Protein AF-0000000066320831 (afdb_homodimer)

Solvent-accessible surface area (backbone atoms only — not comparable to full-atom values): 48662 Å² total; per-residue (Å²): 128,89,75,79,46,72,70,54,51,49,48,35,70,76,70,42,53,72,70,42,92,56,64,45,40,35,36,27,36,27,41,21,49,14,26,47,46,20,46,53,39,35,40,73,14,58,29,47,57,40,31,35,17,44,50,90,64,73,14,59,66,39,35,51,42,42,78,85,51,61,90,96,42,62,38,55,63,35,65,74,64,40,56,74,80,39,57,62,48,52,48,51,38,58,73,68,64,57,57,64,43,66,36,42,76,68,47,60,55,18,40,32,38,36,87,89,39,80,49,34,43,49,55,36,69,75,38,35,61,76,54,64,62,69,45,45,80,92,51,59,74,49,40,46,65,55,56,53,43,69,67,45,44,63,55,50,52,54,25,66,75,40,49,83,61,34,43,57,53,50,46,66,74,36,31,64,29,22,36,43,49,57,48,59,74,80,44,42,71,29,44,51,50,44,28,19,48,75,68,70,34,55,62,43,31,72,24,12,34,57,48,50,53,62,55,40,67,62,62,72,42,96,65,53,31,26,29,45,63,94,36,48,31,53,59,49,52,67,50,34,87,82,38,54,90,33,51,41,64,24,30,31,71,48,32,41,37,60,56,94,72,33,31,35,43,32,24,35,27,71,87,77,65,45,75,48,73,50,76,28,50,30,35,37,41,29,56,42,43,56,44,52,55,72,38,46,57,35,54,68,74,54,47,52,72,61,39,52,47,29,35,68,62,59,46,54,35,30,26,28,33,29,34,36,32,24,50,43,57,67,54,45,78,73,56,38,79,23,9,34,36,41,27,72,52,83,39,33,31,25,40,40,52,52,60,72,76,88,54,82,44,67,45,52,27,42,53,19,49,35,37,32,72,59,16,43,46,54,59,11,44,54,72,68,52,49,50,50,54,45,49,54,57,49,24,77,75,68,35,70,58,54,68,77,32,52,72,45,65,51,69,46,47,30,28,50,30,61,81,36,28,20,50,32,46,52,42,39,48,43,37,62,81,72,25,46,81,38,46,44,49,59,41,86,56,35,36,36,24,15,25,75,36,35,89,43,49,74,36,71,41,10,10,43,50,16,4,51,51,44,31,56,56,57,59,67,47,125,128,87,75,79,46,73,69,55,50,48,48,34,71,76,68,42,53,72,71,43,92,56,64,45,40,34,36,29,37,26,41,21,50,14,26,47,45,20,46,53,39,35,39,73,14,57,29,48,56,39,31,36,18,46,49,91,65,74,14,59,64,37,34,51,42,41,77,85,50,62,90,96,41,61,39,54,63,36,62,72,64,38,55,72,79,39,56,64,49,50,48,51,37,57,74,68,64,57,56,64,43,66,36,43,76,67,47,59,55,19,40,34,39,37,86,89,39,79,48,33,42,49,55,36,70,75,37,34,60,74,54,63,62,69,46,44,80,91,49,58,72,48,40,48,64,56,56,53,42,68,65,47,43,62,57,49,53,52,25,67,75,41,49,84,61,33,44,58,53,50,46,66,73,37,31,63,30,22,36,42,49,56,47,59,75,77,45,44,71,29,44,50,49,45,27,19,48,75,67,70,32,55,62,43,31,72,24,12,35,55,50,50,55,61,55,40,68,62,61,72,44,98,64,51,31,26,31,44,62,94,36,51,32,53,58,48,53,65,49,34,89,80,38,54,90,33,50,42,63,24,30,31,71,47,32,39,38,59,56,95,73,34,32,36,42,32,23,35,25,71,85,78,65,47,74,49,74,48,75,27,50,29,34,36,42,30,56,41,44,56,45,51,56,72,38,45,57,36,53,68,75,53,46,51,70,59,38,53,49,29,33,68,63,59,48,52,35,31,28,27,32,32,35,37,31,25,51,45,57,65,55,45,79,73,56,39,78,24,9,33,36,41,26,74,53,83,39,33,32,26,39,41,51,54,60,71,75,88,55,82,46,67,46,52,26,42,53,20,50,33,37,31,71,59,16,43,46,54,59,10,45,54,72,69,52,48,50,50,53,44,50,55,55,49,24,76,74,68,35,70,58,53,68,77,32,52,72,46,64,50,70,46,47,31,27,52,30,61,79,37,27,21,51,35,45,52,43,39,48,41,37,62,80,72,26,47,78,39,47,44,48,59,39,84,57,34,36,35,23,16,25,74,36,36,90,44,49,74,37,70,42,10,11,43,51,16,6,50,50,44,31,55,54,58,58,67,47,126

pLDDT: mean 96.23, std 6.26, range [37.81, 98.94]

InterPro domains:
  IPR001613 Flavin amine oxidase [PR00757] (25-44)
  IPR001613 Flavin amine oxidase [PR00757] (319-338)
  IPR001613 Flavin amine oxidase [PR00757] (406-425)
  IPR001613 Flavin amine oxidase [PR00757] (456-473)
  IPR002937 Amine oxidase [PF01593] (33-474)
  IPR036188 FAD/NAD(P)-binding domain superfamily [G3DSA:3.50.50.60] (25-475)
  IPR036188 FAD/NAD(P)-binding domain superfamily [SSF51905] (23-476)
  IPR050281 Flavin monoamine oxidase and related enzymes [PTHR10742] (23-474)

Structure (mmCIF, N/CA/C/O backbone):
data_AF-0000000066320831-model_v1
#
loop_
_entity.id
_entity.type
_entity.pdbx_description
1 polymer 'Putative L-amino-acid oxidase YobN'
#
loop_
_atom_site.group_PDB
_atom_site.id
_atom_site.type_symbol
_atom_site.label_atom_id
_atom_site.label_alt_id
_atom_site.label_comp_id
_atom_site.label_asym_id
_atom_site.label_entity_id
_atom_site.label_seq_id
_atom_site.pdbx_PDB_ins_code
_atom_site.Cartn_x
_atom_site.Cartn_y
_atom_site.Cartn_z
_atom_site.occupancy
_atom_site.B_iso_or_equiv
_atom_site.auth_seq_id
_atom_site.auth_comp_id
_atom_site.auth_asym_id
_atom_site.auth_atom_id
_atom_site.pdbx_PDB_model_num
ATOM 1 N N . MET A 1 1 ? -13.117 34.594 1.072 1 38.19 1 MET A N 1
ATOM 2 C CA . MET A 1 1 ? -12.336 34.594 2.307 1 38.19 1 MET A CA 1
ATOM 3 C C . MET A 1 1 ? -10.859 34.812 2.02 1 38.19 1 MET A C 1
ATOM 5 O O . MET A 1 1 ? -10.289 34.156 1.135 1 38.19 1 MET A O 1
ATOM 9 N N . ASN A 1 2 ? -10.32 35.906 2.285 1 45.28 2 ASN A N 1
ATOM 10 C CA . ASN A 1 2 ? -8.961 36.375 2.023 1 45.28 2 ASN A CA 1
ATOM 11 C C . ASN A 1 2 ? -7.918 35.344 2.473 1 45.28 2 ASN A C 1
ATOM 13 O O . ASN A 1 2 ? -7.805 35.062 3.664 1 45.28 2 ASN A O 1
ATOM 17 N N . SER A 1 3 ? -7.477 34.375 1.562 1 66.44 3 SER A N 1
ATOM 18 C CA . SER A 1 3 ? -6.516 33.312 1.812 1 66.44 3 SER A CA 1
ATOM 19 C C . SER A 1 3 ? -5.223 33.875 2.406 1 66.44 3 SER A C 1
ATOM 21 O O . SER A 1 3 ? -4.691 34.875 1.933 1 66.44 3 SER A O 1
ATOM 23 N N . LEU A 1 4 ? -4.941 33.594 3.717 1 83.88 4 LEU A N 1
ATOM 24 C CA . LEU A 1 4 ? -3.697 33.938 4.395 1 83.88 4 LEU A CA 1
ATOM 25 C C . LEU A 1 4 ? -2.494 33.656 3.502 1 83.88 4 LEU A C 1
ATOM 27 O O . LEU A 1 4 ? -2.365 32.562 2.957 1 83.88 4 LEU A O 1
ATOM 31 N N . MET A 1 5 ? -1.81 34.719 3.234 1 87.12 5 MET A N 1
ATOM 32 C CA . MET A 1 5 ? -0.544 34.531 2.533 1 87.12 5 MET A CA 1
ATOM 33 C C . MET A 1 5 ? 0.562 34.125 3.504 1 87.12 5 MET A C 1
ATOM 35 O O . MET A 1 5 ? 0.4 34.25 4.719 1 87.12 5 MET A O 1
ATOM 39 N N . ASN A 1 6 ? 1.606 33.688 2.959 1 90.56 6 ASN A N 1
ATOM 40 C CA . ASN A 1 6 ? 2.73 33.219 3.762 1 90.56 6 ASN A CA 1
ATOM 41 C C . ASN A 1 6 ? 3.215 34.281 4.73 1 90.56 6 ASN A C 1
ATOM 43 O O . ASN A 1 6 ? 3.463 34 5.902 1 90.56 6 ASN A O 1
ATOM 47 N N . ASP A 1 7 ? 3.252 35.5 4.312 1 92.38 7 ASP A N 1
ATOM 48 C CA . ASP A 1 7 ? 3.715 36.594 5.152 1 92.38 7 ASP A CA 1
ATOM 49 C C . ASP A 1 7 ? 2.746 36.844 6.305 1 92.38 7 ASP A C 1
ATOM 51 O O . ASP A 1 7 ? 3.164 37.219 7.41 1 92.38 7 ASP A O 1
ATOM 55 N N . ASP A 1 8 ? 1.498 36.719 6.012 1 95.81 8 ASP A N 1
ATOM 56 C CA . ASP A 1 8 ? 0.489 36.875 7.059 1 95.81 8 ASP A CA 1
ATOM 57 C C . ASP A 1 8 ? 0.659 35.781 8.133 1 95.81 8 ASP A C 1
ATOM 59 O O . ASP A 1 8 ? 0.54 36.062 9.328 1 95.81 8 ASP A O 1
ATOM 63 N N . MET A 1 9 ? 0.975 34.656 7.73 1 98 9 MET A N 1
ATOM 64 C CA . MET A 1 9 ? 1.116 33.531 8.664 1 98 9 MET A CA 1
ATOM 65 C C . MET A 1 9 ? 2.359 33.688 9.523 1 98 9 MET A C 1
ATOM 67 O O . MET A 1 9 ? 2.348 33.375 10.711 1 98 9 MET A O 1
ATOM 71 N N . VAL A 1 10 ? 3.418 34.219 8.922 1 97.88 10 VAL A N 1
ATOM 72 C CA . VAL A 1 10 ? 4.629 34.5 9.688 1 97.88 10 VAL A CA 1
ATOM 73 C C . VAL A 1 10 ? 4.328 35.531 10.781 1 97.88 10 VAL A C 1
ATOM 75 O O . VAL A 1 10 ? 4.781 35.375 11.922 1 97.88 10 VAL A O 1
ATOM 78 N N . LYS A 1 11 ? 3.525 36.531 10.5 1 97.81 11 LYS A N 1
ATOM 79 C CA . LYS A 1 11 ? 3.131 37.531 11.484 1 97.81 11 LYS A CA 1
ATOM 80 C C . LYS A 1 11 ? 2.295 36.938 12.602 1 97.81 11 LYS A C 1
ATOM 82 O O . LYS A 1 11 ? 2.428 37.312 13.766 1 97.81 11 LYS A O 1
ATOM 87 N N . ILE A 1 12 ? 1.483 36.031 12.18 1 98.25 12 ILE A N 1
ATOM 88 C CA . ILE A 1 12 ? 0.641 35.344 13.164 1 98.25 12 ILE A CA 1
ATOM 89 C C . ILE A 1 12 ? 1.507 34.531 14.102 1 98.25 12 ILE A C 1
ATOM 91 O O . ILE A 1 12 ? 1.239 34.438 15.305 1 98.25 12 ILE A O 1
ATOM 95 N N . ILE A 1 13 ? 2.516 33.875 13.586 1 98.62 13 ILE A N 1
ATOM 96 C CA . ILE A 1 13 ? 3.436 33.094 14.422 1 98.62 13 ILE A CA 1
ATOM 97 C C . ILE A 1 13 ? 4.129 34.031 15.414 1 98.62 13 ILE A C 1
ATOM 99 O O . ILE A 1 13 ? 4.234 33.719 16.594 1 98.62 13 ILE A O 1
ATOM 103 N N . ARG A 1 14 ? 4.531 35.219 15 1 97.81 14 ARG A N 1
ATOM 104 C CA . ARG A 1 14 ? 5.301 36.156 15.805 1 97.81 14 ARG A CA 1
ATOM 105 C C . ARG A 1 14 ? 4.43 36.812 16.875 1 97.81 14 ARG A C 1
ATOM 107 O O . ARG A 1 14 ? 4.848 36.938 18.031 1 97.81 14 ARG A O 1
ATOM 114 N N . ASN A 1 15 ? 3.193 37.156 16.438 1 97.31 15 ASN A N 1
ATOM 115 C CA . ASN A 1 15 ? 2.426 38.062 17.281 1 97.31 15 ASN A CA 1
ATOM 116 C C . ASN A 1 15 ? 1.178 37.406 17.844 1 97.31 15 ASN A C 1
ATOM 118 O O . ASN A 1 15 ? 0.538 37.938 18.75 1 97.31 15 ASN A O 1
ATOM 122 N N . GLY A 1 16 ? 0.88 36.25 17.328 1 97.5 16 GLY A N 1
ATOM 123 C CA . GLY A 1 16 ? -0.37 35.594 17.719 1 97.5 16 GLY A CA 1
ATOM 124 C C . GLY A 1 16 ? -1.577 36.188 17 1 97.5 16 GLY A C 1
ATOM 125 O O . GLY A 1 16 ? -1.435 37 16.094 1 97.5 16 GLY A O 1
ATOM 126 N N . LEU A 1 17 ? -2.732 35.656 17.297 1 97.75 17 LEU A N 1
ATOM 127 C CA . LEU A 1 17 ? -4.004 36.156 16.797 1 97.75 17 LEU A CA 1
ATOM 128 C C . LEU A 1 17 ? -4.547 37.281 17.672 1 97.75 17 LEU A C 1
ATOM 130 O O . LEU A 1 17 ? -4.16 37.375 18.844 1 97.75 17 LEU A O 1
ATOM 134 N N . SER A 1 18 ? -5.391 38.094 17.078 1 96.12 18 SER A N 1
ATOM 135 C CA . SER A 1 18 ? -6.082 39.094 17.906 1 96.12 18 SER A CA 1
ATOM 136 C C . SER A 1 18 ? -6.984 38.438 18.938 1 96.12 18 SER A C 1
ATOM 138 O O . SER A 1 18 ? -7.52 37.344 18.703 1 96.12 18 SER A O 1
ATOM 140 N N . ALA A 1 19 ? -7.156 39.094 20.047 1 96.69 19 ALA A N 1
ATOM 141 C CA . ALA A 1 19 ? -8.055 38.594 21.078 1 96.69 19 ALA A CA 1
ATOM 142 C C . ALA A 1 19 ? -9.461 38.375 20.516 1 96.69 19 ALA A C 1
ATOM 144 O O . ALA A 1 19 ? -9.969 39.219 19.781 1 96.69 19 ALA A O 1
ATOM 145 N N . SER A 1 20 ? -9.953 37.219 20.828 1 94 20 SER A N 1
ATOM 146 C CA . SER A 1 20 ? -11.281 36.938 20.312 1 94 20 SER A CA 1
ATOM 147 C C . SER A 1 20 ? -12.344 37.781 20.984 1 94 20 SER A C 1
ATOM 149 O O . SER A 1 20 ? -12.273 38.031 22.188 1 94 20 SER A O 1
ATOM 151 N N . GLN A 1 21 ? -13.328 38.219 20.297 1 91.56 21 GLN A N 1
ATOM 152 C CA . GLN A 1 21 ? -14.469 38.938 20.844 1 91.56 21 GLN A CA 1
ATOM 153 C C . GLN A 1 21 ? -15.531 37.969 21.359 1 91.56 21 GLN A C 1
ATOM 155 O O . GLN A 1 21 ? -16.422 38.375 22.125 1 91.56 21 GLN A O 1
ATOM 160 N N . HIS A 1 22 ? -15.477 36.75 21 1 93.38 22 HIS A N 1
ATOM 161 C CA . HIS A 1 22 ? -16.422 35.719 21.359 1 93.38 22 HIS A CA 1
ATOM 162 C C . HIS A 1 22 ? -15.711 34.438 21.781 1 93.38 22 HIS A C 1
ATOM 164 O O . HIS A 1 22 ? -15.766 33.406 21.078 1 93.38 22 HIS A O 1
ATOM 170 N N . PRO A 1 23 ? -15.094 34.438 22.844 1 96.06 23 PRO A N 1
ATOM 171 C CA . PRO A 1 23 ? -14.367 33.219 23.297 1 96.06 23 PRO A CA 1
ATOM 172 C C . PRO A 1 23 ? -15.234 31.969 23.266 1 96.06 23 PRO A C 1
ATOM 174 O O . PRO A 1 23 ? -16.406 32.031 23.625 1 96.06 23 PRO A O 1
ATOM 177 N N . LYS A 1 24 ? -14.672 30.891 22.781 1 97.06 24 LYS A N 1
ATOM 178 C CA . LYS A 1 24 ? -15.367 29.609 22.625 1 97.06 24 LYS A CA 1
ATOM 179 C C . LYS A 1 24 ? -14.602 28.484 23.312 1 97.06 24 LYS A C 1
ATOM 181 O O . LYS A 1 24 ? -13.422 28.641 23.641 1 97.06 24 LYS A O 1
ATOM 186 N N . HIS A 1 25 ? -15.344 27.453 23.609 1 98.31 25 HIS A N 1
ATOM 187 C CA . HIS A 1 25 ? -14.727 26.172 23.969 1 98.31 25 HIS A CA 1
ATOM 188 C C . HIS A 1 25 ? -14.469 25.328 22.734 1 98.31 25 HIS A C 1
ATOM 190 O O . HIS A 1 25 ? -15.406 24.984 22 1 98.31 25 HIS A O 1
ATOM 196 N N . ILE A 1 26 ? -13.242 25.016 22.516 1 98.81 26 ILE A N 1
ATOM 197 C CA . ILE A 1 26 ? -12.852 24.344 21.281 1 98.81 26 ILE A CA 1
ATOM 198 C C . ILE A 1 26 ? -12.148 23.031 21.609 1 98.81 26 ILE A C 1
ATOM 200 O O . ILE A 1 26 ? -11.227 23 22.438 1 98.81 26 ILE A O 1
ATOM 204 N N . LEU A 1 27 ? -12.57 21.891 21.047 1 98.94 27 LEU A N 1
ATOM 205 C CA . LEU A 1 27 ? -11.867 20.609 21.109 1 98.94 27 LEU A CA 1
ATOM 206 C C . LEU A 1 27 ? -10.93 20.438 19.922 1 98.94 27 LEU A C 1
ATOM 208 O O . LEU A 1 27 ? -11.336 20.656 18.766 1 98.94 27 LEU A O 1
ATOM 212 N N . VAL A 1 28 ? -9.695 20.188 20.141 1 98.94 28 VAL A N 1
ATOM 213 C CA . VAL A 1 28 ? -8.734 19.859 19.094 1 98.94 28 VAL A CA 1
ATOM 214 C C . VAL A 1 28 ? -8.422 18.359 19.141 1 98.94 28 VAL A C 1
ATOM 216 O O . VAL A 1 28 ? -7.977 17.844 20.172 1 98.94 28 VAL A O 1
ATOM 219 N N . ILE A 1 29 ? -8.656 17.656 18.062 1 98.94 29 ILE A N 1
ATOM 220 C CA . ILE A 1 29 ? -8.445 16.219 18 1 98.94 29 ILE A CA 1
ATOM 221 C C . ILE A 1 29 ? -7.07 15.93 17.391 1 98.94 29 ILE A C 1
ATOM 223 O O . ILE A 1 29 ? -6.891 16.016 16.172 1 98.94 29 ILE A O 1
ATOM 227 N N . GLY A 1 30 ? -6.129 15.539 18.234 1 98.75 30 GLY A N 1
ATOM 228 C CA . GLY A 1 30 ? -4.762 15.258 17.828 1 98.75 30 GLY A CA 1
ATOM 229 C C . GLY A 1 30 ? -3.766 16.281 18.328 1 98.75 30 GLY A C 1
ATOM 230 O O . GLY A 1 30 ? -3.975 17.484 18.172 1 98.75 30 GLY A O 1
ATOM 231 N N . ALA A 1 31 ? -2.701 15.781 18.875 1 98.81 31 ALA A N 1
ATOM 232 C CA . ALA A 1 31 ? -1.638 16.641 19.375 1 98.81 31 ALA A CA 1
ATOM 233 C C . ALA A 1 31 ? -0.415 16.609 18.469 1 98.81 31 ALA A C 1
ATOM 235 O O . ALA A 1 31 ? 0.723 16.609 18.938 1 98.81 31 ALA A O 1
ATOM 236 N N . GLY A 1 32 ? -0.648 16.469 17.188 1 98.56 32 GLY A N 1
ATOM 237 C CA . GLY A 1 32 ? 0.406 16.734 16.219 1 98.56 32 GLY A CA 1
ATOM 238 C C . GLY A 1 32 ? 0.684 18.203 16 1 98.56 32 GLY A C 1
ATOM 239 O O . GLY A 1 32 ? 0.098 19.047 16.688 1 98.56 32 GLY A O 1
ATOM 240 N N . LEU A 1 33 ? 1.46 18.516 15.016 1 98.75 33 LEU A N 1
ATOM 241 C CA . LEU A 1 33 ? 1.893 19.906 14.828 1 98.75 33 LEU A CA 1
ATOM 242 C C . LEU A 1 33 ? 0.708 20.797 14.484 1 98.75 33 LEU A C 1
ATOM 244 O O . LEU A 1 33 ? 0.606 21.922 14.992 1 98.75 33 LEU A O 1
ATOM 248 N N . SER A 1 34 ? -0.153 20.328 13.586 1 98.75 34 SER A N 1
ATOM 249 C CA . SER A 1 34 ? -1.315 21.141 13.234 1 98.75 34 SER A CA 1
ATOM 250 C C . SER A 1 34 ? -2.193 21.406 14.453 1 98.75 34 SER A C 1
ATOM 252 O O . SER A 1 34 ? -2.695 22.516 14.633 1 98.75 34 SER A O 1
ATOM 254 N N . GLY A 1 35 ? -2.396 20.359 15.266 1 98.88 35 GLY A N 1
ATOM 255 C CA . GLY A 1 35 ? -3.191 20.516 16.469 1 98.88 35 GLY A CA 1
ATOM 256 C C . GLY A 1 35 ? -2.545 21.438 17.5 1 98.88 35 GLY A C 1
ATOM 257 O O . GLY A 1 35 ? -3.207 22.312 18.062 1 98.88 35 GLY A O 1
ATOM 258 N N . LEU A 1 36 ? -1.251 21.281 17.703 1 98.94 36 LEU A N 1
ATOM 259 C CA . LEU A 1 36 ? -0.525 22.094 18.688 1 98.94 36 LEU A CA 1
ATOM 260 C C . LEU A 1 36 ? -0.492 23.547 18.266 1 98.94 36 LEU A C 1
ATOM 262 O O . LEU A 1 36 ? -0.696 24.453 19.078 1 98.94 36 LEU A O 1
ATOM 266 N N . VAL A 1 37 ? -0.276 23.766 16.984 1 98.88 37 VAL A N 1
ATOM 267 C CA . VAL A 1 37 ? -0.218 25.125 16.453 1 98.88 37 VAL A CA 1
ATOM 268 C C . VAL A 1 37 ? -1.58 25.797 16.609 1 98.88 37 VAL A C 1
ATOM 270 O O . VAL A 1 37 ? -1.676 26.906 17.125 1 98.88 37 VAL A O 1
ATOM 273 N N . SER A 1 38 ? -2.637 25.172 16.188 1 98.88 38 SER A N 1
ATOM 274 C CA . SER A 1 38 ? -3.971 25.75 16.266 1 98.88 38 SER A CA 1
ATOM 275 C C . SER A 1 38 ? -4.379 26 17.719 1 98.88 38 SER A C 1
ATOM 277 O O . SER A 1 38 ? -4.898 27.062 18.047 1 98.88 38 SER A O 1
ATOM 279 N N . ALA A 1 39 ? -4.129 25 18.594 1 98.88 39 ALA A N 1
ATOM 280 C CA . ALA A 1 39 ? -4.48 25.125 20 1 98.88 39 ALA A CA 1
ATOM 281 C C . ALA A 1 39 ? -3.742 26.281 20.656 1 98.88 39 ALA A C 1
ATOM 283 O O . ALA A 1 39 ? -4.336 27.062 21.406 1 98.88 39 ALA A O 1
ATOM 284 N N . SER A 1 40 ? -2.438 26.406 20.406 1 98.88 40 SER A N 1
ATOM 285 C CA . SER A 1 40 ? -1.617 27.469 20.984 1 98.88 40 SER A CA 1
ATOM 286 C C . SER A 1 40 ? -2.131 28.844 20.578 1 98.88 40 SER A C 1
ATOM 288 O O . SER A 1 40 ? -2.293 29.734 21.438 1 98.88 40 SER A O 1
ATOM 290 N N . LEU A 1 41 ? -2.402 29.031 19.312 1 98.81 41 LEU A N 1
ATOM 291 C CA . LEU A 1 41 ? -2.867 30.312 18.797 1 98.81 41 LEU A CA 1
ATOM 292 C C . LEU A 1 41 ? -4.238 30.672 19.359 1 98.81 41 LEU A C 1
ATOM 294 O O . LEU A 1 41 ? -4.469 31.812 19.781 1 98.81 41 LEU A O 1
ATOM 298 N N . LEU A 1 42 ? -5.148 29.703 19.406 1 98.81 42 LEU A N 1
ATOM 299 C CA . LEU A 1 42 ? -6.516 29.938 19.859 1 98.81 42 LEU A CA 1
ATOM 300 C C . LEU A 1 42 ? -6.551 30.188 21.375 1 98.81 42 LEU A C 1
ATOM 302 O O . LEU A 1 42 ? -7.293 31.031 21.844 1 98.81 42 LEU A O 1
ATOM 306 N N . LYS A 1 43 ? -5.762 29.406 22.141 1 98.69 43 LYS A N 1
ATOM 307 C CA . LYS A 1 43 ? -5.656 29.641 23.562 1 98.69 43 LYS A CA 1
ATOM 308 C C . LYS A 1 43 ? -5.176 31.062 23.859 1 98.69 43 LYS A C 1
ATOM 310 O O . LYS A 1 43 ? -5.75 31.75 24.703 1 98.69 43 LYS A O 1
ATOM 315 N N . ASN A 1 44 ? -4.137 31.484 23.156 1 98.25 44 ASN A N 1
ATOM 316 C CA . ASN A 1 44 ? -3.566 32.812 23.344 1 98.25 44 ASN A CA 1
ATOM 317 C C . ASN A 1 44 ? -4.555 33.906 22.953 1 98.25 44 ASN A C 1
ATOM 319 O O . ASN A 1 44 ? -4.48 35.031 23.453 1 98.25 44 ASN A O 1
ATOM 323 N N . ALA A 1 45 ? -5.449 33.562 22.078 1 98.38 45 ALA A N 1
ATOM 324 C CA . ALA A 1 45 ? -6.453 34.531 21.625 1 98.38 45 ALA A CA 1
ATOM 325 C C . ALA A 1 45 ? -7.621 34.594 22.594 1 98.38 45 ALA A C 1
ATOM 327 O O . ALA A 1 45 ? -8.539 35.406 22.422 1 98.38 45 ALA A O 1
ATOM 328 N N . GLY A 1 46 ? -7.645 33.688 23.594 1 98.06 46 GLY A N 1
ATOM 329 C CA . GLY A 1 46 ? -8.633 33.812 24.656 1 98.06 46 GLY A CA 1
ATOM 330 C C . GLY A 1 46 ? -9.641 32.688 24.656 1 98.06 46 GLY A C 1
ATOM 331 O O . GLY A 1 46 ? -10.539 32.625 25.516 1 98.06 46 GLY A O 1
ATOM 332 N N . HIS A 1 47 ? -9.578 31.719 23.781 1 98.62 47 HIS A N 1
ATOM 333 C CA . HIS A 1 47 ? -10.484 30.578 23.734 1 98.62 47 HIS A CA 1
ATOM 334 C C . HIS A 1 47 ? -10.109 29.547 24.781 1 98.62 47 HIS A C 1
ATOM 336 O O . HIS A 1 47 ? -8.953 29.469 25.203 1 98.62 47 HIS A O 1
ATOM 342 N N . ARG A 1 48 ? -11.086 28.812 25.266 1 98.38 48 ARG A N 1
ATOM 343 C CA . ARG A 1 48 ? -10.828 27.594 26.031 1 98.38 48 ARG A CA 1
ATOM 344 C C . ARG A 1 48 ? -10.578 26.406 25.109 1 98.38 48 ARG A C 1
ATOM 346 O O . ARG A 1 48 ? -11.445 26.047 24.312 1 98.38 48 ARG A O 1
ATOM 353 N N . VAL A 1 49 ? -9.414 25.781 25.266 1 98.75 49 VAL A N 1
ATOM 354 C CA . VAL A 1 49 ? -9.047 24.734 24.312 1 98.75 49 VAL A CA 1
ATOM 355 C C . VAL A 1 49 ? -8.758 23.438 25.078 1 98.75 49 VAL A C 1
ATOM 357 O O . VAL A 1 49 ? -8.148 23.453 26.141 1 98.75 49 VAL A O 1
ATOM 360 N N . THR A 1 50 ? -9.242 22.312 24.625 1 98.88 50 THR A N 1
ATOM 361 C CA . THR A 1 50 ? -8.891 20.969 25.078 1 98.88 50 THR A CA 1
ATOM 362 C C . THR A 1 50 ? -8.414 20.125 23.906 1 98.88 50 THR A C 1
ATOM 364 O O . THR A 1 50 ? -9.094 20 22.891 1 98.88 50 THR A O 1
ATOM 367 N N . ILE A 1 51 ? -7.203 19.562 24.062 1 98.94 51 ILE A N 1
ATOM 368 C CA . ILE A 1 51 ? -6.652 18.688 23.031 1 98.94 51 ILE A CA 1
ATOM 369 C C . ILE A 1 51 ? -6.852 17.219 23.422 1 98.94 51 ILE A C 1
ATOM 371 O O . ILE A 1 51 ? -6.477 16.812 24.516 1 98.94 51 ILE A O 1
ATOM 375 N N . LEU A 1 52 ? -7.488 16.438 22.594 1 98.88 52 LEU A N 1
ATOM 376 C CA . LEU A 1 52 ? -7.652 15.008 22.781 1 98.88 52 LEU A CA 1
ATOM 377 C C . LEU A 1 52 ? -6.656 14.234 21.922 1 98.88 52 LEU A C 1
ATOM 379 O O . LEU A 1 52 ? -6.676 14.344 20.688 1 98.88 52 LEU A O 1
ATOM 383 N N . GLU A 1 53 ? -5.75 13.523 22.547 1 98.81 53 GLU A N 1
ATOM 384 C CA . GLU A 1 53 ? -4.691 12.773 21.859 1 98.81 53 GLU A CA 1
ATOM 385 C C . GLU A 1 53 ? -4.789 11.281 22.172 1 98.81 53 GLU A C 1
ATOM 387 O O . GLU A 1 53 ? -4.793 10.883 23.344 1 98.81 53 GLU A O 1
ATOM 392 N N . ALA A 1 54 ? -4.828 10.453 21.109 1 98.31 54 ALA A N 1
ATOM 393 C CA . ALA A 1 54 ? -5.02 9.016 21.25 1 98.31 54 ALA A CA 1
ATOM 394 C C . ALA A 1 54 ? -3.762 8.352 21.797 1 98.31 54 ALA A C 1
ATOM 396 O O . ALA A 1 54 ? -3.844 7.402 22.594 1 98.31 54 ALA A O 1
ATOM 397 N N . SER A 1 55 ? -2.641 8.828 21.359 1 97.94 55 SER A N 1
ATOM 398 C CA . SER A 1 55 ? -1.381 8.227 21.797 1 97.94 55 SER A CA 1
ATOM 399 C C . SER A 1 55 ? -0.94 8.789 23.141 1 97.94 55 SER A C 1
ATOM 401 O O . SER A 1 55 ? -1.645 9.602 23.75 1 97.94 55 SER A O 1
ATOM 403 N N . GLY A 1 56 ? 0.182 8.391 23.641 1 97.56 56 GLY A N 1
ATOM 404 C CA . GLY A 1 56 ? 0.728 8.844 24.906 1 97.56 56 GLY A CA 1
ATOM 405 C C . GLY A 1 56 ? 1.773 9.93 24.75 1 97.56 56 GLY A C 1
ATOM 406 O O . GLY A 1 56 ? 2.512 10.227 25.688 1 97.56 56 GLY A O 1
ATOM 407 N N . ARG A 1 57 ? 1.826 10.5 23.562 1 97.19 57 ARG A N 1
ATOM 408 C CA . ARG A 1 57 ? 2.852 11.508 23.312 1 97.19 57 ARG A CA 1
ATOM 409 C C . ARG A 1 57 ? 2.332 12.602 22.391 1 97.19 57 ARG A C 1
ATOM 411 O O . ARG A 1 57 ? 1.381 12.383 21.641 1 97.19 57 ARG A O 1
ATOM 418 N N . ALA A 1 58 ? 2.887 13.797 22.469 1 98.12 58 ALA A N 1
ATOM 419 C CA . ALA A 1 58 ? 2.643 14.875 21.516 1 98.12 58 ALA A CA 1
ATOM 420 C C . ALA A 1 58 ? 3.59 14.773 20.312 1 98.12 58 ALA A C 1
ATOM 422 O O . ALA A 1 58 ? 4.656 14.164 20.406 1 98.12 58 ALA A O 1
ATOM 423 N N . GLY A 1 59 ? 3.145 15.312 19.25 1 98.12 59 GLY A N 1
ATOM 424 C CA . GLY A 1 59 ? 4.062 15.469 18.141 1 98.12 59 GLY A CA 1
ATOM 425 C C . GLY A 1 59 ? 3.572 14.797 16.859 1 98.12 59 GLY A C 1
ATOM 426 O O . GLY A 1 59 ? 4.004 15.156 15.766 1 98.12 59 GLY A O 1
ATOM 427 N N . GLY A 1 60 ? 2.574 13.82 17.016 1 97.81 60 GLY A N 1
ATOM 428 C CA . GLY A 1 60 ? 2.104 13.109 15.844 1 97.81 60 GLY A CA 1
ATOM 429 C C . GLY A 1 60 ? 3.215 12.422 15.078 1 97.81 60 GLY A C 1
ATOM 430 O O . GLY A 1 60 ? 3.998 11.664 15.656 1 97.81 60 GLY A O 1
ATOM 431 N N . ARG A 1 61 ? 3.395 12.734 13.812 1 98.19 61 ARG A N 1
ATOM 432 C CA . ARG A 1 61 ? 4.383 12.078 12.969 1 98.19 61 ARG A CA 1
ATOM 433 C C . ARG A 1 61 ? 5.77 12.672 13.18 1 98.19 61 ARG A C 1
ATOM 435 O O . ARG A 1 61 ? 6.766 12.125 12.703 1 98.19 61 ARG A O 1
ATOM 442 N N . VAL A 1 62 ? 5.832 13.805 13.781 1 98.75 62 VAL A N 1
ATOM 443 C CA . VAL A 1 62 ? 7.141 14.289 14.211 1 98.75 62 VAL A CA 1
ATOM 444 C C . VAL A 1 62 ? 7.609 13.5 15.43 1 98.75 62 VAL A C 1
ATOM 446 O O . VAL A 1 62 ? 7.32 13.883 16.562 1 98.75 62 VAL A O 1
ATOM 449 N N . CYS A 1 63 ? 8.328 12.477 15.195 1 98.5 63 CYS A N 1
ATOM 450 C CA . CYS A 1 63 ? 8.68 11.484 16.203 1 98.5 63 CYS A CA 1
ATOM 451 C C . CYS A 1 63 ? 10.164 11.156 16.141 1 98.5 63 CYS A C 1
ATOM 453 O O . CYS A 1 63 ? 10.695 10.859 15.07 1 98.5 63 CYS A O 1
ATOM 455 N N . THR A 1 64 ? 10.852 11.266 17.25 1 98.62 64 THR A N 1
ATOM 456 C CA . THR A 1 64 ? 12.258 10.906 17.406 1 98.62 64 THR A CA 1
ATOM 457 C C . THR A 1 64 ? 12.43 9.797 18.422 1 98.62 64 THR A C 1
ATOM 459 O O . THR A 1 64 ? 11.93 9.898 19.547 1 98.62 64 THR A O 1
ATOM 462 N N . LEU A 1 65 ? 13.07 8.711 18.016 1 98.5 65 LEU A N 1
ATOM 463 C CA . LEU A 1 65 ? 13.32 7.578 18.891 1 98.5 65 LEU A CA 1
ATOM 464 C C . LEU A 1 65 ? 14.719 7.652 19.5 1 98.5 65 LEU A C 1
ATOM 466 O O . LEU A 1 65 ? 15.703 7.848 18.781 1 98.5 65 LEU A O 1
ATOM 470 N N . ARG A 1 66 ? 14.812 7.531 20.781 1 98.12 66 ARG A N 1
ATOM 471 C CA . ARG A 1 66 ? 16.094 7.551 21.484 1 98.12 66 ARG A CA 1
ATOM 472 C C . ARG A 1 66 ? 16.469 6.16 21.969 1 98.12 66 ARG A C 1
ATOM 474 O O . ARG A 1 66 ? 17.656 5.852 22.141 1 98.12 66 ARG A O 1
ATOM 481 N N . SER A 1 67 ? 15.453 5.332 22.328 1 96.81 67 SER A N 1
ATOM 482 C CA . SER A 1 67 ? 15.695 3.914 22.578 1 96.81 67 SER A CA 1
ATOM 483 C C . SER A 1 67 ? 15.602 3.105 21.281 1 96.81 67 SER A C 1
ATOM 485 O O . SER A 1 67 ? 14.742 3.365 20.438 1 96.81 67 SER A O 1
ATOM 487 N N . PRO A 1 68 ? 16.406 2.117 21.062 1 97.75 68 PRO A N 1
ATOM 488 C CA . PRO A 1 68 ? 17.328 1.469 21.984 1 97.75 68 PRO A CA 1
ATOM 489 C C . PRO A 1 68 ? 18.75 2.023 21.891 1 97.75 68 PRO A C 1
ATOM 491 O O . PRO A 1 68 ? 19.719 1.342 22.25 1 97.75 68 PRO A O 1
ATOM 494 N N . PHE A 1 69 ? 18.953 3.193 21.422 1 97.69 69 PHE A N 1
ATOM 495 C CA . PHE A 1 69 ? 20.266 3.725 21.078 1 97.69 69 PHE A CA 1
ATOM 496 C C . PHE A 1 69 ? 21.016 4.16 22.344 1 97.69 69 PHE A C 1
ATOM 498 O O . PHE A 1 69 ? 20.406 4.363 23.391 1 97.69 69 PHE A O 1
ATOM 505 N N . SER A 1 70 ? 22.328 4.23 22.203 1 95.44 70 SER A N 1
ATOM 506 C CA . SER A 1 70 ? 23.172 4.719 23.281 1 95.44 70 SER A CA 1
ATOM 507 C C . SER A 1 70 ? 22.859 6.168 23.625 1 95.44 70 SER A C 1
ATOM 509 O O . SER A 1 70 ? 22.156 6.848 22.875 1 95.44 70 SER A O 1
ATOM 511 N N . ASP A 1 71 ? 23.438 6.621 24.688 1 89.25 71 ASP A N 1
ATOM 512 C CA . ASP A 1 71 ? 23.094 7.938 25.219 1 89.25 71 ASP A CA 1
ATOM 513 C C . ASP A 1 71 ? 23.391 9.039 24.203 1 89.25 71 ASP A C 1
ATOM 515 O O . ASP A 1 71 ? 24.391 8.984 23.5 1 89.25 71 ASP A O 1
ATOM 519 N N . ASP A 1 72 ? 22.516 9.992 24.062 1 90.25 72 ASP A N 1
ATOM 520 C CA . ASP A 1 72 ? 22.594 11.219 23.266 1 90.25 72 ASP A CA 1
ATOM 521 C C . ASP A 1 72 ? 22.344 10.93 21.781 1 90.25 72 ASP A C 1
ATOM 523 O O . ASP A 1 72 ? 22.359 11.852 20.969 1 90.25 72 ASP A O 1
ATOM 527 N N . LEU A 1 73 ? 22.203 9.648 21.422 1 96.56 73 LEU A N 1
ATOM 528 C CA . LEU A 1 73 ? 21.875 9.305 20.047 1 96.56 73 LEU A CA 1
ATOM 529 C C . LEU A 1 73 ? 20.375 9.195 19.859 1 96.56 73 LEU A C 1
ATOM 531 O O . LEU A 1 73 ? 19.641 8.93 20.812 1 96.56 73 LEU A O 1
ATOM 535 N N . TYR A 1 74 ? 19.953 9.5 18.688 1 97.81 74 TYR A N 1
ATOM 536 C CA . TYR A 1 74 ? 18.531 9.445 18.375 1 97.81 74 TYR A CA 1
ATOM 537 C C . TYR A 1 74 ? 18.297 9.172 16.906 1 97.81 74 TYR A C 1
ATOM 539 O O . TYR A 1 74 ? 19.234 9.281 16.094 1 97.81 74 TYR A O 1
ATOM 547 N N . PHE A 1 75 ? 17.125 8.781 16.641 1 97.62 75 PHE A N 1
ATOM 548 C CA . PHE A 1 75 ? 16.672 8.422 15.297 1 97.62 75 PHE A CA 1
ATOM 549 C C . PHE A 1 75 ? 15.352 9.102 14.977 1 97.62 75 PHE A C 1
ATOM 551 O O . PHE A 1 75 ? 14.344 8.844 15.641 1 97.62 75 PHE A O 1
ATOM 558 N N . ASN A 1 76 ? 15.367 10.062 14.016 1 98.56 76 ASN A N 1
ATOM 559 C CA . ASN A 1 76 ? 14.117 10.68 13.586 1 98.56 76 ASN A CA 1
ATOM 560 C C . ASN A 1 76 ? 13.273 9.719 12.758 1 98.56 76 ASN A C 1
ATOM 562 O O . ASN A 1 76 ? 13.531 9.523 11.57 1 98.56 76 ASN A O 1
ATOM 566 N N . ALA A 1 77 ? 12.188 9.219 13.344 1 98.38 77 ALA A N 1
ATOM 567 C CA . ALA A 1 77 ? 11.289 8.297 12.648 1 98.38 77 ALA A CA 1
ATOM 568 C C . ALA A 1 77 ? 10.406 9.039 11.656 1 98.38 77 ALA A C 1
ATOM 570 O O . ALA A 1 77 ? 9.945 8.461 10.664 1 98.38 77 ALA A O 1
ATOM 571 N N . GLY A 1 78 ? 10.07 10.297 11.922 1 98.12 78 GLY A N 1
ATOM 572 C CA . GLY A 1 78 ? 9.328 11.164 11.023 1 98.12 78 GLY A CA 1
ATOM 573 C C . GLY A 1 78 ? 10.227 12.07 10.195 1 98.12 78 GLY A C 1
ATOM 574 O O . GLY A 1 78 ? 11.18 11.609 9.57 1 98.12 78 GLY A O 1
ATOM 575 N N . PRO A 1 79 ? 9.984 13.375 10.133 1 98 79 PRO A N 1
ATOM 576 C CA . PRO A 1 79 ? 10.805 14.289 9.328 1 98 79 PRO A CA 1
ATOM 577 C C . PRO A 1 79 ? 12.266 14.305 9.766 1 98 79 PRO A C 1
ATOM 579 O O . PRO A 1 79 ? 12.555 14.258 10.969 1 98 79 PRO A O 1
ATOM 582 N N . MET A 1 80 ? 13.117 14.414 8.742 1 97.31 80 MET A N 1
ATOM 583 C CA . MET A 1 80 ? 14.539 14.336 9.07 1 97.31 80 MET A CA 1
ATOM 584 C C . MET A 1 80 ? 15.258 15.633 8.688 1 97.31 80 MET A C 1
ATOM 586 O O . MET A 1 80 ? 16.391 15.859 9.094 1 97.31 80 MET A O 1
ATOM 590 N N . ARG A 1 81 ? 14.562 16.469 7.902 1 96.44 81 ARG A N 1
ATOM 591 C CA . ARG A 1 81 ? 15.211 17.688 7.434 1 96.44 81 ARG A CA 1
ATOM 592 C C . ARG A 1 81 ? 14.188 18.781 7.141 1 96.44 81 ARG A C 1
ATOM 594 O O . ARG A 1 81 ? 12.992 18.5 7.031 1 96.44 81 ARG A O 1
ATOM 601 N N . ILE A 1 82 ? 14.625 20 7.059 1 96.62 82 ILE A N 1
ATOM 602 C CA . ILE A 1 82 ? 13.82 21.188 6.82 1 96.62 82 ILE A CA 1
ATOM 603 C C . ILE A 1 82 ? 14.438 22.016 5.695 1 96.62 82 ILE A C 1
ATOM 605 O O . ILE A 1 82 ? 15.531 22.562 5.848 1 96.62 82 ILE A O 1
ATOM 609 N N . PRO A 1 83 ? 13.719 22.125 4.598 1 94.62 83 PRO A N 1
ATOM 610 C CA . PRO A 1 83 ? 14.242 23 3.553 1 94.62 83 PRO A CA 1
ATOM 611 C C . PRO A 1 83 ? 14.336 24.469 4.008 1 94.62 83 PRO A C 1
ATOM 613 O O . PRO A 1 83 ? 13.5 24.922 4.789 1 94.62 83 PRO A O 1
ATOM 616 N N . ASN A 1 84 ? 15.258 25.203 3.451 1 92.75 84 ASN A N 1
ATOM 617 C CA . ASN A 1 84 ? 15.523 26.578 3.857 1 92.75 84 ASN A CA 1
ATOM 618 C C . ASN A 1 84 ? 14.367 27.5 3.484 1 92.75 84 ASN A C 1
ATOM 620 O O . ASN A 1 84 ? 14.25 28.594 4.023 1 92.75 84 ASN A O 1
ATOM 624 N N . ASN A 1 85 ? 13.492 27.031 2.607 1 91.25 85 ASN A N 1
ATOM 625 C CA . ASN A 1 85 ? 12.375 27.875 2.197 1 91.25 85 ASN A CA 1
ATOM 626 C C . ASN A 1 85 ? 11.109 27.531 2.977 1 91.25 85 ASN A C 1
ATOM 628 O O . ASN A 1 85 ? 10.031 28.031 2.654 1 91.25 85 ASN A O 1
ATOM 632 N N . HIS A 1 86 ? 11.148 26.672 3.904 1 94.94 86 HIS A N 1
ATOM 633 C CA . HIS A 1 86 ? 10.008 26.391 4.77 1 94.94 86 HIS A CA 1
ATOM 634 C C . HIS A 1 86 ? 9.914 27.406 5.902 1 94.94 86 HIS A C 1
ATOM 636 O O . HIS A 1 86 ? 10.203 27.078 7.059 1 94.94 86 HIS A O 1
ATOM 642 N N . SER A 1 87 ? 9.438 28.562 5.566 1 95.75 87 SER A N 1
ATOM 643 C CA . SER A 1 87 ? 9.516 29.766 6.387 1 95.75 87 SER A CA 1
ATOM 644 C C . SER A 1 87 ? 8.688 29.625 7.66 1 95.75 87 SER A C 1
ATOM 646 O O . SER A 1 87 ? 9.078 30.125 8.719 1 95.75 87 SER A O 1
ATOM 648 N N . LEU A 1 88 ? 7.547 28.953 7.598 1 98.31 88 LEU A N 1
ATOM 649 C CA . LEU A 1 88 ? 6.711 28.812 8.789 1 98.31 88 LEU A CA 1
ATOM 650 C C . LEU A 1 88 ? 7.363 27.891 9.812 1 98.31 88 LEU A C 1
ATOM 652 O O . LEU A 1 88 ? 7.379 28.203 11.008 1 98.31 88 LEU A O 1
ATOM 656 N N . THR A 1 89 ? 7.898 26.797 9.328 1 98.38 89 THR A N 1
ATOM 657 C CA . THR A 1 89 ? 8.617 25.875 10.211 1 98.38 89 THR A CA 1
ATOM 658 C C . THR A 1 89 ? 9.812 26.562 10.859 1 98.38 89 THR A C 1
ATOM 660 O O . THR A 1 89 ? 9.992 26.484 12.078 1 98.38 89 THR A O 1
ATOM 663 N N . LEU A 1 90 ? 10.539 27.281 10.055 1 97.81 90 LEU A N 1
ATOM 664 C CA . LEU A 1 90 ? 11.734 27.969 10.539 1 97.81 90 LEU A CA 1
ATOM 665 C C . LEU A 1 90 ? 11.367 29.094 11.5 1 97.81 90 LEU A C 1
ATOM 667 O O . LEU A 1 90 ? 12.102 29.375 12.445 1 97.81 90 LEU A O 1
ATOM 671 N N . GLU A 1 91 ? 10.242 29.766 11.297 1 98.69 91 GLU A N 1
ATOM 672 C CA . GLU A 1 91 ? 9.805 30.828 12.188 1 98.69 91 GLU A CA 1
ATOM 673 C C . GLU A 1 91 ? 9.477 30.297 13.578 1 98.69 91 GLU A C 1
ATOM 675 O O . GLU A 1 91 ? 9.789 30.938 14.586 1 98.69 91 GLU A O 1
ATOM 680 N N . TYR A 1 92 ? 8.836 29.156 13.648 1 98.88 92 TYR A N 1
ATOM 681 C CA . TYR A 1 92 ? 8.562 28.547 14.945 1 98.88 92 TYR A CA 1
ATOM 682 C C . TYR A 1 92 ? 9.859 28.125 15.625 1 98.88 92 TYR A C 1
ATOM 684 O O . TYR A 1 92 ? 9.992 28.219 16.844 1 98.88 92 TYR A O 1
ATOM 692 N N . ILE A 1 93 ? 10.766 27.562 14.883 1 98.81 9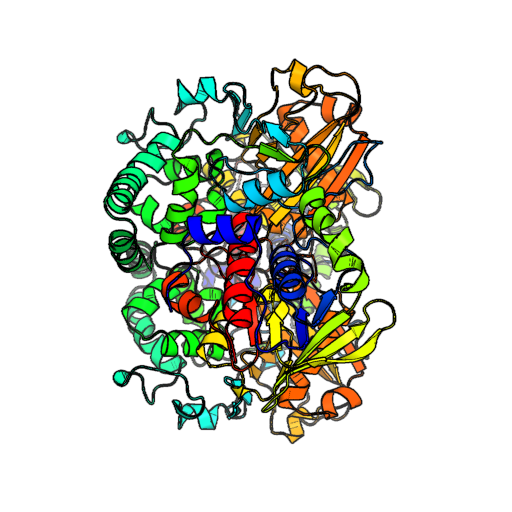3 ILE A N 1
ATOM 693 C CA . ILE A 1 93 ? 12.062 27.172 15.422 1 98.81 93 ILE A CA 1
ATOM 694 C C . ILE A 1 93 ? 12.75 28.391 16.031 1 98.81 93 ILE A C 1
ATOM 696 O O . ILE A 1 93 ? 13.305 28.297 17.141 1 98.81 93 ILE A O 1
ATOM 700 N N . LYS A 1 94 ? 12.711 29.469 15.305 1 98.62 94 LYS A N 1
ATOM 701 C CA . LYS A 1 94 ? 13.273 30.719 15.797 1 98.62 94 LYS A CA 1
ATOM 702 C C . LYS A 1 94 ? 12.547 31.188 17.062 1 98.62 94 LYS A C 1
ATOM 704 O O . LYS A 1 94 ? 13.18 31.562 18.047 1 98.62 94 LYS A O 1
ATOM 709 N N . LYS A 1 95 ? 11.242 31.188 17 1 98.5 95 LYS A N 1
ATOM 710 C CA . LYS A 1 95 ? 10.414 31.625 18.125 1 98.5 95 LYS A CA 1
ATOM 711 C C . LYS A 1 95 ? 10.758 30.859 19.391 1 98.5 95 LYS A C 1
ATOM 713 O O . LYS A 1 95 ? 10.852 31.438 20.469 1 98.5 95 LYS A O 1
ATOM 718 N N . PHE A 1 96 ? 10.953 29.562 19.281 1 98.69 96 PHE A N 1
ATOM 719 C CA . PHE A 1 96 ? 11.188 28.703 20.438 1 98.69 96 PHE A CA 1
ATOM 720 C C . PHE A 1 96 ? 12.68 28.578 20.719 1 98.69 96 PHE A C 1
ATOM 722 O O . PHE A 1 96 ? 13.078 27.859 21.656 1 98.69 96 PHE A O 1
ATOM 729 N N . LYS A 1 97 ? 13.531 29.203 19.891 1 98.5 97 LYS A N 1
ATOM 730 C CA . LYS A 1 97 ? 14.984 29.219 20.031 1 98.5 97 LYS A CA 1
ATOM 731 C C . LYS A 1 97 ? 15.555 27.812 20.062 1 98.5 97 LYS A C 1
ATOM 733 O O . LYS A 1 97 ? 16.359 27.469 20.922 1 98.5 97 LYS A O 1
ATOM 738 N N . LEU A 1 98 ? 15.086 27 19.188 1 98.81 98 LEU A N 1
ATOM 739 C CA . LEU A 1 98 ? 15.586 25.641 19.094 1 98.81 98 LEU A CA 1
ATOM 740 C C . LEU A 1 98 ? 16.906 25.594 18.328 1 98.81 98 LEU A C 1
ATOM 742 O O . LEU A 1 98 ? 17.078 26.312 17.344 1 98.81 98 LEU A O 1
ATOM 746 N N . PRO A 1 99 ? 17.875 24.828 18.781 1 98.44 99 PRO A N 1
ATOM 747 C CA . PRO A 1 99 ? 19.141 24.703 18.062 1 98.44 99 PRO A CA 1
ATOM 748 C C . PRO A 1 99 ? 19 23.938 16.75 1 98.44 99 PRO A C 1
ATOM 750 O O . PRO A 1 99 ? 18.266 22.953 16.672 1 98.44 99 PRO A O 1
ATOM 753 N N . THR A 1 100 ? 19.641 24.375 15.688 1 98.19 100 THR A N 1
ATOM 754 C CA . THR A 1 100 ? 19.625 23.703 14.398 1 98.19 100 THR A CA 1
ATOM 755 C C . THR A 1 100 ? 21.047 23.516 13.859 1 98.19 100 THR A C 1
ATOM 757 O O . THR A 1 100 ? 21.984 24.172 14.32 1 98.19 100 THR A O 1
ATOM 760 N N . ASN A 1 101 ? 21.266 22.625 13.062 1 98 101 ASN A N 1
ATOM 761 C CA . ASN A 1 101 ? 22.469 22.438 12.266 1 98 101 ASN A CA 1
ATOM 762 C C . ASN A 1 101 ? 22.141 22.172 10.797 1 98 101 ASN A C 1
ATOM 764 O O . ASN A 1 101 ? 20.984 21.891 10.461 1 98 101 ASN A O 1
ATOM 768 N N . VAL A 1 102 ? 23.141 22.328 9.984 1 97.19 102 VAL A N 1
ATOM 769 C CA . VAL A 1 102 ? 22.984 22.062 8.562 1 97.19 102 VAL A CA 1
ATOM 770 C C . VAL A 1 102 ? 22.781 20.562 8.336 1 97.19 102 VAL A C 1
ATOM 772 O O . VAL A 1 102 ? 23.453 19.734 8.961 1 97.19 102 VAL A O 1
ATOM 775 N N . PHE A 1 103 ? 21.828 20.188 7.566 1 97.12 103 PHE A N 1
ATOM 776 C CA . PHE A 1 103 ? 21.625 18.828 7.098 1 97.12 103 PHE A CA 1
ATOM 777 C C . PHE A 1 103 ? 22.266 18.625 5.73 1 97.12 103 PHE A C 1
ATOM 779 O O . PHE A 1 103 ? 21.828 19.219 4.742 1 97.12 103 PHE A O 1
ATOM 786 N N . ILE A 1 104 ? 23.297 17.828 5.684 1 96.62 104 ILE A N 1
ATOM 787 C CA . ILE A 1 104 ? 23.969 17.547 4.418 1 96.62 104 ILE A CA 1
ATOM 788 C C . ILE A 1 104 ? 23.172 16.516 3.623 1 96.62 104 ILE A C 1
ATOM 790 O O . ILE A 1 104 ? 23.281 15.312 3.859 1 96.62 104 ILE A O 1
ATOM 794 N N . ASN A 1 105 ? 22.469 17 2.674 1 94.19 105 ASN A N 1
ATOM 795 C CA . ASN A 1 105 ? 21.516 16.172 1.939 1 94.19 105 ASN A CA 1
ATOM 796 C C . ASN A 1 105 ? 22.203 15.367 0.843 1 94.19 105 ASN A C 1
ATOM 798 O O . ASN A 1 105 ? 21.703 14.32 0.435 1 94.19 105 ASN A O 1
ATOM 802 N N . ARG A 1 106 ? 23.266 15.891 0.348 1 93.88 106 ARG A N 1
ATOM 803 C CA . ARG A 1 106 ? 23.953 15.312 -0.798 1 93.88 106 ARG A CA 1
ATOM 804 C C . ARG A 1 106 ? 25.422 15.719 -0.812 1 93.88 106 ARG A C 1
ATOM 806 O O . ARG A 1 106 ? 25.766 16.844 -0.425 1 93.88 106 ARG A O 1
ATOM 813 N N . THR A 1 107 ? 26.281 14.828 -1.192 1 95.69 107 THR A N 1
ATOM 814 C CA . THR A 1 107 ? 27.703 15.102 -1.413 1 95.69 107 THR A CA 1
ATOM 815 C C . THR A 1 107 ? 28.188 14.445 -2.703 1 95.69 107 THR A C 1
ATOM 817 O O . THR A 1 107 ? 27.594 13.461 -3.162 1 95.69 107 THR A O 1
ATOM 820 N N . PRO A 1 108 ? 29.203 14.984 -3.326 1 96.75 108 PRO A N 1
ATOM 821 C CA . PRO A 1 108 ? 29.766 14.328 -4.508 1 96.75 108 PRO A CA 1
ATOM 822 C C . PRO A 1 108 ? 30.25 12.906 -4.219 1 96.75 108 PRO A C 1
ATOM 824 O O . PRO A 1 108 ? 30.375 12.094 -5.137 1 96.75 108 PRO A O 1
ATOM 827 N N . MET A 1 109 ? 30.484 12.594 -2.93 1 97.56 109 MET A N 1
ATOM 828 C CA . MET A 1 109 ? 31.047 11.312 -2.537 1 97.56 109 MET A CA 1
ATOM 829 C C . MET A 1 109 ? 29.953 10.312 -2.178 1 97.56 109 MET A C 1
ATOM 831 O O . MET A 1 109 ? 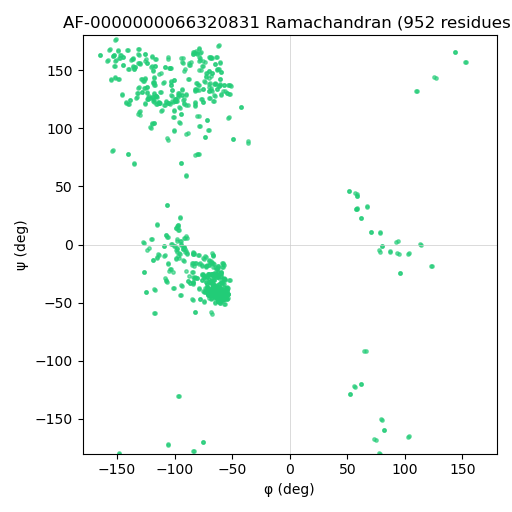30.234 9.188 -1.772 1 97.56 109 MET A O 1
ATOM 835 N N . ASP A 1 110 ? 28.734 10.742 -2.344 1 98.31 110 ASP A N 1
ATOM 836 C CA . ASP A 1 110 ? 27.641 9.82 -2.055 1 98.31 110 ASP A CA 1
ATOM 837 C C . ASP A 1 110 ? 27.812 8.508 -2.818 1 98.31 110 ASP A C 1
ATOM 839 O O . ASP A 1 110 ? 28.188 8.516 -3.992 1 98.31 110 ASP A O 1
ATOM 843 N N . ILE A 1 111 ? 27.562 7.441 -2.139 1 98.38 111 ILE A N 1
ATOM 844 C CA . ILE A 1 111 ? 27.703 6.117 -2.727 1 98.38 111 ILE A CA 1
ATOM 845 C C . ILE A 1 111 ? 26.453 5.766 -3.527 1 98.38 111 ILE A C 1
ATOM 847 O O . ILE A 1 111 ? 25.328 5.98 -3.064 1 98.38 111 ILE A O 1
ATOM 851 N N . ILE A 1 112 ? 26.656 5.273 -4.742 1 98.56 112 ILE A N 1
ATOM 852 C CA . ILE A 1 112 ? 25.594 4.66 -5.535 1 98.56 112 ILE A CA 1
ATOM 853 C C . ILE A 1 112 ? 25.875 3.17 -5.711 1 98.56 112 ILE A C 1
ATOM 855 O O . ILE A 1 112 ? 26.984 2.785 -6.098 1 98.56 112 ILE A O 1
ATOM 859 N N . TYR A 1 113 ? 25.016 2.357 -5.305 1 98.44 113 TYR A N 1
ATOM 860 C CA . TYR A 1 113 ? 25.031 0.933 -5.617 1 98.44 113 TYR A CA 1
ATOM 861 C C . TYR A 1 113 ? 23.797 0.528 -6.406 1 98.44 113 TYR A C 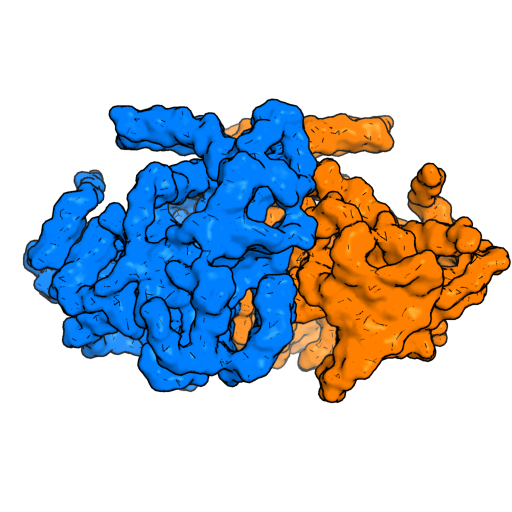1
ATOM 863 O O . TYR A 1 113 ? 22.719 0.39 -5.84 1 98.44 113 TYR A O 1
ATOM 871 N N . ALA A 1 114 ? 23.938 0.315 -7.676 1 98.19 114 ALA A N 1
ATOM 872 C CA . ALA A 1 114 ? 22.844 -0.052 -8.57 1 98.19 114 ALA A CA 1
ATOM 873 C C . ALA A 1 114 ? 23.344 -0.932 -9.719 1 98.19 114 ALA A C 1
ATOM 875 O O . ALA A 1 114 ? 24.453 -0.733 -10.219 1 98.19 114 ALA A O 1
ATOM 876 N N . ASN A 1 115 ? 22.531 -1.886 -10.086 1 98 115 ASN A N 1
ATOM 877 C CA . ASN A 1 115 ? 22.875 -2.822 -11.156 1 98 115 ASN A CA 1
ATOM 878 C C . ASN A 1 115 ? 24.156 -3.572 -10.867 1 98 115 ASN A C 1
ATOM 880 O O . ASN A 1 115 ? 24.938 -3.854 -11.781 1 98 115 ASN A O 1
ATOM 884 N N . GLY A 1 116 ? 24.422 -3.795 -9.586 1 97 116 GLY A N 1
ATOM 885 C CA . GLY A 1 116 ? 25.578 -4.559 -9.172 1 97 116 GLY A CA 1
ATOM 886 C C . GLY A 1 116 ? 26.875 -3.756 -9.227 1 97 116 GLY A C 1
ATOM 887 O O . GLY A 1 116 ? 27.969 -4.32 -9.141 1 97 116 GLY A O 1
ATOM 888 N N . ILE A 1 117 ? 26.781 -2.447 -9.43 1 98.19 117 ILE A N 1
ATOM 889 C CA . ILE A 1 117 ? 27.938 -1.573 -9.555 1 98.19 117 ILE A CA 1
ATOM 890 C C . ILE A 1 117 ? 27.953 -0.571 -8.406 1 98.19 117 ILE A C 1
ATOM 892 O O . ILE A 1 117 ? 26.938 0.079 -8.125 1 98.19 117 ILE A O 1
ATOM 896 N N . LYS A 1 118 ? 29.125 -0.522 -7.723 1 97.81 118 LYS A N 1
ATOM 897 C CA . LYS A 1 118 ? 29.359 0.498 -6.703 1 97.81 118 LYS A CA 1
ATOM 898 C C . LYS A 1 118 ? 30.188 1.654 -7.266 1 97.81 118 LYS A C 1
ATOM 900 O O . LYS A 1 118 ? 31.234 1.438 -7.875 1 97.81 118 LYS A O 1
ATOM 905 N N . THR A 1 119 ? 29.625 2.854 -7.125 1 98.38 119 THR A N 1
ATOM 906 C CA . THR A 1 119 ? 30.328 4.043 -7.594 1 98.38 119 THR A CA 1
ATOM 907 C C . THR A 1 119 ? 29.984 5.25 -6.727 1 98.38 119 THR A C 1
ATOM 909 O O . THR A 1 119 ? 29.359 5.105 -5.668 1 98.38 119 THR A O 1
ATOM 912 N N . ARG A 1 120 ? 30.516 6.398 -7.004 1 98.5 120 ARG A N 1
ATOM 913 C CA . ARG A 1 120 ? 30.234 7.656 -6.32 1 98.5 120 ARG A CA 1
ATOM 914 C C . ARG A 1 120 ? 29.422 8.594 -7.199 1 98.5 120 ARG A C 1
ATOM 916 O O . ARG A 1 120 ? 29.453 8.492 -8.43 1 98.5 120 ARG A O 1
ATOM 923 N N . LEU A 1 121 ? 28.688 9.422 -6.562 1 98.12 121 LEU A N 1
ATOM 924 C CA . LEU A 1 121 ? 27.812 10.336 -7.281 1 98.12 121 LEU A CA 1
ATOM 925 C C . LEU A 1 121 ? 28.578 11.164 -8.289 1 98.12 121 LEU A C 1
ATOM 927 O O . LEU A 1 121 ? 28.141 11.344 -9.43 1 98.12 121 LEU A O 1
ATOM 931 N N . GLN A 1 122 ? 29.75 11.664 -7.91 1 98 122 GLN A N 1
ATOM 932 C CA . GLN A 1 122 ? 30.531 12.508 -8.805 1 98 122 GLN A CA 1
ATOM 933 C C . GLN A 1 122 ? 30.969 11.734 -10.047 1 98 122 GLN A C 1
ATOM 935 O O . GLN A 1 122 ? 31.062 12.297 -11.141 1 98 122 GLN A O 1
ATOM 940 N N . VAL A 1 123 ? 31.281 10.461 -9.906 1 98.44 123 VAL A N 1
ATOM 941 C CA . VAL A 1 123 ? 31.688 9.617 -11.023 1 98.44 123 VAL A CA 1
ATOM 942 C C . VAL A 1 123 ? 30.5 9.391 -11.961 1 98.44 123 VAL A C 1
ATOM 944 O O . VAL A 1 123 ? 30.625 9.539 -13.18 1 98.44 123 VAL A O 1
ATOM 947 N N . PHE A 1 124 ? 29.391 9.07 -11.438 1 98.5 124 PHE A N 1
ATOM 948 C CA . PHE A 1 124 ? 28.172 8.898 -12.227 1 98.5 124 PHE A CA 1
ATOM 949 C C . PHE A 1 124 ? 27.844 10.164 -13 1 98.5 124 PHE A C 1
ATOM 951 O O . PHE A 1 124 ? 27.469 10.102 -14.172 1 98.5 124 PHE A O 1
ATOM 958 N N . GLU A 1 125 ? 27.906 11.336 -12.312 1 97.75 125 GLU A N 1
ATOM 959 C CA . GLU A 1 125 ? 27.547 12.602 -12.953 1 97.75 125 GLU A CA 1
ATOM 960 C C . GLU A 1 125 ? 28.469 12.906 -14.125 1 97.75 125 GLU A C 1
ATOM 962 O O . GLU A 1 125 ? 28.047 13.5 -15.117 1 97.75 125 GLU A O 1
ATOM 967 N N . ARG A 1 126 ? 29.688 12.414 -14.055 1 97.94 126 ARG A N 1
ATOM 968 C CA . ARG A 1 126 ? 30.641 12.617 -15.133 1 97.94 126 ARG A CA 1
ATOM 969 C C . ARG A 1 126 ? 30.453 11.578 -16.234 1 97.94 126 ARG A C 1
ATOM 971 O O . ARG A 1 126 ? 30.672 11.875 -17.422 1 97.94 126 ARG A O 1
ATOM 978 N N . ALA A 1 127 ? 30.062 10.414 -15.836 1 98.19 127 ALA A N 1
ATOM 979 C CA . ALA A 1 127 ? 29.891 9.297 -16.766 1 98.19 127 ALA A CA 1
ATOM 980 C C . ALA A 1 127 ? 28.656 8.484 -16.422 1 98.19 127 ALA A C 1
ATOM 982 O O . ALA A 1 127 ? 28.75 7.336 -15.977 1 98.19 127 ALA A O 1
ATOM 983 N N . PRO A 1 128 ? 27.516 9 -16.797 1 97.94 128 PRO A N 1
ATOM 984 C CA . PRO A 1 128 ? 26.266 8.352 -16.391 1 97.94 128 PRO A CA 1
ATOM 985 C C . PRO A 1 128 ? 26.141 6.914 -16.891 1 97.94 128 PRO A C 1
ATOM 987 O O . PRO A 1 128 ? 25.438 6.098 -16.297 1 97.94 128 PRO A O 1
ATOM 990 N N . GLY A 1 129 ? 26.812 6.598 -17.922 1 98.12 129 GLY A N 1
ATOM 991 C CA . GLY A 1 129 ? 26.766 5.262 -18.484 1 98.12 129 GLY A CA 1
ATOM 992 C C . GLY A 1 129 ? 27.391 4.203 -17.594 1 98.12 129 GLY A C 1
ATOM 993 O O . GLY A 1 129 ? 27.203 3.008 -17.828 1 98.12 129 GLY A O 1
ATOM 994 N N . ILE A 1 130 ? 28.031 4.609 -16.5 1 98.44 130 ILE A N 1
ATOM 995 C CA . ILE A 1 130 ? 28.781 3.693 -15.641 1 98.44 130 ILE A CA 1
ATOM 996 C C . ILE A 1 130 ? 27.828 2.676 -15.023 1 98.44 130 ILE A C 1
ATOM 998 O O . ILE A 1 130 ? 28.219 1.533 -14.758 1 98.44 130 ILE A O 1
ATOM 1002 N N . LEU A 1 131 ? 26.609 3.033 -14.844 1 98.56 131 LEU A N 1
ATOM 1003 C CA . LEU A 1 131 ? 25.672 2.164 -14.148 1 98.56 131 LEU A CA 1
ATOM 1004 C C . LEU A 1 131 ? 24.969 1.225 -15.133 1 98.56 131 LEU A C 1
ATOM 1006 O O . LEU A 1 131 ? 24.203 0.348 -14.719 1 98.56 131 LEU A O 1
ATOM 1010 N N . ARG A 1 132 ? 25.125 1.366 -16.375 1 98 132 ARG A N 1
ATOM 1011 C CA . ARG A 1 132 ? 24.75 0.438 -17.438 1 98 132 ARG A CA 1
ATOM 1012 C C . ARG A 1 132 ? 23.25 0.29 -17.547 1 98 132 ARG A C 1
ATOM 1014 O O . ARG A 1 132 ? 22.734 -0.81 -17.766 1 98 132 ARG A O 1
ATOM 1021 N N . TYR A 1 133 ? 22.484 1.33 -17.266 1 98.62 133 TYR A N 1
ATOM 1022 C CA . TYR A 1 133 ? 21.062 1.323 -17.594 1 98.62 133 TYR A CA 1
ATOM 1023 C C . TYR A 1 133 ? 20.859 1.289 -19.094 1 98.62 133 TYR A C 1
ATOM 1025 O O . TYR A 1 133 ? 21.562 1.971 -19.844 1 98.62 133 TYR A O 1
ATO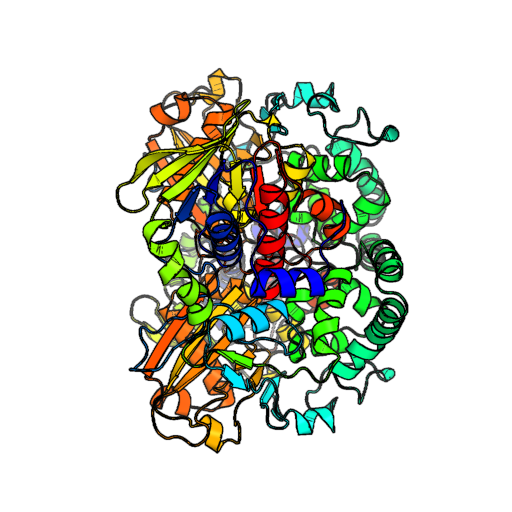M 1033 N N . PRO A 1 134 ? 19.891 0.482 -19.562 1 98.25 134 PRO A N 1
ATOM 1034 C CA . PRO A 1 134 ? 19.641 0.415 -21 1 98.25 134 PRO A CA 1
ATOM 1035 C C . PRO A 1 134 ? 18.812 1.597 -21.516 1 98.25 134 PRO A C 1
ATOM 1037 O O . PRO A 1 134 ? 17.656 1.431 -21.891 1 98.25 134 PRO A O 1
ATOM 1040 N N . VAL A 1 135 ? 19.469 2.729 -21.672 1 98.38 135 VAL A N 1
ATOM 1041 C CA . VAL A 1 135 ? 18.781 3.945 -22.109 1 98.38 135 VAL A CA 1
ATOM 1042 C C . VAL A 1 135 ? 18.859 4.082 -23.625 1 98.38 135 VAL A C 1
ATOM 1044 O O . VAL A 1 135 ? 19.688 3.428 -24.266 1 98.38 135 VAL A O 1
ATOM 1047 N N . ALA A 1 136 ? 18.016 4.844 -24.188 1 98.31 136 ALA A N 1
ATOM 1048 C CA . ALA A 1 136 ? 18.031 5.125 -25.625 1 98.31 136 ALA A CA 1
ATOM 1049 C C . ALA A 1 136 ? 19.234 5.973 -26 1 98.31 136 ALA A C 1
ATOM 1051 O O . ALA A 1 136 ? 19.828 6.641 -25.156 1 98.31 136 ALA A O 1
ATOM 1052 N N . PRO A 1 137 ? 19.594 5.977 -27.266 1 98 137 PRO A N 1
ATOM 1053 C CA . PRO A 1 137 ? 20.766 6.723 -27.719 1 98 137 PRO A CA 1
ATOM 1054 C C . PRO A 1 137 ? 20.703 8.203 -27.359 1 98 137 PRO A C 1
ATOM 1056 O O . PRO A 1 137 ? 21.703 8.781 -26.922 1 98 137 PRO A O 1
ATOM 1059 N N . ASN A 1 138 ? 19.594 8.812 -27.5 1 97.62 138 ASN A N 1
ATOM 1060 C CA . ASN A 1 138 ? 19.453 10.242 -27.234 1 97.62 138 ASN A CA 1
ATOM 1061 C C . ASN A 1 138 ? 19.484 10.539 -25.734 1 97.62 138 ASN A C 1
ATOM 1063 O O . ASN A 1 138 ? 19.578 11.703 -25.328 1 97.62 138 ASN A O 1
ATOM 1067 N N . GLU A 1 139 ? 19.406 9.516 -24.922 1 98.5 139 GLU A N 1
ATOM 1068 C CA . GLU A 1 139 ? 19.406 9.648 -23.469 1 98.5 139 GLU A CA 1
ATOM 1069 C C . GLU A 1 139 ? 20.797 9.375 -22.891 1 98.5 139 GLU A C 1
ATOM 1071 O O . GLU A 1 139 ? 21.047 9.68 -21.734 1 98.5 139 GLU A O 1
ATOM 1076 N N . GLN A 1 140 ? 21.672 8.844 -23.734 1 98.06 140 GLN A N 1
ATOM 1077 C CA . GLN A 1 140 ? 23 8.484 -23.281 1 98.06 140 GLN A CA 1
ATOM 1078 C C . GLN A 1 140 ? 23.797 9.711 -22.859 1 98.06 140 GLN A C 1
ATOM 1080 O O . GLN A 1 140 ? 23.703 10.766 -23.5 1 98.06 140 GLN A O 1
ATOM 1085 N N . GLY A 1 141 ? 24.516 9.523 -21.75 1 97.56 141 GLY A N 1
ATOM 1086 C CA . GLY A 1 141 ? 25.359 10.602 -21.281 1 97.56 141 GLY A CA 1
ATOM 1087 C C . GLY A 1 141 ? 24.641 11.578 -20.375 1 97.56 141 GLY A C 1
ATOM 1088 O O . GLY A 1 141 ? 25.25 12.492 -19.828 1 97.56 141 GLY A O 1
ATOM 1089 N N . LYS A 1 142 ? 23.422 11.43 -20.234 1 97.94 142 LYS A N 1
ATOM 1090 C CA . LYS A 1 142 ? 22.656 12.305 -19.359 1 97.94 142 LYS A CA 1
ATOM 1091 C C . LYS A 1 142 ? 22.375 11.633 -18.016 1 97.94 142 LYS A C 1
ATOM 1093 O O . LYS A 1 142 ? 22.141 10.422 -17.953 1 97.94 142 LYS A O 1
ATOM 1098 N N . THR A 1 143 ? 22.422 12.391 -16.938 1 97.69 143 THR A N 1
ATOM 1099 C CA . THR A 1 143 ? 22.094 11.891 -15.609 1 97.69 143 THR A CA 1
ATOM 1100 C C . THR A 1 143 ? 20.578 11.797 -15.422 1 97.69 143 THR A C 1
ATOM 1102 O O . THR A 1 143 ? 19.828 12.359 -16.219 1 97.69 143 THR A O 1
ATOM 1105 N N . SER A 1 144 ? 20.188 11.031 -14.469 1 97.19 144 SER A N 1
ATOM 1106 C CA . SER A 1 144 ? 18.781 10.938 -14.109 1 97.19 144 SER A CA 1
ATOM 1107 C C . SER A 1 144 ? 18.188 12.312 -13.828 1 97.19 144 SER A C 1
ATOM 1109 O O . SER A 1 144 ? 17.047 12.594 -14.227 1 97.19 144 SER A O 1
ATOM 1111 N N . GLU A 1 145 ? 18.875 13.18 -13.125 1 94.69 145 GLU A N 1
ATOM 1112 C CA . GLU A 1 145 ? 18.406 14.523 -12.805 1 94.69 145 GLU A CA 1
ATOM 1113 C C . GLU A 1 145 ? 18.234 15.359 -14.07 1 94.69 145 GLU A C 1
ATOM 1115 O O . GLU A 1 145 ? 17.25 16.078 -14.219 1 94.69 145 GLU A O 1
ATOM 1120 N N . GLU A 1 146 ? 19.234 15.273 -14.953 1 95.88 146 GLU A N 1
ATOM 1121 C CA . GLU A 1 146 ? 19.141 16 -16.219 1 95.88 146 GLU A CA 1
ATOM 1122 C C . GLU A 1 146 ? 17.922 15.562 -17.016 1 95.88 146 GLU A C 1
ATOM 1124 O O . GLU A 1 146 ? 17.219 16.406 -17.578 1 95.88 146 GLU A O 1
ATOM 1129 N N . LEU A 1 147 ? 17.719 14.281 -17.078 1 97.12 147 LEU A N 1
ATOM 1130 C CA . LEU A 1 147 ? 16.578 13.758 -17.797 1 97.12 147 LEU A CA 1
ATOM 1131 C C . LEU A 1 147 ? 15.273 14.242 -17.172 1 97.12 147 LEU A C 1
ATOM 1133 O O . LEU A 1 147 ? 14.414 14.805 -17.875 1 97.12 147 LEU A O 1
ATOM 1137 N N . MET A 1 148 ? 15.141 14.133 -15.906 1 94.69 148 MET A N 1
ATOM 1138 C CA . MET A 1 148 ? 13.93 14.539 -15.203 1 94.69 148 MET A CA 1
ATOM 1139 C C . MET A 1 148 ? 13.672 16.031 -15.383 1 94.69 148 MET A C 1
ATOM 1141 O O . MET A 1 148 ? 12.547 16.438 -15.703 1 94.69 148 MET A O 1
ATOM 1145 N N . LEU A 1 149 ? 14.672 16.844 -15.211 1 92.88 149 LEU A N 1
ATOM 1146 C CA . LEU A 1 149 ? 14.531 18.297 -15.289 1 92.88 149 LEU A CA 1
ATOM 1147 C C . LEU A 1 149 ? 14.234 18.734 -16.719 1 92.88 149 LEU A C 1
ATOM 1149 O O . LEU A 1 149 ? 13.555 19.75 -16.938 1 92.88 149 LEU A O 1
ATOM 1153 N N . SER A 1 150 ? 14.742 18 -17.688 1 95.56 150 SER A N 1
ATOM 1154 C CA . SER A 1 150 ? 14.477 18.359 -19.078 1 95.56 150 SER A CA 1
ATOM 1155 C C . SER A 1 150 ? 12.984 18.391 -19.375 1 95.56 150 SER A C 1
ATOM 1157 O O . SER A 1 150 ? 12.523 19.156 -20.203 1 95.56 150 SER A O 1
ATOM 1159 N N . LEU A 1 151 ? 12.227 17.578 -18.672 1 95.44 151 LEU A N 1
ATOM 1160 C CA . LEU A 1 151 ? 10.789 17.531 -18.906 1 95.44 151 LEU A CA 1
ATOM 1161 C C . LEU A 1 151 ? 10.055 18.469 -17.953 1 95.44 151 LEU A C 1
ATOM 1163 O O . LEU A 1 151 ? 9.078 19.109 -18.328 1 95.44 151 LEU A O 1
ATOM 1167 N N . LEU A 1 152 ? 10.539 18.594 -16.719 1 95 152 LEU A N 1
ATOM 1168 C CA . LEU A 1 152 ? 9.773 19.312 -15.695 1 95 152 LEU A CA 1
ATOM 1169 C C . LEU A 1 152 ? 10.094 20.797 -15.711 1 95 152 LEU A C 1
ATOM 1171 O O . LEU A 1 152 ? 9.242 21.625 -15.375 1 95 152 LEU A O 1
ATOM 1175 N N . GLN A 1 153 ? 11.32 21.125 -16.078 1 94.19 153 GLN A N 1
ATOM 1176 C CA . GLN A 1 153 ? 11.781 22.5 -15.945 1 94.19 153 GLN A CA 1
ATOM 1177 C C . GLN A 1 153 ? 10.93 23.453 -16.766 1 94.19 153 GLN A C 1
ATOM 1179 O O . GLN A 1 153 ? 10.578 24.547 -16.312 1 94.19 153 GLN A O 1
ATOM 1184 N N . PRO A 1 154 ? 10.633 23.078 -18.031 1 96.19 154 PRO A N 1
ATOM 1185 C CA . PRO A 1 154 ? 9.773 23.984 -18.797 1 96.19 154 PRO A CA 1
ATOM 1186 C C . PRO A 1 154 ? 8.422 24.234 -18.125 1 96.19 154 PRO A C 1
ATOM 1188 O O . PRO A 1 154 ? 7.906 25.344 -18.172 1 96.19 154 PRO A O 1
ATOM 1191 N N . ILE A 1 155 ? 7.852 23.25 -17.547 1 96.94 155 ILE A N 1
ATOM 1192 C CA . ILE A 1 155 ? 6.57 23.375 -16.859 1 96.94 155 ILE A CA 1
ATOM 1193 C C . ILE A 1 155 ? 6.734 24.25 -15.617 1 96.94 155 ILE A C 1
ATOM 1195 O O . ILE A 1 155 ? 5.906 25.125 -15.352 1 96.94 155 ILE A O 1
ATOM 1199 N N . LEU A 1 156 ? 7.801 24.031 -14.891 1 95 156 LEU A N 1
ATOM 1200 C CA . LEU A 1 156 ? 8.078 24.812 -13.695 1 95 156 LEU A CA 1
ATOM 1201 C C . LEU A 1 156 ? 8.328 26.266 -14.047 1 95 156 LEU A C 1
ATOM 1203 O O . LEU A 1 156 ? 7.875 27.172 -13.328 1 95 156 LEU A O 1
ATOM 1207 N N . ASN A 1 157 ? 9.07 26.453 -15.109 1 95.25 157 ASN A N 1
ATOM 1208 C CA . ASN A 1 157 ? 9.281 27.828 -15.586 1 95.25 157 ASN A CA 1
ATOM 1209 C C . ASN A 1 157 ? 7.953 28.516 -15.898 1 95.25 157 ASN A C 1
ATOM 1211 O O . ASN A 1 157 ? 7.758 29.672 -15.562 1 95.25 157 ASN A O 1
ATOM 1215 N N . PHE A 1 158 ? 7.121 27.797 -16.562 1 97.12 158 PHE A N 1
ATOM 1216 C CA . PHE A 1 158 ? 5.801 28.328 -16.891 1 97.12 158 PHE A CA 1
ATOM 1217 C C . PHE A 1 158 ? 5.035 28.688 -15.617 1 97.12 158 PHE A C 1
ATOM 1219 O O . PHE A 1 158 ? 4.469 29.781 -15.516 1 97.12 158 PHE A O 1
ATOM 1226 N N . ILE A 1 159 ? 5.012 27.844 -14.617 1 95.56 159 ILE A N 1
ATOM 1227 C CA . ILE A 1 159 ? 4.316 28.062 -13.352 1 95.56 159 ILE A CA 1
ATOM 1228 C C . ILE A 1 159 ? 4.875 29.312 -12.672 1 95.56 159 ILE A C 1
ATOM 1230 O O . ILE A 1 159 ? 4.113 30.156 -12.188 1 95.56 159 ILE A O 1
ATOM 1234 N N . ASN A 1 160 ? 6.172 29.484 -12.688 1 93.12 160 ASN A N 1
ATOM 1235 C CA . ASN A 1 160 ? 6.852 30.562 -11.969 1 93.12 160 ASN A CA 1
ATOM 1236 C C . ASN A 1 160 ? 6.547 31.922 -12.57 1 93.12 160 ASN A C 1
ATOM 1238 O O . ASN A 1 160 ? 6.664 32.938 -11.891 1 93.12 160 ASN A O 1
ATOM 1242 N N . GLN A 1 161 ? 6.207 32.031 -13.781 1 96.75 161 GLN A N 1
ATOM 1243 C CA . GLN A 1 161 ? 5.871 33.281 -14.422 1 96.75 161 GLN A CA 1
ATOM 1244 C C . GLN A 1 161 ? 4.664 33.938 -13.758 1 96.75 161 GLN A C 1
ATOM 1246 O O . GLN A 1 161 ? 4.621 35.156 -13.602 1 96.75 161 GLN A O 1
ATOM 1251 N N . ASN A 1 162 ? 3.713 33.219 -13.422 1 96.56 162 ASN A N 1
ATOM 1252 C CA . ASN A 1 162 ? 2.512 33.625 -12.711 1 96.56 162 ASN A CA 1
ATOM 1253 C C . ASN A 1 162 ? 1.892 32.469 -11.93 1 96.56 162 ASN A C 1
ATOM 1255 O O . ASN A 1 162 ? 0.885 31.906 -12.359 1 96.56 162 ASN A O 1
ATOM 1259 N N . PRO A 1 163 ? 2.457 32.25 -10.812 1 92.81 163 PRO A N 1
ATOM 1260 C CA . PRO A 1 163 ? 2.07 31.047 -10.078 1 92.81 163 PRO A CA 1
ATOM 1261 C C . PRO A 1 163 ? 0.563 30.953 -9.844 1 92.81 163 PRO A C 1
ATOM 1263 O O . PRO A 1 163 ? -0.028 29.891 -10.008 1 92.81 163 PRO A O 1
ATOM 1266 N N . ALA A 1 164 ? -0.112 31.984 -9.469 1 91.56 164 ALA A N 1
ATOM 1267 C CA . ALA A 1 164 ? -1.538 31.969 -9.156 1 91.56 164 ALA A CA 1
ATOM 1268 C C . ALA A 1 164 ? -2.355 31.484 -10.352 1 91.56 164 ALA A C 1
ATOM 1270 O O . ALA A 1 164 ? -3.258 30.656 -10.211 1 91.56 164 ALA A O 1
ATOM 1271 N N . ARG A 1 165 ? -2.021 31.953 -11.469 1 96.25 165 ARG A N 1
ATOM 1272 C CA . ARG A 1 165 ? -2.76 31.641 -12.688 1 96.25 165 ARG A CA 1
ATOM 1273 C C . ARG A 1 165 ? -2.289 30.312 -13.281 1 96.25 165 ARG A C 1
ATOM 1275 O O . ARG A 1 165 ? -3.105 29.484 -13.672 1 96.25 165 ARG A O 1
ATOM 1282 N N . ASN A 1 166 ? -0.978 30.141 -13.383 1 97.25 166 ASN A N 1
ATOM 1283 C CA . ASN A 1 166 ? -0.411 29.047 -14.18 1 97.25 166 ASN A CA 1
ATOM 1284 C C . ASN A 1 166 ? -0.545 27.703 -13.477 1 97.25 166 ASN A C 1
ATOM 1286 O O . ASN A 1 166 ? -0.638 26.672 -14.133 1 97.25 166 ASN A O 1
ATOM 1290 N N . TRP A 1 167 ? -0.605 27.719 -12.172 1 95.69 167 TRP A N 1
ATOM 1291 C CA . TRP A 1 167 ? -0.895 26.469 -11.469 1 95.69 167 TRP A CA 1
ATOM 1292 C C . TRP A 1 167 ? -2.256 25.922 -11.875 1 95.69 167 TRP A C 1
ATOM 1294 O O . TRP A 1 167 ? -2.404 24.719 -12.094 1 95.69 167 TRP A O 1
ATOM 1304 N N . ARG A 1 168 ? -3.223 26.75 -11.969 1 96.25 168 ARG A N 1
ATOM 1305 C CA . ARG A 1 168 ? -4.559 26.312 -12.352 1 96.25 168 ARG A CA 1
ATOM 1306 C C . ARG A 1 168 ? -4.551 25.656 -13.727 1 96.25 168 ARG A C 1
ATOM 1308 O O . ARG A 1 168 ? -5.203 24.625 -13.945 1 96.25 168 ARG A O 1
ATOM 1315 N N . ILE A 1 169 ? -3.803 26.25 -14.609 1 98.06 169 ILE A N 1
ATOM 1316 C CA . ILE A 1 169 ? -3.693 25.734 -15.969 1 98.06 169 ILE A CA 1
ATOM 1317 C C . ILE A 1 169 ? -3.016 24.359 -15.945 1 98.06 169 ILE A C 1
ATOM 1319 O O . ILE A 1 169 ? -3.496 23.406 -16.578 1 98.06 169 ILE A O 1
ATOM 1323 N N . VAL A 1 170 ? -1.946 24.234 -15.203 1 97.88 170 VAL A N 1
ATOM 1324 C CA . VAL A 1 170 ? -1.154 23 -15.117 1 97.88 170 VAL A CA 1
ATOM 1325 C C . VAL A 1 170 ? -1.974 21.906 -14.453 1 97.88 170 VAL A C 1
ATOM 1327 O O . VAL A 1 170 ? -1.951 20.75 -14.891 1 97.88 170 VAL A O 1
ATOM 1330 N N . GLU A 1 171 ? -2.703 22.219 -13.406 1 97.56 171 GLU A N 1
ATOM 1331 C CA . GLU A 1 171 ? -3.561 21.266 -12.719 1 97.56 171 GLU A CA 1
ATOM 1332 C C . GLU A 1 171 ? -4.594 20.656 -13.664 1 97.56 171 GLU A C 1
ATOM 1334 O O . GLU A 1 171 ? -4.805 19.453 -13.672 1 97.56 171 GLU A O 1
ATOM 1339 N N . GLU A 1 172 ? -5.168 21.5 -14.445 1 96.81 172 GLU A N 1
ATOM 1340 C CA . GLU A 1 172 ? -6.191 21.047 -15.383 1 96.81 172 GLU A CA 1
ATOM 1341 C C . GLU A 1 172 ? -5.578 20.234 -16.516 1 96.81 172 GLU A C 1
ATOM 1343 O O . GLU A 1 172 ? -6.113 19.203 -16.906 1 96.81 172 GLU A O 1
ATOM 1348 N N . GLN A 1 173 ? -4.496 20.703 -16.984 1 97.31 173 GLN A N 1
ATOM 1349 C CA . GLN A 1 173 ? -3.863 20.094 -18.141 1 97.31 173 GLN A CA 1
ATOM 1350 C C . GLN A 1 173 ? -3.355 18.688 -17.812 1 97.31 173 GLN A C 1
ATOM 1352 O O . GLN A 1 173 ? -3.445 17.781 -18.641 1 97.31 173 GLN A O 1
ATOM 1357 N N . TYR A 1 174 ? -2.836 18.469 -16.609 1 96.94 174 TYR A N 1
ATOM 1358 C CA . TYR A 1 174 ? -2.146 17.234 -16.281 1 96.94 174 TYR A CA 1
ATOM 1359 C C . TYR A 1 174 ? -2.898 16.453 -15.211 1 96.94 174 TYR A C 1
ATOM 1361 O O . TYR A 1 174 ? -2.334 15.562 -14.57 1 96.94 174 TYR A O 1
ATOM 1369 N N . LYS A 1 175 ? -4.133 16.766 -14.984 1 95 175 LYS A N 1
ATOM 1370 C CA . LYS A 1 175 ? -4.918 16.234 -13.875 1 95 175 LYS A CA 1
ATOM 1371 C C . LYS A 1 175 ? -4.961 14.711 -13.906 1 95 175 LYS A C 1
ATOM 1373 O O . LYS A 1 175 ? -5 14.062 -12.852 1 95 175 LYS A O 1
ATOM 1378 N N . ASN A 1 176 ? -4.867 14.086 -15.062 1 93.69 176 ASN A N 1
ATOM 1379 C CA . ASN A 1 176 ? -5.035 12.641 -15.148 1 93.69 176 ASN A CA 1
ATOM 1380 C C . ASN A 1 176 ? -3.699 11.938 -15.383 1 93.69 176 ASN A C 1
ATOM 1382 O O . ASN A 1 176 ? -3.662 10.727 -15.625 1 93.69 176 ASN A O 1
ATOM 1386 N N . HIS A 1 177 ? -2.611 12.68 -15.336 1 96 177 HIS A N 1
ATOM 1387 C CA . HIS A 1 177 ? -1.304 12.102 -15.617 1 96 177 HIS A CA 1
ATOM 1388 C C . HIS A 1 177 ? -0.612 11.648 -14.336 1 96 177 HIS A C 1
ATOM 1390 O O . HIS A 1 177 ? -0.569 12.391 -13.352 1 96 177 HIS A O 1
ATOM 1396 N N . SER A 1 178 ? -0.181 10.43 -14.359 1 97.06 178 SER A N 1
ATOM 1397 C CA . SER A 1 178 ? 0.809 10.008 -13.375 1 97.06 178 SER A CA 1
ATOM 1398 C C . SER A 1 178 ? 2.223 10.359 -13.82 1 97.06 178 SER A C 1
ATOM 1400 O O . SER A 1 178 ? 2.445 10.672 -14.992 1 97.06 178 SER A O 1
ATOM 1402 N N . LEU A 1 179 ? 3.145 10.336 -12.906 1 96.94 179 LEU A N 1
ATOM 1403 C CA . LEU A 1 179 ? 4.535 10.562 -13.289 1 96.94 179 LEU A CA 1
ATOM 1404 C C . LEU A 1 179 ? 4.977 9.555 -14.352 1 96.94 179 LEU A C 1
ATOM 1406 O O . LEU A 1 179 ? 5.555 9.938 -15.367 1 96.94 179 LEU A O 1
ATOM 1410 N N . SER A 1 180 ? 4.664 8.336 -14.133 1 96.5 180 SER A N 1
ATOM 1411 C CA . SER A 1 180 ? 5.098 7.277 -15.039 1 96.5 180 SER A CA 1
ATOM 1412 C C . SER A 1 180 ? 4.5 7.457 -16.422 1 96.5 180 SER A C 1
ATOM 1414 O O . SER A 1 180 ? 5.195 7.316 -17.438 1 96.5 180 SER A O 1
ATOM 1416 N N . SER A 1 181 ? 3.215 7.73 -16.469 1 94.94 181 SER A N 1
ATOM 1417 C CA . SER A 1 181 ? 2.572 7.883 -17.766 1 94.94 181 SER A CA 1
ATOM 1418 C C . SER A 1 181 ? 3.166 9.055 -18.547 1 94.94 181 SER A C 1
ATOM 1420 O O . SER A 1 181 ? 3.299 8.992 -19.766 1 94.94 181 SER A O 1
ATOM 1422 N N . PHE A 1 182 ? 3.5 10.117 -17.844 1 96.94 182 PHE A N 1
ATOM 1423 C CA . PHE A 1 182 ? 4.113 11.281 -18.469 1 96.94 182 PHE A CA 1
ATOM 1424 C C . PHE A 1 182 ? 5.516 10.945 -18.969 1 96.94 182 PHE A C 1
ATOM 1426 O O . PHE A 1 182 ? 5.859 11.234 -20.109 1 96.94 182 PHE A O 1
ATOM 1433 N N . LEU A 1 183 ? 6.328 10.281 -18.156 1 97.12 183 LEU A N 1
ATOM 1434 C CA . LEU A 1 183 ? 7.703 9.945 -18.516 1 97.12 183 LEU A CA 1
ATOM 1435 C C . LEU A 1 183 ? 7.73 8.961 -19.688 1 97.12 183 LEU A C 1
ATOM 1437 O O . LEU A 1 183 ? 8.602 9.047 -20.547 1 97.12 183 LEU A O 1
ATOM 1441 N N . ASN A 1 184 ? 6.801 8.086 -19.734 1 95.56 184 ASN A N 1
ATOM 1442 C CA . ASN A 1 184 ? 6.742 7.035 -20.75 1 95.56 184 ASN A CA 1
ATOM 1443 C C . ASN A 1 184 ? 6.531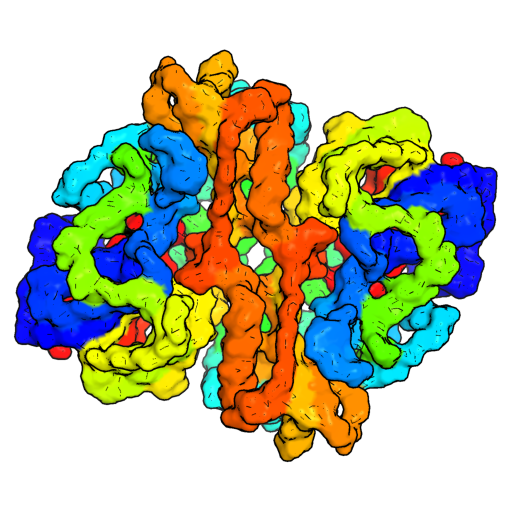 7.609 -22.141 1 95.56 184 ASN A C 1
ATOM 1445 O O . ASN A 1 184 ? 6.824 6.949 -23.141 1 95.56 184 ASN A O 1
ATOM 1449 N N . THR A 1 185 ? 6.047 8.82 -22.203 1 94.56 185 THR A N 1
ATOM 1450 C CA . THR A 1 185 ? 5.824 9.469 -23.5 1 94.56 185 THR A CA 1
ATOM 1451 C C . THR A 1 185 ? 7.145 9.953 -24.094 1 94.56 185 THR A C 1
ATOM 1453 O O . THR A 1 185 ? 7.254 10.117 -25.312 1 94.56 185 THR A O 1
ATOM 1456 N N . TYR A 1 186 ? 8.195 10.062 -23.281 1 96.94 186 TYR A N 1
ATOM 1457 C CA . TYR A 1 186 ? 9.375 10.766 -23.766 1 96.94 186 TYR A CA 1
ATOM 1458 C C . TYR A 1 186 ? 10.625 9.906 -23.609 1 96.94 186 TYR A C 1
ATOM 1460 O O . TYR A 1 186 ? 11.609 10.102 -24.328 1 96.94 186 TYR A O 1
ATOM 1468 N N . PHE A 1 187 ? 10.57 8.977 -22.703 1 98.06 187 PHE A N 1
ATOM 1469 C CA . PHE A 1 187 ? 11.812 8.305 -22.344 1 98.06 187 PHE A CA 1
ATOM 1470 C C . PHE A 1 187 ? 11.688 6.797 -22.516 1 98.06 187 PHE A C 1
ATOM 1472 O O . PHE A 1 187 ? 10.57 6.258 -22.5 1 98.06 187 PHE A O 1
ATOM 1479 N N . SER A 1 188 ? 12.828 6.148 -22.703 1 97.75 188 SER A N 1
ATOM 1480 C CA . SER A 1 188 ? 12.906 4.691 -22.688 1 97.75 188 SER A CA 1
ATOM 1481 C C . SER A 1 188 ? 12.648 4.145 -21.281 1 97.75 188 SER A C 1
ATOM 1483 O O . SER A 1 188 ? 12.766 4.875 -20.297 1 97.75 188 SER A O 1
ATOM 1485 N N . TYR A 1 189 ? 12.297 2.881 -21.219 1 96.62 189 TYR A N 1
ATOM 1486 C CA . TYR A 1 189 ? 12.062 2.232 -19.922 1 96.62 189 TYR A CA 1
ATOM 1487 C C . TYR A 1 189 ? 13.32 2.256 -19.062 1 96.62 189 TYR A C 1
ATOM 1489 O O . TYR A 1 189 ? 13.25 2.393 -17.844 1 96.62 189 TYR A O 1
ATOM 1497 N N . GLY A 1 190 ? 14.477 2.102 -19.719 1 97.94 190 GLY A N 1
ATOM 1498 C CA . GLY A 1 190 ? 15.734 2.16 -19 1 97.94 190 GLY A CA 1
ATOM 1499 C C . GLY A 1 190 ? 15.984 3.5 -18.328 1 97.94 190 GLY A C 1
ATOM 1500 O O . GLY A 1 190 ? 16.453 3.557 -17.188 1 97.94 190 GLY A O 1
ATOM 1501 N N . ALA A 1 191 ? 15.656 4.578 -19.031 1 98.5 191 ALA A N 1
ATOM 1502 C CA . ALA A 1 191 ? 15.812 5.918 -18.469 1 98.5 191 ALA A CA 1
ATOM 1503 C C . ALA A 1 191 ? 14.852 6.141 -17.312 1 98.5 191 ALA A C 1
ATOM 1505 O O . ALA A 1 191 ? 15.227 6.738 -16.297 1 98.5 191 ALA A O 1
ATOM 1506 N N . ILE A 1 192 ? 13.656 5.68 -17.469 1 97.81 192 ILE A N 1
ATOM 1507 C CA . ILE A 1 192 ? 12.648 5.824 -16.422 1 97.81 192 ILE A CA 1
ATOM 1508 C C . ILE A 1 192 ? 13.086 5.051 -15.18 1 97.81 192 ILE A C 1
ATOM 1510 O O . ILE A 1 192 ? 12.945 5.535 -14.055 1 97.81 192 ILE A O 1
ATOM 1514 N N . ASP A 1 193 ? 13.594 3.844 -15.391 1 98.19 193 ASP A N 1
ATOM 1515 C CA . ASP A 1 193 ? 14.109 3.055 -14.281 1 98.19 193 ASP A CA 1
ATOM 1516 C C . ASP A 1 193 ? 15.25 3.783 -13.578 1 98.19 193 ASP A C 1
ATOM 1518 O O . ASP A 1 193 ? 15.297 3.83 -12.344 1 98.19 193 ASP A O 1
ATOM 1522 N N . MET A 1 194 ? 16.141 4.332 -14.336 1 98.56 194 MET A N 1
ATOM 1523 C CA . MET A 1 194 ? 17.266 5.094 -13.789 1 98.56 194 MET A CA 1
ATOM 1524 C C . MET A 1 194 ? 16.766 6.266 -12.945 1 98.56 194 MET A C 1
ATOM 1526 O O . MET A 1 194 ? 17.25 6.473 -11.828 1 98.56 194 MET A O 1
ATOM 1530 N N . ILE A 1 195 ? 15.797 6.996 -13.453 1 97.56 195 ILE A N 1
ATOM 1531 C CA . ILE A 1 195 ? 15.188 8.109 -12.734 1 97.56 195 ILE A CA 1
ATOM 1532 C C . ILE A 1 195 ? 14.547 7.609 -11.445 1 97.56 195 ILE A C 1
ATOM 1534 O O . ILE A 1 195 ? 14.773 8.172 -10.375 1 97.56 195 ILE A O 1
ATOM 1538 N N . GLY A 1 196 ? 13.766 6.547 -11.547 1 97.38 196 GLY A N 1
ATOM 1539 C CA . GLY A 1 196 ? 13.086 5.98 -10.398 1 97.38 196 GLY A CA 1
ATOM 1540 C C . GLY A 1 196 ? 14.031 5.574 -9.281 1 97.38 196 GLY A C 1
ATOM 1541 O O . GLY A 1 196 ? 13.805 5.906 -8.117 1 97.38 196 GLY A O 1
ATOM 1542 N N . VAL A 1 197 ? 15.086 4.945 -9.617 1 97.88 197 VAL A N 1
ATOM 1543 C CA . VAL A 1 197 ? 16.016 4.391 -8.633 1 97.88 197 VAL A CA 1
ATOM 1544 C C . VAL A 1 197 ? 16.891 5.508 -8.062 1 97.88 197 VAL A C 1
ATOM 1546 O O . VAL A 1 197 ? 17 5.652 -6.84 1 97.88 197 VAL A O 1
ATOM 1549 N N . LEU A 1 198 ? 17.422 6.336 -8.914 1 97.81 198 LEU A N 1
ATOM 1550 C CA . LEU A 1 198 ? 18.484 7.23 -8.477 1 97.81 198 LEU A CA 1
ATOM 1551 C C . LEU A 1 198 ? 17.922 8.492 -7.832 1 97.81 198 LEU A C 1
ATOM 1553 O O . LEU A 1 198 ? 18.578 9.133 -7.012 1 97.81 198 LEU A O 1
ATOM 1557 N N . LEU A 1 199 ? 16.688 8.836 -8.18 1 95.12 199 LEU A N 1
ATOM 1558 C CA . LEU A 1 199 ? 16.094 10.047 -7.621 1 95.12 199 LEU A CA 1
ATOM 1559 C C . LEU A 1 199 ? 15.023 9.703 -6.59 1 95.12 199 LEU A C 1
ATOM 1561 O O . LEU A 1 199 ? 14.234 10.57 -6.195 1 95.12 199 LEU A O 1
ATOM 1565 N N . ASP A 1 200 ? 14.938 8.391 -6.242 1 93.44 200 ASP A N 1
ATOM 1566 C CA . ASP A 1 200 ? 13.953 7.91 -5.277 1 93.44 200 ASP A CA 1
ATOM 1567 C C . ASP A 1 200 ? 12.531 8.242 -5.734 1 93.44 200 ASP A C 1
ATOM 1569 O O . ASP A 1 200 ? 11.703 8.672 -4.934 1 93.44 200 ASP A O 1
ATOM 1573 N N . MET A 1 201 ? 12.266 8.062 -7.012 1 94.06 201 MET A N 1
ATOM 1574 C CA . MET A 1 201 ? 10.969 8.406 -7.59 1 94.06 201 MET A CA 1
ATOM 1575 C C . MET A 1 201 ? 10.18 7.152 -7.953 1 94.06 201 MET A C 1
ATOM 1577 O O . MET A 1 201 ? 9.023 7.242 -8.367 1 94.06 201 MET A O 1
ATOM 1581 N N . GLU A 1 202 ? 10.766 6.02 -7.73 1 93 202 GLU A N 1
ATOM 1582 C CA . GLU A 1 202 ? 10.062 4.781 -8.047 1 93 202 GLU A CA 1
ATOM 1583 C C . GLU A 1 202 ? 8.727 4.703 -7.312 1 93 202 GLU A C 1
ATOM 1585 O O . GLU A 1 202 ? 7.707 4.332 -7.898 1 93 202 GLU A O 1
ATOM 1590 N N . ALA A 1 203 ? 8.75 5.176 -6.137 1 87.81 203 ALA A N 1
ATOM 1591 C CA . ALA A 1 203 ? 7.562 5.16 -5.289 1 87.81 203 ALA A CA 1
ATOM 1592 C C . ALA A 1 203 ? 6.531 6.176 -5.773 1 87.81 203 ALA A C 1
ATOM 1594 O O . ALA A 1 203 ? 5.352 6.09 -5.422 1 87.81 203 ALA A O 1
ATOM 1595 N N . TYR A 1 204 ? 6.91 7.129 -6.574 1 92.69 204 TYR A N 1
ATOM 1596 C CA . TYR A 1 204 ? 6.043 8.227 -7.004 1 92.69 204 TYR A CA 1
ATOM 1597 C C . TYR A 1 204 ? 5.547 8 -8.43 1 92.69 204 TYR A C 1
ATOM 1599 O O . TYR A 1 204 ? 4.785 8.812 -8.961 1 92.69 204 TYR A O 1
ATOM 1607 N N . MET A 1 205 ? 5.957 6.875 -9.016 1 95.62 205 MET A N 1
ATOM 1608 C CA . MET A 1 205 ? 5.645 6.664 -10.43 1 95.62 205 MET A CA 1
ATOM 1609 C C . MET A 1 205 ? 4.137 6.664 -10.656 1 95.62 205 MET A C 1
ATOM 1611 O O . MET A 1 205 ? 3.658 7.16 -11.68 1 95.62 205 MET A O 1
ATOM 1615 N N . GLY A 1 206 ? 3.414 6.176 -9.656 1 94.81 206 GLY A N 1
ATOM 1616 C CA . GLY A 1 206 ? 1.97 6.102 -9.805 1 94.81 206 GLY A CA 1
ATOM 1617 C C . GLY A 1 206 ? 1.254 7.332 -9.273 1 94.81 206 GLY A C 1
ATOM 1618 O O . GLY A 1 206 ? 0.032 7.445 -9.391 1 94.81 206 GLY A O 1
ATOM 1619 N N . MET A 1 207 ? 1.942 8.312 -8.711 1 96.56 207 MET A N 1
ATOM 1620 C CA . MET A 1 207 ? 1.351 9.523 -8.156 1 96.56 207 MET A CA 1
ATOM 1621 C C . MET A 1 207 ? 1.113 10.562 -9.25 1 96.56 207 MET A C 1
ATOM 1623 O O . MET A 1 207 ? 1.639 10.43 -10.359 1 96.56 207 MET A O 1
ATOM 1627 N N . SER A 1 208 ? 0.321 11.562 -8.93 1 97.38 208 SER A N 1
ATOM 1628 C CA . SER A 1 208 ? -0.026 12.625 -9.867 1 97.38 208 SER A CA 1
ATOM 1629 C C . SER A 1 208 ? 1.208 13.414 -10.289 1 97.38 208 SER A C 1
ATOM 1631 O O . SER A 1 208 ? 2.031 13.789 -9.453 1 97.38 208 SER A O 1
ATOM 1633 N N . LEU A 1 209 ? 1.292 13.633 -11.594 1 97.31 209 LEU A N 1
ATOM 1634 C CA . LEU A 1 209 ? 2.354 14.516 -12.078 1 97.31 209 LEU A CA 1
ATOM 1635 C C . LEU A 1 209 ? 2.297 15.867 -11.383 1 97.31 209 LEU A C 1
ATOM 1637 O O . LEU A 1 209 ? 3.336 16.438 -11.047 1 97.31 209 LEU A O 1
ATOM 1641 N N . VAL A 1 210 ? 1.11 16.344 -11.125 1 97.25 210 VAL A N 1
ATOM 1642 C CA . VAL A 1 210 ? 0.923 17.641 -10.469 1 97.25 210 VAL A CA 1
ATOM 1643 C C . VAL A 1 210 ? 1.529 17.609 -9.07 1 97.25 210 VAL A C 1
ATOM 1645 O O . VAL A 1 210 ? 2.182 18.562 -8.641 1 97.25 210 VAL A O 1
ATOM 1648 N N . GLU A 1 211 ? 1.306 16.516 -8.383 1 96.5 211 GLU A N 1
ATOM 1649 C CA . GLU A 1 211 ? 1.896 16.312 -7.062 1 96.5 211 GLU A CA 1
ATOM 1650 C C . GLU A 1 211 ? 3.42 16.391 -7.125 1 96.5 211 GLU A C 1
ATOM 1652 O O . GLU A 1 211 ? 4.055 17.016 -6.277 1 96.5 211 GLU A O 1
ATOM 1657 N N . VAL A 1 212 ? 3.973 15.758 -8.109 1 95.81 212 VAL A N 1
ATOM 1658 C CA . VAL A 1 212 ? 5.422 15.719 -8.289 1 95.81 212 VAL A CA 1
ATOM 1659 C C . VAL A 1 212 ? 5.941 17.125 -8.594 1 95.81 212 VAL A C 1
ATOM 1661 O O . VAL A 1 212 ? 6.988 17.531 -8.078 1 95.81 212 VAL A O 1
ATOM 1664 N N . LEU A 1 213 ? 5.227 17.859 -9.398 1 95.38 213 LEU A N 1
ATOM 1665 C CA . LEU A 1 213 ? 5.609 19.219 -9.727 1 95.38 213 LEU A CA 1
ATOM 1666 C C . LEU A 1 213 ? 5.617 20.094 -8.477 1 95.38 213 LEU A C 1
ATOM 1668 O O . LEU A 1 213 ? 6.5 20.938 -8.305 1 95.38 213 LEU A O 1
ATOM 1672 N N . ARG A 1 214 ? 4.703 19.891 -7.598 1 92.38 214 ARG A N 1
ATOM 1673 C CA . ARG A 1 214 ? 4.664 20.656 -6.359 1 92.38 214 ARG A CA 1
ATOM 1674 C C . ARG A 1 214 ? 5.867 20.344 -5.48 1 92.38 214 ARG A C 1
ATOM 1676 O O . ARG A 1 214 ? 6.438 21.25 -4.852 1 92.38 214 ARG A O 1
ATOM 1683 N N . GLU A 1 215 ? 6.23 19.094 -5.48 1 86.88 215 GLU A N 1
ATOM 1684 C CA . GLU A 1 215 ? 7.379 18.656 -4.688 1 86.88 215 GLU A CA 1
ATOM 1685 C C . GLU A 1 215 ? 8.688 19.172 -5.289 1 86.88 215 GLU A C 1
ATOM 1687 O O . GLU A 1 215 ? 9.633 19.469 -4.562 1 86.88 215 GLU A O 1
ATOM 1692 N N . SER A 1 216 ? 8.758 19.203 -6.59 1 81.44 216 SER A N 1
ATOM 1693 C CA . SER A 1 216 ? 9.984 19.547 -7.309 1 81.44 216 SER A CA 1
ATOM 1694 C C . SER A 1 216 ? 10.344 21.016 -7.113 1 81.44 216 SER A C 1
ATOM 1696 O O . SER A 1 216 ? 11.516 21.391 -7.211 1 81.44 216 SER A O 1
ATOM 1698 N N . ILE A 1 217 ? 9.398 21.734 -6.977 1 68.44 217 ILE A N 1
ATOM 1699 C CA . ILE A 1 217 ? 9.648 23.156 -6.781 1 68.44 217 ILE A CA 1
ATOM 1700 C C . ILE A 1 217 ? 10.531 23.359 -5.551 1 68.44 217 ILE A C 1
ATOM 1702 O O . ILE A 1 217 ? 11.336 24.297 -5.5 1 68.44 217 ILE A O 1
ATOM 1706 N N . PHE A 1 218 ? 10.516 22.344 -4.867 1 58.88 218 PHE A N 1
ATOM 1707 C CA . PHE A 1 218 ? 11.289 22.453 -3.637 1 58.88 218 PHE A CA 1
ATOM 1708 C C . PHE A 1 218 ? 12.68 21.875 -3.8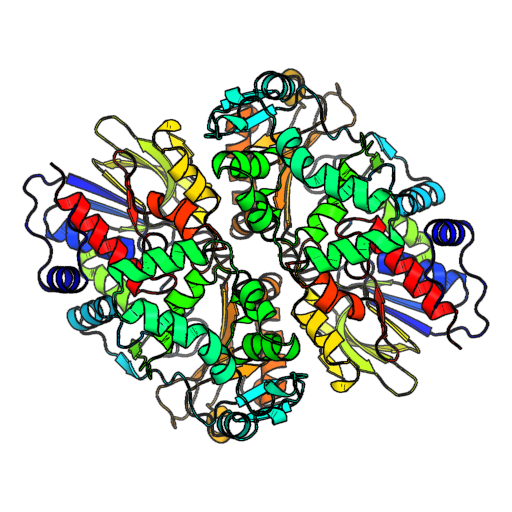18 1 58.88 218 PHE A C 1
ATOM 1710 O O . PHE A 1 218 ? 13.578 22.125 -3.012 1 58.88 218 PHE A O 1
ATOM 1717 N N . PHE A 1 219 ? 12.867 21.156 -4.969 1 58.5 219 PHE A N 1
ATOM 1718 C CA . PHE A 1 219 ? 14.148 20.5 -5.219 1 58.5 219 PHE A CA 1
ATOM 1719 C C . PHE A 1 219 ? 14.992 21.312 -6.195 1 58.5 219 PHE A C 1
ATOM 1721 O O . PHE A 1 219 ? 16.203 21.094 -6.316 1 58.5 219 PHE A O 1
ATOM 1728 N N . SER A 1 220 ? 14.438 22.141 -7.02 1 54.81 220 SER A N 1
ATOM 1729 C CA . SER A 1 220 ? 15.148 22.828 -8.094 1 54.81 220 SER A CA 1
ATOM 1730 C C . SER A 1 220 ? 16.047 23.922 -7.535 1 54.81 220 SER A C 1
ATOM 1732 O O . SER A 1 220 ? 16.922 24.438 -8.242 1 54.81 220 SER A O 1
ATOM 1734 N N . SER A 1 221 ? 15.992 24.375 -6.574 1 53 221 SER A N 1
ATOM 1735 C CA . SER A 1 221 ? 16.938 25.328 -6.027 1 53 221 SER A CA 1
ATOM 1736 C C . SER A 1 221 ? 17.922 24.656 -5.074 1 53 221 SER A C 1
ATOM 1738 O O . SER A 1 221 ? 17.578 23.672 -4.418 1 53 221 SER A O 1
ATOM 1740 N N . PRO A 1 222 ? 19.359 24.953 -5.52 1 56.03 222 PRO A N 1
ATOM 1741 C CA . PRO A 1 222 ? 20.219 24.328 -4.512 1 56.03 222 PRO A CA 1
ATOM 1742 C C . PRO A 1 222 ? 19.641 24.422 -3.102 1 56.03 222 PRO A C 1
ATOM 1744 O O . PRO A 1 222 ? 19.531 25.531 -2.545 1 56.03 222 PRO A O 1
ATOM 1747 N N . ALA A 1 223 ? 18.781 23.484 -2.619 1 70.44 223 ALA A N 1
ATOM 1748 C CA . ALA A 1 223 ? 18.078 23.625 -1.347 1 70.44 223 ALA A CA 1
ATOM 1749 C C . ALA A 1 223 ? 19 23.297 -0.175 1 70.44 223 ALA A C 1
ATOM 1751 O O . ALA A 1 223 ? 19.828 22.391 -0.267 1 70.44 223 ALA A O 1
ATOM 1752 N N . HIS A 1 224 ? 19.344 24.312 0.593 1 89.5 224 HIS A N 1
ATOM 1753 C CA . HIS A 1 224 ? 19.922 24.078 1.911 1 89.5 224 HIS A CA 1
ATOM 1754 C C . HIS A 1 224 ? 18.891 23.484 2.867 1 89.5 224 HIS A C 1
ATOM 1756 O O . HIS A 1 224 ? 17.719 23.875 2.83 1 89.5 224 HIS A O 1
ATOM 1762 N N . PHE A 1 225 ? 19.359 22.469 3.572 1 95.19 225 PHE A N 1
ATOM 1763 C CA . PHE A 1 225 ? 18.484 21.812 4.531 1 95.19 225 PHE A CA 1
ATOM 1764 C C . PHE A 1 225 ? 19.047 21.938 5.945 1 95.19 225 PHE A C 1
ATOM 1766 O O . PHE A 1 225 ? 20.266 22 6.137 1 95.19 225 PHE A O 1
ATOM 1773 N N . TYR A 1 226 ? 18.141 21.969 6.844 1 97.06 226 TYR A N 1
ATOM 1774 C CA . TYR A 1 226 ? 18.484 22.016 8.266 1 97.06 226 TYR A CA 1
ATOM 1775 C C . TYR A 1 226 ? 17.812 20.891 9.023 1 97.06 226 TYR A C 1
ATOM 1777 O O . TYR A 1 226 ? 16.922 20.219 8.492 1 97.06 226 TYR A O 1
ATOM 1785 N N . GLU A 1 227 ? 18.266 20.625 10.18 1 98.12 227 GLU A N 1
ATOM 1786 C CA . GLU A 1 227 ? 17.609 19.75 11.141 1 98.12 227 GLU A CA 1
ATOM 1787 C C . GLU A 1 227 ? 17.719 20.312 12.555 1 98.12 227 GLU A C 1
ATOM 1789 O O . GLU A 1 227 ? 18.656 21.062 12.859 1 98.12 227 GLU A O 1
ATOM 1794 N N . ILE A 1 228 ? 16.797 20.031 13.352 1 98.75 228 ILE A N 1
ATOM 1795 C CA . ILE A 1 228 ? 16.859 20.453 14.75 1 98.75 228 ILE A CA 1
ATOM 1796 C C . ILE A 1 228 ? 17.844 19.562 15.508 1 98.75 228 ILE A C 1
ATOM 1798 O O . ILE A 1 228 ? 17.688 18.344 15.547 1 98.75 228 ILE A O 1
ATOM 1802 N N . THR A 1 229 ? 18.891 20.234 16.141 1 98.12 229 THR A N 1
ATOM 1803 C CA . THR A 1 229 ? 19.891 19.5 16.891 1 98.12 229 THR A CA 1
ATOM 1804 C C . THR A 1 229 ? 19.281 18.844 18.125 1 98.12 229 THR A C 1
ATOM 1806 O O . THR A 1 229 ? 18.672 19.531 18.953 1 98.12 229 THR A O 1
ATOM 1809 N N . GLY A 1 230 ? 19.422 17.547 18.234 1 97.5 230 GLY A N 1
ATOM 1810 C CA . GLY A 1 230 ? 18.875 16.844 19.375 1 97.5 230 GLY A CA 1
ATOM 1811 C C . GLY A 1 230 ? 17.594 16.094 19.047 1 97.5 230 GLY A C 1
ATOM 1812 O O . GLY A 1 230 ? 17.078 15.344 19.891 1 97.5 230 GLY A O 1
ATOM 1813 N N . GLY A 1 231 ? 17.062 16.297 17.828 1 98.31 231 GLY A N 1
ATOM 1814 C CA . GLY A 1 231 ? 15.859 15.586 17.406 1 98.31 231 GLY A CA 1
ATOM 1815 C C . GLY A 1 231 ? 14.758 16.516 16.938 1 98.31 231 GLY A C 1
ATOM 1816 O O . GLY A 1 231 ? 14.5 17.547 17.547 1 98.31 231 GLY A O 1
ATOM 1817 N N . MET A 1 232 ? 14.047 16.094 15.969 1 98.81 232 MET A N 1
ATOM 1818 C CA . MET A 1 232 ? 13.008 16.922 15.352 1 98.81 232 MET A CA 1
ATOM 1819 C C . MET A 1 232 ? 11.812 17.078 16.297 1 98.81 232 MET A C 1
ATOM 1821 O O . MET A 1 232 ? 11.039 18.031 16.156 1 98.81 232 MET A O 1
ATOM 1825 N N . ASP A 1 233 ? 11.625 16.094 17.219 1 98.5 233 ASP A N 1
ATOM 1826 C CA . ASP A 1 233 ? 10.484 16.094 18.125 1 98.5 233 ASP A CA 1
ATOM 1827 C C . ASP A 1 233 ? 10.578 17.266 19.109 1 98.5 233 ASP A C 1
ATOM 1829 O O . ASP A 1 233 ? 9.617 17.562 19.812 1 98.5 233 ASP A O 1
ATOM 1833 N N . LEU A 1 234 ? 11.727 17.953 19.125 1 98.75 234 LEU A N 1
ATOM 1834 C CA . LEU A 1 234 ? 11.883 19.109 20 1 98.75 234 LEU A CA 1
ATOM 1835 C C . LEU A 1 234 ? 10.938 20.234 19.594 1 98.75 234 LEU A C 1
ATOM 1837 O O . LEU A 1 234 ? 10.539 21.047 20.422 1 98.75 234 LEU A O 1
ATOM 1841 N N . LEU A 1 235 ? 10.547 20.266 18.312 1 98.88 235 LEU A N 1
ATOM 1842 C CA . LEU A 1 235 ? 9.633 21.312 17.844 1 98.88 235 LEU A CA 1
ATOM 1843 C C . LEU A 1 235 ? 8.25 21.125 18.469 1 98.88 235 LEU A C 1
ATOM 1845 O O . LEU A 1 235 ? 7.754 22.016 19.156 1 98.88 235 LEU A O 1
ATOM 1849 N N . PRO A 1 236 ? 7.566 20.016 18.281 1 98.81 236 PRO A N 1
ATOM 1850 C CA . PRO A 1 236 ? 6.277 19.859 18.953 1 98.81 236 PRO A CA 1
ATOM 1851 C C . PRO A 1 236 ? 6.398 19.953 20.484 1 98.81 236 PRO A C 1
ATOM 1853 O O . PRO A 1 236 ? 5.512 20.5 21.141 1 98.81 236 PRO A O 1
ATOM 1856 N N . HIS A 1 237 ? 7.465 19.516 21.062 1 98.62 237 HIS A N 1
ATOM 1857 C CA . HIS A 1 237 ? 7.645 19.562 22.516 1 98.62 237 HIS A CA 1
ATOM 1858 C C . HIS A 1 237 ? 7.75 21 23 1 98.62 237 HIS A C 1
ATOM 1860 O O . HIS A 1 237 ? 7.406 21.297 24.141 1 98.62 237 HIS A O 1
ATOM 1866 N N . ALA A 1 238 ? 8.219 21.844 22.156 1 98.75 238 ALA A N 1
ATOM 1867 C CA . ALA A 1 238 ? 8.391 23.25 22.516 1 98.75 238 ALA A CA 1
ATOM 1868 C C . ALA A 1 238 ? 7.043 23.922 22.781 1 98.75 238 ALA A C 1
ATOM 1870 O O . ALA A 1 238 ? 6.98 24.984 23.406 1 98.75 238 ALA A O 1
ATOM 1871 N N . PHE A 1 239 ? 5.938 23.328 22.344 1 98.75 239 PHE A N 1
ATOM 1872 C CA . PHE A 1 239 ? 4.598 23.844 22.578 1 98.75 239 PHE A CA 1
ATOM 1873 C C . PHE A 1 239 ? 4.09 23.422 23.953 1 98.75 239 PHE A C 1
ATOM 1875 O O . PHE A 1 239 ? 3.113 23.984 24.453 1 98.75 239 PHE A O 1
ATOM 1882 N N . LEU A 1 240 ? 4.668 22.422 24.578 1 98.31 240 LEU A N 1
ATOM 1883 C CA . LEU A 1 240 ? 4.094 21.734 25.719 1 98.31 240 LEU A CA 1
ATOM 1884 C C . LEU A 1 240 ? 4.066 22.641 26.953 1 98.31 240 LEU A C 1
ATOM 1886 O O . LEU A 1 240 ? 3.119 22.594 27.734 1 98.31 240 LEU A O 1
ATOM 1890 N N . PRO A 1 241 ? 5.109 23.438 27.203 1 97.88 241 PRO A N 1
ATOM 1891 C CA . PRO A 1 241 ? 5.02 24.328 28.359 1 97.88 241 PRO A CA 1
ATOM 1892 C C . PRO A 1 241 ? 3.74 25.172 28.375 1 97.88 241 PRO A C 1
ATOM 1894 O O . PRO A 1 241 ? 3.176 25.422 29.438 1 97.88 241 PRO A O 1
ATOM 1897 N N . GLN A 1 242 ? 3.289 25.453 27.203 1 96.56 242 GLN A N 1
ATOM 1898 C CA . GLN A 1 242 ? 2.086 26.281 27.094 1 96.56 242 GLN A CA 1
ATOM 1899 C C . GLN A 1 242 ? 0.83 25.406 27.078 1 96.56 242 GLN A C 1
ATOM 1901 O O . GLN A 1 242 ? -0.249 25.875 27.469 1 96.56 242 GLN A O 1
ATOM 1906 N N . LEU A 1 243 ? 0.936 24.109 26.688 1 98.31 243 LEU A N 1
ATOM 1907 C CA . LEU A 1 243 ? -0.276 23.375 26.328 1 98.31 243 LEU A CA 1
ATOM 1908 C C . LEU A 1 243 ? -0.403 22.109 27.172 1 98.31 243 LEU A C 1
ATOM 1910 O O . LEU A 1 243 ? -1.41 21.406 27.094 1 98.31 243 LEU A O 1
ATOM 1914 N N . LYS A 1 244 ? 0.552 21.812 27.969 1 96.38 244 LYS A N 1
ATOM 1915 C CA . LYS A 1 244 ? 0.601 20.516 28.656 1 96.38 244 LYS A CA 1
ATOM 1916 C C . LYS A 1 244 ? -0.688 20.266 29.438 1 96.38 244 LYS A C 1
ATOM 1918 O O . LYS A 1 244 ? -1.186 19.141 29.469 1 96.38 244 LYS A O 1
ATOM 1923 N N . THR A 1 245 ? -1.257 21.297 30.078 1 97.5 245 THR A N 1
ATOM 1924 C CA . THR A 1 245 ? -2.451 21.125 30.891 1 97.5 245 THR A CA 1
ATOM 1925 C C . THR A 1 245 ? -3.701 21.047 30.016 1 97.5 245 THR A C 1
ATOM 1927 O O . THR A 1 245 ? -4.781 20.703 30.5 1 97.5 245 THR A O 1
ATOM 1930 N N . ASN A 1 246 ? -3.545 21.328 28.766 1 98.5 246 ASN A N 1
ATOM 1931 C CA . ASN A 1 246 ? -4.668 21.312 27.844 1 98.5 246 ASN A CA 1
ATOM 1932 C C . ASN A 1 246 ? -4.773 19.984 27.109 1 98.5 246 ASN A C 1
ATOM 1934 O O . ASN A 1 246 ? -5.758 19.719 26.422 1 98.5 246 ASN A O 1
ATOM 1938 N N . ILE A 1 247 ? -3.818 19.094 27.234 1 98.81 247 ILE A N 1
ATOM 1939 C CA . ILE A 1 247 ? -3.779 17.859 26.469 1 98.81 247 ILE A CA 1
ATOM 1940 C C . ILE A 1 247 ? -4.262 16.703 27.328 1 98.81 247 ILE A C 1
ATOM 1942 O O . ILE A 1 247 ? -3.762 16.5 28.438 1 98.81 247 ILE A O 1
ATOM 1946 N N . LEU A 1 248 ? -5.238 16.031 26.906 1 98.69 248 LEU A N 1
ATOM 1947 C CA . LEU A 1 248 ? -5.648 14.742 27.453 1 98.69 248 LEU A CA 1
ATOM 1948 C C . LEU A 1 248 ? -5.164 13.594 26.578 1 98.69 248 LEU A C 1
ATOM 1950 O O . LEU A 1 248 ? -5.672 13.391 25.469 1 98.69 248 LEU A O 1
ATOM 1954 N N . TYR A 1 249 ? -4.219 12.844 27.078 1 98.38 249 TYR A N 1
ATOM 1955 C CA . TYR A 1 249 ? -3.623 11.734 26.344 1 98.38 249 TYR A CA 1
ATOM 1956 C C . TYR A 1 249 ? -4.5 10.492 26.422 1 98.38 249 TYR A C 1
ATOM 1958 O O . TYR A 1 249 ? -5.43 10.43 27.234 1 98.38 249 TYR A O 1
ATOM 1966 N N . HIS A 1 250 ? -4.242 9.531 25.547 1 98.38 250 HIS A N 1
ATOM 1967 C CA . HIS A 1 250 ? -4.855 8.211 25.484 1 98.38 250 HIS A CA 1
ATOM 1968 C C . HIS A 1 250 ? -6.352 8.312 25.234 1 98.38 250 HIS A C 1
ATOM 1970 O O . HIS A 1 250 ? -7.121 7.445 25.656 1 98.38 250 HIS A O 1
ATOM 1976 N N . GLN A 1 251 ? -6.801 9.43 24.656 1 98.56 251 GLN A N 1
ATOM 1977 C CA . GLN A 1 251 ? -8.188 9.609 24.25 1 98.56 251 GLN A CA 1
ATOM 1978 C C . GLN A 1 251 ? -8.359 9.375 22.75 1 98.56 251 GLN A C 1
ATOM 1980 O O . GLN A 1 251 ? -8.164 10.289 21.938 1 98.56 251 GLN A O 1
ATOM 1985 N N . LYS A 1 252 ? -8.773 8.227 22.391 1 98.06 252 LYS A N 1
ATOM 1986 C CA . LYS A 1 252 ? -8.992 7.93 20.984 1 98.06 252 LYS A CA 1
ATOM 1987 C C . LYS A 1 252 ? -10.438 8.234 20.578 1 98.06 252 LYS A C 1
ATOM 1989 O O . LYS A 1 252 ? -11.375 7.648 21.109 1 98.06 252 LYS A O 1
ATOM 1994 N N . MET A 1 253 ? -10.656 9.078 19.641 1 98.62 253 MET A N 1
ATOM 1995 C CA . MET A 1 253 ? -11.992 9.414 19.156 1 98.62 253 MET A CA 1
ATOM 1996 C C . MET A 1 253 ? -12.594 8.25 18.391 1 98.62 253 MET A C 1
ATOM 1998 O O . MET A 1 253 ? -12.008 7.766 17.422 1 98.62 253 MET A O 1
ATOM 2002 N N . MET A 1 254 ? -13.781 7.855 18.797 1 97.62 254 MET A N 1
ATOM 2003 C CA . MET A 1 254 ? -14.516 6.766 18.156 1 97.62 254 MET A CA 1
ATOM 2004 C C . MET A 1 254 ? -15.703 7.301 17.359 1 97.62 254 MET A C 1
ATOM 2006 O O . MET A 1 254 ? -16.141 6.684 16.391 1 97.62 254 MET A O 1
ATOM 2010 N N . LYS A 1 255 ? -16.188 8.383 17.859 1 97.94 255 LYS A N 1
ATOM 2011 C CA . LYS A 1 255 ? -17.422 8.938 17.297 1 97.94 255 LYS A CA 1
ATOM 2012 C C . LYS A 1 255 ? -17.469 10.453 17.484 1 97.94 255 LYS A C 1
ATOM 2014 O O . LYS A 1 255 ? -16.953 10.977 18.469 1 97.94 255 LYS A O 1
ATOM 2019 N N . MET A 1 256 ? -18 11.141 16.516 1 98.38 256 MET A N 1
ATOM 2020 C CA . MET A 1 256 ? -18.266 12.578 16.562 1 98.38 256 MET A CA 1
ATOM 2021 C C . MET A 1 256 ? -19.75 12.875 16.344 1 98.38 256 MET A C 1
ATOM 2023 O O . MET A 1 256 ? -20.328 12.406 15.367 1 98.38 256 MET A O 1
ATOM 2027 N N . SER A 1 257 ? -20.359 13.609 17.25 1 98.25 257 SER A N 1
ATOM 2028 C CA . SER A 1 257 ? -21.766 14 17.141 1 98.25 257 SER A CA 1
ATOM 2029 C C . SER A 1 257 ? -21.906 15.516 17.078 1 98.25 257 SER A C 1
ATOM 2031 O O . SER A 1 257 ? -21.453 16.219 17.984 1 98.25 257 SER A O 1
ATOM 2033 N N . GLN A 1 258 ? -22.547 15.984 16.016 1 97.44 258 GLN A N 1
ATOM 2034 C CA . GLN A 1 258 ? -22.781 17.422 15.891 1 97.44 258 GLN A CA 1
ATOM 2035 C C . GLN A 1 258 ? -24.234 17.766 16.234 1 97.44 258 GLN A C 1
ATOM 2037 O O . GLN A 1 258 ? -25.156 17.109 15.781 1 97.44 258 GLN A O 1
ATOM 2042 N N . GLY A 1 259 ? -24.391 18.719 17.109 1 94.12 259 GLY A N 1
ATOM 2043 C CA . GLY A 1 259 ? -25.688 19.344 17.359 1 94.12 259 GLY A CA 1
ATOM 2044 C C . GLY A 1 259 ? -25.797 20.734 16.781 1 94.12 259 GLY A C 1
ATOM 2045 O O . GLY A 1 259 ? -24.953 21.156 15.984 1 94.12 259 GLY A O 1
ATOM 2046 N N . GLU A 1 260 ? -26.844 21.375 17.094 1 91.88 260 GLU A N 1
ATOM 2047 C CA . GLU A 1 260 ? -27.094 22.703 16.562 1 91.88 260 GLU A CA 1
ATOM 2048 C C . GLU A 1 260 ? -26.062 23.719 17.078 1 91.88 260 GLU A C 1
ATOM 2050 O O . GLU A 1 260 ? -25.625 24.578 16.328 1 91.88 260 GLU A O 1
ATOM 2055 N N . ASN A 1 261 ? -25.719 23.547 18.328 1 93.44 261 ASN A N 1
ATOM 2056 C CA . ASN A 1 261 ? -24.875 24.594 18.891 1 93.44 261 ASN A CA 1
ATOM 2057 C C . ASN A 1 261 ? -23.609 24 19.531 1 93.44 261 ASN A C 1
ATOM 2059 O O . ASN A 1 261 ? -22.812 24.719 20.125 1 93.44 261 ASN A O 1
ATOM 2063 N N . ARG A 1 262 ? -23.5 22.688 19.406 1 97.25 262 ARG A N 1
ATOM 2064 C CA . ARG A 1 262 ? -22.375 22.047 20.062 1 97.25 262 ARG A CA 1
ATOM 2065 C C . ARG A 1 262 ? -21.891 20.844 19.266 1 97.25 262 ARG A C 1
ATOM 2067 O O . ARG A 1 262 ? -22.609 20.344 18.406 1 97.25 262 ARG A O 1
ATOM 2074 N N . VAL A 1 263 ? -20.703 20.375 19.547 1 98.44 263 VAL A N 1
ATOM 2075 C CA . VAL A 1 263 ? -20.125 19.141 19.016 1 98.44 263 VAL A CA 1
ATOM 2076 C C . VAL A 1 263 ? -19.641 18.266 20.172 1 98.44 263 VAL A C 1
ATOM 2078 O O . VAL A 1 263 ? -19.078 18.766 21.156 1 98.44 263 VAL A O 1
ATOM 2081 N N . THR A 1 264 ? -19.938 17.016 20.141 1 98.81 264 THR A N 1
ATOM 2082 C CA . THR A 1 264 ? -19.516 16.062 21.156 1 98.81 264 THR A CA 1
ATOM 2083 C C . THR A 1 264 ? -18.594 15.008 20.547 1 98.81 264 THR A C 1
ATOM 2085 O O . THR A 1 264 ? -18.922 14.391 19.531 1 98.81 264 THR A O 1
ATOM 2088 N N . ILE A 1 265 ? -17.438 14.828 21.172 1 98.88 265 ILE A N 1
ATOM 2089 C CA . ILE A 1 265 ? -16.469 13.82 20.766 1 98.88 265 ILE A CA 1
ATOM 2090 C C . ILE A 1 265 ? -16.5 12.656 21.766 1 98.88 265 ILE A C 1
ATOM 2092 O O . ILE A 1 265 ? -16.281 12.852 22.969 1 98.88 265 ILE A O 1
ATOM 2096 N N . HIS A 1 266 ? -16.766 11.477 21.266 1 98.62 266 HIS A N 1
ATOM 2097 C CA . HIS A 1 266 ? -16.781 10.266 22.078 1 98.62 266 HIS A CA 1
ATOM 2098 C C . HIS A 1 266 ? -15.469 9.5 21.938 1 98.62 266 HIS A C 1
ATOM 2100 O O . HIS A 1 266 ? -15.078 9.125 20.828 1 98.62 266 HIS A O 1
ATOM 2106 N N . CYS A 1 267 ? -14.828 9.266 23.094 1 98.56 267 CYS A N 1
ATOM 2107 C CA . CYS A 1 267 ? -13.5 8.664 23.078 1 98.56 267 CYS A CA 1
ATOM 2108 C C . CYS A 1 267 ? -13.484 7.348 23.828 1 98.56 267 CYS A C 1
ATOM 2110 O O . CYS A 1 267 ? -14.367 7.094 24.656 1 98.56 267 CYS A O 1
ATOM 2112 N N . GLN A 1 268 ? -12.617 6.523 23.469 1 97.44 268 GLN A N 1
ATOM 2113 C CA . GLN A 1 268 ? -12.234 5.355 24.25 1 97.44 268 GLN A CA 1
ATOM 2114 C C . GLN A 1 268 ? -10.797 5.48 24.75 1 97.44 268 GLN A C 1
ATOM 2116 O O . GLN A 1 268 ? -9.867 5.652 23.969 1 97.44 268 GLN A O 1
ATOM 2121 N N . HIS A 1 269 ? -10.68 5.422 26.062 1 97.62 269 HIS A N 1
ATOM 2122 C CA . HIS A 1 269 ? -9.352 5.504 26.656 1 97.62 269 HIS A CA 1
ATOM 2123 C C . HIS A 1 269 ? -8.5 4.297 26.266 1 97.62 269 HIS A C 1
ATOM 2125 O O . HIS A 1 269 ? -8.906 3.154 26.484 1 97.62 269 HIS A O 1
ATOM 2131 N N . GLN A 1 270 ? -7.332 4.441 25.766 1 95.75 270 GLN A N 1
ATOM 2132 C CA . GLN A 1 270 ? -6.531 3.389 25.156 1 95.75 270 GLN A CA 1
ATOM 2133 C C . GLN A 1 270 ? -5.875 2.5 26.203 1 95.75 270 GLN A C 1
ATOM 2135 O O . GLN A 1 270 ? -5.449 1.383 25.906 1 95.75 270 GLN A O 1
ATOM 2140 N N . GLN A 1 271 ? -5.789 2.867 27.406 1 95.38 271 GLN A N 1
ATOM 2141 C CA . GLN A 1 271 ? -5.188 2.055 28.469 1 95.38 271 GLN A CA 1
ATOM 2142 C C . GLN A 1 271 ? -6.262 1.382 29.312 1 95.38 271 GLN A C 1
ATOM 2144 O O . GLN A 1 271 ? -6.125 0.213 29.688 1 95.38 271 GLN A O 1
ATOM 2149 N N . THR A 1 272 ? -7.383 2.113 29.562 1 96.06 272 THR A N 1
ATOM 2150 C CA . THR A 1 272 ? -8.391 1.604 30.484 1 96.06 272 THR A CA 1
ATOM 2151 C C . THR A 1 272 ? -9.617 1.105 29.734 1 96.06 272 THR A C 1
ATOM 2153 O O . THR A 1 272 ? -10.469 0.421 30.297 1 96.06 272 THR A O 1
ATOM 2156 N N . ALA A 1 273 ? -9.758 1.489 28.469 1 93.38 273 ALA A N 1
ATOM 2157 C CA . ALA A 1 273 ? -10.875 1.114 27.609 1 93.38 273 ALA A CA 1
ATOM 2158 C C . ALA A 1 273 ? -12.164 1.817 28.047 1 93.38 273 ALA A C 1
ATOM 2160 O O . ALA A 1 273 ? -13.25 1.503 27.562 1 93.38 273 ALA A O 1
ATOM 2161 N N . GLU A 1 274 ? -12.055 2.756 28.906 1 96.81 274 GLU A N 1
ATOM 2162 C CA . GLU A 1 274 ? -13.211 3.521 29.359 1 96.81 274 GLU A CA 1
ATOM 2163 C C . GLU A 1 274 ? -13.703 4.477 28.281 1 96.81 274 GLU A C 1
ATOM 2165 O O . GLU A 1 274 ? -12.898 5.055 27.547 1 96.81 274 GLU A O 1
ATOM 2170 N N . PHE A 1 275 ? -14.977 4.621 28.25 1 97.06 275 PHE A N 1
ATOM 2171 C CA . PHE A 1 275 ? -15.586 5.547 27.297 1 97.06 275 PHE A CA 1
ATOM 2172 C C . PHE A 1 275 ? -15.859 6.895 27.953 1 97.06 275 PHE A C 1
ATOM 2174 O O . PHE A 1 275 ? -16.344 6.953 29.078 1 97.06 275 PHE A O 1
ATOM 2181 N N . THR A 1 276 ? -15.453 7.891 27.328 1 97.75 276 THR A N 1
ATOM 2182 C CA . THR A 1 276 ? -15.688 9.258 27.797 1 97.75 276 THR A CA 1
ATOM 2183 C C . THR A 1 276 ? -16.156 10.148 26.641 1 97.75 276 THR A C 1
ATOM 2185 O O . THR A 1 276 ? -15.906 9.844 25.484 1 97.75 276 THR A O 1
ATOM 2188 N N . SER A 1 277 ? -16.906 11.188 26.969 1 98.44 277 SER A N 1
ATOM 2189 C CA . SER A 1 277 ? -17.344 12.156 25.969 1 98.44 277 SER A CA 1
ATOM 2190 C C . SER A 1 277 ? -16.953 13.578 26.359 1 98.44 277 SER A C 1
ATOM 2192 O O . SER A 1 277 ? -16.969 13.922 27.547 1 98.44 277 SER A O 1
ATOM 2194 N N . PHE A 1 278 ? -16.609 14.336 25.422 1 98.75 278 PHE A N 1
ATOM 2195 C CA . PHE A 1 278 ? -16.266 15.742 25.562 1 98.75 278 PHE A CA 1
ATOM 2196 C C . PHE A 1 278 ? -17.125 16.609 24.656 1 98.75 278 PHE A C 1
ATOM 2198 O O . PHE A 1 278 ? -17.297 16.297 23.484 1 98.75 278 PHE A O 1
ATOM 2205 N N . THR A 1 279 ? -17.719 17.672 25.234 1 98.62 279 THR A N 1
ATOM 2206 C CA . THR A 1 279 ? -18.594 18.547 24.453 1 98.62 279 THR A CA 1
ATOM 2207 C C . THR A 1 279 ? -18.031 19.969 24.422 1 98.62 279 THR A C 1
ATOM 2209 O O . THR A 1 279 ? -17.5 20.453 25.422 1 98.62 279 THR A O 1
ATOM 2212 N N . ALA A 1 280 ? -18.109 20.609 23.25 1 98.69 280 ALA A N 1
ATOM 2213 C CA . ALA A 1 280 ? -17.625 21.969 23.062 1 98.69 280 ALA A CA 1
ATOM 2214 C C . ALA A 1 280 ? -18.406 22.688 21.969 1 98.69 280 ALA A C 1
ATOM 2216 O O . ALA A 1 280 ? -19.359 22.141 21.406 1 98.69 280 ALA A O 1
ATOM 2217 N N . ASP A 1 281 ? -18.078 23.984 21.75 1 98.38 281 ASP A N 1
ATOM 2218 C CA . ASP A 1 281 ? -18.719 24.781 20.719 1 98.38 281 ASP A CA 1
ATOM 2219 C C . ASP A 1 281 ? -18.281 24.328 19.328 1 98.38 281 ASP A C 1
ATOM 2221 O O . ASP A 1 281 ? -19.078 24.281 18.391 1 98.38 281 ASP A O 1
ATOM 2225 N N . LEU A 1 282 ? -16.984 24.078 19.141 1 98.5 282 LEU A N 1
ATOM 2226 C CA . LEU A 1 282 ? -16.375 23.688 17.875 1 98.5 282 LEU A CA 1
ATOM 2227 C C . LEU A 1 282 ? -15.367 22.562 18.094 1 98.5 282 LEU A C 1
ATOM 2229 O O . LEU A 1 282 ? -14.883 22.359 19.203 1 98.5 282 LEU A O 1
ATOM 2233 N N . ALA A 1 283 ? -15.109 21.891 17.031 1 98.88 283 ALA A N 1
ATOM 2234 C CA . ALA A 1 283 ? -14.023 20.906 17 1 98.88 283 ALA A CA 1
ATOM 2235 C C . ALA A 1 283 ? -13.078 21.172 15.828 1 98.88 283 ALA A C 1
ATOM 2237 O O . ALA A 1 283 ? -13.516 21.578 14.75 1 98.88 283 ALA A O 1
ATOM 2238 N N . ILE A 1 284 ? -11.828 21.016 16.047 1 98.94 284 ILE A N 1
ATOM 2239 C CA . ILE A 1 284 ? -10.805 20.984 15.008 1 98.94 284 ILE A CA 1
ATOM 2240 C C . ILE A 1 284 ? -10.219 19.578 14.898 1 98.94 284 ILE A C 1
ATOM 2242 O O . ILE A 1 284 ? -9.578 19.094 15.836 1 98.94 284 ILE A O 1
ATOM 2246 N N . VAL A 1 285 ? -10.422 18.938 13.773 1 98.94 285 VAL A N 1
ATOM 2247 C CA . VAL A 1 285 ? -9.938 17.594 13.539 1 98.94 285 VAL A CA 1
ATOM 2248 C C . VAL A 1 285 ? -8.609 17.641 12.797 1 98.94 285 VAL A C 1
ATOM 2250 O O . VAL A 1 285 ? -8.539 18.109 11.656 1 98.94 285 VAL A O 1
ATOM 2253 N N . THR A 1 286 ? -7.551 17.109 13.445 1 98.81 286 THR A N 1
ATOM 2254 C CA . THR A 1 286 ? -6.23 17.188 12.828 1 98.81 286 THR A CA 1
ATOM 2255 C C . THR A 1 286 ? -5.66 15.789 12.609 1 98.81 286 THR A C 1
ATOM 2257 O O . THR A 1 286 ? -4.512 15.641 12.195 1 98.81 286 THR A O 1
ATOM 2260 N N . ILE A 1 287 ? -6.41 14.711 12.891 1 98.56 287 ILE A N 1
ATOM 2261 C CA . ILE A 1 287 ? -5.941 13.352 12.617 1 98.56 287 ILE A CA 1
ATOM 2262 C C . ILE A 1 287 ? -6.035 13.062 11.125 1 98.56 287 ILE A C 1
ATOM 2264 O O . ILE A 1 287 ? -6.84 13.672 10.414 1 98.56 287 ILE A O 1
ATOM 2268 N N . PRO A 1 288 ? -5.219 12.164 10.617 1 98.31 288 PRO A N 1
ATOM 2269 C CA . PRO A 1 288 ? -5.273 11.828 9.188 1 98.31 288 PRO A CA 1
ATOM 2270 C C . PRO A 1 288 ? -6.633 11.281 8.766 1 98.31 288 PRO A C 1
ATOM 2272 O O . PRO A 1 288 ? -7.312 10.625 9.555 1 98.31 288 PRO A O 1
ATOM 2275 N N . PHE A 1 289 ? -7.004 11.562 7.5 1 98.5 289 PHE A N 1
ATOM 2276 C CA . PHE A 1 289 ? -8.266 11.055 6.973 1 98.5 289 PHE A CA 1
ATOM 2277 C C . PHE A 1 289 ? -8.266 9.531 6.957 1 98.5 289 PHE A C 1
ATOM 2279 O O . PHE A 1 289 ? -9.32 8.906 7.066 1 98.5 289 PHE A O 1
ATOM 2286 N N . SER A 1 290 ? -7.094 8.859 6.852 1 97.56 290 SER A N 1
ATOM 2287 C CA . SER A 1 290 ? -6.992 7.406 6.895 1 97.56 290 SER A CA 1
ATOM 2288 C C . SER A 1 290 ? -7.559 6.852 8.195 1 97.56 290 SER A C 1
ATOM 2290 O O . SER A 1 290 ? -8.242 5.828 8.195 1 97.56 290 SER A O 1
ATOM 2292 N N . THR A 1 291 ? -7.293 7.531 9.328 1 97.81 291 THR A N 1
ATOM 2293 C CA . THR A 1 291 ? -7.801 7.086 10.617 1 97.81 291 THR A CA 1
ATOM 2294 C C . THR A 1 291 ? -9.227 7.586 10.844 1 97.81 291 THR A C 1
ATOM 2296 O O . THR A 1 291 ? -10.031 6.918 11.492 1 97.81 291 THR A O 1
ATOM 2299 N N . LEU A 1 292 ? -9.492 8.773 10.281 1 98.38 292 LEU A N 1
ATOM 2300 C CA . LEU A 1 292 ? -10.82 9.352 10.445 1 98.38 292 LEU A CA 1
ATOM 2301 C C . LEU A 1 292 ? -11.883 8.453 9.812 1 98.38 292 LEU A C 1
ATOM 2303 O O . LEU A 1 292 ? -13.055 8.508 10.188 1 98.38 292 LEU A O 1
ATOM 2307 N N . ARG A 1 293 ? -11.5 7.562 8.938 1 96.44 293 ARG A N 1
ATOM 2308 C CA . ARG A 1 293 ? -12.406 6.645 8.258 1 96.44 293 ARG A CA 1
ATOM 2309 C C . ARG A 1 293 ? -13.094 5.723 9.258 1 96.44 293 ARG A C 1
ATOM 2311 O O . ARG A 1 293 ? -14.18 5.199 8.977 1 96.44 293 ARG A O 1
ATOM 2318 N N . PHE A 1 294 ? -12.5 5.523 10.398 1 97.19 294 PHE A N 1
ATOM 2319 C CA . PHE A 1 294 ? -13.031 4.582 11.375 1 97.19 294 PHE A CA 1
ATOM 2320 C C . PHE A 1 294 ? -13.945 5.293 12.367 1 97.19 294 PHE A C 1
ATOM 2322 O O . PHE A 1 294 ? -14.562 4.648 13.219 1 97.19 294 PHE A O 1
ATOM 2329 N N . VAL A 1 295 ? -14.055 6.59 12.25 1 98 295 VAL A N 1
ATOM 2330 C CA . VAL A 1 295 ? -14.82 7.379 13.203 1 98 295 VAL A CA 1
ATOM 2331 C C . VAL A 1 295 ? -16.266 7.488 12.727 1 98 295 VAL A C 1
ATOM 2333 O O . VAL A 1 295 ? -16.531 7.844 11.578 1 98 295 VAL A O 1
ATOM 2336 N N . LYS A 1 296 ? -17.203 7.184 13.617 1 97.06 296 LYS A N 1
ATOM 2337 C CA . LYS A 1 296 ? -18.609 7.375 13.32 1 97.06 296 LYS A CA 1
ATOM 2338 C C . LYS A 1 296 ? -19 8.852 13.422 1 97.06 296 LYS A C 1
ATOM 2340 O O . LYS A 1 296 ? -18.688 9.508 14.422 1 97.06 296 LYS A O 1
ATOM 2345 N N . VAL A 1 297 ? -19.562 9.367 12.367 1 97.69 297 VAL A N 1
ATOM 2346 C CA . VAL A 1 297 ? -20.016 10.75 12.344 1 97.69 297 VAL A CA 1
ATOM 2347 C C . VAL A 1 297 ? -21.547 10.797 12.391 1 97.69 297 VAL A C 1
ATOM 2349 O O . VAL A 1 297 ? -22.219 10.211 11.531 1 97.69 297 VAL A O 1
ATOM 2352 N N . GLU A 1 298 ? -22.078 11.43 13.328 1 96.62 298 GLU A N 1
ATOM 2353 C CA . GLU A 1 298 ? -23.516 11.531 13.492 1 96.62 298 GLU A CA 1
ATOM 2354 C C . GLU A 1 298 ? -23.953 12.984 13.656 1 96.62 298 GLU A C 1
ATOM 2356 O O . GLU A 1 298 ? -23.312 13.758 14.367 1 96.62 298 GLU A O 1
ATOM 2361 N N . PRO A 1 299 ? -25.047 13.422 13.141 1 96.62 299 PRO A N 1
ATOM 2362 C CA . PRO A 1 299 ? -25.828 12.695 12.133 1 96.62 299 PRO A CA 1
ATOM 2363 C C . PRO A 1 299 ? -25.031 12.445 10.852 1 96.62 299 PRO A C 1
ATOM 2365 O O . PRO A 1 299 ? -24.109 13.203 10.531 1 96.62 299 PRO A O 1
ATOM 2368 N N . TYR A 1 300 ? -25.391 11.453 10.102 1 94.75 300 TYR A N 1
ATOM 2369 C CA . TYR A 1 300 ? -24.656 11.031 8.922 1 94.75 300 TYR A CA 1
ATOM 2370 C C . TYR A 1 300 ? -24.438 12.195 7.965 1 94.75 300 TYR A C 1
ATOM 2372 O O . TYR A 1 300 ? -23.344 12.375 7.422 1 94.75 300 TYR A O 1
ATOM 2380 N N . HIS A 1 301 ? -25.375 13.055 7.836 1 93.56 301 HIS A N 1
ATOM 2381 C CA . HIS A 1 301 ? -25.359 14.094 6.82 1 93.56 301 HIS A CA 1
ATOM 2382 C C . HIS A 1 301 ? -24.719 15.367 7.352 1 93.56 301 HIS A C 1
ATOM 2384 O O . HIS A 1 301 ? -24.703 16.406 6.676 1 93.56 301 HIS A O 1
ATOM 2390 N N . SER A 1 302 ? -24.188 15.266 8.594 1 95.75 302 SER A N 1
ATOM 2391 C CA . SER A 1 302 ? -23.422 16.406 9.094 1 95.75 302 SER A CA 1
ATOM 2392 C C . SER A 1 302 ? -22.156 16.625 8.273 1 95.75 302 SER A C 1
ATOM 2394 O O . SER A 1 302 ? -21.578 17.719 8.281 1 95.75 302 SER A O 1
ATOM 2396 N N . PHE A 1 303 ? -21.641 15.656 7.629 1 97.94 303 PHE A N 1
ATOM 2397 C CA . PHE A 1 303 ? -20.609 15.773 6.613 1 97.94 303 PHE A CA 1
ATOM 2398 C C . PHE A 1 303 ? -21.188 15.648 5.215 1 97.94 303 PHE A C 1
ATOM 2400 O O . PHE A 1 303 ? -22.062 14.812 4.977 1 97.94 303 PHE A O 1
ATOM 2407 N N . SER A 1 304 ? -20.797 16.547 4.34 1 98.19 304 SER A N 1
ATOM 2408 C CA . SER A 1 304 ? -21.25 16.5 2.953 1 98.19 304 SER A CA 1
ATOM 2409 C C . SER A 1 304 ? -20.75 15.234 2.254 1 98.19 304 SER A C 1
ATOM 2411 O O . SER A 1 304 ? -19.797 14.594 2.721 1 98.19 304 SER A O 1
ATOM 2413 N N . TYR A 1 305 ? -21.391 14.852 1.104 1 97.94 305 TYR A N 1
ATOM 2414 C CA . TYR A 1 305 ? -20.938 13.75 0.262 1 97.94 305 TYR A CA 1
ATOM 2415 C C . TYR A 1 305 ? -19.484 13.914 -0.125 1 97.94 305 TYR A C 1
ATOM 2417 O O . TYR A 1 305 ? -18.703 12.969 -0.05 1 97.94 305 TYR A O 1
ATOM 2425 N N . TYR A 1 306 ? -19.125 15.086 -0.458 1 98.25 306 TYR A N 1
ATOM 2426 C CA . TYR A 1 306 ? -17.781 15.359 -0.979 1 98.25 306 TYR A CA 1
ATOM 2427 C C . TYR A 1 306 ? -16.734 15.203 0.112 1 98.25 306 TYR A C 1
ATOM 2429 O O . TYR A 1 306 ? -15.648 14.68 -0.135 1 98.25 306 TYR A O 1
ATOM 2437 N N . LYS A 1 307 ? -17.047 15.648 1.312 1 98.62 307 LYS A N 1
ATOM 2438 C CA . LYS A 1 307 ? -16.125 15.461 2.438 1 98.62 307 LYS A CA 1
ATOM 2439 C C . LYS A 1 307 ? -15.953 13.984 2.762 1 98.62 307 LYS A C 1
ATOM 2441 O O . LYS A 1 307 ? -14.828 13.516 2.961 1 98.62 307 LYS A O 1
ATOM 2446 N N . ARG A 1 308 ? -17.047 13.266 2.777 1 98.19 308 ARG A N 1
ATOM 2447 C CA . ARG A 1 308 ? -16.984 11.836 3.082 1 98.19 308 ARG A CA 1
ATOM 2448 C C . ARG A 1 308 ? -16.172 11.086 2.027 1 98.19 308 ARG A C 1
ATOM 2450 O O . ARG A 1 308 ? -15.406 10.18 2.354 1 98.19 308 ARG A O 1
ATOM 2457 N N . ARG A 1 309 ? -16.406 11.508 0.786 1 98 309 ARG A N 1
ATOM 2458 C CA . ARG A 1 309 ? -15.633 10.906 -0.295 1 98 309 ARG A CA 1
ATOM 2459 C C . ARG A 1 309 ? -14.141 11.203 -0.133 1 98 309 ARG A C 1
ATOM 2461 O O . ARG A 1 309 ? -13.305 10.312 -0.302 1 98 309 ARG A O 1
ATOM 2468 N N . ALA A 1 310 ? -13.781 12.43 0.205 1 98.5 310 ALA A N 1
ATOM 2469 C CA . ALA A 1 310 ? -12.391 12.797 0.422 1 98.5 310 ALA A CA 1
ATOM 2470 C C . ALA A 1 310 ? -11.773 11.984 1.554 1 98.5 310 ALA A C 1
ATOM 2472 O O . ALA A 1 310 ? -10.648 11.484 1.429 1 98.5 310 ALA A O 1
ATOM 2473 N N . ILE A 1 311 ? -12.508 11.812 2.656 1 98.38 311 ILE A N 1
ATOM 2474 C CA . ILE A 1 311 ? -12.031 11.055 3.807 1 98.38 311 ILE A CA 1
ATOM 2475 C C . ILE A 1 311 ? -11.781 9.602 3.396 1 98.38 311 ILE A C 1
ATOM 2477 O O . ILE A 1 311 ? -10.766 9.008 3.783 1 98.38 311 ILE A O 1
ATOM 2481 N N . ARG A 1 312 ? -12.555 9.094 2.594 1 97.38 312 ARG A N 1
ATOM 2482 C CA . ARG A 1 312 ? -12.484 7.688 2.209 1 97.38 312 ARG A CA 1
ATOM 2483 C C . ARG A 1 312 ? -11.383 7.453 1.187 1 97.38 312 ARG A C 1
ATOM 2485 O O . ARG A 1 312 ? -10.664 6.449 1.253 1 97.38 312 ARG A O 1
ATOM 2492 N N . GLU A 1 313 ? -11.188 8.391 0.262 1 97.06 313 GLU A N 1
ATOM 2493 C CA . GLU A 1 313 ? -10.422 8.078 -0.94 1 97.06 313 GLU A CA 1
ATOM 2494 C C . GLU A 1 313 ? -9.016 8.664 -0.865 1 97.06 313 GLU A C 1
ATOM 2496 O O . GLU A 1 313 ? -8.133 8.273 -1.633 1 97.06 313 GLU A O 1
ATOM 2501 N N . LEU A 1 314 ? -8.82 9.672 -0.031 1 97.69 314 LEU A N 1
ATOM 2502 C CA . LEU A 1 314 ? -7.527 10.352 -0.031 1 97.69 314 LEU A CA 1
ATOM 2503 C C . LEU A 1 314 ? -6.387 9.352 0.172 1 97.69 314 LEU A C 1
ATOM 2505 O O . LEU A 1 314 ? -6.414 8.562 1.114 1 97.69 314 LEU A O 1
ATOM 2509 N N . ASN A 1 315 ? -5.418 9.477 -0.698 1 96.75 315 ASN A N 1
ATOM 2510 C CA . ASN A 1 315 ? -4.297 8.547 -0.654 1 96.75 315 ASN A CA 1
ATOM 2511 C C . ASN A 1 315 ? -3.273 8.953 0.403 1 96.75 315 ASN A C 1
ATOM 2513 O O . ASN A 1 315 ? -2.9 10.125 0.494 1 96.75 315 ASN A O 1
ATOM 2517 N N . TYR A 1 316 ? -2.85 8.008 1.175 1 96.75 316 TYR A N 1
ATOM 2518 C CA . TYR A 1 316 ? -1.686 8.125 2.047 1 96.75 316 TYR A CA 1
ATOM 2519 C C . TYR A 1 316 ? -0.612 7.113 1.66 1 96.75 316 TYR A C 1
ATOM 2521 O O . TYR A 1 316 ? -0.878 5.91 1.593 1 96.75 316 TYR A O 1
ATOM 2529 N N . ILE A 1 317 ? 0.576 7.598 1.499 1 95.5 317 ILE A N 1
ATOM 2530 C CA . ILE A 1 317 ? 1.706 6.742 1.156 1 95.5 317 ILE A CA 1
ATOM 2531 C C . ILE A 1 317 ? 2.23 6.051 2.414 1 95.5 317 ILE A C 1
ATOM 2533 O O . ILE A 1 317 ? 2.283 6.66 3.486 1 95.5 317 ILE A O 1
ATOM 2537 N N . SER A 1 318 ? 2.574 4.73 2.221 1 96.56 318 SER A N 1
ATOM 2538 C CA . SER A 1 318 ? 3.268 4.035 3.299 1 96.56 318 SER A CA 1
ATOM 2539 C C . SER A 1 318 ? 4.711 4.516 3.43 1 96.56 318 SER A C 1
ATOM 2541 O O . SER A 1 318 ? 5.328 4.914 2.443 1 96.56 318 SER A O 1
ATOM 2543 N N . ALA A 1 319 ? 5.207 4.516 4.652 1 97.62 319 ALA A N 1
ATOM 2544 C CA . ALA A 1 319 ? 6.582 4.938 4.91 1 97.62 319 ALA A CA 1
ATOM 2545 C C . ALA A 1 319 ? 7.195 4.141 6.059 1 97.62 319 ALA A C 1
ATOM 2547 O O . ALA A 1 319 ? 6.582 3.998 7.121 1 97.62 319 ALA A O 1
ATOM 2548 N N . THR A 1 320 ? 8.344 3.598 5.848 1 98.25 320 THR A N 1
ATOM 2549 C CA . THR A 1 320 ? 9.094 2.865 6.863 1 98.25 320 THR A CA 1
ATOM 2550 C C . THR A 1 320 ? 10.547 3.332 6.906 1 98.25 320 THR A C 1
ATOM 2552 O O . THR A 1 320 ? 11.18 3.498 5.863 1 98.25 320 THR A O 1
ATOM 2555 N N . LYS A 1 321 ? 11.016 3.633 8.102 1 98.75 321 LYS A N 1
ATOM 2556 C CA . LYS A 1 321 ? 12.414 3.979 8.336 1 98.75 321 LYS A CA 1
ATOM 2557 C C . LYS A 1 321 ? 13.078 2.971 9.273 1 98.75 321 LYS A C 1
ATOM 2559 O O . LYS A 1 321 ? 12.438 2.457 10.195 1 98.75 321 LYS A O 1
ATOM 2564 N N . ILE A 1 322 ? 14.32 2.678 9.039 1 98.88 322 ILE A N 1
ATOM 2565 C CA . ILE A 1 322 ? 15.109 1.803 9.898 1 98.88 322 ILE A CA 1
ATOM 2566 C C . ILE A 1 322 ? 16.391 2.512 10.32 1 98.88 322 ILE A C 1
ATOM 2568 O O . ILE A 1 322 ? 17.172 2.953 9.477 1 98.88 322 ILE A O 1
ATOM 2572 N N . GLY A 1 323 ? 16.594 2.672 11.625 1 98.81 323 GLY A N 1
ATOM 2573 C CA . GLY A 1 323 ? 17.812 3.238 12.188 1 98.81 323 GLY A CA 1
ATOM 2574 C C . GLY A 1 323 ? 18.734 2.193 12.781 1 98.81 323 GLY A C 1
ATOM 2575 O O . GLY A 1 323 ? 18.281 1.252 13.438 1 98.81 323 GLY A O 1
ATOM 2576 N N . ILE A 1 324 ? 20.016 2.338 12.523 1 98.88 324 ILE A N 1
ATOM 2577 C CA . ILE A 1 324 ? 21.016 1.396 13.023 1 98.88 324 ILE A CA 1
ATOM 2578 C C . ILE A 1 324 ? 22.125 2.152 13.742 1 98.88 324 ILE A C 1
ATOM 2580 O O . ILE A 1 324 ? 22.641 3.15 13.227 1 98.88 324 ILE A O 1
ATOM 2584 N N . GLU A 1 325 ? 22.469 1.742 14.891 1 98.81 325 GLU A N 1
ATOM 2585 C CA . GLU A 1 325 ? 23.594 2.264 15.641 1 98.81 325 GLU A CA 1
ATOM 2586 C C . GLU A 1 325 ? 24.859 1.427 15.398 1 98.81 325 GLU A C 1
ATOM 2588 O O . GLU A 1 325 ? 24.812 0.198 15.477 1 98.81 325 GLU A O 1
ATOM 2593 N N . PHE A 1 326 ? 25.938 2.076 15.141 1 98.56 326 PHE A N 1
ATOM 2594 C CA . PHE A 1 326 ? 27.25 1.441 15.008 1 98.56 326 PHE A CA 1
ATOM 2595 C C . PHE A 1 326 ? 28.219 1.981 16.047 1 98.56 326 PHE A C 1
ATOM 2597 O O . PHE A 1 326 ? 28.047 3.088 16.562 1 98.56 326 PHE A O 1
ATOM 2604 N N . LYS A 1 327 ? 29.281 1.219 16.25 1 97.31 327 LYS A N 1
ATOM 2605 C CA . LYS A 1 327 ? 30.297 1.544 17.25 1 97.31 327 LYS A CA 1
ATOM 2606 C C . LYS A 1 327 ? 31.156 2.727 16.797 1 97.31 327 LYS A C 1
ATOM 2608 O O . LYS A 1 327 ? 31.734 3.432 17.625 1 97.31 327 LYS A O 1
ATOM 2613 N N . SER A 1 328 ? 31.25 2.842 15.578 1 96.75 328 SER A N 1
ATOM 2614 C CA . SER A 1 328 ? 32.062 3.893 15 1 96.75 328 SER A CA 1
ATOM 2615 C C . SER A 1 328 ? 31.516 4.367 13.664 1 96.75 328 SER A C 1
ATOM 2617 O O . SER A 1 328 ? 30.609 3.738 13.109 1 96.75 328 SER A O 1
ATOM 2619 N N . ARG A 1 329 ? 32.031 5.445 13.227 1 97.19 329 ARG A N 1
ATOM 2620 C CA . ARG A 1 329 ? 31.641 6.035 11.953 1 97.19 329 ARG A CA 1
ATOM 2621 C C . ARG A 1 329 ? 32.5 5.512 10.812 1 97.19 329 ARG A C 1
ATOM 2623 O O . ARG A 1 329 ? 33.125 6.293 10.094 1 97.19 329 ARG A O 1
ATOM 2630 N N . PHE A 1 330 ? 32.5 4.215 10.586 1 97.12 330 PHE A N 1
ATOM 2631 C CA . PHE A 1 330 ? 33.406 3.574 9.633 1 97.12 330 PHE A CA 1
ATOM 2632 C C . PHE A 1 330 ? 33.125 4.07 8.219 1 97.12 330 PHE A C 1
ATOM 2634 O O . PHE A 1 330 ? 34 3.994 7.344 1 97.12 330 PHE A O 1
ATOM 2641 N N . TRP A 1 331 ? 31.906 4.637 7.918 1 97.56 331 TRP A N 1
ATOM 2642 C CA . TRP A 1 331 ? 31.562 5.16 6.598 1 97.56 331 TRP A CA 1
ATOM 2643 C C . TRP A 1 331 ? 32.406 6.395 6.27 1 97.56 331 TRP A C 1
ATOM 2645 O O . TRP A 1 331 ? 32.625 6.703 5.094 1 97.56 331 TRP A O 1
ATOM 2655 N N . GLU A 1 332 ? 32.844 7.086 7.27 1 97.31 332 GLU A N 1
ATOM 2656 C CA . GLU A 1 332 ? 33.656 8.273 7.039 1 97.31 332 GLU A CA 1
ATOM 2657 C C . GLU A 1 332 ? 35.031 7.898 6.516 1 97.31 332 GLU A C 1
ATOM 2659 O O . GLU A 1 332 ? 35.656 8.656 5.762 1 97.31 332 GLU A O 1
ATOM 2664 N N . LYS A 1 333 ? 35.531 6.75 6.871 1 94.5 333 LYS A N 1
ATOM 2665 C CA . LYS A 1 333 ? 36.781 6.25 6.332 1 94.5 333 LYS A CA 1
ATOM 2666 C C . LYS A 1 333 ? 36.656 5.93 4.848 1 94.5 333 LYS A C 1
ATOM 2668 O O . LYS A 1 333 ? 37.656 5.969 4.113 1 94.5 333 LYS A O 1
ATOM 2673 N N . ALA A 1 334 ? 35.469 5.668 4.504 1 92.5 334 ALA A N 1
ATOM 2674 C CA . ALA A 1 334 ? 35.219 5.41 3.094 1 92.5 334 ALA A CA 1
ATOM 2675 C C . ALA A 1 334 ? 34.906 6.707 2.35 1 92.5 334 ALA A C 1
ATOM 2677 O O . ALA A 1 334 ? 34.469 6.68 1.188 1 92.5 334 ALA A O 1
ATOM 2678 N N . GLY A 1 335 ? 35.031 7.828 3.047 1 95 335 GLY A N 1
ATOM 2679 C CA . GLY A 1 335 ? 34.875 9.125 2.4 1 95 335 GLY A CA 1
ATOM 2680 C C . GLY A 1 335 ? 33.469 9.672 2.498 1 95 335 GLY A C 1
ATOM 2681 O O . GLY A 1 335 ? 33.156 10.703 1.889 1 95 335 GLY A O 1
ATOM 2682 N N . GLN A 1 336 ? 32.594 9.016 3.156 1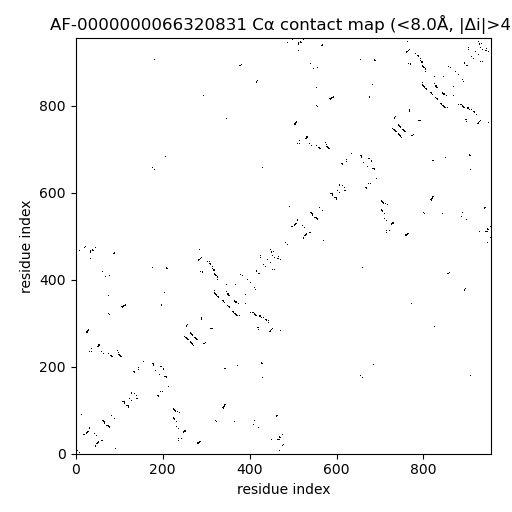 96.62 336 GLN A N 1
ATOM 2683 C CA . GLN A 1 336 ? 31.203 9.453 3.281 1 96.62 336 GLN A CA 1
ATOM 2684 C C . GLN A 1 336 ? 31.016 10.352 4.5 1 96.62 336 GLN A C 1
ATOM 2686 O O . GLN A 1 336 ? 30.766 9.867 5.605 1 96.62 336 GLN A O 1
ATOM 2691 N N . HIS A 1 337 ? 31.078 11.648 4.324 1 97.19 337 HIS A N 1
ATOM 2692 C CA . HIS A 1 337 ? 30.891 12.656 5.363 1 97.19 337 HIS A CA 1
ATOM 2693 C C . HIS A 1 337 ? 29.531 13.336 5.215 1 97.19 337 HIS A C 1
ATOM 2695 O O . HIS A 1 337 ? 29.438 14.445 4.691 1 97.19 337 HIS A O 1
ATOM 2701 N N . GLY A 1 338 ? 28.5 12.789 5.863 1 97.38 338 GLY A N 1
ATOM 2702 C CA . GLY A 1 338 ? 27.141 13.195 5.594 1 97.38 338 GLY A CA 1
ATOM 2703 C C . GLY A 1 338 ? 26.594 12.648 4.281 1 97.38 338 GLY A C 1
ATOM 2704 O O . GLY A 1 338 ? 27.109 11.664 3.76 1 97.38 338 GLY A O 1
ATOM 2705 N N . GLY A 1 339 ? 25.484 13.156 3.85 1 96.94 339 GLY A N 1
ATOM 2706 C CA . GLY A 1 339 ? 24.938 12.727 2.57 1 96.94 339 GLY A CA 1
ATOM 2707 C C . GLY A 1 339 ? 24.203 11.406 2.65 1 96.94 339 GLY A C 1
ATOM 2708 O O . GLY A 1 339 ? 23.547 11.109 3.658 1 96.94 339 GLY A O 1
ATOM 2709 N N . LYS A 1 340 ? 24.234 10.688 1.505 1 97.94 340 LYS A N 1
ATOM 2710 C CA . LYS A 1 340 ? 23.391 9.492 1.437 1 97.94 340 LYS A CA 1
ATOM 2711 C C . LYS A 1 340 ? 24.031 8.414 0.57 1 97.94 340 LYS A C 1
ATOM 2713 O O . LYS A 1 340 ? 24.984 8.688 -0.165 1 97.94 340 LYS A O 1
ATOM 2718 N N . SER A 1 341 ? 23.594 7.223 0.76 1 98.25 341 SER A N 1
ATOM 2719 C CA . SER A 1 341 ? 23.781 6.148 -0.21 1 98.25 341 SER A CA 1
ATOM 2720 C C . SER A 1 341 ? 22.5 5.879 -0.985 1 98.25 341 SER A C 1
ATOM 2722 O O . SER A 1 341 ? 21.406 5.938 -0.422 1 98.25 341 SER A O 1
ATOM 2724 N N . ILE A 1 342 ? 22.656 5.621 -2.281 1 98.31 342 ILE A N 1
ATOM 2725 C CA . ILE A 1 342 ? 21.547 5.332 -3.188 1 98.31 342 ILE A CA 1
ATOM 2726 C C . ILE A 1 342 ? 21.672 3.91 -3.723 1 98.31 342 ILE A C 1
ATOM 2728 O O . ILE A 1 342 ? 22.703 3.553 -4.316 1 98.31 342 ILE A O 1
ATOM 2732 N N . THR A 1 343 ? 20.672 3.07 -3.48 1 98.44 343 THR A N 1
ATOM 2733 C CA . THR A 1 343 ? 20.781 1.691 -3.945 1 98.44 343 THR A CA 1
ATOM 2734 C C . THR A 1 343 ? 19.469 1.231 -4.586 1 98.44 343 THR A C 1
ATOM 2736 O O . THR A 1 343 ? 18.438 1.876 -4.426 1 98.44 343 THR A O 1
ATOM 2739 N N . ASP A 1 344 ? 19.547 0.195 -5.379 1 98.06 344 ASP A N 1
ATOM 2740 C CA . ASP A 1 344 ? 18.344 -0.516 -5.828 1 98.06 344 ASP A CA 1
ATOM 2741 C C . ASP A 1 344 ? 18.094 -1.755 -4.973 1 98.06 344 ASP A C 1
ATOM 2743 O O . ASP A 1 344 ? 17.375 -2.672 -5.395 1 98.06 344 ASP A O 1
ATOM 2747 N N . LEU A 1 345 ? 18.781 -1.851 -3.748 1 98 345 LEU A N 1
ATOM 2748 C CA . LEU A 1 345 ? 18.5 -2.85 -2.723 1 98 345 LEU A CA 1
ATOM 2749 C C . LEU A 1 345 ? 17.266 -2.469 -1.915 1 98 345 LEU A C 1
ATOM 2751 O O . LEU A 1 345 ? 16.797 -1.329 -1.989 1 98 345 LEU A O 1
ATOM 2755 N N . PRO A 1 346 ? 16.766 -3.375 -1.117 1 98.06 346 PRO A N 1
ATOM 2756 C CA . PRO A 1 346 ? 15.539 -3.09 -0.361 1 98.06 346 PRO A CA 1
ATOM 2757 C C . PRO A 1 346 ? 15.688 -1.89 0.571 1 98.06 346 PRO A C 1
ATOM 2759 O O . PRO A 1 346 ? 14.711 -1.18 0.829 1 98.06 346 PRO A O 1
ATOM 2762 N N . ILE A 1 347 ? 16.859 -1.531 1.004 1 98.62 347 ILE A N 1
ATOM 2763 C CA . ILE A 1 347 ? 17.031 -0.432 1.948 1 98.62 347 ILE A CA 1
ATOM 2764 C C . ILE A 1 347 ? 16.828 0.901 1.229 1 98.62 347 ILE A C 1
ATOM 2766 O O . ILE A 1 347 ? 16.547 1.921 1.863 1 98.62 347 ILE A O 1
ATOM 2770 N N . ARG A 1 348 ? 17.125 0.972 -0.135 1 98.12 348 ARG A N 1
ATOM 2771 C CA . ARG A 1 348 ? 16.984 2.127 -1.015 1 98.12 348 ARG A CA 1
ATOM 2772 C C . ARG A 1 348 ? 17.953 3.24 -0.618 1 98.12 348 ARG A C 1
ATOM 2774 O O . ARG A 1 348 ? 19.141 3.178 -0.931 1 98.12 348 ARG A O 1
ATOM 2781 N N . PHE A 1 349 ? 17.516 4.156 0.228 1 97.94 349 PHE A N 1
ATOM 2782 C CA . PHE A 1 349 ? 18.406 5.238 0.615 1 97.94 349 PHE A CA 1
ATOM 2783 C C . PHE A 1 349 ? 18.844 5.094 2.068 1 97.94 349 PHE A C 1
ATOM 2785 O O . PHE A 1 349 ? 18.047 4.691 2.922 1 97.94 349 PHE A O 1
ATOM 2792 N N . SER A 1 350 ? 20.047 5.348 2.328 1 98.5 350 SER A N 1
ATOM 2793 C CA . SER A 1 350 ? 20.594 5.531 3.67 1 98.5 350 SER A CA 1
ATOM 2794 C C . SER A 1 350 ? 21.156 6.938 3.855 1 98.5 350 SER A C 1
ATOM 2796 O O . SER A 1 350 ? 21.766 7.492 2.939 1 98.5 350 SER A O 1
ATOM 2798 N N . TYR A 1 351 ? 20.938 7.52 4.98 1 98.5 351 TYR A N 1
ATOM 2799 C CA . TYR A 1 351 ? 21.453 8.852 5.277 1 98.5 351 TYR A CA 1
ATOM 2800 C C . TYR A 1 351 ? 22.422 8.812 6.457 1 98.5 351 TYR A C 1
ATOM 2802 O O . TYR A 1 351 ? 22.156 8.125 7.453 1 98.5 351 TYR A O 1
ATOM 2810 N N . TYR A 1 352 ? 23.453 9.516 6.297 1 98.31 352 TYR A N 1
ATOM 2811 C CA . TYR A 1 352 ? 24.516 9.547 7.305 1 98.31 352 TYR A CA 1
ATOM 2812 C C . TYR A 1 352 ? 24.469 10.852 8.102 1 98.31 352 TYR A C 1
ATOM 2814 O O . TYR A 1 352 ? 23.984 11.875 7.598 1 98.31 352 TYR A O 1
ATOM 2822 N N . PRO A 1 353 ? 24.938 10.781 9.344 1 97.38 353 PRO A N 1
ATOM 2823 C CA . PRO A 1 353 ? 24.844 11.961 10.203 1 97.38 353 PRO A CA 1
ATOM 2824 C C . PRO A 1 353 ? 25.531 13.18 9.602 1 97.38 353 PRO A C 1
ATOM 2826 O O . PRO A 1 353 ? 26.641 13.07 9.078 1 97.38 353 PRO A O 1
ATOM 2829 N N . SER A 1 354 ? 24.844 14.312 9.727 1 96.94 354 SER A N 1
ATOM 2830 C CA . SER A 1 354 ? 25.391 15.578 9.25 1 96.94 354 SER A CA 1
ATOM 2831 C C . SER A 1 354 ? 26.188 16.297 10.336 1 96.94 354 SER A C 1
ATOM 2833 O O . SER A 1 354 ? 26.844 17.297 10.078 1 96.94 354 SER A O 1
ATOM 2835 N N . ARG A 1 355 ? 26.156 15.711 11.547 1 94.44 355 ARG A N 1
ATOM 2836 C CA . ARG A 1 355 ? 26.828 16.328 12.688 1 94.44 355 ARG A CA 1
ATOM 2837 C C . ARG A 1 355 ? 27.938 15.438 13.211 1 94.44 355 ARG A C 1
ATOM 2839 O O . ARG A 1 355 ? 27.969 14.242 12.922 1 94.44 355 ARG A O 1
ATOM 2846 N N . ASN A 1 356 ? 28.828 16.141 13.938 1 95 356 ASN A N 1
ATOM 2847 C CA . ASN A 1 356 ? 29.906 15.461 14.625 1 95 356 ASN A CA 1
ATOM 2848 C C . ASN A 1 356 ? 30.766 14.648 13.656 1 95 356 ASN A C 1
ATOM 2850 O O . ASN A 1 356 ? 31.234 13.562 14 1 95 356 ASN A O 1
ATOM 2854 N N . ILE A 1 357 ? 30.859 15.109 12.461 1 96.38 357 ILE A N 1
ATOM 2855 C CA . ILE A 1 357 ? 31.703 14.445 11.477 1 96.38 357 ILE A CA 1
ATOM 2856 C C . ILE A 1 357 ? 33.156 14.414 11.969 1 96.38 357 ILE A C 1
ATOM 2858 O O . ILE A 1 357 ? 33.688 15.43 12.43 1 96.38 357 ILE A O 1
ATOM 2862 N N . GLY A 1 358 ? 33.719 13.352 11.938 1 94.69 358 GLY A N 1
ATOM 2863 C CA . GLY A 1 358 ? 35.094 13.18 12.406 1 94.69 358 GLY A CA 1
ATOM 2864 C C . GLY A 1 358 ? 35.156 12.742 13.852 1 94.69 358 GLY A C 1
ATOM 2865 O O . GLY A 1 358 ? 36.25 12.383 14.336 1 94.69 358 GLY A O 1
ATOM 2866 N N . ALA A 1 359 ? 34.062 12.727 14.5 1 94.25 359 ALA A N 1
ATOM 2867 C CA . ALA A 1 359 ? 34.062 12.32 15.906 1 94.25 359 ALA A CA 1
ATOM 2868 C C . ALA A 1 359 ? 34.219 10.812 16.047 1 94.25 359 ALA A C 1
ATOM 2870 O O . ALA A 1 359 ? 33.938 10.062 15.109 1 94.25 359 ALA A O 1
ATOM 2871 N N . ASN A 1 360 ? 34.688 10.43 17.219 1 93.25 360 ASN A N 1
ATOM 2872 C CA . ASN A 1 360 ? 34.812 9.016 17.562 1 93.25 360 ASN A CA 1
ATOM 2873 C C . ASN A 1 360 ? 33.562 8.508 18.297 1 93.25 360 ASN A C 1
ATOM 2875 O O . ASN A 1 360 ? 32.844 9.305 18.891 1 93.25 360 ASN A O 1
ATOM 2879 N N . GLY A 1 361 ? 33.406 7.207 18.188 1 93.31 361 GLY A N 1
ATOM 2880 C CA . GLY A 1 361 ? 32.375 6.602 19 1 93.31 361 GLY A CA 1
ATOM 2881 C C . GLY A 1 361 ? 31.109 6.258 18.219 1 93.31 361 GLY A C 1
ATOM 2882 O O . GLY A 1 361 ? 31.141 6.215 16.984 1 93.31 361 GLY A O 1
ATOM 2883 N N . HIS A 1 362 ? 30.047 5.992 18.938 1 96.62 362 HIS A N 1
ATOM 2884 C CA . HIS A 1 362 ? 28.812 5.453 18.391 1 96.62 362 HIS A CA 1
ATOM 2885 C C . HIS A 1 362 ? 28.094 6.492 17.531 1 96.62 362 HIS A C 1
ATOM 2887 O O . HIS A 1 362 ? 28.172 7.691 17.797 1 96.62 362 HIS A O 1
ATOM 2893 N N . ALA A 1 363 ? 27.406 6.09 16.578 1 97.5 363 ALA A N 1
ATOM 2894 C CA . ALA A 1 363 ? 26.562 6.93 15.734 1 97.5 363 ALA A CA 1
ATOM 2895 C C . ALA A 1 363 ? 25.406 6.133 15.156 1 97.5 363 ALA A C 1
ATOM 2897 O O . ALA A 1 363 ? 25.484 4.91 15.008 1 97.5 363 ALA A O 1
ATOM 2898 N N . VAL A 1 364 ? 24.328 6.844 14.852 1 98.19 364 VAL A N 1
ATOM 2899 C CA . VAL A 1 364 ? 23.141 6.234 14.273 1 98.19 364 VAL A CA 1
ATOM 2900 C C . VAL A 1 364 ? 22.969 6.711 12.828 1 98.19 364 VAL A C 1
ATOM 2902 O O . VAL A 1 364 ? 23.062 7.906 12.547 1 98.19 364 VAL A O 1
ATOM 2905 N N . ILE A 1 365 ? 22.75 5.812 11.961 1 98.25 365 ILE A N 1
ATOM 2906 C CA . ILE A 1 365 ? 22.422 6.215 10.602 1 98.25 365 ILE A CA 1
ATOM 2907 C C . ILE A 1 365 ? 20.984 5.82 10.281 1 98.25 365 ILE A C 1
ATOM 2909 O O . ILE A 1 365 ? 20.438 4.875 10.875 1 98.25 365 ILE A O 1
ATOM 2913 N N . LEU A 1 366 ? 20.281 6.625 9.461 1 98.69 366 LEU A N 1
ATOM 2914 C CA . LEU A 1 366 ? 19.094 6.145 8.781 1 98.69 366 LEU A CA 1
ATOM 2915 C C . LEU A 1 366 ? 19.453 5.129 7.699 1 98.69 366 LEU A C 1
ATOM 2917 O O . LEU A 1 366 ? 19.766 5.508 6.57 1 98.69 366 LEU A O 1
ATOM 2921 N N . ALA A 1 367 ? 19.312 3.885 8.039 1 98.81 367 ALA A N 1
ATOM 2922 C CA . ALA A 1 367 ? 19.875 2.818 7.223 1 98.81 367 ALA A CA 1
ATOM 2923 C C . ALA A 1 367 ? 18.953 2.459 6.066 1 98.81 367 ALA A C 1
ATOM 2925 O O . ALA A 1 367 ? 19.391 1.944 5.039 1 98.81 367 ALA A O 1
ATOM 2926 N N . SER A 1 368 ? 17.734 2.648 6.27 1 98.75 368 SER A N 1
ATOM 2927 C CA . SER A 1 368 ? 16.734 2.41 5.23 1 98.75 368 SER A CA 1
ATOM 2928 C C . SER A 1 368 ? 15.648 3.484 5.238 1 98.75 368 SER A C 1
ATOM 2930 O O . SER A 1 368 ? 15.055 3.76 6.281 1 98.75 368 SER A O 1
ATOM 2932 N N . TYR A 1 369 ? 15.531 4.121 4.176 1 98.19 369 TYR A N 1
ATOM 2933 C CA . TYR A 1 369 ? 14.508 5.133 3.93 1 98.19 369 TYR A CA 1
ATOM 2934 C C . TYR A 1 369 ? 13.625 4.738 2.754 1 98.19 369 TYR A C 1
ATOM 2936 O O . TYR A 1 369 ? 14.039 4.832 1.597 1 98.19 369 TYR A O 1
ATOM 2944 N N . THR A 1 370 ? 12.312 4.242 3.049 1 97.62 370 THR A N 1
ATOM 2945 C CA . THR A 1 370 ? 11.461 3.676 2.01 1 97.62 370 THR A CA 1
ATOM 2946 C C . THR A 1 370 ? 10.031 4.203 2.135 1 97.62 370 THR A C 1
ATOM 2948 O O . THR A 1 370 ? 9.586 4.543 3.23 1 97.62 370 THR A O 1
ATOM 2951 N N . TRP A 1 371 ? 9.344 4.273 1.013 1 95.12 371 TRP A N 1
ATOM 2952 C CA . TRP A 1 371 ? 7.957 4.707 0.953 1 95.12 371 TRP A CA 1
ATOM 2953 C C . TRP A 1 371 ? 7.164 3.865 -0.043 1 95.12 371 TRP A C 1
ATOM 2955 O O . TRP A 1 371 ? 7.746 3.17 -0.878 1 95.12 371 TRP A O 1
ATOM 2965 N N . ALA A 1 372 ? 5.848 3.994 0.006 1 94.44 372 ALA A N 1
ATOM 2966 C CA . ALA A 1 372 ? 4.918 3.316 -0.894 1 94.44 372 ALA A CA 1
ATOM 2967 C C . ALA A 1 372 ? 5.18 1.812 -0.92 1 94.44 372 ALA A C 1
ATOM 2969 O O . ALA A 1 372 ? 5.277 1.174 0.131 1 94.44 372 ALA A O 1
ATOM 2970 N N . ASP A 1 373 ? 5.332 1.206 -2.096 1 92.81 373 ASP A N 1
ATOM 2971 C CA . ASP A 1 373 ? 5.469 -0.242 -2.227 1 92.81 373 ASP A CA 1
ATOM 2972 C C . ASP A 1 373 ? 6.766 -0.73 -1.589 1 92.81 373 ASP A C 1
ATOM 2974 O O . ASP A 1 373 ? 6.824 -1.844 -1.062 1 92.81 373 ASP A O 1
ATOM 2978 N N . GLU A 1 374 ? 7.773 0.105 -1.604 1 95.38 374 GLU A N 1
ATOM 2979 C CA . GLU A 1 374 ? 9.062 -0.26 -1.012 1 95.38 374 GLU A CA 1
ATOM 2980 C C . GLU A 1 374 ? 8.945 -0.416 0.502 1 95.38 374 GLU A C 1
ATOM 2982 O O . GLU A 1 374 ? 9.602 -1.271 1.096 1 95.38 374 GLU A O 1
ATOM 2987 N N . ALA A 1 375 ? 8.102 0.406 1.057 1 96.94 375 ALA A N 1
ATOM 2988 C CA . ALA A 1 375 ? 7.891 0.34 2.5 1 96.94 375 ALA A CA 1
ATOM 2989 C C . ALA A 1 375 ? 7.082 -0.896 2.879 1 96.94 375 ALA A C 1
ATOM 2991 O O . ALA A 1 375 ? 7.289 -1.479 3.945 1 96.94 375 ALA A O 1
ATOM 2992 N N . LEU A 1 376 ? 6.172 -1.341 2.02 1 95.81 376 LEU A N 1
ATOM 2993 C CA . LEU A 1 376 ? 5.227 -2.41 2.334 1 95.81 376 LEU A CA 1
ATOM 2994 C C . LEU A 1 376 ? 5.953 -3.742 2.5 1 95.81 376 LEU A C 1
ATOM 2996 O O . LEU A 1 376 ? 5.543 -4.578 3.307 1 95.81 376 LEU A O 1
ATOM 3000 N N . ILE A 1 377 ? 7.023 -3.953 1.78 1 95.94 377 ILE A N 1
ATOM 3001 C CA . ILE A 1 377 ? 7.73 -5.223 1.915 1 95.94 377 ILE A CA 1
ATOM 3002 C C . ILE A 1 377 ? 8.375 -5.309 3.297 1 95.94 377 ILE A C 1
ATOM 3004 O O . ILE A 1 377 ? 8.445 -6.387 3.889 1 95.94 377 ILE A O 1
ATOM 3008 N N . TRP A 1 378 ? 8.797 -4.195 3.859 1 97.81 378 TRP A N 1
ATOM 3009 C CA . TRP A 1 378 ? 9.359 -4.172 5.203 1 97.81 378 TRP A CA 1
ATOM 3010 C C . TRP A 1 378 ? 8.281 -4.449 6.25 1 97.81 378 TRP A C 1
ATOM 3012 O O . TRP A 1 378 ? 8.562 -5.039 7.297 1 97.81 378 TRP A O 1
ATOM 3022 N N . ASP A 1 379 ? 7.105 -4.027 5.945 1 96.19 379 ASP A N 1
ATOM 3023 C CA . ASP A 1 379 ? 6.008 -4.137 6.898 1 96.19 379 ASP A CA 1
ATOM 3024 C C . ASP A 1 379 ? 5.586 -5.59 7.094 1 96.19 379 ASP A C 1
ATOM 3026 O O . ASP A 1 379 ? 4.867 -5.914 8.039 1 96.19 379 ASP A O 1
ATOM 3030 N N . SER A 1 380 ? 6.012 -6.477 6.238 1 97.12 380 SER A N 1
ATOM 3031 C CA . SER A 1 380 ? 5.695 -7.895 6.367 1 97.12 380 SER A CA 1
ATOM 3032 C C . SER A 1 380 ? 6.668 -8.594 7.312 1 97.12 380 SER A C 1
ATOM 3034 O O . SER A 1 380 ? 6.434 -9.734 7.723 1 97.12 380 SER A O 1
ATOM 3036 N N . LEU A 1 381 ? 7.711 -7.93 7.73 1 97.75 381 LEU A N 1
ATOM 3037 C CA . LEU A 1 381 ? 8.805 -8.547 8.477 1 97.75 381 LEU A CA 1
ATOM 3038 C C . LEU A 1 381 ? 8.727 -8.188 9.953 1 97.75 381 LEU A C 1
ATOM 3040 O O . LEU A 1 381 ? 8.211 -7.121 10.312 1 97.75 381 LEU A O 1
ATOM 3044 N N . SER A 1 382 ? 9.234 -9.055 10.805 1 96.5 382 SER A N 1
ATOM 3045 C CA . SER A 1 382 ? 9.438 -8.719 12.211 1 96.5 382 SER A CA 1
ATOM 3046 C C . SER A 1 382 ? 10.547 -7.68 12.375 1 96.5 382 SER A C 1
ATOM 3048 O O . SER A 1 382 ? 11.328 -7.449 11.453 1 96.5 382 SER A O 1
ATOM 3050 N N . GLU A 1 383 ? 10.57 -7.027 13.523 1 97.19 383 GLU A N 1
ATOM 3051 C CA . GLU A 1 383 ? 11.617 -6.051 13.812 1 97.19 383 GLU A CA 1
ATOM 3052 C C . GLU A 1 383 ? 13.008 -6.66 13.633 1 97.19 383 GLU A C 1
ATOM 3054 O O . GLU A 1 383 ? 13.891 -6.051 13.023 1 97.19 383 GLU A O 1
ATOM 3059 N N . GLY A 1 384 ? 13.203 -7.863 14.18 1 97.19 384 GLY A N 1
ATOM 3060 C CA . GLY A 1 384 ? 14.484 -8.539 14.039 1 97.19 384 GLY A CA 1
ATOM 3061 C C . GLY A 1 384 ? 14.875 -8.781 12.594 1 97.19 384 GLY A C 1
ATOM 3062 O O . GLY A 1 384 ? 16.031 -8.578 12.219 1 97.19 384 GLY A O 1
ATOM 3063 N N . GLU A 1 385 ? 13.945 -9.227 11.797 1 96.94 385 GLU A N 1
ATOM 3064 C CA . GLU A 1 385 ? 14.219 -9.492 10.391 1 96.94 385 GLU A CA 1
ATOM 3065 C C . GLU A 1 385 ? 14.523 -8.203 9.641 1 96.94 385 GLU A C 1
ATOM 3067 O O . GLU A 1 385 ? 15.383 -8.18 8.75 1 96.94 385 GLU A O 1
ATOM 3072 N N . ARG A 1 386 ? 13.781 -7.086 9.93 1 98.38 386 ARG A N 1
ATOM 3073 C CA . ARG A 1 386 ? 14.078 -5.793 9.32 1 98.38 386 ARG A CA 1
ATOM 3074 C C . ARG A 1 386 ? 15.539 -5.402 9.547 1 98.38 386 ARG A C 1
ATOM 3076 O O . ARG A 1 386 ? 16.234 -4.992 8.609 1 98.38 386 ARG A O 1
ATOM 3083 N N . ILE A 1 387 ? 15.961 -5.555 10.766 1 98.44 387 ILE A N 1
ATOM 3084 C CA . ILE A 1 387 ? 17.328 -5.195 11.125 1 98.44 387 ILE A CA 1
ATOM 3085 C C . ILE A 1 387 ? 18.312 -6.113 10.391 1 98.44 387 ILE A C 1
ATOM 3087 O O . ILE A 1 387 ? 19.281 -5.645 9.805 1 98.44 387 ILE A O 1
ATOM 3091 N N . GLN A 1 388 ? 18.016 -7.414 10.367 1 97.25 388 GLN A N 1
ATOM 3092 C CA . GLN A 1 388 ? 18.906 -8.383 9.727 1 97.25 388 GLN A CA 1
ATOM 3093 C C . GLN A 1 388 ? 19.078 -8.086 8.242 1 97.25 388 GLN A C 1
ATOM 3095 O O . GLN A 1 388 ? 20.188 -8.039 7.734 1 97.25 388 GLN A O 1
ATOM 3100 N N . TYR A 1 389 ? 17.984 -7.902 7.551 1 98 389 TYR A N 1
ATOM 3101 C CA . TYR A 1 389 ? 18.047 -7.645 6.117 1 98 389 TYR A CA 1
ATOM 3102 C C . TYR A 1 389 ? 18.703 -6.301 5.832 1 98 389 TYR A C 1
ATOM 3104 O O . TYR A 1 389 ? 19.391 -6.141 4.82 1 98 389 TYR A O 1
ATOM 3112 N N . THR A 1 390 ? 18.5 -5.301 6.711 1 98.75 390 THR A N 1
ATOM 3113 C CA . THR A 1 390 ? 19.172 -4.012 6.57 1 98.75 390 THR A CA 1
ATOM 3114 C C . THR A 1 390 ? 20.688 -4.18 6.637 1 98.75 390 THR A C 1
ATOM 3116 O O . THR A 1 390 ? 21.406 -3.641 5.801 1 98.75 390 THR A O 1
ATOM 3119 N N . LEU A 1 391 ? 21.109 -4.949 7.602 1 98.62 391 LEU A N 1
ATOM 3120 C CA . LEU A 1 391 ? 22.547 -5.195 7.746 1 98.62 391 LEU A CA 1
ATOM 3121 C C . LEU A 1 391 ? 23.094 -5.961 6.543 1 98.62 391 LEU A C 1
ATOM 3123 O O . LEU A 1 391 ? 24.188 -5.668 6.059 1 98.62 391 LEU A O 1
ATOM 3127 N N . LEU A 1 392 ? 22.312 -6.887 6.086 1 97.88 392 LEU A N 1
ATOM 3128 C CA . LEU A 1 392 ? 22.703 -7.629 4.898 1 97.88 392 LEU A CA 1
ATOM 3129 C C . LEU A 1 392 ? 22.891 -6.695 3.705 1 97.88 392 LEU A C 1
ATOM 3131 O O . LEU A 1 392 ? 23.859 -6.809 2.961 1 97.88 392 LEU A O 1
ATOM 3135 N N . ASN A 1 393 ? 21.984 -5.773 3.531 1 98.25 393 ASN A N 1
ATOM 3136 C CA . ASN A 1 393 ? 22.062 -4.824 2.424 1 98.25 393 ASN A CA 1
ATOM 3137 C C . ASN A 1 393 ? 23.234 -3.859 2.596 1 98.25 393 ASN A C 1
ATOM 3139 O O . ASN A 1 393 ? 23.953 -3.572 1.636 1 98.25 393 ASN A O 1
ATOM 3143 N N . LEU A 1 394 ? 23.406 -3.371 3.797 1 98.44 394 LEU A N 1
ATOM 3144 C CA . LEU A 1 394 ? 24.531 -2.479 4.059 1 98.44 394 LEU A CA 1
ATOM 3145 C C . LEU A 1 394 ? 25.859 -3.189 3.812 1 98.44 394 LEU A C 1
ATOM 3147 O O . LEU A 1 394 ? 26.828 -2.566 3.373 1 98.44 394 LEU A O 1
ATOM 3151 N N . SER A 1 395 ? 25.922 -4.48 4.086 1 97.69 395 SER A N 1
ATOM 3152 C CA . SER A 1 395 ? 27.156 -5.242 3.91 1 97.69 395 SER A CA 1
ATOM 3153 C C . SER A 1 395 ? 27.531 -5.367 2.436 1 97.69 395 SER A C 1
ATOM 3155 O O . SER A 1 395 ? 28.688 -5.586 2.098 1 97.69 395 SER A O 1
ATOM 3157 N N . GLU A 1 396 ? 26.531 -5.277 1.551 1 96.06 396 GLU A N 1
ATOM 3158 C CA . GLU A 1 396 ? 26.828 -5.238 0.121 1 96.06 396 GLU A CA 1
ATOM 3159 C C . GLU A 1 396 ? 27.641 -3.996 -0.242 1 96.06 396 GLU A C 1
ATOM 3161 O O . GLU A 1 396 ? 28.406 -4.012 -1.205 1 96.06 396 GLU A O 1
ATOM 3166 N N . ILE A 1 397 ? 27.5 -2.99 0.562 1 96.56 397 ILE A N 1
ATOM 3167 C CA . ILE A 1 397 ? 28.141 -1.706 0.296 1 96.56 397 ILE A CA 1
ATOM 3168 C C . ILE A 1 397 ? 29.469 -1.629 1.038 1 96.56 397 ILE A C 1
ATOM 3170 O O . ILE A 1 397 ? 30.484 -1.242 0.46 1 96.56 397 ILE A O 1
ATOM 3174 N N . TYR A 1 398 ? 29.5 -2.07 2.316 1 97.38 398 TYR A N 1
ATOM 3175 C CA . TYR A 1 398 ? 30.641 -1.763 3.176 1 97.38 398 TYR A CA 1
ATOM 3176 C C . TYR A 1 398 ? 31.391 -3.031 3.553 1 97.38 398 TYR A C 1
ATOM 3178 O O . TYR A 1 398 ? 32.469 -2.965 4.129 1 97.38 398 TYR A O 1
ATOM 3186 N N . GLY A 1 399 ? 30.859 -4.211 3.215 1 96.44 399 GLY A N 1
ATOM 3187 C CA . GLY A 1 399 ? 31.484 -5.461 3.598 1 96.44 399 GLY A CA 1
ATOM 3188 C C . GLY A 1 399 ? 31.156 -5.883 5.02 1 96.44 399 GLY A C 1
ATOM 3189 O O . GLY A 1 399 ? 30.188 -5.398 5.609 1 96.44 399 GLY A O 1
ATOM 3190 N N . ASP A 1 400 ? 31.891 -6.695 5.59 1 96.56 400 ASP A N 1
ATOM 3191 C CA . ASP A 1 400 ? 31.609 -7.406 6.832 1 96.56 400 ASP A CA 1
ATOM 3192 C C . ASP A 1 400 ? 31.75 -6.477 8.039 1 96.56 400 ASP A C 1
ATOM 3194 O O . ASP A 1 400 ? 31.297 -6.812 9.141 1 96.56 400 ASP A O 1
ATOM 3198 N N . ILE A 1 401 ? 32.312 -5.352 7.816 1 97.5 401 ILE A N 1
ATOM 3199 C CA . ILE A 1 401 ? 32.5 -4.41 8.914 1 97.5 401 ILE A CA 1
ATOM 3200 C C . ILE A 1 401 ? 31.156 -4.031 9.523 1 97.5 401 ILE A C 1
ATOM 3202 O O . ILE A 1 401 ? 31.078 -3.74 10.719 1 97.5 401 ILE A O 1
ATOM 3206 N N . VAL A 1 402 ? 30.109 -4.09 8.758 1 97.81 402 VAL A N 1
ATOM 3207 C CA . VAL A 1 402 ? 28.781 -3.719 9.211 1 97.81 402 VAL A CA 1
ATOM 3208 C C . VAL A 1 402 ? 28.359 -4.613 10.375 1 97.81 402 VAL A C 1
ATOM 3210 O O . VAL A 1 402 ? 27.734 -4.145 11.328 1 97.81 402 VAL A O 1
ATOM 3213 N N . TRP A 1 403 ? 28.719 -5.906 10.352 1 97.5 403 TRP A N 1
ATOM 3214 C CA . TRP A 1 403 ? 28.328 -6.875 11.375 1 97.5 403 TRP A CA 1
ATOM 3215 C C . TRP A 1 403 ? 29.141 -6.672 12.648 1 97.5 403 TRP A C 1
ATOM 3217 O O . TRP A 1 403 ? 28.594 -6.746 13.75 1 97.5 403 TRP A O 1
ATOM 3227 N N . SER A 1 404 ? 30.391 -6.395 12.492 1 98 404 SER A N 1
ATOM 3228 C CA . SER A 1 404 ? 31.25 -6.246 13.664 1 98 404 SER A CA 1
ATOM 3229 C C . SER A 1 404 ? 30.984 -4.938 14.391 1 98 404 SER A C 1
ATOM 3231 O O . SER A 1 404 ? 31.156 -4.848 15.609 1 98 404 SER A O 1
ATOM 3233 N N . GLU A 1 405 ? 30.516 -3.961 13.656 1 98.25 405 GLU A N 1
ATOM 3234 C CA . GLU A 1 405 ? 30.328 -2.625 14.211 1 98.25 405 GLU A CA 1
ATOM 3235 C C . GLU A 1 405 ? 28.906 -2.449 14.75 1 98.25 405 GLU A C 1
ATOM 3237 O O . GLU A 1 405 ? 28.625 -1.499 15.484 1 98.25 405 GLU A O 1
ATOM 3242 N N . PHE A 1 406 ? 28 -3.346 14.414 1 98.62 406 PHE A N 1
ATOM 3243 C CA . PHE A 1 406 ? 26.594 -3.225 14.766 1 98.62 406 PHE A CA 1
ATOM 3244 C C . PHE A 1 406 ? 26.406 -3.209 16.281 1 98.62 406 PHE A C 1
ATOM 3246 O O . PHE A 1 406 ? 27.016 -4.012 16.984 1 98.62 406 PHE A O 1
ATOM 3253 N N . VAL A 1 407 ? 25.562 -2.312 16.766 1 98.56 407 VAL A N 1
ATOM 3254 C CA . VAL A 1 407 ? 25.25 -2.221 18.188 1 98.56 407 VAL A CA 1
ATOM 3255 C C . VAL A 1 407 ? 23.766 -2.502 18.406 1 98.56 407 VAL A C 1
ATOM 3257 O O . VAL A 1 407 ? 23.406 -3.449 19.109 1 98.56 407 VAL A O 1
ATOM 3260 N N . SER A 1 408 ? 22.922 -1.72 17.797 1 98.12 408 SER A N 1
ATOM 3261 C CA . SER A 1 408 ? 21.469 -1.848 17.953 1 98.12 408 SER A CA 1
ATOM 3262 C C . SER A 1 408 ? 20.734 -1.25 16.75 1 98.12 408 SER A C 1
ATOM 3264 O O . SER A 1 408 ? 21.344 -0.641 15.883 1 98.12 408 SER A O 1
ATOM 3266 N N . GLY A 1 409 ? 19.453 -1.513 16.656 1 98.38 409 GLY A N 1
ATOM 3267 C CA . GLY A 1 409 ? 18.625 -0.959 15.602 1 98.38 409 GLY A CA 1
ATOM 3268 C C . GLY A 1 409 ? 17.141 -0.955 15.953 1 98.38 409 GLY A C 1
ATOM 3269 O O . GLY A 1 409 ? 16.719 -1.646 16.891 1 98.38 409 GLY A O 1
ATOM 3270 N N . THR A 1 410 ? 16.438 -0.13 15.305 1 98.62 410 THR A N 1
ATOM 3271 C CA . THR A 1 410 ? 14.984 -0.09 15.414 1 98.62 410 THR A CA 1
ATOM 3272 C C . THR A 1 410 ? 14.359 0.409 14.117 1 98.62 410 THR A C 1
ATOM 3274 O O . THR A 1 410 ? 15.055 0.916 13.234 1 98.62 410 THR A O 1
ATOM 3277 N N . SER A 1 411 ? 13.172 0.096 13.945 1 98.56 411 SER A N 1
ATOM 3278 C CA . SER A 1 411 ? 12.422 0.546 12.773 1 98.56 411 SER A CA 1
ATOM 3279 C C . SER A 1 411 ? 11.07 1.131 13.172 1 98.56 411 SER A C 1
ATOM 3281 O O . SER A 1 411 ? 10.602 0.914 14.289 1 98.56 411 SER A O 1
ATOM 3283 N N . PHE A 1 412 ? 10.562 1.948 12.344 1 98.56 412 PHE A N 1
ATOM 3284 C CA . PHE A 1 412 ? 9.234 2.518 12.555 1 98.56 412 PHE A CA 1
ATOM 3285 C C . PHE A 1 412 ? 8.453 2.572 11.242 1 98.56 412 PHE A C 1
ATOM 3287 O O . PHE A 1 412 ? 8.945 3.107 10.25 1 98.56 412 PHE A O 1
ATOM 3294 N N . SER A 1 413 ? 7.289 1.971 11.219 1 98.12 413 SER A N 1
ATOM 3295 C CA . SER A 1 413 ? 6.379 2.031 10.086 1 98.12 413 SER A CA 1
ATOM 3296 C C . SER A 1 413 ? 5.156 2.891 10.398 1 98.12 413 SER A C 1
ATOM 3298 O O . SER A 1 413 ? 4.371 2.559 11.289 1 98.12 413 SER A O 1
ATOM 3300 N N . TRP A 1 414 ? 4.969 3.936 9.641 1 98.06 414 TRP A N 1
ATOM 3301 C CA . TRP A 1 414 ? 3.83 4.824 9.852 1 98.06 414 TRP A CA 1
ATOM 3302 C C . TRP A 1 414 ? 2.543 4.191 9.336 1 98.06 414 TRP A C 1
ATOM 3304 O O . TRP A 1 414 ? 1.447 4.555 9.766 1 98.06 414 TRP A O 1
ATOM 3314 N N . SER A 1 415 ? 2.635 3.289 8.383 1 95.94 415 SER A N 1
ATOM 3315 C CA . SER A 1 415 ? 1.468 2.57 7.883 1 95.94 415 SER A CA 1
ATOM 3316 C C . SER A 1 415 ? 0.938 1.584 8.922 1 95.94 415 SER A C 1
ATOM 3318 O O . SER A 1 415 ? -0.254 1.273 8.938 1 95.94 415 SER A O 1
ATOM 3320 N N . GLN A 1 416 ? 1.79 1.138 9.789 1 96.5 416 GLN A N 1
ATOM 3321 C CA . GLN A 1 416 ? 1.395 0.164 10.805 1 96.5 416 GLN A CA 1
ATOM 3322 C C . GLN A 1 416 ? 1.083 0.848 12.133 1 96.5 416 GLN A C 1
ATOM 3324 O O . GLN A 1 416 ? 0.686 0.191 13.094 1 96.5 416 GLN A O 1
ATOM 3329 N N . TYR A 1 417 ? 1.27 2.145 12.219 1 97.25 417 TYR A N 1
ATOM 3330 C CA . TYR A 1 417 ? 0.957 2.92 13.414 1 97.25 417 TYR A CA 1
ATOM 3331 C C . TYR A 1 417 ? -0.525 3.271 13.461 1 97.25 417 TYR A C 1
ATOM 3333 O O . TYR A 1 417 ? -1.031 3.979 12.586 1 97.25 417 TYR A O 1
ATOM 3341 N N . PRO A 1 418 ? -1.23 2.848 14.461 1 96.5 418 PRO A N 1
ATOM 3342 C CA . PRO A 1 418 ? -2.693 2.912 14.43 1 96.5 418 PRO A CA 1
ATOM 3343 C C . PRO A 1 418 ? -3.221 4.344 14.461 1 96.5 418 PRO A C 1
ATOM 3345 O O . PRO A 1 418 ? -4.387 4.586 14.133 1 96.5 418 PRO A O 1
ATOM 3348 N N . TYR A 1 419 ? -2.428 5.309 14.812 1 97.44 419 TYR A N 1
ATOM 3349 C CA . TYR A 1 419 ? -2.922 6.672 14.969 1 97.44 419 TYR A CA 1
ATOM 3350 C C . TYR A 1 419 ? -2.598 7.512 13.734 1 97.44 419 TYR A C 1
ATOM 3352 O O . TYR A 1 419 ? -2.959 8.688 13.672 1 97.44 419 TYR A O 1
ATOM 3360 N N . SER A 1 420 ? -1.925 6.93 12.758 1 96.25 420 SER A N 1
ATOM 3361 C CA . SER A 1 420 ? -1.702 7.637 11.5 1 96.25 420 SER A CA 1
ATOM 3362 C C . SER A 1 420 ? -2.203 6.824 10.312 1 96.25 420 SER A C 1
ATOM 3364 O O . SER A 1 420 ? -2.777 7.379 9.367 1 96.25 420 SER A O 1
ATOM 3366 N N . ALA A 1 421 ? -1.947 5.445 10.344 1 96.69 421 ALA A N 1
ATOM 3367 C CA . ALA A 1 421 ? -2.346 4.535 9.266 1 96.69 421 ALA A CA 1
ATOM 3368 C C . ALA A 1 421 ? -1.872 5.051 7.91 1 96.69 421 ALA A C 1
ATOM 3370 O O . ALA A 1 421 ? -2.652 5.113 6.957 1 96.69 421 ALA A O 1
ATOM 3371 N N . GLY A 1 422 ? -0.642 5.473 7.812 1 96.75 422 GLY A N 1
ATOM 3372 C CA . GLY A 1 422 ? -0.038 6.027 6.613 1 96.75 422 GLY A CA 1
ATOM 3373 C C . GLY A 1 422 ? 1.089 7 6.902 1 96.75 422 GLY A C 1
ATOM 3374 O O . GLY A 1 422 ? 1.121 7.621 7.969 1 96.75 422 GLY A O 1
ATOM 3375 N N . GLY A 1 423 ? 1.959 7.184 5.945 1 96.81 423 GLY A N 1
ATOM 3376 C CA . GLY A 1 423 ? 3.092 8.078 6.109 1 96.81 423 GLY A CA 1
ATOM 3377 C C . GLY A 1 423 ? 2.74 9.539 5.863 1 96.81 423 GLY A C 1
ATOM 3378 O O . GLY A 1 423 ? 2.896 10.375 6.754 1 96.81 423 GLY A O 1
ATOM 3379 N N . PHE A 1 424 ? 2.234 9.852 4.699 1 96.62 424 PHE A N 1
ATOM 3380 C CA . PHE A 1 424 ? 1.824 11.195 4.324 1 96.62 424 PHE A CA 1
ATOM 3381 C C . PHE A 1 424 ? 0.949 11.172 3.078 1 96.62 424 PHE A C 1
ATOM 3383 O O . PHE A 1 424 ? 0.883 10.164 2.381 1 96.62 424 PHE A O 1
ATOM 3390 N N . THR A 1 425 ? 0.296 12.227 2.883 1 97.5 425 THR A N 1
ATOM 3391 C CA . THR A 1 425 ? -0.594 12.359 1.734 1 97.5 425 THR A CA 1
ATOM 3392 C C . THR A 1 425 ? 0.206 12.586 0.454 1 97.5 425 THR A C 1
ATOM 3394 O O . THR A 1 425 ? 1.188 13.328 0.451 1 97.5 425 THR A O 1
ATOM 3397 N N . ALA A 1 426 ? -0.105 11.922 -0.536 1 96.81 426 ALA A N 1
ATOM 3398 C CA . ALA A 1 426 ? 0.325 12.164 -1.911 1 96.81 426 ALA A CA 1
ATOM 3399 C C . ALA A 1 426 ? -0.807 11.883 -2.896 1 96.81 426 ALA A C 1
ATOM 3401 O O . ALA A 1 426 ? -1.321 10.766 -2.961 1 96.81 426 ALA A O 1
ATOM 3402 N N . PHE A 1 427 ? -1.127 12.891 -3.66 1 97.75 427 PHE A N 1
ATOM 3403 C CA . PHE A 1 427 ? -2.287 12.773 -4.535 1 97.75 427 PHE A CA 1
ATOM 3404 C C . PHE A 1 427 ? -2.016 11.797 -5.668 1 97.75 427 PHE A C 1
ATOM 3406 O O . PHE A 1 427 ? -0.944 11.82 -6.277 1 97.75 427 PHE A O 1
ATOM 3413 N N . GLU A 1 428 ? -2.928 10.914 -5.883 1 96.5 428 GLU A N 1
ATOM 3414 C CA . GLU A 1 428 ? -3.012 10.164 -7.137 1 96.5 428 GLU A CA 1
ATOM 3415 C C . GLU A 1 428 ? -3.627 11.016 -8.242 1 96.5 428 GLU A C 1
ATOM 3417 O O . GLU A 1 428 ? -4.176 12.094 -7.98 1 96.5 428 GLU A O 1
ATOM 3422 N N . PRO A 1 429 ? -3.496 10.586 -9.516 1 96.56 429 PRO A N 1
ATOM 3423 C CA . PRO A 1 429 ? -4.09 11.367 -10.602 1 96.56 429 PRO A CA 1
ATOM 3424 C C . PRO A 1 429 ? -5.57 11.672 -10.367 1 96.56 429 PRO A C 1
ATOM 3426 O O . PRO A 1 429 ? -6.328 10.789 -9.953 1 96.56 429 PRO A O 1
ATOM 3429 N N . GLY A 1 430 ? -5.922 12.961 -10.5 1 95.44 430 GLY A N 1
ATOM 3430 C CA . GLY A 1 430 ? -7.301 13.398 -10.367 1 95.44 430 GLY A CA 1
ATOM 3431 C C . GLY A 1 430 ? -7.633 13.906 -8.977 1 95.44 430 GLY A C 1
ATOM 3432 O O . GLY A 1 430 ? -8.508 14.758 -8.812 1 95.44 430 GLY A O 1
ATOM 3433 N N . GLN A 1 431 ? -6.984 13.539 -7.922 1 96.31 431 GLN A N 1
ATOM 3434 C CA . GLN A 1 431 ? -7.414 13.734 -6.539 1 96.31 431 GLN A CA 1
ATOM 3435 C C . GLN A 1 431 ? -7.309 15.203 -6.137 1 96.31 431 GLN A C 1
ATOM 3437 O O . GLN A 1 431 ? -8.102 15.688 -5.324 1 96.31 431 GLN A O 1
ATOM 3442 N N . GLU A 1 432 ? -6.305 15.906 -6.668 1 96.56 432 GLU A N 1
ATOM 3443 C CA . GLU A 1 432 ? -6.184 17.312 -6.277 1 96.56 432 GLU A CA 1
ATOM 3444 C C . GLU A 1 432 ? -7.445 18.094 -6.621 1 96.56 432 GLU A C 1
ATOM 3446 O O . GLU A 1 432 ? -7.969 18.828 -5.789 1 96.56 432 GLU A O 1
ATOM 3451 N N . LEU A 1 433 ? -7.938 17.891 -7.828 1 95.5 433 LEU A N 1
ATOM 3452 C CA . LEU A 1 433 ? -9.117 18.625 -8.273 1 95.5 433 LEU A CA 1
ATOM 3453 C C . LEU A 1 433 ? -10.391 17.984 -7.73 1 95.5 433 LEU A C 1
ATOM 3455 O O . LEU A 1 433 ? -11.367 18.688 -7.457 1 95.5 433 LEU A O 1
ATOM 3459 N N . GLU A 1 434 ? -10.328 16.703 -7.516 1 95.12 434 GLU A N 1
ATOM 3460 C CA . GLU A 1 434 ? -11.539 15.977 -7.164 1 95.12 434 GLU A CA 1
ATOM 3461 C C . GLU A 1 434 ? -11.789 16.016 -5.656 1 95.12 434 GLU A C 1
ATOM 3463 O O . GLU A 1 434 ? -12.945 15.992 -5.215 1 95.12 434 GLU A O 1
ATOM 3468 N N . LEU A 1 435 ? -10.734 16.031 -4.883 1 97.69 435 LEU A N 1
ATOM 3469 C CA . LEU A 1 435 ? -10.898 15.812 -3.451 1 97.69 435 LEU A CA 1
ATOM 3470 C C . LEU A 1 435 ? -10.461 17.047 -2.662 1 97.69 435 LEU A C 1
ATOM 3472 O O . LEU A 1 435 ? -11.133 17.453 -1.711 1 97.69 435 LEU A O 1
ATOM 3476 N N . TYR A 1 436 ? -9.406 17.734 -3.043 1 97.81 436 TYR A N 1
ATOM 3477 C CA . TYR A 1 436 ? -8.727 18.719 -2.205 1 97.81 436 TYR A CA 1
ATOM 3478 C C . TYR A 1 436 ? -9.664 19.875 -1.855 1 97.81 436 TYR A C 1
ATOM 3480 O O . TYR A 1 436 ? -9.664 20.359 -0.724 1 97.81 436 TYR A O 1
ATOM 3488 N N . PRO A 1 437 ? -10.531 20.344 -2.805 1 97.56 437 PRO A N 1
ATOM 3489 C CA . PRO A 1 437 ? -11.398 21.484 -2.479 1 97.56 437 PRO A CA 1
ATOM 3490 C C . PRO A 1 437 ? -12.289 21.219 -1.264 1 97.56 437 PRO A C 1
ATOM 3492 O O . PRO A 1 437 ? -12.789 22.156 -0.642 1 97.56 437 PRO A O 1
ATOM 3495 N N . TYR A 1 438 ? -12.422 20 -0.892 1 98.25 438 TYR A N 1
ATOM 3496 C CA . TYR A 1 438 ? -13.359 19.625 0.169 1 98.25 438 TYR A CA 1
ATOM 3497 C C . TYR A 1 438 ? -12.609 19.219 1.434 1 98.25 438 TYR A C 1
ATOM 3499 O O . TYR A 1 438 ? -13.211 19.078 2.498 1 98.25 438 TYR A O 1
ATOM 3507 N N . ILE A 1 439 ? -11.305 19.062 1.383 1 98.69 439 ILE A N 1
ATOM 3508 C CA . ILE A 1 439 ? -10.508 18.578 2.506 1 98.69 439 ILE A CA 1
ATOM 3509 C C . ILE A 1 439 ? -10.375 19.672 3.555 1 98.69 439 ILE A C 1
ATOM 3511 O O . ILE A 1 439 ? -10.711 19.469 4.727 1 98.69 439 ILE A O 1
ATOM 3515 N N . PRO A 1 440 ? -10 20.922 3.188 1 98.19 440 PRO A N 1
ATOM 3516 C CA . PRO A 1 440 ? -9.781 21.938 4.23 1 98.19 440 PRO A CA 1
ATOM 3517 C C . PRO A 1 440 ? -11.07 22.625 4.66 1 98.19 440 PRO A C 1
ATOM 3519 O O . PRO A 1 440 ? -11.078 23.359 5.652 1 98.19 440 PRO A O 1
ATOM 3522 N N . VAL A 1 441 ? -12.195 22.375 3.986 1 97.75 441 VAL A N 1
ATOM 3523 C CA . VAL A 1 441 ? -13.445 23.094 4.215 1 97.75 441 VAL A CA 1
ATOM 3524 C C . VAL A 1 441 ? -14.141 22.547 5.453 1 97.75 441 VAL A C 1
ATOM 3526 O O . VAL A 1 441 ? -14.227 21.328 5.633 1 97.75 441 VAL A O 1
ATOM 3529 N N . PRO A 1 442 ? -14.586 23.422 6.309 1 98 442 PRO A N 1
ATOM 3530 C CA . PRO A 1 442 ? -15.305 22.953 7.492 1 98 442 PRO A CA 1
ATOM 3531 C C . PRO A 1 442 ? -16.625 22.266 7.145 1 98 442 PRO A C 1
ATOM 3533 O O . PRO A 1 442 ? -17.172 22.5 6.062 1 98 442 PRO A O 1
ATOM 3536 N N . GLU A 1 443 ? -17.109 21.422 7.957 1 98.19 443 GLU A N 1
ATOM 3537 C CA . GLU A 1 443 ? -18.422 20.781 7.949 1 98.19 443 GLU A CA 1
ATOM 3538 C C . GLU A 1 443 ? -19.203 21.078 9.234 1 98.19 443 GLU A C 1
ATOM 3540 O O . GLU A 1 443 ? -19 20.406 10.25 1 98.19 443 GLU A O 1
ATOM 3545 N N . GLY A 1 444 ? -20.141 22.047 9.164 1 96.56 444 GLY A N 1
ATOM 3546 C CA . GLY A 1 444 ? -20.812 22.484 10.383 1 96.56 444 GLY A CA 1
ATOM 3547 C C . GLY A 1 444 ? -19.859 23.078 11.398 1 96.56 444 GLY A C 1
ATOM 3548 O O . GLY A 1 444 ? -19.156 24.047 11.109 1 96.56 444 GLY A O 1
ATOM 3549 N N . ARG A 1 445 ? -19.797 22.5 12.539 1 97.5 445 ARG A N 1
ATOM 3550 C CA . ARG A 1 445 ? -19 23.016 13.656 1 97.5 445 ARG A CA 1
ATOM 3551 C C . ARG A 1 445 ? -17.656 22.328 13.719 1 97.5 445 ARG A C 1
ATOM 3553 O O . ARG A 1 445 ? -16.906 22.484 14.688 1 97.5 445 ARG A O 1
ATOM 3560 N N . VAL A 1 446 ? -17.328 21.625 12.688 1 98.56 446 VAL A N 1
ATOM 3561 C CA . VAL A 1 446 ? -16.094 20.844 12.656 1 98.56 446 VAL A CA 1
ATOM 3562 C C . VAL A 1 446 ? -15.148 21.422 11.602 1 98.56 446 VAL A C 1
ATOM 3564 O O . VAL A 1 446 ? -15.516 21.547 10.43 1 98.56 446 VAL A O 1
ATOM 3567 N N . HIS A 1 447 ? -13.977 21.812 12.016 1 98.69 447 HIS A N 1
ATOM 3568 C CA . HIS A 1 447 ? -12.922 22.297 11.133 1 98.69 447 HIS A CA 1
ATOM 3569 C C . HIS A 1 447 ? -11.82 21.25 10.961 1 98.69 447 HIS A C 1
ATOM 3571 O O . HIS A 1 447 ? -11.703 20.328 11.773 1 98.69 447 HIS A O 1
ATOM 3577 N N . PHE A 1 448 ? -11.016 21.422 9.883 1 98.88 448 PHE A N 1
ATOM 3578 C CA . PHE A 1 448 ? -10.039 20.375 9.547 1 98.88 448 PHE A CA 1
ATOM 3579 C C . PHE A 1 448 ? -8.664 20.984 9.305 1 98.88 448 PHE A C 1
ATOM 3581 O O . PHE A 1 448 ? -8.539 22 8.625 1 98.88 448 PHE A O 1
ATOM 3588 N N . ALA A 1 449 ? -7.66 20.359 9.875 1 98.75 449 ALA A N 1
ATOM 3589 C CA . ALA A 1 449 ? -6.266 20.734 9.68 1 98.75 449 ALA A CA 1
ATOM 3590 C C . ALA A 1 449 ? -5.352 19.516 9.664 1 98.75 449 ALA A C 1
ATOM 3592 O O . ALA A 1 449 ? -5.727 18.453 10.156 1 98.75 449 ALA A O 1
ATOM 3593 N N . GLY A 1 450 ? -4.207 19.547 9.18 1 98.38 450 GLY A N 1
ATOM 3594 C CA . GLY A 1 450 ? -3.18 18.547 8.945 1 98.38 450 GLY A CA 1
ATOM 3595 C C . GLY A 1 450 ? -2.398 18.766 7.664 1 98.38 450 GLY A C 1
ATOM 3596 O O . GLY A 1 450 ? -2.791 19.594 6.828 1 98.38 450 GLY A O 1
ATOM 3597 N N . GLU A 1 451 ? -1.333 18.109 7.562 1 97.62 451 GLU A N 1
ATOM 3598 C CA . GLU A 1 451 ? -0.596 18.266 6.309 1 97.62 451 GLU A CA 1
ATOM 3599 C C . GLU A 1 451 ? -1.471 17.922 5.109 1 97.62 451 GLU A C 1
ATOM 3601 O O . GLU A 1 451 ? -1.336 18.516 4.043 1 97.62 451 GLU A O 1
ATOM 3606 N N . HIS A 1 452 ? -2.457 17 5.266 1 98.06 452 HIS A N 1
ATOM 3607 C CA . HIS A 1 452 ? -3.359 16.594 4.191 1 98.06 452 HIS A CA 1
ATOM 3608 C C . HIS A 1 452 ? -4.328 17.719 3.84 1 98.06 452 HIS A C 1
ATOM 3610 O O . HIS A 1 452 ? -4.98 17.672 2.793 1 98.06 452 HIS A O 1
ATOM 3616 N N . ALA A 1 453 ? -4.469 18.703 4.742 1 98.25 453 ALA A N 1
ATOM 3617 C CA . ALA A 1 453 ? -5.352 19.844 4.512 1 98.25 453 ALA A CA 1
ATOM 3618 C C . ALA A 1 453 ? -4.57 21.047 3.988 1 98.25 453 ALA A C 1
ATOM 3620 O O . ALA A 1 453 ? -5.027 22.188 4.105 1 98.25 453 ALA A O 1
ATOM 3621 N N . SER A 1 454 ? -3.35 20.844 3.49 1 96.69 454 SER A N 1
ATOM 3622 C CA . SER A 1 454 ? -2.516 21.797 2.752 1 96.69 454 SER A CA 1
ATOM 3623 C C . SER A 1 454 ? -1.961 21.156 1.479 1 96.69 454 SER A C 1
ATOM 3625 O O . SER A 1 454 ? -2.109 19.953 1.263 1 96.69 454 SER A O 1
ATOM 3627 N N . LEU A 1 455 ? -1.4 21.984 0.609 1 95.25 455 LEU A N 1
ATOM 3628 C CA . LEU A 1 455 ? -0.803 21.453 -0.608 1 95.25 455 LEU A CA 1
ATOM 3629 C C . LEU A 1 455 ? 0.692 21.219 -0.422 1 95.25 455 LEU A C 1
ATOM 3631 O O . LEU A 1 455 ? 1.378 20.781 -1.353 1 95.25 455 LEU A O 1
ATOM 3635 N N . THR A 1 456 ? 1.207 21.516 0.789 1 94.81 456 THR A N 1
ATOM 3636 C CA . THR A 1 456 ? 2.584 21.203 1.147 1 94.81 456 THR A CA 1
ATOM 3637 C C . THR A 1 456 ? 2.652 19.859 1.875 1 94.81 456 THR A C 1
ATOM 3639 O O . THR A 1 456 ? 3.02 19.797 3.051 1 94.81 456 THR A O 1
ATOM 3642 N N . HIS A 1 457 ? 2.408 18.859 1.125 1 95.5 457 HIS A N 1
ATOM 3643 C CA . HIS A 1 457 ? 2.279 17.516 1.671 1 95.5 457 HIS A CA 1
ATOM 3644 C C . HIS A 1 457 ? 3.615 17.016 2.209 1 95.5 457 HIS A C 1
ATOM 3646 O O . HIS A 1 457 ? 4.676 17.406 1.727 1 95.5 457 HIS A O 1
ATOM 3652 N N . ALA A 1 458 ? 3.574 16.203 3.256 1 94.25 458 ALA A N 1
ATOM 3653 C CA . ALA A 1 458 ? 4.688 15.391 3.744 1 94.25 458 ALA A CA 1
ATOM 3654 C C . ALA A 1 458 ? 5.648 16.219 4.586 1 94.25 458 ALA A C 1
ATOM 3656 O O . ALA A 1 458 ? 6.621 15.703 5.133 1 94.25 458 ALA A O 1
ATOM 3657 N N . TRP A 1 459 ? 5.391 17.547 4.75 1 96.19 459 TRP A N 1
ATOM 3658 C CA . TRP A 1 459 ? 6.316 18.422 5.461 1 96.19 459 TRP A CA 1
ATOM 3659 C C . TRP A 1 459 ? 5.668 19 6.719 1 96.19 459 TRP A C 1
ATOM 3661 O O . TRP A 1 459 ? 4.453 19.203 6.762 1 96.19 459 TRP A O 1
ATOM 3671 N N . MET A 1 460 ? 6.539 19.328 7.676 1 98.19 460 MET A N 1
ATOM 3672 C CA . MET A 1 460 ? 6.059 20.047 8.852 1 98.19 460 MET A CA 1
ATOM 3673 C C . MET A 1 460 ? 5.391 21.359 8.461 1 98.19 460 MET A C 1
ATOM 3675 O O . MET A 1 460 ? 4.391 21.75 9.055 1 98.19 460 MET A O 1
ATOM 3679 N N . GLN A 1 461 ? 5.902 21.938 7.426 1 96.88 461 GLN A N 1
ATOM 3680 C CA . GLN A 1 461 ? 5.402 23.219 6.918 1 96.88 461 GLN A CA 1
ATOM 3681 C C . GLN A 1 461 ? 3.91 23.125 6.609 1 96.88 461 GLN A C 1
ATOM 3683 O O . GLN A 1 461 ? 3.152 24.047 6.938 1 96.88 461 GLN A O 1
ATOM 3688 N N . GLY A 1 462 ? 3.504 22.016 5.953 1 97.56 462 GLY A N 1
ATOM 3689 C CA . GLY A 1 462 ? 2.098 21.859 5.621 1 97.56 462 GLY A CA 1
ATOM 3690 C C . GLY A 1 462 ? 1.205 21.734 6.84 1 97.56 462 GLY A C 1
ATOM 3691 O O . GLY A 1 462 ? 0.091 22.25 6.855 1 97.56 462 GLY A O 1
ATOM 3692 N N . ALA A 1 463 ? 1.624 21.031 7.836 1 98.62 463 ALA A N 1
ATOM 3693 C CA . ALA A 1 463 ? 0.883 20.891 9.086 1 98.62 463 ALA A CA 1
ATOM 3694 C C . ALA A 1 463 ? 0.728 22.234 9.789 1 98.62 463 ALA A C 1
ATOM 3696 O O . ALA A 1 463 ? -0.362 22.578 10.25 1 98.62 463 ALA A O 1
ATOM 3697 N N . ILE A 1 464 ? 1.827 22.984 9.844 1 98.75 464 ILE A N 1
ATOM 3698 C CA . ILE A 1 464 ? 1.822 24.281 10.492 1 98.75 464 ILE A CA 1
ATOM 3699 C C . ILE A 1 464 ? 0.896 25.234 9.742 1 98.75 464 ILE A C 1
ATOM 3701 O O . ILE A 1 464 ? 0.067 25.922 10.344 1 98.75 464 ILE A O 1
ATOM 3705 N N . GLU A 1 465 ? 1.032 25.188 8.43 1 98.44 465 GLU A N 1
ATOM 3706 C CA . GLU A 1 465 ? 0.21 26.031 7.562 1 98.44 465 GLU A CA 1
ATOM 3707 C C . GLU A 1 465 ? -1.276 25.797 7.812 1 98.44 465 GLU A C 1
ATOM 3709 O O . GLU A 1 465 ? -2.039 26.75 8 1 98.44 465 GLU A O 1
ATOM 3714 N N . SER A 1 466 ? -1.681 24.594 7.785 1 98.5 466 SER A N 1
ATOM 3715 C CA . SER A 1 466 ? -3.084 24.234 7.988 1 98.5 466 SER A CA 1
ATOM 3716 C C . SER A 1 466 ? -3.533 24.562 9.406 1 98.5 466 SER A C 1
ATOM 3718 O O . SER A 1 466 ? -4.684 24.953 9.625 1 98.5 466 SER A O 1
ATOM 3720 N N . GLY A 1 467 ? -2.629 24.406 10.406 1 98.81 467 GLY A N 1
ATOM 3721 C CA . GLY A 1 467 ? -2.934 24.766 11.781 1 98.81 467 GLY A CA 1
ATOM 3722 C C . GLY A 1 467 ? -3.201 26.25 11.961 1 98.81 467 GLY A C 1
ATOM 3723 O O . GLY A 1 467 ? -4.152 26.641 12.641 1 98.81 467 GLY A O 1
ATOM 3724 N N . ILE A 1 468 ? -2.381 27.062 11.328 1 98.81 468 ILE A N 1
ATOM 3725 C CA . ILE A 1 468 ? -2.557 28.516 11.398 1 98.81 468 ILE A CA 1
ATOM 3726 C C . ILE A 1 468 ? -3.861 28.906 10.711 1 98.81 468 ILE A C 1
ATOM 3728 O O . ILE A 1 468 ? -4.633 29.703 11.242 1 98.81 468 ILE A O 1
ATOM 3732 N N . ARG A 1 469 ? -4.105 28.297 9.539 1 98.44 469 ARG A N 1
ATOM 3733 C CA . ARG A 1 469 ? -5.309 28.625 8.773 1 98.44 469 ARG A CA 1
ATOM 3734 C C . ARG A 1 469 ? -6.566 28.344 9.594 1 98.44 469 ARG A C 1
ATOM 3736 O O . ARG A 1 469 ? -7.457 29.203 9.672 1 98.44 469 ARG A O 1
ATOM 3743 N N . VAL A 1 470 ? -6.641 27.219 10.18 1 98.5 470 VAL A N 1
ATOM 3744 C CA . VAL A 1 470 ? -7.852 26.828 10.906 1 98.5 470 VAL A CA 1
ATOM 3745 C C . VAL A 1 470 ? -8.016 27.719 12.133 1 98.5 470 VAL A C 1
ATOM 3747 O O . VAL A 1 470 ? -9.133 28.094 12.492 1 98.5 470 VAL A O 1
ATOM 3750 N N . ALA A 1 471 ? -6.922 28.031 12.867 1 98.56 471 ALA A N 1
ATOM 3751 C CA . ALA A 1 471 ? -6.992 28.922 14.016 1 98.56 471 ALA A CA 1
ATOM 3752 C C . ALA A 1 471 ? -7.535 30.297 13.609 1 98.56 471 ALA A C 1
ATOM 3754 O O . ALA A 1 471 ? -8.375 30.875 14.312 1 98.56 471 ALA A O 1
ATOM 3755 N N . TYR A 1 472 ? -7 30.75 12.523 1 97.75 472 TYR A N 1
ATOM 3756 C CA . TYR A 1 472 ? -7.434 32.031 11.992 1 97.75 472 TYR A CA 1
ATOM 3757 C C . TYR A 1 472 ? -8.922 32.031 11.656 1 97.75 472 TYR A C 1
ATOM 3759 O O . TYR A 1 472 ? -9.656 32.969 11.992 1 97.75 472 TYR A O 1
ATOM 3767 N N . GLU A 1 473 ? -9.359 30.938 10.969 1 96.38 473 GLU A N 1
ATOM 3768 C CA . GLU A 1 473 ? -10.75 30.75 10.586 1 96.38 473 GLU A CA 1
ATOM 3769 C C . GLU A 1 473 ? -11.664 30.719 11.805 1 96.38 473 GLU A C 1
ATOM 3771 O O . GLU A 1 473 ? -12.664 31.422 11.867 1 96.38 473 GLU A O 1
ATOM 3776 N N . VAL A 1 474 ? -11.328 29.984 12.773 1 97.31 474 VAL A N 1
ATOM 3777 C CA . VAL A 1 474 ? -12.141 29.75 13.969 1 97.31 474 VAL A CA 1
ATOM 3778 C C . VAL A 1 474 ? -12.203 31.016 14.812 1 97.31 474 VAL A C 1
ATOM 3780 O O . VAL A 1 474 ? -13.258 31.359 15.352 1 97.31 474 VAL A O 1
ATOM 3783 N N . ASN A 1 475 ? -11.094 31.719 14.953 1 97.31 475 ASN A N 1
ATOM 3784 C CA . ASN A 1 475 ? -11.008 32.938 15.781 1 97.31 475 ASN A CA 1
ATOM 3785 C C . ASN A 1 475 ? -11.922 34.031 15.25 1 97.31 475 ASN A C 1
ATOM 3787 O O . ASN A 1 475 ? -12.281 34.938 15.992 1 97.31 475 ASN A O 1
ATOM 3791 N N . ARG A 1 476 ? -12.297 33.906 14.008 1 93.75 476 ARG A N 1
ATOM 3792 C CA . ARG A 1 476 ? -13.07 34.969 13.367 1 93.75 476 ARG A CA 1
ATOM 3793 C C . ARG A 1 476 ? -14.555 34.656 13.383 1 93.75 476 ARG A C 1
ATOM 3795 O O . ARG A 1 476 ? -15.383 35.469 12.977 1 93.75 476 ARG A O 1
ATOM 3802 N N . LEU A 1 477 ? -14.875 33.5 13.82 1 93.5 477 LEU A N 1
ATOM 3803 C CA . LEU A 1 477 ? -16.281 33.125 13.883 1 93.5 477 LEU A CA 1
ATOM 3804 C C . LEU A 1 477 ? -16.984 33.844 15.016 1 93.5 477 LEU A C 1
ATOM 3806 O O . LEU A 1 477 ? -16.422 34.062 16.078 1 93.5 477 LEU A O 1
ATOM 3810 N N . PRO A 1 478 ? -18.266 34.312 14.773 1 89 478 PRO A N 1
ATOM 3811 C CA . PRO A 1 478 ? -19.047 34.906 15.852 1 89 478 PRO A CA 1
ATOM 3812 C C . PRO A 1 478 ? -19.547 33.875 16.859 1 89 478 PRO A C 1
ATOM 3814 O O . PRO A 1 478 ? -19.703 32.688 16.531 1 89 478 PRO A O 1
ATOM 3817 N N . MET B 1 1 ? 8.852 -21.719 -28.938 1 37.81 1 MET B N 1
ATOM 3818 C CA . MET B 1 1 ? 8.445 -22.719 -27.969 1 37.81 1 MET B CA 1
ATOM 3819 C C . MET B 1 1 ? 6.922 -22.812 -27.891 1 37.81 1 MET B C 1
ATOM 3821 O O . MET B 1 1 ? 6.23 -21.797 -27.797 1 37.81 1 MET B O 1
ATOM 3825 N N . ASN B 1 2 ? 6.324 -23.797 -28.391 1 44.78 2 ASN B N 1
ATOM 3826 C CA . ASN B 1 2 ? 4.898 -24.078 -28.531 1 44.78 2 ASN B CA 1
ATOM 3827 C C . ASN B 1 2 ? 4.156 -23.875 -27.219 1 44.78 2 ASN B C 1
ATOM 3829 O O . ASN B 1 2 ? 4.402 -24.594 -26.25 1 44.78 2 ASN B O 1
ATOM 3833 N N . SER B 1 3 ? 3.613 -22.625 -26.953 1 65.69 3 SER B N 1
ATOM 3834 C CA . SER B 1 3 ? 2.895 -22.219 -25.734 1 65.69 3 SER B CA 1
ATOM 3835 C C . SER B 1 3 ? 1.743 -23.172 -25.438 1 65.69 3 SER B C 1
ATOM 3837 O O . SER B 1 3 ? 0.984 -23.547 -26.344 1 65.69 3 SER B O 1
ATOM 3839 N N . LEU B 1 4 ? 1.855 -24.016 -24.359 1 83.56 4 LEU B N 1
ATOM 3840 C CA . LEU B 1 4 ? 0.801 -24.891 -23.859 1 83.56 4 LEU B CA 1
ATOM 3841 C C . LEU B 1 4 ? -0.547 -24.172 -23.859 1 83.56 4 LEU B C 1
ATOM 3843 O O . LEU B 1 4 ? -0.67 -23.078 -23.344 1 83.56 4 LEU B O 1
ATOM 3847 N N . MET B 1 5 ? -1.414 -24.766 -24.656 1 87 5 MET B N 1
ATOM 3848 C CA . MET B 1 5 ? -2.785 -24.266 -24.594 1 87 5 MET B CA 1
ATOM 3849 C C . MET B 1 5 ? -3.539 -24.875 -23.422 1 87 5 MET B C 1
ATOM 3851 O O . MET B 1 5 ? -3.08 -25.844 -22.828 1 87 5 MET B O 1
ATOM 3855 N N . ASN B 1 6 ? -4.617 -24.297 -23.109 1 90.12 6 ASN B N 1
ATOM 3856 C CA . ASN B 1 6 ? -5.422 -24.734 -21.984 1 90.12 6 ASN B CA 1
ATOM 3857 C C . ASN B 1 6 ? -5.77 -26.219 -22.094 1 90.12 6 ASN B C 1
ATOM 3859 O O . ASN B 1 6 ? -5.664 -26.969 -21.109 1 90.12 6 ASN B O 1
ATOM 3863 N N . ASP B 1 7 ? -6.066 -26.688 -23.25 1 92.06 7 ASP B N 1
ATOM 3864 C CA . ASP B 1 7 ? -6.43 -28.078 -23.453 1 92.06 7 ASP B CA 1
ATOM 3865 C C . ASP B 1 7 ? -5.23 -29 -23.219 1 92.06 7 ASP B C 1
ATOM 3867 O O . ASP B 1 7 ? -5.387 -30.109 -22.703 1 92.06 7 ASP B O 1
ATOM 3871 N N . ASP B 1 8 ? -4.098 -28.547 -23.625 1 95.69 8 ASP B N 1
ATOM 3872 C CA . ASP B 1 8 ? -2.877 -29.312 -23.359 1 95.69 8 ASP B CA 1
ATOM 3873 C C . ASP B 1 8 ? -2.621 -29.438 -21.859 1 95.69 8 ASP B C 1
ATOM 3875 O O . ASP B 1 8 ? -2.229 -30.516 -21.391 1 95.69 8 ASP B O 1
ATOM 3879 N N . MET B 1 9 ? -2.887 -28.453 -21.156 1 97.94 9 MET B N 1
ATOM 3880 C CA . MET B 1 9 ? -2.635 -28.453 -19.719 1 97.94 9 MET B CA 1
ATOM 3881 C C . MET B 1 9 ? -3.619 -29.359 -19 1 97.94 9 MET B C 1
ATOM 3883 O O . MET B 1 9 ? -3.254 -30.031 -18.031 1 97.94 9 MET B O 1
ATOM 3887 N N . VAL B 1 10 ? -4.855 -29.375 -19.484 1 97.88 10 VAL B N 1
ATOM 3888 C CA . VAL B 1 10 ? -5.852 -30.266 -18.906 1 97.88 10 VAL B CA 1
ATOM 3889 C C . VAL B 1 10 ? -5.402 -31.719 -19.094 1 97.88 10 VAL B C 1
ATOM 3891 O O . VAL B 1 10 ? -5.52 -32.531 -18.172 1 97.88 10 VAL B O 1
ATOM 3894 N N . LYS B 1 11 ? -4.844 -32.062 -20.25 1 97.81 11 LYS B N 1
ATOM 3895 C CA . LYS B 1 11 ? -4.336 -33.406 -20.516 1 97.81 11 LYS B CA 1
ATOM 3896 C C . LYS B 1 11 ? -3.168 -33.75 -19.594 1 97.81 11 LYS B C 1
ATOM 3898 O O . LYS B 1 11 ? -3.041 -34.875 -19.125 1 97.81 11 LYS B O 1
ATOM 3903 N N . ILE B 1 12 ? -2.377 -32.75 -19.375 1 98.25 12 ILE B N 1
ATOM 3904 C CA . ILE B 1 12 ? -1.229 -32.969 -18.5 1 98.25 12 ILE B CA 1
ATOM 3905 C C . ILE B 1 12 ? -1.712 -33.219 -17.078 1 98.25 12 ILE B C 1
ATOM 3907 O O . ILE B 1 12 ? -1.134 -34.031 -16.359 1 98.25 12 ILE B O 1
ATOM 3911 N N . ILE B 1 13 ? -2.729 -32.531 -16.625 1 98.62 13 ILE B N 1
ATOM 3912 C CA . ILE B 1 13 ? -3.295 -32.781 -15.312 1 98.62 13 ILE B CA 1
ATOM 3913 C C . ILE B 1 13 ? -3.816 -34.219 -15.227 1 98.62 13 ILE B C 1
ATOM 3915 O O . ILE B 1 13 ? -3.57 -34.906 -14.234 1 98.62 13 ILE B O 1
ATOM 3919 N N . ARG B 1 14 ? -4.457 -34.719 -16.266 1 97.81 14 ARG B N 1
ATOM 3920 C CA . ARG B 1 14 ? -5.102 -36.031 -16.281 1 97.81 14 ARG B CA 1
ATOM 3921 C C . ARG B 1 14 ? -4.062 -37.156 -16.359 1 97.81 14 ARG B C 1
ATOM 3923 O O . ARG B 1 14 ? -4.18 -38.156 -15.648 1 97.81 14 ARG B O 1
ATOM 3930 N N . ASN B 1 15 ? -3.035 -36.875 -17.188 1 97.25 15 ASN B N 1
ATOM 3931 C CA . ASN B 1 15 ? -2.197 -38 -17.578 1 97.25 15 ASN B CA 1
ATOM 3932 C C . ASN B 1 15 ? -0.771 -37.844 -17.047 1 97.25 15 ASN B C 1
ATOM 3934 O O . ASN B 1 15 ? 0.012 -38.812 -17.078 1 97.25 15 ASN B O 1
ATOM 3938 N N . GLY B 1 16 ? -0.48 -36.688 -16.562 1 97.44 16 GLY B N 1
ATOM 3939 C CA . GLY B 1 16 ? 0.898 -36.406 -16.188 1 97.44 16 GLY B CA 1
ATOM 3940 C C . GLY B 1 16 ? 1.796 -36.094 -17.359 1 97.44 16 GLY B C 1
ATOM 3941 O O . GLY B 1 16 ? 1.32 -35.969 -18.5 1 97.44 16 GLY B O 1
ATOM 3942 N N . LEU B 1 17 ? 3.047 -35.844 -17.094 1 97.75 17 LEU B N 1
ATOM 3943 C CA . LEU B 1 17 ? 4.07 -35.625 -18.109 1 97.75 17 LEU B CA 1
ATOM 3944 C C . LEU B 1 17 ? 4.684 -36.938 -18.547 1 97.75 17 LEU B C 1
ATOM 3946 O O . LEU B 1 17 ? 4.602 -37.938 -17.828 1 97.75 17 LEU B O 1
ATOM 3950 N N . SER B 1 18 ? 5.246 -36.938 -19.766 1 96.12 18 SER B N 1
ATOM 3951 C CA . SER B 1 18 ? 6 -38.125 -20.188 1 96.12 18 SER B CA 1
ATOM 3952 C C . SER B 1 18 ? 7.215 -38.375 -19.297 1 96.12 18 SER B C 1
ATOM 3954 O O . SER B 1 18 ? 7.797 -37.406 -18.766 1 96.12 18 SER B O 1
ATOM 3956 N N . ALA B 1 19 ? 7.59 -39.625 -19.172 1 96.69 19 ALA B N 1
ATOM 3957 C CA . ALA B 1 19 ? 8.781 -39.938 -18.391 1 96.69 19 ALA B CA 1
ATOM 3958 C C . ALA B 1 19 ? 10.008 -39.219 -18.953 1 96.69 19 ALA B C 1
ATOM 3960 O O . ALA B 1 19 ? 10.195 -39.125 -20.156 1 96.69 19 ALA B O 1
ATOM 3961 N N . SER B 1 20 ? 10.695 -38.625 -18.016 1 94.06 20 SER B N 1
ATOM 3962 C CA . SER B 1 20 ? 11.875 -37.875 -18.469 1 94.06 20 SER B CA 1
ATOM 3963 C C . SER B 1 20 ? 12.953 -38.844 -18.984 1 94.06 20 SER B C 1
ATOM 3965 O O . SER B 1 20 ? 13.18 -39.906 -18.406 1 94.06 20 SER B O 1
ATOM 3967 N N . GLN B 1 21 ? 13.664 -38.469 -19.969 1 91.69 21 GLN B N 1
ATOM 3968 C CA . GLN B 1 21 ? 14.82 -39.188 -20.469 1 91.69 21 GLN B CA 1
ATOM 3969 C C . GLN B 1 21 ? 16.094 -38.844 -19.703 1 91.69 21 GLN B C 1
ATOM 3971 O O . GLN B 1 21 ? 17.094 -39.562 -19.766 1 91.69 21 GLN B O 1
ATOM 3976 N N . HIS B 1 22 ? 16.078 -37.781 -19 1 93.44 22 HIS B N 1
ATOM 3977 C CA . HIS B 1 22 ? 17.219 -37.25 -18.25 1 93.44 22 HIS B CA 1
ATOM 3978 C C . HIS B 1 22 ? 16.797 -36.812 -16.844 1 93.44 22 HIS B C 1
ATOM 3980 O O . HIS B 1 22 ? 16.781 -35.625 -16.531 1 93.44 22 HIS B O 1
ATOM 3986 N N . PRO B 1 23 ? 16.484 -37.719 -16.031 1 96.12 23 PRO B N 1
ATOM 3987 C CA . PRO B 1 23 ? 16.047 -37.344 -14.672 1 96.12 23 PRO B CA 1
ATOM 3988 C C . PRO B 1 23 ? 17.031 -36.406 -13.969 1 96.12 23 PRO B C 1
ATOM 3990 O O . PRO B 1 23 ? 18.234 -36.594 -14.094 1 96.12 23 PRO B O 1
ATOM 3993 N N . LYS B 1 24 ? 16.5 -35.406 -13.312 1 97.12 24 LYS B N 1
ATOM 3994 C CA . LYS B 1 24 ? 17.281 -34.375 -12.625 1 97.12 24 LYS B CA 1
ATOM 3995 C C . LYS B 1 24 ? 16.875 -34.281 -11.164 1 97.12 24 LYS B C 1
ATOM 3997 O O . LYS B 1 24 ? 15.812 -34.75 -10.766 1 97.12 24 LYS B O 1
ATOM 4002 N N . HIS B 1 25 ? 17.781 -33.719 -10.398 1 98.31 25 HIS B N 1
ATOM 4003 C CA . HIS B 1 25 ? 17.438 -33.25 -9.062 1 98.31 25 HIS B CA 1
ATOM 4004 C C . HIS B 1 25 ? 16.984 -31.797 -9.102 1 98.31 25 HIS B C 1
ATOM 4006 O O . HIS B 1 25 ? 17.734 -30.906 -9.523 1 98.31 25 HIS B O 1
ATOM 4012 N N . ILE B 1 26 ? 15.781 -31.578 -8.68 1 98.81 26 ILE B N 1
ATOM 4013 C CA . ILE B 1 26 ? 15.172 -30.266 -8.82 1 98.81 26 ILE B CA 1
ATOM 4014 C C . ILE B 1 26 ? 14.75 -29.75 -7.445 1 98.81 26 ILE B C 1
ATOM 4016 O O . ILE B 1 26 ? 14.078 -30.453 -6.688 1 98.81 26 ILE B O 1
ATOM 4020 N N . LEU B 1 27 ? 15.148 -28.531 -7.043 1 98.94 27 LEU B N 1
ATOM 4021 C CA . LEU B 1 27 ? 14.656 -27.844 -5.863 1 98.94 27 LEU B CA 1
ATOM 4022 C C . LEU B 1 27 ? 13.469 -26.938 -6.215 1 98.94 27 LEU B C 1
ATOM 4024 O O . LEU B 1 27 ? 13.539 -26.172 -7.172 1 98.94 27 LEU B O 1
ATOM 4028 N N . VAL B 1 28 ? 12.367 -27.109 -5.566 1 98.94 28 VAL B N 1
ATOM 4029 C CA . VAL B 1 28 ? 11.211 -26.219 -5.695 1 98.94 28 VAL B CA 1
ATOM 4030 C C . VAL B 1 28 ? 11.109 -25.328 -4.465 1 98.94 28 VAL B C 1
ATOM 4032 O O . VAL B 1 28 ? 11.008 -25.812 -3.338 1 98.94 28 VAL B O 1
ATOM 4035 N N . ILE B 1 29 ? 11.141 -24.016 -4.652 1 98.94 29 ILE B N 1
ATOM 4036 C CA . ILE B 1 29 ? 11.094 -23.062 -3.555 1 98.94 29 ILE B CA 1
ATOM 4037 C C . ILE B 1 29 ? 9.664 -22.594 -3.342 1 98.94 29 ILE B C 1
ATOM 4039 O O . ILE B 1 29 ? 9.156 -21.75 -4.094 1 98.94 29 ILE B O 1
ATOM 4043 N N . GLY B 1 30 ? 9.023 -23.094 -2.301 1 98.75 30 GLY B N 1
ATOM 4044 C CA . GLY B 1 30 ? 7.641 -22.766 -1.981 1 98.75 30 GLY B CA 1
ATOM 4045 C C . GLY B 1 30 ? 6.691 -23.938 -2.189 1 98.75 30 GLY B C 1
ATOM 4046 O O . GLY B 1 30 ? 6.703 -24.578 -3.242 1 98.75 30 GLY B O 1
ATOM 4047 N N . ALA B 1 31 ? 5.879 -24.141 -1.199 1 98.81 31 ALA B N 1
ATOM 4048 C CA . ALA B 1 31 ? 4.887 -25.203 -1.262 1 98.81 31 ALA B CA 1
ATOM 4049 C C . ALA B 1 31 ? 3.482 -24.641 -1.467 1 98.81 31 ALA B C 1
ATOM 4051 O O . ALA B 1 31 ? 2.514 -25.156 -0.893 1 98.81 31 ALA B O 1
ATOM 4052 N N . GLY B 1 32 ? 3.391 -23.562 -2.209 1 98.56 32 GLY B N 1
ATOM 4053 C CA . GLY B 1 32 ? 2.1 -23.125 -2.713 1 98.56 32 GLY B CA 1
ATOM 4054 C C . GLY B 1 32 ? 1.598 -23.969 -3.877 1 98.56 32 GLY B C 1
ATOM 4055 O O . GLY B 1 32 ? 2.234 -24.953 -4.258 1 98.56 32 GLY B O 1
ATOM 4056 N N . LEU B 1 33 ? 0.554 -23.531 -4.512 1 98.75 33 LEU B N 1
ATOM 4057 C CA . LEU B 1 33 ? -0.078 -24.328 -5.551 1 98.75 33 LEU B CA 1
ATOM 4058 C C . LEU B 1 33 ? 0.856 -24.516 -6.742 1 98.75 33 LEU B C 1
ATOM 4060 O O . LEU B 1 33 ? 0.949 -25.609 -7.305 1 98.75 33 LEU B O 1
ATOM 4064 N N . SER B 1 34 ? 1.501 -23.422 -7.164 1 98.75 34 SER B N 1
ATOM 4065 C CA . SER B 1 34 ? 2.424 -23.547 -8.289 1 98.75 34 SER B CA 1
ATOM 4066 C C . SER B 1 34 ? 3.547 -24.531 -7.98 1 98.75 34 SER B C 1
ATOM 4068 O O . SER B 1 34 ? 3.936 -25.328 -8.836 1 98.75 34 SER B O 1
ATOM 4070 N N . GLY B 1 35 ? 4.086 -24.438 -6.754 1 98.88 35 GLY B N 1
ATOM 4071 C CA . GLY B 1 35 ? 5.145 -25.344 -6.348 1 98.88 35 GLY B CA 1
ATOM 4072 C C . GLY B 1 35 ? 4.68 -26.781 -6.246 1 98.88 35 GLY B C 1
ATOM 4073 O O . GLY B 1 35 ? 5.355 -27.703 -6.73 1 98.88 35 GLY B O 1
ATOM 4074 N N . LEU B 1 36 ? 3.514 -27 -5.664 1 98.94 36 LEU B N 1
ATOM 4075 C CA . LEU B 1 36 ? 2.973 -28.344 -5.488 1 98.94 36 LEU B CA 1
ATOM 4076 C C . LEU B 1 36 ? 2.652 -28.984 -6.836 1 98.94 36 LEU B C 1
ATOM 4078 O O . LEU B 1 36 ? 2.953 -30.156 -7.062 1 98.94 36 LEU B O 1
ATOM 4082 N N . VAL B 1 37 ? 2.084 -28.188 -7.711 1 98.94 37 VAL B N 1
ATOM 4083 C CA . VAL B 1 37 ? 1.724 -28.688 -9.039 1 98.94 37 VAL B CA 1
ATOM 4084 C C . VAL B 1 37 ? 2.984 -29.062 -9.805 1 98.94 37 VAL B C 1
ATOM 4086 O O . VAL B 1 37 ? 3.076 -30.172 -10.352 1 98.94 37 VAL B O 1
ATOM 4089 N N . SER B 1 38 ? 3.967 -28.219 -9.867 1 98.88 38 SER B N 1
ATOM 4090 C CA . SER B 1 38 ? 5.195 -28.5 -10.609 1 98.88 38 SER B CA 1
ATOM 4091 C C . SER B 1 38 ? 5.93 -29.688 -10.016 1 98.88 38 SER B C 1
ATOM 4093 O O . SER B 1 38 ? 6.383 -30.578 -10.75 1 98.88 38 SER B O 1
ATOM 4095 N N . ALA B 1 39 ? 6.035 -29.734 -8.68 1 98.88 39 ALA B N 1
ATOM 4096 C CA . ALA B 1 39 ? 6.723 -30.828 -8 1 98.88 39 ALA B CA 1
ATOM 4097 C C . ALA B 1 39 ? 6.039 -32.156 -8.289 1 98.88 39 ALA B C 1
ATOM 4099 O O . ALA B 1 39 ? 6.707 -33.156 -8.578 1 98.88 39 ALA B O 1
ATOM 4100 N N . SER B 1 40 ? 4.711 -32.219 -8.195 1 98.88 40 SER B N 1
ATOM 4101 C CA . SER B 1 40 ? 3.943 -33.438 -8.422 1 98.88 40 SER B CA 1
ATOM 4102 C C . SER B 1 40 ? 4.164 -33.969 -9.836 1 98.88 40 SER B C 1
ATOM 4104 O O . SER B 1 40 ? 4.43 -35.156 -10.023 1 98.88 40 SER B O 1
ATOM 4106 N N . LEU B 1 41 ? 4.066 -33.094 -10.828 1 98.88 41 LEU B N 1
ATOM 4107 C CA . LEU B 1 41 ? 4.223 -33.469 -12.227 1 98.88 41 LEU B CA 1
ATOM 4108 C C . LEU B 1 41 ? 5.637 -33.969 -12.5 1 98.88 41 LEU B C 1
ATOM 4110 O O . LEU B 1 41 ? 5.828 -35 -13.164 1 98.88 41 LEU B O 1
ATOM 4114 N N . LEU B 1 42 ? 6.645 -33.281 -11.992 1 98.81 42 LEU B N 1
ATOM 4115 C CA . LEU B 1 42 ? 8.039 -33.594 -12.25 1 98.81 42 LEU B CA 1
ATOM 4116 C C . LEU B 1 42 ? 8.438 -34.875 -11.523 1 98.81 42 LEU B C 1
ATOM 4118 O O . LEU B 1 42 ? 9.172 -35.719 -12.07 1 98.81 42 LEU B O 1
ATOM 4122 N N . LYS B 1 43 ? 7.98 -35.031 -10.258 1 98.69 43 LYS B N 1
ATOM 4123 C CA . LYS B 1 43 ? 8.219 -36.281 -9.539 1 98.69 43 LYS B CA 1
ATOM 4124 C C . LYS B 1 43 ? 7.66 -37.5 -10.305 1 98.69 43 LYS B C 1
ATOM 4126 O O . LYS B 1 43 ? 8.344 -38.5 -10.469 1 98.69 43 LYS B O 1
ATOM 4131 N N . ASN B 1 44 ? 6.43 -37.375 -10.781 1 98.25 44 ASN B N 1
ATOM 4132 C CA . ASN B 1 44 ? 5.77 -38.438 -11.523 1 98.25 44 ASN B CA 1
ATOM 4133 C C . ASN B 1 44 ? 6.484 -38.719 -12.844 1 98.25 44 ASN B C 1
ATOM 4135 O O . ASN B 1 44 ? 6.418 -39.844 -13.352 1 98.25 44 ASN B O 1
ATOM 4139 N N . ALA B 1 45 ? 7.145 -37.75 -13.352 1 98.38 45 ALA B N 1
ATOM 4140 C CA . ALA B 1 45 ? 7.871 -37.906 -14.609 1 98.38 45 ALA B CA 1
ATOM 4141 C C . ALA B 1 45 ? 9.242 -38.531 -14.367 1 98.38 45 ALA B C 1
ATOM 4143 O O . ALA B 1 45 ? 9.977 -38.812 -15.312 1 98.38 45 ALA B O 1
ATOM 4144 N N . GLY B 1 46 ? 9.641 -38.688 -13.086 1 98.06 46 GLY B N 1
ATOM 4145 C CA . GLY B 1 46 ? 10.844 -39.438 -12.781 1 98.06 46 GLY B CA 1
ATOM 4146 C C . GLY B 1 46 ? 11.953 -38.594 -12.195 1 98.06 46 GLY B C 1
ATOM 4147 O O . GLY B 1 46 ? 13.031 -39.094 -11.883 1 98.06 46 GLY B O 1
ATOM 4148 N N . HIS B 1 47 ? 11.781 -37.312 -12.008 1 98.62 47 HIS B N 1
ATOM 4149 C CA . HIS B 1 47 ? 12.773 -36.438 -11.406 1 98.62 47 HIS B CA 1
ATOM 4150 C C . HIS B 1 47 ? 12.812 -36.594 -9.891 1 98.62 47 HIS B C 1
ATOM 4152 O O . HIS B 1 47 ? 11.828 -37.031 -9.281 1 98.62 47 HIS B O 1
ATOM 4158 N N . ARG B 1 48 ? 13.977 -36.375 -9.305 1 98.44 48 ARG B N 1
ATOM 4159 C CA . ARG B 1 48 ? 14.07 -36.188 -7.859 1 98.44 48 ARG B CA 1
ATOM 4160 C C . ARG B 1 48 ? 13.742 -34.75 -7.461 1 98.44 48 ARG B C 1
ATOM 4162 O O . ARG B 1 48 ? 14.406 -33.812 -7.895 1 98.44 48 ARG B O 1
ATOM 4169 N N . VAL B 1 49 ? 12.734 -34.594 -6.602 1 98.75 49 VAL B N 1
ATOM 4170 C CA . VAL B 1 49 ? 12.273 -33.25 -6.285 1 98.75 49 VAL B CA 1
ATOM 4171 C C . VAL B 1 49 ? 12.344 -33.031 -4.777 1 98.75 49 VAL B C 1
ATOM 4173 O O . VAL B 1 49 ? 12.039 -33.906 -3.988 1 98.75 49 VAL B O 1
ATOM 4176 N N . THR B 1 50 ? 12.836 -31.906 -4.328 1 98.88 50 THR B N 1
ATOM 4177 C CA . THR B 1 50 ? 12.789 -31.422 -2.955 1 98.88 50 THR B CA 1
ATOM 4178 C C . THR B 1 50 ? 12.125 -30.047 -2.895 1 98.88 50 THR B C 1
ATOM 4180 O O . THR B 1 50 ? 12.531 -29.125 -3.607 1 98.88 50 THR B O 1
ATOM 4183 N N . ILE B 1 51 ? 11.078 -29.938 -2.066 1 98.94 51 ILE B N 1
ATOM 4184 C CA . ILE B 1 51 ? 10.383 -28.656 -1.896 1 98.94 51 ILE B CA 1
ATOM 4185 C C . ILE B 1 51 ? 10.859 -27.984 -0.612 1 98.94 51 ILE B C 1
ATOM 4187 O O . ILE B 1 51 ? 10.844 -28.594 0.461 1 98.94 51 ILE B O 1
ATOM 4191 N N . LEU B 1 52 ? 11.352 -26.781 -0.682 1 98.88 52 LEU B N 1
ATOM 4192 C CA . LEU B 1 52 ? 11.734 -25.969 0.466 1 98.88 52 LEU B CA 1
ATOM 4193 C C . LEU B 1 52 ? 10.648 -24.938 0.786 1 98.88 52 LEU B C 1
ATOM 4195 O O . LEU B 1 52 ? 10.328 -24.094 -0.044 1 98.88 52 LEU B O 1
ATOM 4199 N N . GLU B 1 53 ? 10.023 -25.062 1.931 1 98.81 53 GLU B N 1
ATOM 4200 C CA . GLU B 1 53 ? 8.93 -24.203 2.361 1 98.81 53 GLU B CA 1
ATOM 4201 C C . GLU B 1 53 ? 9.289 -23.453 3.643 1 98.81 53 GLU B C 1
ATOM 4203 O O . GLU B 1 53 ? 9.648 -24.062 4.648 1 98.81 53 GLU B O 1
ATOM 4208 N N . ALA B 1 54 ? 9.141 -22.109 3.615 1 98.31 54 ALA B N 1
ATOM 4209 C CA . ALA B 1 54 ? 9.547 -21.266 4.742 1 98.31 54 ALA B CA 1
ATOM 4210 C C . ALA B 1 54 ? 8.57 -21.406 5.906 1 98.31 54 ALA B C 1
ATOM 4212 O O . ALA B 1 54 ? 8.969 -21.375 7.07 1 98.31 54 ALA B O 1
ATOM 4213 N N . SER B 1 55 ? 7.316 -21.531 5.57 1 97.94 55 SER B N 1
ATOM 4214 C CA . SER B 1 55 ? 6.297 -21.625 6.609 1 97.94 55 SER B CA 1
ATOM 4215 C C . SER B 1 55 ? 6.164 -23.062 7.117 1 97.94 55 SER B C 1
ATOM 4217 O O . SER B 1 55 ? 6.891 -23.953 6.68 1 97.94 55 SER B O 1
ATOM 4219 N N . GLY B 1 56 ? 5.262 -23.297 8.016 1 97.5 56 GLY B N 1
ATOM 4220 C CA . GLY B 1 56 ? 5.012 -24.609 8.578 1 97.5 56 GLY B CA 1
ATOM 4221 C C . GLY B 1 56 ? 3.836 -25.328 7.938 1 97.5 56 GLY B C 1
ATOM 4222 O O . GLY B 1 56 ? 3.332 -26.312 8.477 1 97.5 56 GLY B O 1
ATOM 4223 N N . ARG B 1 57 ? 3.41 -24.812 6.809 1 97.19 57 ARG B N 1
ATOM 4224 C CA . ARG B 1 57 ? 2.238 -25.391 6.164 1 97.19 57 ARG B CA 1
ATOM 4225 C C . ARG B 1 57 ? 2.367 -25.344 4.645 1 97.19 57 ARG B C 1
ATOM 4227 O O . ARG B 1 57 ? 3.109 -24.516 4.105 1 97.19 57 ARG B O 1
ATOM 4234 N N . ALA B 1 58 ? 1.703 -26.234 3.928 1 98.12 58 ALA B N 1
ATOM 4235 C CA . ALA B 1 58 ? 1.56 -26.188 2.477 1 98.12 58 ALA B CA 1
ATOM 4236 C C . ALA B 1 58 ? 0.355 -25.344 2.074 1 98.12 58 ALA B C 1
ATOM 4238 O O . ALA B 1 58 ? -0.563 -25.141 2.871 1 98.12 58 ALA B O 1
ATOM 4239 N N . GLY B 1 59 ? 0.438 -24.828 0.907 1 98.12 59 GLY B N 1
ATOM 4240 C CA . GLY B 1 59 ? -0.75 -24.203 0.352 1 98.12 59 GLY B CA 1
ATOM 4241 C C . GLY B 1 59 ? -0.532 -22.75 -0.038 1 98.12 59 GLY B C 1
ATOM 4242 O O . GLY B 1 59 ? -1.272 -22.219 -0.86 1 98.12 59 GLY B O 1
ATOM 4243 N N . GLY B 1 60 ? 0.587 -22.125 0.542 1 97.81 60 GLY B N 1
ATOM 4244 C CA . GLY B 1 60 ? 0.816 -20.719 0.234 1 97.81 60 GLY B CA 1
ATOM 4245 C C . GLY B 1 60 ? -0.362 -19.828 0.587 1 97.81 60 GLY B C 1
ATOM 4246 O O . GLY B 1 60 ? -0.865 -19.875 1.712 1 97.81 60 GLY B O 1
ATOM 4247 N N . ARG B 1 61 ? -0.896 -19.109 -0.367 1 98.19 61 ARG B N 1
ATOM 4248 C CA . ARG B 1 61 ? -1.98 -18.172 -0.123 1 98.19 61 ARG B CA 1
ATOM 4249 C C . ARG B 1 61 ? -3.328 -18.875 -0.082 1 98.19 61 ARG B C 1
ATOM 4251 O O . ARG B 1 61 ? -4.34 -18.281 0.302 1 98.19 61 ARG B O 1
ATOM 4258 N N . VAL B 1 62 ? -3.375 -20.062 -0.558 1 98.75 62 VAL B N 1
ATOM 4259 C CA . VAL B 1 62 ? -4.578 -20.859 -0.323 1 98.75 62 VAL B CA 1
ATOM 4260 C C . VAL B 1 62 ? -4.613 -21.328 1.129 1 98.75 62 VAL B C 1
ATOM 4262 O O . VAL B 1 62 ? -4.086 -22.391 1.456 1 98.75 62 VAL B O 1
ATOM 4265 N N . CYS B 1 63 ? -5.238 -20.562 1.938 1 98.5 63 CYS B N 1
ATOM 4266 C CA . CYS B 1 63 ? -5.195 -20.734 3.387 1 98.5 63 CYS B CA 1
ATOM 4267 C C . CYS B 1 63 ? -6.594 -20.656 3.988 1 98.5 63 CYS B C 1
ATOM 4269 O O . CYS B 1 63 ? -7.344 -19.719 3.697 1 98.5 63 CYS B O 1
ATOM 4271 N N . THR B 1 64 ? -6.977 -21.641 4.754 1 98.62 64 THR B N 1
ATOM 4272 C CA . THR B 1 64 ? -8.242 -21.688 5.48 1 98.62 64 THR B CA 1
ATOM 4273 C C . THR B 1 64 ? -8 -21.766 6.984 1 98.62 64 THR B C 1
ATOM 4275 O O . THR B 1 64 ? -7.246 -22.625 7.457 1 98.62 64 THR B O 1
ATOM 4278 N N . LEU B 1 65 ? -8.594 -20.828 7.715 1 98.5 65 LEU B N 1
ATOM 4279 C CA . LEU B 1 65 ? -8.461 -20.781 9.164 1 98.5 65 LEU B CA 1
ATOM 4280 C C . LEU B 1 65 ? -9.656 -21.453 9.844 1 98.5 65 LEU B C 1
ATOM 4282 O O . LEU B 1 65 ? -10.805 -21.156 9.508 1 98.5 65 LEU B O 1
ATOM 4286 N N . ARG B 1 66 ? -9.391 -22.344 10.734 1 98.12 66 ARG B N 1
ATOM 4287 C CA . ARG B 1 66 ? -10.445 -23.047 11.477 1 98.12 66 ARG B CA 1
ATOM 4288 C C . ARG B 1 66 ? -10.508 -22.562 12.922 1 98.12 66 ARG B C 1
ATOM 4290 O O . ARG B 1 66 ? -11.555 -22.625 13.555 1 98.12 66 ARG B O 1
ATOM 4297 N N . SER B 1 67 ? -9.336 -22.156 13.492 1 96.88 67 SER B N 1
ATOM 4298 C CA . SER B 1 67 ? -9.336 -21.453 14.766 1 96.88 67 SER B CA 1
ATOM 4299 C C . SER B 1 67 ? -9.477 -19.953 14.57 1 96.88 67 SER B C 1
ATOM 4301 O O . SER B 1 67 ? -8.898 -19.391 13.641 1 96.88 67 SER B O 1
ATOM 4303 N N . PRO B 1 68 ? -10.188 -19.234 15.391 1 97.75 68 PRO B N 1
ATOM 4304 C CA . PRO B 1 68 ? -10.758 -19.625 16.672 1 97.75 68 PRO B CA 1
ATOM 4305 C C . PRO B 1 68 ? -12.211 -20.078 16.562 1 97.75 68 PRO B C 1
ATOM 4307 O O . PRO B 1 68 ? -12.961 -20.016 17.547 1 97.75 68 PRO B O 1
ATOM 4310 N N . PHE B 1 69 ? -12.656 -20.516 15.453 1 97.69 69 PHE B N 1
ATOM 4311 C CA . PHE B 1 69 ? -14.062 -20.766 15.188 1 97.69 69 PHE B CA 1
ATOM 4312 C C . PHE B 1 69 ? -14.508 -22.094 15.812 1 97.69 69 PHE B C 1
ATOM 4314 O O . PHE B 1 69 ? -13.68 -22.938 16.141 1 97.69 69 PHE B O 1
ATOM 4321 N N . SER B 1 70 ? -15.812 -22.188 16.016 1 95.44 70 SER B N 1
ATOM 4322 C CA . SER B 1 70 ? -16.406 -23.422 16.516 1 95.44 70 SER B CA 1
ATOM 4323 C C . SER B 1 70 ? -16.172 -24.578 15.555 1 95.44 70 SER B C 1
ATOM 4325 O O . SER B 1 70 ? -15.781 -24.375 14.406 1 95.44 70 SER B O 1
ATOM 4327 N N . ASP B 1 71 ? -16.516 -25.766 16 1 89.19 71 ASP B N 1
ATOM 4328 C CA . ASP B 1 71 ? -16.219 -26.969 15.25 1 89.19 71 ASP B CA 1
ATOM 4329 C C . ASP B 1 71 ? -16.891 -26.953 13.883 1 89.19 71 ASP B C 1
ATOM 4331 O O . ASP B 1 71 ? -18.031 -26.5 13.758 1 89.19 71 ASP B O 1
ATOM 4335 N N . ASP B 1 72 ? -16.203 -27.359 12.844 1 90.31 72 ASP B N 1
ATOM 4336 C CA . ASP B 1 72 ? -16.641 -27.562 11.469 1 90.31 72 ASP B CA 1
ATOM 4337 C C . ASP B 1 72 ? -16.75 -26.234 10.719 1 90.31 72 ASP B C 1
ATOM 4339 O O . ASP B 1 72 ? -17.062 -26.203 9.531 1 90.31 72 ASP B O 1
ATOM 4343 N N . LEU B 1 73 ? -16.562 -25.109 11.438 1 96.62 73 LEU B N 1
ATOM 4344 C CA . LEU B 1 73 ? -16.562 -23.812 10.773 1 96.62 73 LEU B CA 1
ATOM 4345 C C . LEU B 1 73 ? -15.156 -23.422 10.352 1 96.62 73 LEU B C 1
ATOM 4347 O O . LEU B 1 73 ? -14.172 -23.875 10.938 1 96.62 73 LEU B O 1
ATOM 4351 N N . TYR B 1 74 ? -15.094 -22.672 9.312 1 97.81 74 TYR B N 1
ATOM 4352 C CA . TYR B 1 74 ? -13.805 -22.234 8.797 1 97.81 74 TYR B CA 1
ATOM 4353 C C . TYR B 1 74 ? -13.938 -20.922 8.039 1 97.81 74 TYR B C 1
ATOM 4355 O O . TYR B 1 74 ? -15.047 -20.5 7.711 1 97.81 74 TYR B O 1
ATOM 4363 N N . PHE B 1 75 ? -12.836 -20.312 7.887 1 97.56 75 PHE B N 1
ATOM 4364 C CA . PHE B 1 75 ? -12.703 -19.016 7.223 1 97.56 75 PHE B CA 1
ATOM 4365 C C . PHE B 1 75 ? -11.594 -19.062 6.176 1 97.56 75 PHE B C 1
ATOM 4367 O O . PHE B 1 75 ? -10.422 -19.266 6.508 1 97.56 75 PHE B O 1
ATOM 4374 N N . ASN B 1 76 ? -11.992 -18.969 4.871 1 98.56 76 ASN B N 1
ATOM 4375 C CA . ASN B 1 76 ? -10.977 -18.891 3.818 1 98.56 76 ASN B CA 1
ATOM 4376 C C . ASN B 1 76 ? -10.266 -17.547 3.82 1 98.56 76 ASN B C 1
ATOM 4378 O O . ASN B 1 76 ? -10.797 -16.562 3.307 1 98.56 76 ASN B O 1
ATOM 4382 N N . ALA B 1 77 ? -9.008 -17.531 4.27 1 98.31 77 ALA B N 1
ATOM 4383 C CA . ALA B 1 77 ? -8.219 -16.312 4.305 1 98.31 77 ALA B CA 1
ATOM 4384 C C . ALA B 1 77 ? -7.719 -15.93 2.912 1 98.31 77 ALA B C 1
ATOM 4386 O O . ALA B 1 77 ? -7.461 -14.758 2.633 1 98.31 77 ALA B O 1
ATOM 4387 N N . GLY B 1 78 ? -7.488 -16.906 2.045 1 98.12 78 GLY B N 1
ATOM 4388 C CA . GLY B 1 78 ? -7.117 -16.703 0.651 1 98.12 78 GLY B CA 1
ATOM 4389 C C . GLY B 1 78 ? -8.297 -16.781 -0.296 1 98.12 78 GLY B C 1
ATOM 4390 O O . GLY B 1 78 ? -9.32 -16.125 -0.081 1 98.12 78 GLY B O 1
ATOM 4391 N N . PRO B 1 79 ? -8.242 -17.547 -1.372 1 98 79 PRO B N 1
ATOM 4392 C CA . PRO B 1 79 ? -9.352 -17.641 -2.33 1 98 79 PRO B CA 1
ATOM 4393 C C . PRO B 1 79 ? -10.641 -18.156 -1.696 1 98 79 PRO B C 1
ATOM 4395 O O . PRO B 1 79 ? -10.602 -19.062 -0.856 1 98 79 PRO B O 1
ATOM 4398 N N . MET B 1 80 ? -11.734 -17.562 -2.176 1 97.31 80 MET B N 1
ATOM 4399 C CA . MET B 1 80 ? -13 -17.922 -1.552 1 97.31 80 MET B CA 1
ATOM 4400 C C . MET B 1 80 ? -13.945 -18.562 -2.566 1 97.31 80 MET B C 1
ATOM 4402 O O . MET B 1 80 ? -14.961 -19.156 -2.191 1 97.31 80 MET B O 1
ATOM 4406 N N . ARG B 1 81 ? -13.586 -18.422 -3.85 1 96.38 81 ARG B N 1
ATOM 4407 C CA . ARG B 1 81 ? -14.477 -18.938 -4.879 1 96.38 81 ARG B CA 1
ATOM 4408 C C . ARG B 1 81 ? -13.711 -19.312 -6.145 1 96.38 81 ARG B C 1
ATOM 4410 O O . ARG B 1 81 ? -12.562 -18.891 -6.316 1 96.38 81 ARG B O 1
ATOM 4417 N N . ILE B 1 82 ? -14.312 -20.094 -7 1 96.62 82 ILE B N 1
ATOM 4418 C CA . ILE B 1 82 ? -13.742 -20.594 -8.25 1 96.62 82 ILE B CA 1
ATOM 4419 C C . ILE B 1 82 ? -14.734 -20.359 -9.391 1 96.62 82 ILE B C 1
ATOM 4421 O O . ILE B 1 82 ? -15.812 -20.953 -9.414 1 96.62 82 ILE B O 1
ATOM 4425 N N . PRO B 1 83 ? -14.344 -19.5 -10.328 1 94.62 83 PRO B N 1
ATOM 4426 C CA . PRO B 1 83 ? -15.219 -19.359 -11.492 1 94.62 83 PRO B CA 1
ATOM 4427 C C . PRO B 1 83 ? -15.375 -20.656 -12.281 1 94.62 83 PRO B C 1
ATOM 4429 O O . PRO B 1 83 ? -14.43 -21.438 -12.375 1 94.62 83 PRO B O 1
ATOM 4432 N N . ASN B 1 84 ? -16.5 -20.828 -12.922 1 92.75 84 ASN B N 1
ATOM 4433 C CA . ASN B 1 84 ? -16.812 -22.062 -13.641 1 92.75 84 ASN B CA 1
ATOM 4434 C C . ASN B 1 84 ? -15.922 -22.25 -14.867 1 92.75 84 ASN B C 1
ATOM 4436 O O . ASN B 1 84 ? -15.805 -23.344 -15.398 1 92.75 84 ASN B O 1
ATOM 4440 N N . ASN B 1 85 ? -15.258 -21.172 -15.273 1 91.31 85 ASN B N 1
ATOM 4441 C CA . ASN B 1 85 ? -14.398 -21.281 -16.453 1 91.31 85 ASN B CA 1
ATOM 4442 C C . ASN B 1 85 ? -12.938 -21.5 -16.062 1 91.31 85 ASN B C 1
ATOM 4444 O O . ASN B 1 85 ? -12.055 -21.453 -16.922 1 91.31 85 ASN B O 1
ATOM 4448 N N . HIS B 1 86 ? -12.625 -21.625 -14.836 1 94.94 86 HIS B N 1
ATOM 4449 C CA . HIS B 1 86 ? -11.273 -21.969 -14.406 1 94.94 86 HIS B CA 1
ATOM 4450 C C . HIS B 1 86 ? -11.016 -23.469 -14.508 1 94.94 86 HIS B C 1
ATOM 4452 O O . HIS B 1 86 ? -10.945 -24.156 -13.484 1 94.94 86 HIS B O 1
ATOM 4458 N N . SER B 1 87 ? -10.781 -23.891 -15.695 1 95.75 87 SER B N 1
ATOM 4459 C CA . SER B 1 87 ? -10.789 -25.297 -16.078 1 95.75 87 SER B CA 1
ATOM 4460 C C . SER B 1 87 ? -9.648 -26.062 -15.422 1 95.75 87 SER B C 1
ATOM 4462 O O . SER B 1 87 ? -9.805 -27.234 -15.055 1 95.75 87 SER B O 1
ATOM 4464 N N . LEU B 1 88 ? -8.484 -25.453 -15.242 1 98.31 88 LEU B N 1
ATOM 4465 C CA . LEU B 1 88 ? -7.363 -26.156 -14.648 1 98.31 88 LEU B CA 1
ATOM 4466 C C . LEU B 1 88 ? -7.609 -26.406 -13.164 1 98.31 88 LEU B C 1
ATOM 4468 O O . LEU B 1 88 ? -7.359 -27.516 -12.664 1 98.31 88 LEU B O 1
ATOM 4472 N N . THR B 1 89 ? -8.109 -25.391 -12.484 1 98.44 89 THR B N 1
ATOM 4473 C CA . THR B 1 89 ? -8.461 -25.547 -11.078 1 98.44 89 THR B CA 1
ATOM 4474 C C . THR B 1 89 ? -9.516 -26.641 -10.891 1 98.44 89 THR B C 1
ATOM 4476 O O . THR B 1 89 ? -9.367 -27.516 -10.047 1 98.44 89 THR B O 1
ATOM 4479 N N . LEU B 1 90 ? -10.516 -26.578 -11.727 1 97.81 90 LEU B N 1
ATOM 4480 C CA . LEU B 1 90 ? -11.617 -27.516 -11.641 1 97.81 90 LEU B CA 1
ATOM 4481 C C . LEU B 1 90 ? -11.156 -28.922 -12 1 97.81 90 LEU B C 1
ATOM 4483 O O . LEU B 1 90 ? -11.656 -29.906 -11.445 1 97.81 90 LEU B O 1
ATOM 4487 N N . GLU B 1 91 ? -10.211 -29.078 -12.922 1 98.69 91 GLU B N 1
ATOM 4488 C CA . GLU B 1 91 ? -9.695 -30.391 -13.297 1 98.69 91 GLU B CA 1
ATOM 4489 C C . GLU B 1 91 ? -8.953 -31.047 -12.141 1 98.69 91 GLU B C 1
ATOM 4491 O O . GLU B 1 91 ? -9.07 -32.25 -11.922 1 98.69 91 GLU B O 1
ATOM 4496 N N . TYR B 1 92 ? -8.18 -30.281 -11.398 1 98.88 92 TYR B N 1
ATOM 4497 C CA . TYR B 1 92 ? -7.508 -30.828 -10.234 1 98.88 92 TYR B CA 1
ATOM 4498 C C . TYR B 1 92 ? -8.516 -31.219 -9.156 1 98.88 92 TYR B C 1
ATOM 4500 O O . TYR B 1 92 ? -8.344 -32.219 -8.469 1 98.88 92 TYR B O 1
ATOM 4508 N N . ILE B 1 93 ? -9.516 -30.406 -8.953 1 98.81 93 ILE B N 1
ATOM 4509 C CA . ILE B 1 93 ? -10.562 -30.719 -7.988 1 98.81 93 ILE B CA 1
ATOM 4510 C C . ILE B 1 93 ? -11.219 -32.062 -8.352 1 98.81 93 ILE B C 1
ATOM 4512 O O . ILE B 1 93 ? -11.445 -32.906 -7.477 1 98.81 93 ILE B O 1
ATOM 4516 N N . LYS B 1 94 ? -11.5 -32.188 -9.625 1 98.62 94 LYS B N 1
ATOM 4517 C CA . LYS B 1 94 ? -12.062 -33.438 -10.117 1 98.62 94 LYS B CA 1
ATOM 4518 C C . LYS B 1 94 ? -11.094 -34.625 -9.898 1 98.62 94 LYS B C 1
ATOM 4520 O O . LYS B 1 94 ? -11.492 -35.688 -9.414 1 98.62 94 LYS B O 1
ATOM 4525 N N . LYS B 1 95 ? -9.867 -34.406 -10.281 1 98.5 95 LYS B N 1
ATOM 4526 C CA . LYS B 1 95 ? -8.836 -35.438 -10.148 1 98.5 95 LYS B CA 1
ATOM 4527 C C . LYS B 1 95 ? -8.734 -35.938 -8.703 1 98.5 95 LYS B C 1
ATOM 4529 O O . LYS B 1 95 ? -8.617 -37.156 -8.469 1 98.5 95 LYS B O 1
ATOM 4534 N N . PHE B 1 96 ? -8.789 -35.062 -7.738 1 98.69 96 PHE B N 1
ATOM 4535 C CA . PHE B 1 96 ? -8.609 -35.375 -6.332 1 98.69 96 PHE B CA 1
ATOM 4536 C C . PHE B 1 96 ? -9.945 -35.688 -5.672 1 98.69 96 PHE B C 1
ATOM 4538 O O . PHE B 1 96 ? -10 -35.969 -4.473 1 98.69 96 PHE B O 1
ATOM 4545 N N . LYS B 1 97 ? -11.055 -35.562 -6.426 1 98.5 97 LYS B N 1
ATOM 4546 C CA . LYS B 1 97 ? -12.414 -35.875 -5.977 1 98.5 97 LYS B CA 1
ATOM 4547 C C . LYS B 1 97 ? -12.781 -35.031 -4.754 1 98.5 97 LYS B C 1
ATOM 4549 O O . LYS B 1 97 ? -13.289 -35.562 -3.764 1 98.5 97 LYS B O 1
ATOM 4554 N N . LEU B 1 98 ? -12.453 -33.812 -4.797 1 98.81 98 LEU B N 1
ATOM 4555 C CA . LEU B 1 98 ? -12.789 -32.906 -3.699 1 98.81 98 LEU B CA 1
ATOM 4556 C C . LEU B 1 98 ? -14.242 -32.469 -3.779 1 98.81 98 LEU B C 1
ATOM 4558 O O . LEU B 1 98 ? -14.766 -32.219 -4.867 1 98.81 98 LEU B O 1
ATOM 4562 N N . PRO B 1 99 ? -14.961 -32.438 -2.662 1 98.44 99 PRO B N 1
ATOM 4563 C CA . PRO B 1 99 ? -16.344 -31.953 -2.676 1 98.44 99 PRO B CA 1
ATOM 4564 C C . PRO B 1 99 ? -16.453 -30.453 -2.939 1 98.44 99 PRO B C 1
ATOM 4566 O O . PRO B 1 99 ? -15.656 -29.672 -2.428 1 98.44 99 PRO B O 1
ATOM 4569 N N . THR B 1 100 ? -17.406 -30.031 -3.736 1 98.19 100 THR B N 1
ATOM 4570 C CA . THR B 1 100 ? -17.641 -28.625 -4.02 1 98.19 100 THR B CA 1
ATOM 4571 C C . THR B 1 100 ? -19.109 -28.266 -3.834 1 98.19 100 THR B C 1
ATOM 4573 O O . THR B 1 100 ? -19.969 -29.156 -3.801 1 98.19 100 THR B O 1
ATOM 4576 N N . ASN B 1 101 ? -19.438 -27.109 -3.58 1 97.94 101 ASN B N 1
ATOM 4577 C CA . ASN B 1 101 ? -20.766 -26.531 -3.609 1 97.94 101 ASN B CA 1
ATOM 4578 C C . ASN B 1 101 ? -20.797 -25.219 -4.387 1 97.94 101 ASN B C 1
ATOM 4580 O O . ASN B 1 101 ? -19.75 -24.656 -4.688 1 97.94 101 ASN B O 1
ATOM 4584 N N . VAL B 1 102 ? -21.984 -24.828 -4.738 1 97.25 102 VAL B N 1
ATOM 4585 C CA . VAL B 1 102 ? -22.172 -23.562 -5.441 1 97.25 102 VAL B CA 1
ATOM 4586 C C . VAL B 1 102 ? -21.844 -22.406 -4.508 1 97.25 102 VAL B C 1
ATOM 4588 O O . VAL B 1 102 ? -22.234 -22.422 -3.338 1 97.25 102 VAL B O 1
ATOM 4591 N N . PHE B 1 103 ? -21.078 -21.469 -4.945 1 97.12 103 PHE B N 1
ATOM 4592 C CA . PHE B 1 103 ? -20.844 -20.219 -4.254 1 97.12 103 PHE B CA 1
ATOM 4593 C C . PHE B 1 103 ? -21.797 -19.125 -4.77 1 97.12 103 PHE B C 1
ATOM 4595 O O . PHE B 1 103 ? -21.703 -18.719 -5.926 1 97.12 103 PHE B O 1
ATOM 4602 N N . ILE B 1 104 ? -22.703 -18.703 -3.936 1 96.62 104 ILE B N 1
ATOM 4603 C CA . ILE B 1 104 ? -23.641 -17.656 -4.316 1 96.62 104 ILE B CA 1
ATOM 4604 C C . ILE B 1 104 ? -22.953 -16.281 -4.238 1 96.62 104 ILE B C 1
ATOM 4606 O O . ILE B 1 104 ? -22.875 -15.695 -3.162 1 96.62 104 ILE B O 1
ATOM 4610 N N . ASN B 1 105 ? -22.594 -15.812 -5.359 1 94.25 105 ASN B N 1
ATOM 4611 C CA . ASN B 1 105 ? -21.766 -14.609 -5.434 1 94.25 105 ASN B CA 1
ATOM 4612 C C . ASN B 1 105 ? -22.625 -13.344 -5.312 1 94.25 105 ASN B C 1
ATOM 4614 O O . ASN B 1 105 ? -22.125 -12.297 -4.906 1 94.25 105 ASN B O 1
ATOM 4618 N N . ARG B 1 106 ? -23.828 -13.445 -5.727 1 93.94 106 ARG B N 1
ATOM 4619 C CA . ARG B 1 106 ? -24.719 -12.297 -5.812 1 93.94 106 ARG B CA 1
ATOM 4620 C C . ARG B 1 106 ? -26.172 -12.727 -5.746 1 93.94 106 ARG B C 1
ATOM 4622 O O . ARG B 1 106 ? -26.547 -13.789 -6.27 1 93.94 106 ARG B O 1
ATOM 4629 N N . THR B 1 107 ? -26.984 -11.977 -5.086 1 95.75 107 THR B N 1
ATOM 4630 C CA . THR B 1 107 ? -28.422 -12.156 -5.055 1 95.75 107 THR B CA 1
ATOM 4631 C C . THR B 1 107 ? -29.141 -10.82 -5.215 1 95.75 107 THR B C 1
ATOM 4633 O O . THR B 1 107 ? -28.578 -9.766 -4.91 1 95.75 107 THR B O 1
ATOM 4636 N N . PRO B 1 108 ? -30.359 -10.82 -5.727 1 96.81 108 PRO B N 1
ATOM 4637 C CA . PRO B 1 108 ? -31.125 -9.578 -5.805 1 96.81 108 PRO B CA 1
ATOM 4638 C C . PRO B 1 108 ? -31.328 -8.93 -4.438 1 96.81 108 PRO B C 1
ATOM 4640 O O . PRO B 1 108 ? -31.594 -7.727 -4.352 1 96.81 108 PRO B O 1
ATOM 4643 N N . MET B 1 109 ? -31.172 -9.711 -3.359 1 97.62 109 MET B N 1
ATOM 4644 C CA . MET B 1 109 ? -31.453 -9.242 -2.008 1 97.62 109 MET B CA 1
ATOM 4645 C C . MET B 1 109 ? -30.188 -8.734 -1.327 1 97.62 109 MET B C 1
ATOM 4647 O O . MET B 1 109 ? -30.219 -8.344 -0.16 1 97.62 109 MET B O 1
ATOM 4651 N N . ASP B 1 110 ? -29.109 -8.742 -2.072 1 98.31 110 ASP B N 1
ATOM 4652 C CA . ASP B 1 110 ? -27.875 -8.227 -1.49 1 98.31 110 ASP B CA 1
ATOM 4653 C C . ASP B 1 110 ? -28.078 -6.824 -0.921 1 98.31 110 ASP B C 1
ATOM 4655 O O . ASP B 1 110 ? -28.75 -5.988 -1.535 1 98.31 110 ASP B O 1
ATOM 4659 N N . ILE B 1 111 ? -27.531 -6.613 0.228 1 98.38 111 ILE B N 1
ATOM 4660 C CA . ILE B 1 111 ? -27.656 -5.328 0.909 1 98.38 111 ILE B CA 1
ATOM 4661 C C . ILE B 1 111 ? -26.625 -4.348 0.359 1 98.38 111 ILE B C 1
ATOM 4663 O O . ILE B 1 111 ? -25.453 -4.695 0.192 1 98.38 111 ILE B O 1
ATOM 4667 N N . ILE B 1 112 ? -27.078 -3.145 0.044 1 98.62 112 ILE B N 1
ATOM 4668 C CA . ILE B 1 112 ? -26.188 -2.021 -0.251 1 98.62 112 ILE B CA 1
ATOM 4669 C C . ILE B 1 112 ? -26.328 -0.958 0.835 1 98.62 112 ILE B C 1
ATOM 4671 O O . ILE B 1 112 ? -27.438 -0.554 1.181 1 98.62 112 ILE B O 1
ATOM 4675 N N . TYR B 1 113 ? -25.297 -0.628 1.466 1 98.5 113 TYR B N 1
ATOM 4676 C CA . TYR B 1 113 ? -25.234 0.528 2.352 1 98.5 113 TYR B CA 1
ATOM 4677 C C . TYR B 1 113 ? -24.203 1.536 1.854 1 98.5 113 TYR B C 1
ATOM 4679 O O . TYR B 1 113 ? -23 1.333 2.014 1 98.5 113 TYR B O 1
ATOM 4687 N N . ALA B 1 114 ? -24.641 2.6 1.275 1 98.25 114 ALA B N 1
ATOM 4688 C CA . ALA B 1 114 ? -23.781 3.645 0.722 1 98.25 114 ALA B CA 1
ATOM 4689 C C . ALA B 1 114 ? -24.453 5.012 0.82 1 98.25 114 ALA B C 1
ATOM 4691 O O . ALA B 1 114 ? -25.672 5.125 0.654 1 98.25 114 ALA B O 1
ATOM 4692 N N . ASN B 1 115 ? -23.656 6.012 1.11 1 98 115 ASN B N 1
ATOM 4693 C CA . ASN B 1 115 ? -24.141 7.383 1.247 1 98 115 ASN B CA 1
ATOM 4694 C C . ASN B 1 115 ? -25.219 7.5 2.322 1 98 115 ASN B C 1
ATOM 4696 O O . ASN B 1 115 ? -26.156 8.273 2.182 1 98 115 ASN B O 1
ATOM 4700 N N . GLY B 1 116 ? -25.109 6.652 3.332 1 97.12 116 GLY B N 1
ATOM 4701 C CA . GLY B 1 116 ? -26.016 6.695 4.457 1 97.12 116 GLY B CA 1
ATOM 4702 C C . GLY B 1 116 ? -27.375 6.062 4.16 1 97.12 116 GLY B C 1
ATOM 4703 O O . GLY B 1 116 ? -28.328 6.238 4.914 1 97.12 116 GLY B O 1
ATOM 4704 N N . ILE B 1 117 ? -27.484 5.371 3.035 1 98.25 117 ILE B N 1
ATOM 4705 C CA . ILE B 1 117 ? -28.734 4.754 2.605 1 98.25 117 ILE B CA 1
ATOM 4706 C C . ILE B 1 117 ? -28.578 3.234 2.557 1 98.25 117 ILE B C 1
ATOM 4708 O O . ILE B 1 117 ? -27.609 2.729 1.98 1 98.25 117 ILE B O 1
ATOM 4712 N N . LYS B 1 118 ? -29.531 2.549 3.232 1 97.88 118 LYS B N 1
ATOM 4713 C CA . LYS B 1 118 ? -29.609 1.095 3.139 1 97.88 118 LYS B CA 1
ATOM 4714 C C . LYS B 1 118 ? -30.688 0.668 2.145 1 97.88 118 LYS B C 1
ATOM 4716 O O . LYS B 1 118 ? -31.828 1.135 2.215 1 97.88 118 LYS B O 1
ATOM 4721 N N . THR B 1 119 ? -30.25 -0.146 1.181 1 98.44 119 THR B N 1
ATOM 4722 C CA . THR B 1 119 ? -31.188 -0.649 0.184 1 98.44 119 THR B CA 1
ATOM 4723 C C . THR B 1 119 ? -30.781 -2.043 -0.285 1 98.44 119 THR B C 1
ATOM 4725 O O . THR B 1 119 ? -29.891 -2.67 0.305 1 98.44 119 THR B O 1
ATOM 4728 N N . ARG B 1 120 ? -31.5 -2.646 -1.171 1 98.5 120 ARG B N 1
ATOM 4729 C CA . ARG B 1 120 ? -31.219 -3.947 -1.773 1 98.5 120 ARG B CA 1
ATOM 4730 C C . ARG B 1 120 ? -30.781 -3.793 -3.225 1 98.5 120 ARG B C 1
ATOM 4732 O O . ARG B 1 120 ? -31.125 -2.811 -3.885 1 98.5 120 ARG B O 1
ATOM 4739 N N . LEU B 1 121 ? -30.031 -4.719 -3.65 1 98.12 121 LEU B N 1
ATOM 4740 C CA . LEU B 1 121 ? -29.484 -4.66 -5 1 98.12 121 LEU B CA 1
ATOM 4741 C C . LEU B 1 121 ? -30.594 -4.531 -6.035 1 98.12 121 LEU B C 1
ATOM 4743 O O . LEU B 1 121 ? -30.484 -3.734 -6.969 1 98.12 121 LEU B O 1
ATOM 4747 N N . GLN B 1 122 ? -31.656 -5.277 -5.879 1 98 122 GLN B N 1
ATOM 4748 C CA . GLN B 1 122 ? -32.75 -5.242 -6.852 1 98 122 GLN B CA 1
ATOM 4749 C C . GLN B 1 122 ? -33.406 -3.863 -6.898 1 98 122 GLN B C 1
ATOM 4751 O O . GLN B 1 122 ? -33.844 -3.412 -7.961 1 98 122 GLN B O 1
ATOM 4756 N N . VAL B 1 123 ? -33.5 -3.186 -5.777 1 98.44 123 VAL B N 1
ATOM 4757 C CA . VAL B 1 123 ? -34.094 -1.848 -5.715 1 98.44 123 VAL B CA 1
ATOM 4758 C C . VAL B 1 123 ? -33.156 -0.853 -6.418 1 98.44 123 VAL B C 1
ATOM 4760 O O . VAL B 1 123 ? -33.625 -0.044 -7.23 1 98.44 123 VAL B O 1
ATOM 4763 N N . PHE B 1 124 ? -31.922 -0.905 -6.148 1 98.5 124 PHE B N 1
ATOM 4764 C CA . PHE B 1 124 ? -30.938 -0.053 -6.809 1 98.5 124 PHE B CA 1
ATOM 4765 C C . PHE B 1 124 ? -30.984 -0.253 -8.32 1 98.5 124 PHE B C 1
ATOM 4767 O O . PHE B 1 124 ? -30.922 0.716 -9.078 1 98.5 124 PHE B O 1
ATOM 4774 N N . GLU B 1 125 ? -31 -1.532 -8.773 1 97.75 125 GLU B N 1
ATOM 4775 C CA . GLU B 1 125 ? -30.984 -1.832 -10.203 1 97.75 125 GLU B CA 1
ATOM 4776 C C . GLU B 1 125 ? -32.219 -1.259 -10.898 1 97.75 125 GLU B C 1
ATOM 4778 O O . GLU B 1 125 ? -32.125 -0.839 -12.055 1 97.75 125 GLU B O 1
ATOM 4783 N N . ARG B 1 126 ? -33.281 -1.145 -10.172 1 97.94 126 ARG B N 1
ATOM 4784 C CA . ARG B 1 126 ? -34.531 -0.581 -10.727 1 97.94 126 ARG B CA 1
ATOM 4785 C C . ARG B 1 126 ? -34.5 0.943 -10.664 1 97.94 126 ARG B C 1
ATOM 4787 O O . ARG B 1 126 ? -35.062 1.611 -11.539 1 97.94 126 ARG B O 1
ATOM 4794 N N . ALA B 1 127 ? -33.875 1.446 -9.641 1 98.19 127 ALA B N 1
ATOM 4795 C CA . ALA B 1 127 ? -33.812 2.887 -9.414 1 98.19 127 ALA B CA 1
ATOM 4796 C C . ALA B 1 127 ? -32.438 3.309 -8.914 1 98.19 127 ALA B C 1
ATOM 4798 O O . ALA B 1 127 ? -32.281 3.709 -7.754 1 98.19 127 ALA B O 1
ATOM 4799 N N . PRO B 1 128 ? -31.5 3.387 -9.828 1 97.94 128 PRO B N 1
ATOM 4800 C CA . PRO B 1 128 ? -30.125 3.65 -9.422 1 97.94 128 PRO B CA 1
ATOM 4801 C C . PRO B 1 128 ? -29.969 4.977 -8.68 1 97.94 128 PRO B C 1
ATOM 4803 O O . PRO B 1 128 ? -29.047 5.137 -7.879 1 97.94 128 PRO B O 1
ATOM 4806 N N . GLY B 1 129 ? -30.844 5.879 -8.891 1 98.19 129 GLY B N 1
ATOM 4807 C CA . GLY B 1 129 ? -30.797 7.184 -8.242 1 98.19 129 GLY B CA 1
ATOM 4808 C C . GLY B 1 129 ? -31.016 7.117 -6.746 1 98.19 129 GLY B C 1
ATOM 4809 O O . GLY B 1 129 ? -30.75 8.086 -6.031 1 98.19 129 GLY B O 1
ATOM 4810 N N . ILE B 1 130 ? -31.406 5.953 -6.219 1 98.44 130 ILE B N 1
ATOM 4811 C CA . ILE B 1 130 ? -31.781 5.809 -4.816 1 98.44 130 ILE B CA 1
ATOM 4812 C C . ILE B 1 130 ? -30.578 6.117 -3.928 1 98.44 130 ILE B C 1
ATOM 4814 O O . ILE B 1 130 ? -30.734 6.613 -2.811 1 98.44 130 ILE B O 1
ATOM 4818 N N . LEU B 1 131 ? -29.406 5.902 -4.406 1 98.56 131 LEU B N 1
ATOM 4819 C CA . LEU B 1 131 ? -28.219 6.059 -3.586 1 98.56 131 LEU B CA 1
ATOM 4820 C C . LEU B 1 131 ? -27.688 7.488 -3.656 1 98.56 131 LEU B C 1
ATOM 4822 O O . LEU B 1 131 ? -26.734 7.84 -2.951 1 98.56 131 LEU B O 1
ATOM 4826 N N . ARG B 1 132 ? -28.172 8.312 -4.484 1 98 132 ARG B N 1
ATOM 4827 C CA . ARG B 1 132 ? -27.984 9.758 -4.527 1 98 132 ARG B CA 1
ATOM 4828 C C . ARG B 1 132 ? -26.547 10.109 -4.871 1 98 132 ARG B C 1
ATOM 4830 O O . ARG B 1 132 ? -25.984 11.055 -4.312 1 98 132 ARG B O 1
ATOM 4837 N N . TYR B 1 133 ? -25.875 9.312 -5.672 1 98.62 133 TYR B N 1
ATOM 4838 C CA . TYR B 1 133 ? -24.609 9.742 -6.238 1 98.62 133 TYR B CA 1
ATOM 4839 C C . TYR B 1 133 ? -24.797 10.922 -7.18 1 98.62 133 TYR B C 1
ATOM 4841 O O . TYR B 1 133 ? -25.75 10.953 -7.961 1 98.62 133 TYR B O 1
ATOM 4849 N N . PRO B 1 134 ? -23.891 11.922 -7.098 1 98.25 134 PRO B N 1
ATOM 4850 C CA . PRO B 1 134 ? -24.016 13.078 -7.988 1 98.25 134 PRO B CA 1
ATOM 4851 C C . PRO B 1 134 ? -23.5 12.789 -9.398 1 98.25 134 PRO B C 1
ATOM 4853 O O . PRO B 1 134 ? -22.453 13.32 -9.797 1 98.25 134 PRO B O 1
ATOM 4856 N N . VAL B 1 135 ? -24.297 12.102 -10.18 1 98.38 135 VAL B N 1
ATOM 4857 C CA . VAL B 1 135 ? -23.891 11.711 -11.531 1 98.38 135 VAL B CA 1
ATOM 4858 C C . VAL B 1 135 ? -24.391 12.758 -12.531 1 98.38 135 VAL B C 1
ATOM 4860 O O . VAL B 1 135 ? -25.281 13.555 -12.219 1 98.38 135 VAL B O 1
ATOM 4863 N N . ALA B 1 136 ? -23.828 12.781 -13.664 1 98.31 136 ALA B N 1
ATOM 4864 C CA . ALA B 1 136 ? -24.25 13.68 -14.742 1 98.31 136 ALA B CA 1
ATOM 4865 C C . ALA B 1 136 ? -25.609 13.266 -15.297 1 98.31 136 ALA B C 1
ATOM 4867 O O . ALA B 1 136 ? -26.031 12.125 -15.125 1 98.31 136 ALA B O 1
ATOM 4868 N N . PRO B 1 137 ? -26.266 14.172 -15.984 1 98 137 PRO B N 1
ATOM 4869 C CA . PRO B 1 137 ? -27.609 13.891 -16.5 1 98 137 PRO B CA 1
ATOM 4870 C C . PRO B 1 137 ? -27.641 12.672 -17.422 1 98 137 PRO B C 1
ATOM 4872 O O . PRO B 1 137 ? -28.547 11.844 -17.328 1 98 137 PRO B O 1
ATOM 4875 N N . ASN B 1 138 ? -26.672 12.508 -18.266 1 97.62 138 ASN B N 1
ATOM 4876 C CA . ASN B 1 138 ? -26.656 11.398 -19.203 1 97.62 138 ASN B CA 1
ATOM 4877 C C . ASN B 1 138 ? -26.328 10.078 -18.516 1 97.62 138 ASN B C 1
ATOM 4879 O O . ASN B 1 138 ? -26.453 9.008 -19.109 1 97.62 138 ASN B O 1
ATOM 4883 N N . GLU B 1 139 ? -25.922 10.148 -17.266 1 98.5 139 GLU B N 1
ATOM 4884 C CA . GLU B 1 139 ? -25.562 8.969 -16.484 1 98.5 139 GLU B CA 1
ATOM 4885 C C . GLU B 1 139 ? -26.703 8.539 -15.578 1 98.5 139 GLU B C 1
ATOM 4887 O O . GLU B 1 139 ? -26.688 7.434 -15.031 1 98.5 139 GLU B O 1
ATOM 4892 N N . GLN B 1 140 ? -27.688 9.414 -15.445 1 98.06 140 GLN B N 1
ATOM 4893 C CA . GLN B 1 140 ? -28.812 9.156 -14.547 1 98.06 140 GLN B CA 1
ATOM 4894 C C . GLN B 1 140 ? -29.609 7.945 -15.016 1 98.06 140 GLN B C 1
ATOM 4896 O O . GLN B 1 140 ? -29.828 7.754 -16.219 1 98.06 140 GLN B O 1
ATOM 4901 N N . GLY B 1 141 ? -29.984 7.148 -14.008 1 97.62 141 GLY B N 1
ATOM 4902 C CA . GLY B 1 141 ? -30.812 5.988 -14.312 1 97.62 141 GLY B CA 1
ATOM 4903 C C . GLY B 1 141 ? -30 4.762 -14.695 1 97.62 141 GLY B C 1
ATOM 4904 O O . GLY B 1 141 ? -30.562 3.678 -14.883 1 97.62 141 GLY B O 1
ATOM 4905 N N . LYS B 1 142 ? -28.797 4.891 -14.805 1 97.94 142 LYS B N 1
ATOM 4906 C CA . LYS B 1 142 ? -27.922 3.76 -15.133 1 97.94 142 LYS B CA 1
ATOM 4907 C C . LYS B 1 142 ? -27.234 3.219 -13.891 1 97.94 142 LYS B C 1
ATOM 4909 O O . LYS B 1 142 ? -26.844 3.986 -13.008 1 97.94 142 LYS B O 1
ATOM 4914 N N . THR B 1 143 ? -27.094 1.92 -13.797 1 97.62 143 THR B N 1
ATOM 4915 C CA . THR B 1 143 ? -26.375 1.286 -12.695 1 97.62 143 THR B CA 1
ATOM 4916 C C . THR B 1 143 ? -24.859 1.385 -12.914 1 97.62 143 THR B C 1
ATOM 4918 O O . THR B 1 143 ? -24.406 1.709 -14.008 1 97.62 143 THR B O 1
ATOM 4921 N N . SER B 1 144 ? -24.141 1.205 -11.852 1 97.12 144 SER B N 1
ATOM 4922 C CA . SER B 1 144 ? -22.688 1.171 -11.93 1 97.12 144 SER B CA 1
ATOM 4923 C C . SER B 1 144 ? -22.203 0.145 -12.953 1 97.12 144 SER B C 1
ATOM 4925 O O . SER B 1 144 ? -21.25 0.397 -13.703 1 97.12 144 SER B O 1
ATOM 4927 N N . GLU B 1 145 ? -22.797 -1.037 -13 1 94.69 145 GLU B N 1
ATOM 4928 C CA . GLU B 1 145 ? -22.438 -2.088 -13.945 1 94.69 145 GLU B CA 1
ATOM 4929 C C . GLU B 1 145 ? -22.703 -1.653 -15.383 1 94.69 145 GLU B C 1
ATOM 4931 O O . GLU B 1 145 ? -21.875 -1.89 -16.266 1 94.69 145 GLU B O 1
ATOM 4936 N N . GLU B 1 146 ? -23.875 -1.064 -15.586 1 95.81 146 GLU B N 1
ATOM 4937 C CA . GLU B 1 146 ? -24.203 -0.575 -16.922 1 95.81 146 GLU B CA 1
ATOM 4938 C C . GLU B 1 146 ? -23.203 0.465 -17.406 1 95.81 146 GLU B C 1
ATOM 4940 O O . GLU B 1 146 ? -22.766 0.436 -18.547 1 95.81 146 GLU B O 1
ATOM 4945 N N . LEU B 1 147 ? -22.859 1.37 -16.531 1 97.06 147 LEU B N 1
ATOM 4946 C CA . LEU B 1 147 ? -21.875 2.395 -16.859 1 97.06 147 LEU B CA 1
ATOM 4947 C C . LEU B 1 147 ? -20.531 1.765 -17.203 1 97.06 147 LEU B C 1
ATOM 4949 O O . LEU B 1 147 ? -19.953 2.035 -18.25 1 97.06 147 LEU B O 1
ATOM 4953 N N . MET B 1 148 ? -20.062 0.897 -16.375 1 94.62 148 MET B N 1
ATOM 4954 C CA . MET B 1 148 ? -18.766 0.249 -16.578 1 94.62 148 MET B CA 1
ATOM 4955 C C . MET B 1 148 ? -18.75 -0.548 -17.875 1 94.62 148 MET B C 1
ATOM 4957 O O . MET B 1 148 ? -17.812 -0.437 -18.672 1 94.62 148 MET B O 1
ATOM 4961 N N . LEU B 1 149 ? -19.766 -1.324 -18.125 1 92.88 149 LEU B N 1
ATOM 4962 C CA . LEU B 1 149 ? -19.844 -2.188 -19.297 1 92.88 149 LEU B CA 1
ATOM 4963 C C . LEU B 1 149 ? -19.969 -1.363 -20.578 1 92.88 149 LEU B C 1
ATOM 4965 O O . LEU B 1 149 ? -19.5 -1.771 -21.641 1 92.88 149 LEU B O 1
ATOM 4969 N N . SER B 1 150 ? -20.625 -0.215 -20.469 1 95.56 150 SER B N 1
ATOM 4970 C CA . SER B 1 150 ? -20.766 0.628 -21.641 1 95.56 150 SER B CA 1
ATOM 4971 C C . SER B 1 150 ? -19.422 1.005 -22.234 1 95.56 150 SER B C 1
ATOM 4973 O O . SER B 1 150 ? -19.297 1.192 -23.453 1 95.56 150 SER B O 1
ATOM 4975 N N . LEU B 1 151 ? -18.406 1.095 -21.406 1 95.38 151 LEU B N 1
ATOM 4976 C CA . LEU B 1 151 ? -17.094 1.475 -21.891 1 95.38 151 LEU B CA 1
ATOM 4977 C C . LEU B 1 151 ? -16.25 0.24 -22.203 1 95.38 151 LEU B C 1
ATOM 4979 O O . LEU B 1 151 ? -15.484 0.231 -23.172 1 95.38 151 LEU B O 1
ATOM 4983 N N . LEU B 1 152 ? -16.406 -0.83 -21.438 1 95 152 LEU B N 1
ATOM 4984 C CA . LEU B 1 152 ? -15.5 -1.966 -21.547 1 95 152 LEU B CA 1
ATOM 4985 C C . LEU B 1 152 ? -15.992 -2.959 -22.594 1 95 152 LEU B C 1
ATOM 4987 O O . LEU B 1 152 ? -15.188 -3.639 -23.234 1 95 152 LEU B O 1
ATOM 4991 N N . GLN B 1 153 ? -17.297 -3.043 -22.75 1 94.19 153 GLN B N 1
ATOM 4992 C CA . GLN B 1 153 ? -17.875 -4.094 -23.578 1 94.19 153 GLN B CA 1
ATOM 4993 C C . GLN B 1 153 ? -17.391 -3.986 -25.016 1 94.19 153 GLN B C 1
ATOM 4995 O O . GLN B 1 153 ? -17.062 -4.996 -25.656 1 94.19 153 GLN B O 1
ATOM 5000 N N . PRO B 1 154 ? -17.391 -2.754 -25.562 1 96.12 154 PRO B N 1
ATOM 5001 C CA . PRO B 1 154 ? -16.875 -2.654 -26.938 1 96.12 154 PRO B CA 1
ATOM 5002 C C . PRO B 1 154 ? -15.438 -3.16 -27.062 1 96.12 154 PRO B C 1
ATOM 5004 O O . PRO B 1 154 ? -15.094 -3.789 -28.078 1 96.12 154 PRO B O 1
ATOM 5007 N N . ILE B 1 155 ? -14.609 -2.895 -26.125 1 96.94 155 ILE B N 1
ATOM 5008 C CA . ILE B 1 155 ? -13.219 -3.34 -26.156 1 96.94 155 ILE B CA 1
ATOM 5009 C C . ILE B 1 155 ? -13.164 -4.859 -26.016 1 96.94 155 ILE B C 1
ATOM 5011 O O . ILE B 1 155 ? -12.406 -5.527 -26.719 1 96.94 155 ILE B O 1
ATOM 5015 N N . LEU B 1 156 ? -13.977 -5.391 -25.125 1 95 156 LEU B N 1
ATOM 5016 C CA . LEU B 1 156 ? -14.031 -6.832 -24.906 1 95 156 LEU B CA 1
ATOM 5017 C C . LEU B 1 156 ? -14.539 -7.547 -26.156 1 95 156 LEU B C 1
ATOM 5019 O O . LEU B 1 156 ? -14.031 -8.609 -26.516 1 95 156 LEU B O 1
ATOM 5023 N N . ASN B 1 157 ? -15.562 -6.953 -26.734 1 95.25 157 ASN B N 1
ATOM 5024 C CA . ASN B 1 157 ? -16.047 -7.512 -28 1 95.25 157 ASN B CA 1
ATOM 5025 C C . ASN B 1 157 ? -14.945 -7.559 -29.047 1 95.25 157 ASN B C 1
ATOM 5027 O O . ASN B 1 157 ? -14.812 -8.547 -29.766 1 95.25 157 ASN B O 1
ATOM 5031 N N . PHE B 1 158 ? -14.234 -6.496 -29.141 1 97.06 158 PHE B N 1
ATOM 5032 C CA . PHE B 1 158 ? -13.117 -6.43 -30.078 1 97.06 158 PHE B CA 1
ATOM 5033 C C . PHE B 1 158 ? -12.094 -7.527 -29.781 1 97.06 158 PHE B C 1
ATOM 5035 O O . PHE B 1 158 ? -11.664 -8.242 -30.688 1 97.06 158 PHE B O 1
ATOM 5042 N N . ILE B 1 159 ? -11.703 -7.738 -28.547 1 95.56 159 ILE B N 1
ATOM 5043 C CA . ILE B 1 159 ? -10.742 -8.75 -28.125 1 95.56 159 ILE B CA 1
ATOM 5044 C C . ILE B 1 159 ? -11.25 -10.133 -28.5 1 95.56 159 ILE B C 1
ATOM 5046 O O . ILE B 1 159 ? -10.5 -10.953 -29.031 1 95.56 159 ILE B O 1
ATOM 5050 N N . ASN B 1 160 ? -12.516 -10.383 -28.312 1 93.12 160 ASN B N 1
ATOM 5051 C CA . ASN B 1 160 ? -13.109 -11.703 -28.484 1 93.12 160 ASN B CA 1
ATOM 5052 C C . ASN B 1 160 ? -13.141 -12.102 -29.969 1 93.12 160 ASN B C 1
ATOM 5054 O O . ASN B 1 160 ? -13.211 -13.289 -30.281 1 93.12 160 ASN B O 1
ATOM 5058 N N . GLN B 1 161 ? -13.148 -11.219 -30.859 1 96.75 161 GLN B N 1
ATOM 5059 C CA . GLN B 1 161 ? -13.148 -11.516 -32.281 1 96.75 161 GLN B CA 1
ATOM 5060 C C . GLN B 1 161 ? -11.898 -12.297 -32.688 1 96.75 161 GLN B C 1
ATOM 5062 O O . GLN B 1 161 ? -11.969 -13.203 -33.531 1 96.75 161 GLN B O 1
ATOM 5067 N N . ASN B 1 162 ? -10.812 -11.953 -32.188 1 96.56 162 ASN B N 1
ATOM 5068 C CA . ASN B 1 162 ? -9.523 -12.617 -32.375 1 96.56 162 ASN B CA 1
ATOM 5069 C C . ASN B 1 162 ? -8.586 -12.375 -31.203 1 96.56 162 ASN B C 1
ATOM 5071 O O . ASN B 1 162 ? -7.668 -11.555 -31.297 1 96.56 162 ASN B O 1
ATOM 5075 N N . PRO B 1 163 ? -8.805 -13.141 -30.203 1 92.88 163 PRO B N 1
ATOM 5076 C CA . PRO B 1 163 ? -8.094 -12.859 -28.953 1 92.88 163 PRO B CA 1
ATOM 5077 C C . PRO B 1 163 ? -6.582 -12.805 -29.141 1 92.88 163 PRO B C 1
ATOM 5079 O O . PRO B 1 163 ? -5.922 -11.906 -28.594 1 92.88 163 PRO B O 1
ATOM 5082 N N . ALA B 1 164 ? -5.965 -13.68 -29.859 1 91.56 164 ALA B N 1
ATOM 5083 C CA . ALA B 1 164 ? -4.516 -13.734 -30.031 1 91.56 164 ALA B CA 1
ATOM 5084 C C . ALA B 1 164 ? -3.986 -12.43 -30.609 1 91.56 164 ALA B C 1
ATOM 5086 O O . ALA B 1 164 ? -2.977 -11.898 -30.141 1 91.56 164 ALA B O 1
ATOM 5087 N N . ARG B 1 165 ? -4.664 -11.914 -31.547 1 96.25 165 ARG B N 1
ATOM 5088 C CA . ARG B 1 165 ? -4.23 -10.711 -32.25 1 96.25 165 ARG B CA 1
ATOM 5089 C C . ARG B 1 165 ? -4.676 -9.461 -31.484 1 96.25 165 ARG B C 1
ATOM 5091 O O . ARG B 1 165 ? -3.891 -8.523 -31.312 1 96.25 165 ARG B O 1
ATOM 5098 N N . ASN B 1 166 ? -5.93 -9.43 -31.062 1 97.25 166 ASN B N 1
ATOM 5099 C CA . ASN B 1 166 ? -6.547 -8.195 -30.594 1 97.25 166 ASN B CA 1
ATOM 5100 C C . ASN B 1 166 ? -6.07 -7.828 -29.188 1 97.25 166 ASN B C 1
ATOM 5102 O O . ASN B 1 166 ? -6.023 -6.648 -28.844 1 97.25 166 ASN B O 1
ATOM 5106 N N . TRP B 1 167 ? -5.68 -8.812 -28.438 1 95.69 167 TRP B N 1
ATOM 5107 C CA . TRP B 1 167 ? -5.066 -8.492 -27.156 1 95.69 167 TRP B CA 1
ATOM 5108 C C . TRP B 1 167 ? -3.801 -7.664 -27.344 1 95.69 167 TRP B C 1
ATOM 5110 O O . TRP B 1 167 ? -3.566 -6.703 -26.609 1 95.69 167 TRP B O 1
ATOM 5120 N N . ARG B 1 168 ? -2.994 -8.008 -28.266 1 96.25 168 ARG B N 1
ATOM 5121 C CA . ARG B 1 168 ? -1.76 -7.273 -28.516 1 96.25 168 ARG B CA 1
ATOM 5122 C C . ARG B 1 168 ? -2.051 -5.816 -28.859 1 96.25 168 ARG B C 1
ATOM 5124 O O . ARG B 1 168 ? -1.354 -4.91 -28.391 1 96.25 168 ARG B O 1
ATOM 5131 N N . ILE B 1 169 ? -3.074 -5.629 -29.641 1 98 169 ILE B N 1
ATOM 5132 C CA . ILE B 1 169 ? -3.471 -4.285 -30.047 1 98 169 ILE B CA 1
ATOM 5133 C C . ILE B 1 169 ? -3.947 -3.494 -28.844 1 98 169 ILE B C 1
ATOM 5135 O O . ILE B 1 169 ? -3.535 -2.35 -28.625 1 98 169 ILE B O 1
ATOM 5139 N N . VAL B 1 170 ? -4.754 -4.102 -28 1 97.88 170 VAL B N 1
ATOM 5140 C CA . VAL B 1 170 ? -5.34 -3.465 -26.828 1 97.88 170 VAL B CA 1
ATOM 5141 C C . VAL B 1 170 ? -4.246 -3.148 -25.812 1 97.88 170 VAL B C 1
ATOM 5143 O O . VAL B 1 170 ? -4.242 -2.074 -25.203 1 97.88 170 VAL B O 1
ATOM 5146 N N . GLU B 1 171 ? -3.32 -4.055 -25.594 1 97.5 171 GLU B N 1
ATOM 5147 C CA . GLU B 1 171 ? -2.199 -3.846 -24.688 1 97.5 171 GLU B CA 1
ATOM 5148 C C . GLU B 1 171 ? -1.385 -2.619 -25.078 1 97.5 171 GLU B C 1
ATOM 5150 O O . GLU B 1 171 ? -1.043 -1.793 -24.234 1 97.5 171 GLU B O 1
ATOM 5155 N N . GLU B 1 172 ? -1.141 -2.514 -26.344 1 96.69 172 GLU B N 1
ATOM 5156 C CA . GLU B 1 172 ? -0.35 -1.39 -26.844 1 96.69 172 GLU B CA 1
ATOM 5157 C C . GLU B 1 172 ? -1.136 -0.084 -26.75 1 96.69 172 GLU B C 1
ATOM 5159 O O . GLU B 1 172 ? -0.593 0.95 -26.359 1 96.69 172 GLU B O 1
ATOM 5164 N N . GLN B 1 173 ? -2.348 -0.162 -27.094 1 97.25 173 GLN B N 1
ATOM 5165 C CA . GLN B 1 173 ? -3.178 1.035 -27.172 1 97.25 173 GLN B CA 1
ATOM 5166 C C . GLN B 1 173 ? -3.406 1.63 -25.781 1 97.25 173 GLN B C 1
ATOM 5168 O O . GLN B 1 173 ? -3.426 2.852 -25.625 1 97.25 173 GLN B O 1
ATOM 5173 N N . TYR B 1 174 ? -3.564 0.792 -24.766 1 96.88 174 TYR B N 1
ATOM 5174 C CA . TYR B 1 174 ? -3.988 1.268 -23.453 1 96.88 174 TYR B CA 1
ATOM 5175 C C . TYR B 1 174 ? -2.893 1.051 -22.406 1 96.88 174 TYR B C 1
ATOM 5177 O O . TYR B 1 174 ? -3.158 1.076 -21.203 1 96.88 174 TYR B O 1
ATOM 5185 N N . LYS B 1 175 ? -1.69 0.836 -22.828 1 95 175 LYS B N 1
ATOM 5186 C CA . LYS B 1 175 ? -0.586 0.435 -21.969 1 95 175 LYS B CA 1
ATOM 5187 C C . LYS B 1 175 ? -0.366 1.451 -20.844 1 95 175 LYS B C 1
ATOM 5189 O O . LYS B 1 175 ? 0.025 1.087 -19.734 1 95 175 LYS B O 1
ATOM 5194 N N . ASN B 1 176 ? -0.677 2.717 -21.062 1 93.69 176 ASN B N 1
ATOM 5195 C CA . ASN B 1 176 ? -0.363 3.742 -20.062 1 93.69 176 ASN B CA 1
ATOM 5196 C C . ASN B 1 176 ? -1.615 4.211 -19.328 1 93.69 176 ASN B C 1
ATOM 5198 O O . ASN B 1 176 ? -1.564 5.176 -18.562 1 93.69 176 ASN B O 1
ATOM 5202 N N . HIS B 1 177 ? -2.738 3.564 -19.578 1 96 177 HIS B N 1
ATOM 5203 C CA . HIS B 1 177 ? -3.994 3.996 -18.969 1 96 177 HIS B CA 1
ATOM 5204 C C . HIS B 1 177 ? -4.266 3.244 -17.672 1 96 177 HIS B C 1
ATOM 5206 O O . HIS B 1 177 ? -4.141 2.018 -17.625 1 96 177 HIS B O 1
ATOM 5212 N N . SER B 1 178 ? -4.535 3.996 -16.656 1 97.06 178 SER B N 1
ATOM 5213 C CA . SER B 1 178 ? -5.176 3.41 -15.492 1 97.06 178 SER B CA 1
ATOM 5214 C C . SER B 1 178 ? -6.691 3.348 -15.656 1 97.06 178 SER B C 1
ATOM 5216 O O . SER B 1 178 ? -7.25 3.99 -16.547 1 97.06 178 SER B O 1
ATOM 5218 N N . LEU B 1 179 ? -7.324 2.564 -14.844 1 96.94 179 LEU B N 1
ATOM 5219 C CA . LEU B 1 179 ? -8.781 2.535 -14.875 1 96.94 179 LEU B CA 1
ATOM 5220 C C . LEU B 1 179 ? -9.359 3.928 -14.648 1 96.94 179 LEU B C 1
ATOM 5222 O O . LEU B 1 179 ? -10.227 4.375 -15.406 1 96.94 179 LEU B O 1
ATOM 5226 N N . SER B 1 180 ? -8.859 4.594 -13.68 1 96.5 180 SER B N 1
ATOM 5227 C CA . SER B 1 180 ? -9.383 5.906 -13.32 1 96.5 180 SER B CA 1
ATOM 5228 C C . SER B 1 180 ? -9.195 6.906 -14.461 1 96.5 180 SER B C 1
ATOM 5230 O O . SER B 1 180 ? -10.109 7.672 -14.773 1 96.5 180 SER B O 1
ATOM 5232 N N . SER B 1 181 ? -8.008 6.918 -15.023 1 94.94 181 SER B N 1
ATOM 5233 C CA . SER B 1 181 ? -7.754 7.875 -16.094 1 94.94 181 SER B CA 1
ATOM 5234 C C . SER B 1 181 ? -8.672 7.625 -17.297 1 94.94 181 SER B C 1
ATOM 5236 O O . SER B 1 181 ? -9.109 8.57 -17.953 1 94.94 181 SER B O 1
ATOM 5238 N N . PHE B 1 182 ? -8.93 6.367 -17.562 1 96.94 182 PHE B N 1
ATOM 5239 C CA . PHE B 1 182 ? -9.828 6.016 -18.672 1 96.94 182 PHE B CA 1
ATOM 5240 C C . PHE B 1 182 ? -11.258 6.43 -18.344 1 96.94 182 PHE B C 1
ATOM 5242 O O . PHE B 1 182 ? -11.922 7.066 -19.172 1 96.94 182 PHE B O 1
ATOM 5249 N N . LEU B 1 183 ? -11.742 6.152 -17.156 1 97.19 183 LEU B N 1
ATOM 5250 C CA . LEU B 1 183 ? -13.109 6.477 -16.75 1 97.19 183 LEU B CA 1
ATOM 5251 C C . LEU B 1 183 ? -13.32 7.988 -16.719 1 97.19 183 LEU B C 1
ATOM 5253 O O . LEU B 1 183 ? -14.391 8.477 -17.078 1 97.19 183 LEU B O 1
ATOM 5257 N N . ASN B 1 184 ? -12.336 8.711 -16.344 1 95.62 184 ASN B N 1
ATOM 5258 C CA . ASN B 1 184 ? -12.414 10.156 -16.172 1 95.62 184 ASN B CA 1
ATOM 5259 C C . ASN B 1 184 ? -12.641 10.859 -17.516 1 95.62 184 ASN B C 1
ATOM 5261 O O . ASN B 1 184 ? -13.094 12.008 -17.547 1 95.62 184 ASN B O 1
ATOM 5265 N N . THR B 1 185 ? -12.344 10.18 -18.578 1 94.62 185 THR B N 1
ATOM 5266 C CA . THR B 1 185 ? -12.539 10.75 -19.906 1 94.62 185 THR B CA 1
ATOM 5267 C C . THR B 1 185 ? -14.023 10.734 -20.281 1 94.62 185 THR B C 1
ATOM 5269 O O . THR B 1 185 ? -14.461 11.523 -21.125 1 94.62 185 THR B O 1
ATOM 5272 N N . TYR B 1 186 ? -14.836 9.922 -19.609 1 96.94 186 TYR B N 1
ATOM 5273 C CA . TYR B 1 186 ? -16.172 9.688 -20.109 1 96.94 186 TYR B CA 1
ATOM 5274 C C . TYR B 1 186 ? -17.219 9.977 -19.047 1 96.94 186 TYR B C 1
ATOM 5276 O O . TYR B 1 186 ? -18.375 10.273 -19.359 1 96.94 186 TYR B O 1
ATOM 5284 N N . PHE B 1 187 ? -16.812 9.898 -17.812 1 98.06 187 PHE B N 1
ATOM 5285 C CA . PHE B 1 187 ? -17.828 9.922 -16.766 1 98.06 187 PHE B CA 1
ATOM 5286 C C . PHE B 1 187 ? -17.562 11.039 -15.773 1 98.06 187 PHE B C 1
ATOM 5288 O O . PHE B 1 187 ? -16.438 11.508 -15.648 1 98.06 187 PHE B O 1
ATOM 5295 N N . SER B 1 188 ? -18.641 11.469 -15.102 1 97.81 188 SER B N 1
ATOM 5296 C CA . SER B 1 188 ? -18.531 12.391 -13.977 1 97.81 188 SER B CA 1
ATOM 5297 C C . SER B 1 188 ? -17.844 11.727 -12.781 1 97.81 188 SER B C 1
ATOM 5299 O O . SER B 1 188 ? -17.797 10.492 -12.703 1 97.81 188 SER B O 1
ATOM 5301 N N . TYR B 1 189 ? -17.344 12.531 -11.883 1 96.62 189 TYR B N 1
ATOM 5302 C CA . TYR B 1 189 ? -16.703 12.016 -10.68 1 96.62 189 TYR B CA 1
ATOM 5303 C C . TYR B 1 189 ? -17.688 11.203 -9.852 1 96.62 189 TYR B C 1
ATOM 5305 O O . TYR B 1 189 ? -17.312 10.203 -9.234 1 96.62 189 TYR B O 1
ATOM 5313 N N . GLY B 1 190 ? -18.938 11.641 -9.82 1 97.94 190 GLY B N 1
ATOM 5314 C CA . GLY B 1 190 ? -19.969 10.914 -9.102 1 97.94 190 GLY B CA 1
ATOM 5315 C C . GLY B 1 190 ? -20.188 9.508 -9.641 1 97.94 190 GLY B C 1
ATOM 5316 O O . GLY B 1 190 ? -20.344 8.562 -8.867 1 97.94 190 GLY B O 1
ATOM 5317 N N . ALA B 1 191 ? -20.203 9.383 -10.961 1 98.5 191 ALA B N 1
ATOM 5318 C CA . ALA B 1 191 ? -20.359 8.07 -11.586 1 98.5 191 ALA B CA 1
ATOM 5319 C C . ALA B 1 191 ? -19.172 7.168 -11.297 1 98.5 191 ALA B C 1
ATOM 5321 O O . ALA B 1 191 ? -19.328 5.973 -11.039 1 98.5 191 ALA B O 1
ATOM 5322 N N . ILE B 1 192 ? -18.016 7.738 -11.367 1 97.88 192 ILE B N 1
ATOM 5323 C CA . ILE B 1 192 ? -16.797 6.98 -11.102 1 97.88 192 ILE B CA 1
ATOM 5324 C C . ILE B 1 192 ? -16.797 6.496 -9.656 1 97.88 192 ILE B C 1
ATOM 5326 O O . ILE B 1 192 ? -16.422 5.352 -9.375 1 97.88 192 ILE B O 1
ATOM 5330 N N . ASP B 1 193 ? -17.188 7.367 -8.75 1 98.19 193 ASP B N 1
ATOM 5331 C CA . ASP B 1 193 ? -17.297 6.98 -7.344 1 98.19 193 ASP B CA 1
ATOM 5332 C C . ASP B 1 193 ? -18.297 5.836 -7.168 1 98.19 193 ASP B C 1
ATOM 5334 O O . ASP B 1 193 ? -18.016 4.875 -6.445 1 98.19 193 ASP B O 1
ATOM 5338 N N . MET B 1 194 ? -19.406 5.949 -7.805 1 98.56 194 MET B N 1
ATOM 5339 C CA . MET B 1 194 ? -20.438 4.906 -7.754 1 98.56 194 MET B CA 1
ATOM 5340 C C . MET B 1 194 ? -19.891 3.576 -8.25 1 98.56 194 MET B C 1
ATOM 5342 O O . MET B 1 194 ? -20.078 2.543 -7.609 1 98.56 194 MET B O 1
ATOM 5346 N N . ILE B 1 195 ? -19.172 3.6 -9.359 1 97.56 195 ILE B N 1
ATOM 5347 C CA . ILE B 1 195 ? -18.547 2.41 -9.922 1 97.56 195 ILE B CA 1
ATOM 5348 C C . ILE B 1 195 ? -17.531 1.844 -8.93 1 97.56 195 ILE B C 1
ATOM 5350 O O . ILE B 1 195 ? -17.531 0.645 -8.641 1 97.56 195 ILE B O 1
ATOM 5354 N N . GLY B 1 196 ? -16.672 2.705 -8.406 1 97.31 196 GLY B N 1
ATOM 5355 C CA . GLY B 1 196 ? -15.656 2.291 -7.461 1 97.31 196 GLY B CA 1
ATOM 5356 C C . GLY B 1 196 ? -16.219 1.604 -6.23 1 97.31 196 GLY B C 1
ATOM 5357 O O . GLY B 1 196 ? -15.734 0.544 -5.828 1 97.31 196 GLY B O 1
ATOM 5358 N N . VAL B 1 197 ? -17.25 2.129 -5.684 1 97.88 197 VAL B N 1
ATOM 5359 C CA . VAL B 1 197 ? -17.812 1.636 -4.43 1 97.88 197 VAL B CA 1
ATOM 5360 C C . VAL B 1 197 ? -18.625 0.372 -4.691 1 97.88 197 VAL B C 1
ATOM 5362 O O . VAL B 1 197 ? -18.422 -0.653 -4.039 1 97.88 197 VAL B O 1
ATOM 5365 N N . LEU B 1 198 ? -19.453 0.417 -5.688 1 97.75 198 LEU B N 1
ATOM 5366 C CA . LEU B 1 198 ? -20.484 -0.622 -5.812 1 97.75 198 LEU B CA 1
ATOM 5367 C C . LEU B 1 198 ? -19.922 -1.85 -6.523 1 97.75 198 LEU B C 1
ATOM 5369 O O . LEU B 1 198 ? -20.422 -2.961 -6.336 1 97.75 198 LEU B O 1
ATOM 5373 N N . LEU B 1 199 ? -18.859 -1.666 -7.312 1 95.06 199 LEU B N 1
ATOM 5374 C CA . LEU B 1 199 ? -18.297 -2.799 -8.039 1 95.06 199 LEU B CA 1
ATOM 5375 C C . LEU B 1 199 ? -16.969 -3.225 -7.434 1 95.06 199 LEU B C 1
ATOM 5377 O O . LEU B 1 199 ? -16.219 -3.984 -8.047 1 95.06 199 LEU B O 1
ATOM 5381 N N . ASP B 1 200 ? -16.641 -2.627 -6.258 1 93.44 200 ASP B N 1
ATOM 5382 C CA . ASP B 1 200 ? -15.391 -2.918 -5.566 1 93.44 200 ASP B CA 1
ATOM 5383 C C . ASP B 1 200 ? -14.188 -2.615 -6.457 1 93.44 200 ASP B C 1
ATOM 5385 O O . ASP B 1 200 ? -13.227 -3.393 -6.504 1 93.44 200 ASP B O 1
ATOM 5389 N N . MET B 1 201 ? -14.242 -1.501 -7.172 1 94 201 MET B N 1
ATOM 5390 C CA . MET B 1 201 ? -13.195 -1.135 -8.117 1 94 201 MET B CA 1
ATOM 5391 C C . MET B 1 201 ? -12.383 0.05 -7.605 1 94 201 MET B C 1
ATOM 5393 O O . MET B 1 201 ? -11.398 0.453 -8.227 1 94 201 MET B O 1
ATOM 5397 N N . GLU B 1 202 ? -12.742 0.546 -6.465 1 92.88 202 GLU B N 1
ATOM 5398 C CA . GLU B 1 202 ? -12 1.676 -5.914 1 92.88 202 GLU B CA 1
ATOM 5399 C C . GLU B 1 202 ? -10.516 1.339 -5.758 1 92.88 202 GLU B C 1
ATOM 5401 O O . GLU B 1 202 ? -9.656 2.146 -6.105 1 92.88 202 GLU B O 1
ATOM 5406 N N . ALA B 1 203 ? -10.289 0.145 -5.406 1 87.69 203 ALA B N 1
ATOM 5407 C CA . ALA B 1 203 ? -8.93 -0.332 -5.195 1 87.69 203 ALA B CA 1
ATOM 5408 C C . ALA B 1 203 ? -8.195 -0.498 -6.52 1 87.69 203 ALA B C 1
ATOM 5410 O O . ALA B 1 203 ? -6.961 -0.558 -6.555 1 87.69 203 ALA B O 1
ATOM 5411 N N . TYR B 1 204 ? -8.883 -0.569 -7.625 1 92.62 204 TYR B N 1
ATOM 5412 C CA . TYR B 1 204 ? -8.305 -0.849 -8.93 1 92.62 204 TYR B CA 1
ATOM 5413 C C . TYR B 1 204 ? -8.172 0.429 -9.75 1 92.62 204 TYR B C 1
ATOM 5415 O O . TYR B 1 204 ? -7.676 0.399 -10.883 1 92.62 204 TYR B O 1
ATOM 5423 N N . MET B 1 205 ? -8.586 1.546 -9.148 1 95.56 205 MET B N 1
ATOM 5424 C CA . MET B 1 205 ? -8.633 2.781 -9.93 1 95.56 205 MET B CA 1
ATOM 5425 C C . MET B 1 205 ? -7.246 3.139 -10.461 1 95.56 205 MET B C 1
ATOM 5427 O O . MET B 1 205 ? -7.113 3.645 -11.578 1 95.56 205 MET B O 1
ATOM 5431 N N . GLY B 1 206 ? -6.234 2.789 -9.672 1 94.81 206 GLY B N 1
ATOM 5432 C CA . GLY B 1 206 ? -4.883 3.123 -10.086 1 94.81 206 GLY B CA 1
ATOM 5433 C C . GLY B 1 206 ? -4.211 2.016 -10.883 1 94.81 206 GLY B C 1
ATOM 5434 O O . GLY B 1 206 ? -3.084 2.18 -11.352 1 94.81 206 GLY B O 1
ATOM 5435 N N . MET B 1 207 ? -4.844 0.877 -11.094 1 96.56 207 MET B N 1
ATOM 5436 C CA . MET B 1 207 ? -4.281 -0.254 -11.828 1 96.56 207 MET B CA 1
ATOM 5437 C C . MET B 1 207 ? -4.465 -0.075 -13.328 1 96.56 207 MET B C 1
ATOM 5439 O O . MET B 1 207 ? -5.242 0.777 -13.766 1 96.56 207 MET B O 1
ATOM 5443 N N . SER B 1 208 ? -3.752 -0.871 -14.086 1 97.38 208 SER B N 1
ATOM 5444 C CA . SER B 1 208 ? -3.793 -0.813 -15.547 1 97.38 208 SER B CA 1
ATOM 5445 C C . SER B 1 208 ? -5.18 -1.16 -16.078 1 97.38 208 SER B C 1
ATOM 5447 O O . SER B 1 208 ? -5.793 -2.131 -15.625 1 97.38 208 SER B O 1
ATOM 5449 N N . LEU B 1 209 ? -5.621 -0.332 -17.016 1 97.31 209 LEU B N 1
ATOM 5450 C CA . LEU B 1 209 ? -6.871 -0.67 -17.688 1 97.31 209 LEU B CA 1
ATOM 5451 C C . LEU B 1 209 ? -6.797 -2.066 -18.297 1 97.31 209 LEU B C 1
ATOM 5453 O O . LEU B 1 209 ? -7.77 -2.822 -18.25 1 97.31 209 LEU B O 1
ATOM 5457 N N . VAL B 1 210 ? -5.648 -2.422 -18.812 1 97.25 210 VAL B N 1
ATOM 5458 C CA . VAL B 1 210 ? -5.453 -3.729 -19.438 1 97.25 210 VAL B CA 1
ATOM 5459 C C . VAL B 1 210 ? -5.664 -4.828 -18.391 1 97.25 210 VAL B C 1
ATOM 5461 O O . VAL B 1 210 ? -6.293 -5.852 -18.688 1 97.25 210 VAL B O 1
ATOM 5464 N N . GLU B 1 211 ? -5.141 -4.617 -17.219 1 96.56 211 GLU B N 1
ATOM 5465 C CA . GLU B 1 211 ? -5.336 -5.551 -16.125 1 96.56 211 GLU B CA 1
ATOM 5466 C C . GLU B 1 211 ? -6.82 -5.738 -15.812 1 96.56 211 GLU B C 1
ATOM 5468 O O . GLU B 1 211 ? -7.281 -6.863 -15.602 1 96.56 211 GLU B O 1
ATOM 5473 N N . VAL B 1 212 ? -7.539 -4.656 -15.789 1 95.88 212 VAL B N 1
ATOM 5474 C CA . VAL B 1 212 ? -8.969 -4.68 -15.5 1 95.88 212 VAL B CA 1
ATOM 5475 C C . VAL B 1 212 ? -9.711 -5.43 -16.594 1 95.88 212 VAL B C 1
ATOM 5477 O O . VAL B 1 212 ? -10.625 -6.211 -16.312 1 95.88 212 VAL B O 1
ATOM 5480 N N . LEU B 1 213 ? -9.328 -5.207 -17.828 1 95.38 213 LEU B N 1
ATOM 5481 C CA . LEU B 1 213 ? -9.938 -5.902 -18.953 1 95.38 213 LEU B CA 1
ATOM 5482 C C . LEU B 1 213 ? -9.727 -7.406 -18.844 1 95.38 213 LEU B C 1
ATOM 5484 O O . LEU B 1 213 ? -10.625 -8.188 -19.141 1 95.38 213 LEU B O 1
ATOM 5488 N N . ARG B 1 214 ? -8.594 -7.812 -18.406 1 92.38 214 ARG B N 1
ATOM 5489 C CA . ARG B 1 214 ? -8.32 -9.234 -18.234 1 92.38 214 ARG B CA 1
ATOM 5490 C C . ARG B 1 214 ? -9.203 -9.844 -17.156 1 92.38 214 ARG B C 1
ATOM 5492 O O . ARG B 1 214 ? -9.68 -10.977 -17.297 1 92.38 214 ARG B O 1
ATOM 5499 N N . GLU B 1 215 ? -9.406 -9.07 -16.109 1 86.94 215 GLU B N 1
ATOM 5500 C CA . GLU B 1 215 ? -10.242 -9.531 -15.008 1 86.94 215 GLU B CA 1
ATOM 5501 C C . GLU B 1 215 ? -11.719 -9.57 -15.414 1 86.94 215 GLU B C 1
ATOM 5503 O O . GLU B 1 215 ? -12.469 -10.43 -14.945 1 86.94 215 GLU B O 1
ATOM 5508 N N . SER B 1 216 ? -12.133 -8.609 -16.203 1 81.62 216 SER B N 1
ATOM 5509 C CA . SER B 1 216 ? -13.531 -8.445 -16.578 1 81.62 216 SER B CA 1
ATOM 5510 C C . SER B 1 216 ? -14 -9.602 -17.453 1 81.62 216 SER B C 1
ATOM 5512 O O . SER B 1 216 ? -15.188 -9.93 -17.469 1 81.62 216 SER B O 1
ATOM 5514 N N . ILE B 1 217 ? -13.148 -10.078 -18.141 1 68.88 217 ILE B N 1
ATOM 5515 C CA . ILE B 1 217 ? -13.516 -11.188 -19.016 1 68.88 217 ILE B CA 1
ATOM 5516 C C . ILE B 1 217 ? -14.062 -12.344 -18.172 1 68.88 217 ILE B C 1
ATOM 5518 O O . ILE B 1 217 ? -14.914 -13.102 -18.641 1 68.88 217 ILE B O 1
ATOM 5522 N N . PHE B 1 218 ? -13.75 -12.172 -17 1 59.19 218 PHE B N 1
ATOM 5523 C CA . PHE B 1 218 ? -14.172 -13.266 -16.125 1 59.19 218 PHE B CA 1
ATOM 5524 C C . PHE B 1 218 ? -15.484 -12.914 -15.43 1 59.19 218 PHE B C 1
ATOM 5526 O O . PHE B 1 218 ? -16.141 -13.797 -14.867 1 59.19 218 PHE B O 1
ATOM 5533 N N . PHE B 1 219 ? -15.883 -11.609 -15.586 1 58.81 219 PHE B N 1
ATOM 5534 C CA . PHE B 1 219 ? -17.094 -11.164 -14.906 1 58.81 219 PHE B CA 1
ATOM 5535 C C . PHE B 1 219 ? -18.25 -11.031 -15.883 1 58.81 219 PHE B C 1
ATOM 5537 O O . PHE B 1 219 ? -19.406 -10.938 -15.477 1 58.81 219 PHE B O 1
ATOM 5544 N N . SER B 1 220 ? -18.016 -10.859 -17.156 1 55 220 SER B N 1
ATOM 5545 C CA . SER B 1 220 ? -19.062 -10.562 -18.125 1 55 220 SER B CA 1
ATOM 5546 C C . SER B 1 220 ? -19.922 -11.789 -18.406 1 55 220 SER B C 1
ATOM 5548 O O . SER B 1 220 ? -21 -11.672 -19 1 55 220 SER B O 1
ATOM 5550 N N . SER B 1 221 ? -19.656 -12.812 -18.219 1 53.22 221 SER B N 1
ATOM 5551 C CA . SER B 1 221 ? -20.562 -13.953 -18.391 1 53.22 221 SER B CA 1
ATOM 5552 C C . SER B 1 221 ? -21.203 -14.367 -17.078 1 53.22 221 SER B C 1
ATOM 5554 O O . SER B 1 221 ? -20.609 -14.203 -16.016 1 53.22 221 SER B O 1
ATOM 5556 N N . PRO B 1 222 ? -22.734 -14.43 -17.203 1 56.16 222 PRO B N 1
ATOM 5557 C CA . PRO B 1 222 ? -23.219 -14.891 -15.906 1 56.16 222 PRO B CA 1
ATOM 5558 C C . PRO B 1 222 ? -22.297 -15.914 -15.258 1 56.16 222 PRO B C 1
ATOM 5560 O O . PRO B 1 222 ? -22.141 -17.031 -15.781 1 56.16 222 PRO B O 1
ATOM 5563 N N . ALA B 1 223 ? -21.234 -15.562 -14.43 1 71.69 223 ALA B N 1
ATOM 5564 C CA . ALA B 1 223 ? -20.234 -16.5 -13.93 1 71.69 223 ALA B CA 1
ATOM 5565 C C . ALA B 1 223 ? -20.766 -17.281 -12.727 1 71.69 223 ALA B C 1
ATOM 5567 O O . ALA B 1 223 ? -21.469 -16.719 -11.883 1 71.69 223 ALA B O 1
ATOM 5568 N N . HIS B 1 224 ? -21 -18.578 -12.93 1 89.62 224 HIS B N 1
ATOM 5569 C CA . HIS B 1 224 ? -21.188 -19.484 -11.797 1 89.62 224 HIS B CA 1
ATOM 5570 C C . HIS B 1 224 ? -19.875 -19.703 -11.039 1 89.62 224 HIS B C 1
ATOM 5572 O O . HIS B 1 224 ? -18.812 -19.797 -11.656 1 89.62 224 HIS B O 1
ATOM 5578 N N . PHE B 1 225 ? -20.047 -19.641 -9.734 1 95.25 225 PHE B N 1
ATOM 5579 C CA . PHE B 1 225 ? -18.875 -19.844 -8.883 1 95.25 225 PHE B CA 1
ATOM 5580 C C . PHE B 1 225 ? -19.062 -21.047 -7.977 1 95.25 225 PHE B C 1
ATOM 5582 O O . PHE B 1 225 ? -20.188 -21.391 -7.602 1 95.25 225 PHE B O 1
ATOM 5589 N N . TYR B 1 226 ? -17.969 -21.641 -7.684 1 97.12 226 TYR B N 1
ATOM 5590 C CA . TYR B 1 226 ? -17.938 -22.766 -6.77 1 97.12 226 TYR B CA 1
ATOM 5591 C C . TYR B 1 226 ? -16.953 -22.531 -5.633 1 97.12 226 TYR B C 1
ATOM 5593 O O . TYR B 1 226 ? -16.156 -21.594 -5.688 1 97.12 226 TYR B O 1
ATOM 5601 N N . GLU B 1 227 ? -17.062 -23.281 -4.621 1 98.12 227 GLU B N 1
ATOM 5602 C CA . GLU B 1 227 ? -16.062 -23.359 -3.555 1 98.12 227 GLU B CA 1
ATOM 5603 C C . GLU B 1 227 ? -15.875 -24.797 -3.09 1 98.12 227 GLU B C 1
ATOM 5605 O O . GLU B 1 227 ? -16.781 -25.625 -3.23 1 98.12 227 GLU B O 1
ATOM 5610 N N . ILE B 1 228 ? -14.75 -25.109 -2.641 1 98.75 228 ILE B N 1
ATOM 5611 C CA . ILE B 1 228 ? -14.492 -26.438 -2.094 1 98.75 228 ILE B CA 1
ATOM 5612 C C . ILE B 1 228 ? -15.125 -26.547 -0.708 1 98.75 228 ILE B C 1
ATOM 5614 O O . ILE B 1 228 ? -14.805 -25.781 0.195 1 98.75 228 ILE B O 1
ATOM 5618 N N . THR B 1 229 ? -16.047 -27.594 -0.554 1 98.12 229 THR B N 1
ATOM 5619 C CA . THR B 1 229 ? -16.719 -27.812 0.718 1 98.12 229 THR B CA 1
ATOM 5620 C C . THR B 1 229 ? -15.734 -28.234 1.793 1 98.12 229 THR B C 1
ATOM 5622 O O . THR B 1 229 ? -15.016 -29.234 1.621 1 98.12 229 THR B O 1
ATOM 5625 N N . GLY B 1 230 ? -15.68 -27.5 2.873 1 97.5 230 GLY B N 1
ATOM 5626 C CA . GLY B 1 230 ? -14.766 -27.828 3.955 1 97.5 230 GLY B CA 1
ATOM 5627 C C . GLY B 1 230 ? -13.539 -26.938 3.986 1 97.5 230 GLY B C 1
ATOM 5628 O O . GLY B 1 230 ? -12.734 -27.016 4.918 1 97.5 230 GLY B O 1
ATOM 5629 N N . GLY B 1 231 ? -13.367 -26.094 2.947 1 98.38 231 GLY B N 1
ATOM 5630 C CA . GLY B 1 231 ? -12.242 -25.172 2.912 1 98.38 231 GLY B CA 1
ATOM 5631 C C . GLY B 1 231 ? -11.422 -25.266 1.642 1 98.38 231 GLY B C 1
ATOM 5632 O O . GLY B 1 231 ? -11.148 -26.375 1.165 1 98.38 231 GLY B O 1
ATOM 5633 N N . MET B 1 232 ? -10.953 -24.188 1.177 1 98.81 232 MET B N 1
ATOM 5634 C CA . MET B 1 232 ? -10.219 -24.141 -0.085 1 98.81 232 MET B CA 1
ATOM 5635 C C . MET B 1 232 ? -8.852 -24.797 0.053 1 98.81 232 MET B C 1
ATOM 5637 O O . MET B 1 232 ? -8.258 -25.219 -0.941 1 98.81 232 MET B O 1
ATOM 5641 N N . ASP B 1 233 ? -8.305 -24.828 1.299 1 98.5 233 ASP B N 1
ATOM 5642 C CA . ASP B 1 233 ? -6.977 -25.375 1.555 1 98.5 233 ASP B CA 1
ATOM 5643 C C . ASP B 1 233 ? -6.953 -26.891 1.302 1 98.5 233 ASP B C 1
ATOM 5645 O O . ASP B 1 233 ? -5.883 -27.5 1.232 1 98.5 233 ASP B O 1
ATOM 5649 N N . LEU B 1 234 ? -8.133 -27.469 1.084 1 98.75 234 LEU B N 1
ATOM 5650 C CA . LEU B 1 234 ? -8.195 -28.906 0.787 1 98.75 234 LEU B CA 1
ATOM 5651 C C . LEU B 1 234 ? -7.535 -29.203 -0.556 1 98.75 234 LEU B C 1
ATOM 5653 O O . LEU B 1 234 ? -7.043 -30.312 -0.774 1 98.75 234 LEU B O 1
ATOM 5657 N N . LEU B 1 235 ? -7.5 -28.219 -1.445 1 98.88 235 LEU B N 1
ATOM 5658 C CA . LEU B 1 235 ? -6.879 -28.438 -2.746 1 98.88 235 LEU B CA 1
ATOM 5659 C C . LEU B 1 235 ? -5.371 -28.609 -2.604 1 98.88 235 LEU B C 1
ATOM 5661 O O . LEU B 1 235 ? -4.824 -29.656 -2.986 1 98.88 235 LEU B O 1
ATOM 5665 N N . PRO B 1 236 ? -4.625 -27.672 -2.061 1 98.81 236 PRO B N 1
ATOM 5666 C CA . PRO B 1 236 ? -3.195 -27.938 -1.876 1 98.81 236 PRO B CA 1
ATOM 5667 C C . PRO B 1 236 ? -2.926 -29.141 -0.989 1 98.81 236 PRO B C 1
ATOM 5669 O O . PRO B 1 236 ? -1.971 -29.891 -1.229 1 98.81 236 PRO B O 1
ATOM 5672 N N . HIS B 1 237 ? -3.748 -29.422 -0.022 1 98.62 237 HIS B N 1
ATOM 5673 C CA . HIS B 1 237 ? -3.551 -30.562 0.863 1 98.62 237 HIS B CA 1
ATOM 5674 C C . HIS B 1 237 ? -3.705 -31.891 0.107 1 98.62 237 HIS B C 1
ATOM 5676 O O . HIS B 1 237 ? -3.117 -32.906 0.49 1 98.62 237 HIS B O 1
ATOM 5682 N N . ALA B 1 238 ? -4.465 -31.859 -0.93 1 98.75 238 ALA B N 1
ATOM 5683 C CA . ALA B 1 238 ? -4.707 -33.062 -1.714 1 98.75 238 ALA B CA 1
ATOM 5684 C C . ALA B 1 238 ? -3.436 -33.531 -2.41 1 98.75 238 ALA B C 1
ATOM 5686 O O . ALA B 1 238 ? -3.348 -34.688 -2.85 1 98.75 238 ALA B O 1
ATOM 5687 N N . PHE B 1 239 ? -2.416 -32.688 -2.51 1 98.81 239 PHE B N 1
ATOM 5688 C CA . PHE B 1 239 ? -1.136 -33.062 -3.109 1 98.81 239 PHE B CA 1
ATOM 5689 C C . PHE B 1 239 ? -0.24 -33.75 -2.092 1 98.81 239 PHE B C 1
ATOM 5691 O O . PHE B 1 239 ? 0.76 -34.375 -2.459 1 98.81 239 PHE B O 1
ATOM 5698 N N . LEU B 1 240 ? -0.51 -33.656 -0.823 1 98.38 240 LEU B N 1
ATOM 5699 C CA . LEU B 1 240 ? 0.422 -33.969 0.247 1 98.38 240 LEU B CA 1
ATOM 5700 C C . LEU B 1 240 ? 0.654 -35.5 0.304 1 98.38 240 LEU B C 1
ATOM 5702 O O . LEU B 1 240 ? 1.771 -35.938 0.566 1 98.38 240 LEU B O 1
ATOM 5706 N N . PRO B 1 241 ? -0.382 -36.312 0.121 1 97.94 241 PRO B N 1
ATOM 5707 C CA . PRO B 1 241 ? -0.099 -37.75 0.135 1 97.94 241 PRO B CA 1
ATOM 5708 C C . PRO B 1 241 ? 1.023 -38.156 -0.823 1 97.94 241 PRO B C 1
ATOM 5710 O O . PRO B 1 241 ? 1.811 -39.062 -0.523 1 97.94 241 PRO B O 1
ATOM 5713 N N . GLN B 1 242 ? 1.108 -37.406 -1.862 1 96.75 242 GLN B N 1
ATOM 5714 C CA . GLN B 1 242 ? 2.131 -37.688 -2.861 1 96.75 242 GLN B CA 1
ATOM 5715 C C . GLN B 1 242 ? 3.441 -37 -2.527 1 96.75 242 GLN B C 1
ATOM 5717 O O . GLN B 1 242 ? 4.52 -37.469 -2.889 1 96.75 242 GLN B O 1
ATOM 5722 N N . LEU B 1 243 ? 3.396 -35.844 -1.785 1 98.31 243 LEU B N 1
ATOM 5723 C CA . LEU B 1 243 ? 4.559 -34.969 -1.759 1 98.31 243 LEU B CA 1
ATOM 5724 C C . LEU B 1 243 ? 5.055 -34.75 -0.331 1 98.31 243 LEU B C 1
ATOM 5726 O O . LEU B 1 243 ? 6.09 -34.125 -0.113 1 98.31 243 LEU B O 1
ATOM 5730 N N . LYS B 1 244 ? 4.379 -35.281 0.628 1 96.38 244 LYS B N 1
ATOM 5731 C CA . LYS B 1 244 ? 4.668 -34.969 2.025 1 96.38 244 LYS B CA 1
ATOM 5732 C C . LYS B 1 244 ? 6.137 -35.219 2.352 1 96.38 244 LYS B C 1
ATOM 5734 O O . LYS B 1 244 ? 6.758 -34.469 3.088 1 96.38 244 LYS B O 1
ATOM 5739 N N . THR B 1 245 ? 6.723 -36.281 1.823 1 97.5 245 THR B N 1
ATOM 5740 C CA . THR B 1 245 ? 8.102 -36.656 2.135 1 97.5 245 THR B CA 1
ATOM 5741 C C . THR B 1 245 ? 9.078 -35.812 1.335 1 97.5 245 THR B C 1
ATOM 5743 O O . THR B 1 245 ? 10.281 -35.812 1.606 1 97.5 245 THR B O 1
ATOM 5746 N N . ASN B 1 246 ? 8.57 -35.062 0.418 1 98.5 246 ASN B N 1
ATOM 5747 C CA . ASN B 1 246 ? 9.406 -34.219 -0.429 1 98.5 246 ASN B CA 1
ATOM 5748 C C . ASN B 1 246 ? 9.484 -32.781 0.102 1 98.5 246 ASN B C 1
ATOM 5750 O O . ASN B 1 246 ? 10.281 -31.984 -0.389 1 98.5 246 ASN B O 1
ATOM 5754 N N . ILE B 1 247 ? 8.727 -32.438 1.09 1 98.81 247 ILE B N 1
ATOM 5755 C CA . ILE B 1 247 ? 8.641 -31.062 1.562 1 98.81 247 ILE B CA 1
ATOM 5756 C C . ILE B 1 247 ? 9.469 -30.906 2.834 1 98.81 247 ILE B C 1
ATOM 5758 O O . ILE B 1 247 ? 9.305 -31.656 3.791 1 98.81 247 ILE B O 1
ATOM 5762 N N . LEU B 1 248 ? 10.383 -30.016 2.828 1 98.69 248 LEU B N 1
ATOM 5763 C CA . LEU B 1 248 ? 11.078 -29.547 4.023 1 98.69 248 LEU B CA 1
ATOM 5764 C C . LEU B 1 248 ? 10.523 -28.203 4.48 1 98.69 248 LEU B C 1
ATOM 5766 O O . LEU B 1 248 ? 10.734 -27.188 3.826 1 98.69 248 LEU B O 1
ATOM 5770 N N . TYR B 1 249 ? 9.836 -28.219 5.59 1 98.38 249 TYR B N 1
ATOM 5771 C CA . TYR B 1 249 ? 9.211 -27.016 6.129 1 98.38 249 TYR B CA 1
ATOM 5772 C C . TYR B 1 249 ? 10.227 -26.156 6.883 1 98.38 249 TYR B C 1
ATOM 5774 O O . TYR B 1 249 ? 11.336 -26.609 7.168 1 98.38 249 TYR B O 1
ATOM 5782 N N . HIS B 1 250 ? 9.852 -24.922 7.137 1 98.38 250 HIS B N 1
ATOM 5783 C CA . HIS B 1 250 ? 10.586 -23.938 7.938 1 98.38 250 HIS B CA 1
ATOM 5784 C C . HIS B 1 250 ? 11.945 -23.625 7.312 1 98.38 250 HIS B C 1
ATOM 5786 O O . HIS B 1 250 ? 12.891 -23.281 8.023 1 98.38 250 HIS B O 1
ATOM 5792 N N . GLN B 1 251 ? 12.086 -23.859 6.012 1 98.5 251 GLN B N 1
ATOM 5793 C CA . GLN B 1 251 ? 13.289 -23.5 5.266 1 98.5 251 GLN B CA 1
ATOM 5794 C C . GLN B 1 251 ? 13.086 -22.203 4.492 1 98.5 251 GLN B C 1
ATOM 5796 O O . GLN B 1 251 ? 12.578 -22.219 3.369 1 98.5 251 GLN B O 1
ATOM 5801 N N . LYS B 1 252 ? 13.531 -21.141 5.023 1 98.06 252 LYS B N 1
ATOM 5802 C CA . LYS B 1 252 ? 13.414 -19.859 4.336 1 98.06 252 LYS B CA 1
ATOM 5803 C C . LYS B 1 252 ? 14.648 -19.578 3.488 1 98.06 252 LYS B C 1
ATOM 5805 O O . LYS B 1 252 ? 15.766 -19.5 4.012 1 98.06 252 LYS B O 1
ATOM 5810 N N . MET B 1 253 ? 14.516 -19.406 2.23 1 98.62 253 MET B N 1
ATOM 5811 C CA . MET B 1 253 ? 15.625 -19.094 1.334 1 98.62 253 MET B CA 1
ATOM 5812 C C . MET B 1 253 ? 16.156 -17.672 1.587 1 98.62 253 MET B C 1
ATOM 5814 O O . MET B 1 253 ? 15.391 -16.703 1.514 1 98.62 253 MET B O 1
ATOM 5818 N N . MET B 1 254 ? 17.453 -17.594 1.819 1 97.62 254 MET B N 1
ATOM 5819 C CA . MET B 1 254 ? 18.109 -16.312 2.061 1 97.62 254 MET B CA 1
ATOM 5820 C C . MET B 1 254 ? 18.984 -15.922 0.872 1 97.62 254 MET B C 1
ATOM 5822 O O . MET B 1 254 ? 19.219 -14.734 0.636 1 97.62 254 MET B O 1
ATOM 5826 N N . LYS B 1 255 ? 19.438 -16.922 0.229 1 97.88 255 LYS B N 1
ATOM 5827 C CA . LYS B 1 255 ? 20.406 -16.719 -0.847 1 97.88 255 LYS B CA 1
ATOM 5828 C C . LYS B 1 255 ? 20.312 -17.828 -1.887 1 97.88 255 LYS B C 1
ATOM 5830 O O . LYS B 1 255 ? 20.016 -18.984 -1.553 1 97.88 255 LYS B O 1
ATOM 5835 N N . MET B 1 256 ? 20.5 -17.5 -3.123 1 98.38 256 MET B N 1
ATOM 5836 C CA . MET B 1 256 ? 20.578 -18.422 -4.242 1 98.38 256 MET B CA 1
ATOM 5837 C C . MET B 1 256 ? 21.891 -18.266 -4.988 1 98.38 256 MET B C 1
ATOM 5839 O O . MET B 1 256 ? 22.266 -17.156 -5.387 1 98.38 256 MET B O 1
ATOM 5843 N N . SER B 1 257 ? 22.625 -19.359 -5.141 1 98.25 257 SER B N 1
ATOM 5844 C CA . SER B 1 257 ? 23.891 -19.375 -5.867 1 98.25 257 SER B CA 1
ATOM 5845 C C . SER B 1 257 ? 23.828 -20.281 -7.082 1 98.25 257 SER B C 1
ATOM 5847 O O . SER B 1 257 ? 23.547 -21.484 -6.953 1 98.25 257 SER B O 1
ATOM 5849 N N . GLN B 1 258 ? 24.109 -19.703 -8.25 1 97.5 258 GLN B N 1
ATOM 5850 C CA . GLN B 1 258 ? 24.125 -20.5 -9.477 1 97.5 258 GLN B CA 1
ATOM 5851 C C . GLN B 1 258 ? 25.547 -20.812 -9.906 1 97.5 258 GLN B C 1
ATOM 5853 O O . GLN B 1 258 ? 26.406 -19.922 -9.922 1 97.5 258 GLN B O 1
ATOM 5858 N N . GLY B 1 259 ? 25.812 -22.078 -10.133 1 94.19 259 GLY B N 1
ATOM 5859 C CA . GLY B 1 259 ? 27.047 -22.5 -10.773 1 94.19 259 GLY B CA 1
ATOM 5860 C C . GLY B 1 259 ? 26.844 -22.953 -12.211 1 94.19 259 GLY B C 1
ATOM 5861 O O . GLY B 1 259 ? 25.781 -22.734 -12.789 1 94.19 259 GLY B O 1
ATOM 5862 N N . GLU B 1 260 ? 27.844 -23.484 -12.781 1 91.88 260 GLU B N 1
ATOM 5863 C CA . GLU B 1 260 ? 27.781 -23.922 -14.172 1 91.88 260 GLU B CA 1
ATOM 5864 C C . GLU B 1 260 ? 26.812 -25.078 -14.344 1 91.88 260 GLU B C 1
ATOM 5866 O O . GLU B 1 260 ? 26.078 -25.141 -15.336 1 91.88 260 GLU B O 1
ATOM 5871 N N . ASN B 1 261 ? 26.828 -25.953 -13.375 1 93.44 261 ASN B N 1
ATOM 5872 C CA . ASN B 1 261 ? 26.031 -27.156 -13.586 1 93.44 261 ASN B CA 1
ATOM 5873 C C . ASN B 1 261 ? 25.062 -27.406 -12.43 1 93.44 261 ASN B C 1
ATOM 5875 O O . ASN B 1 261 ? 24.375 -28.422 -12.406 1 93.44 261 ASN B O 1
ATOM 5879 N N . ARG B 1 262 ? 25.094 -26.484 -11.477 1 97.25 262 ARG B N 1
ATOM 5880 C CA . ARG B 1 262 ? 24.25 -26.703 -10.305 1 97.25 262 ARG B CA 1
ATOM 5881 C C . ARG B 1 262 ? 23.75 -25.375 -9.75 1 97.25 262 ARG B C 1
ATOM 5883 O O . ARG B 1 262 ? 24.266 -24.312 -10.086 1 97.25 262 ARG B O 1
ATOM 5890 N N . V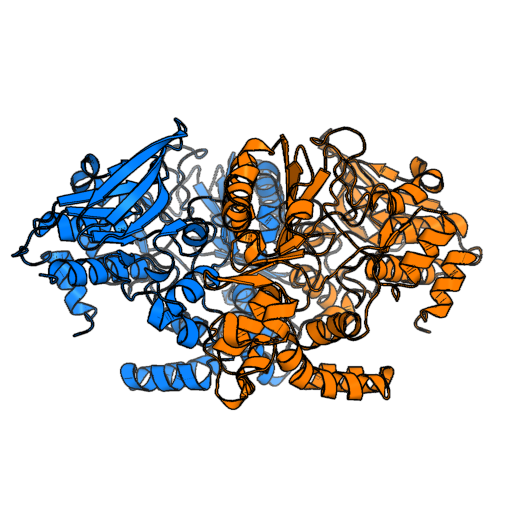AL B 1 263 ? 22.719 -25.438 -8.93 1 98.44 263 VAL B N 1
ATOM 5891 C CA . VAL B 1 263 ? 22.188 -24.312 -8.172 1 98.44 263 VAL B CA 1
ATOM 5892 C C . VAL B 1 263 ? 22.125 -24.672 -6.688 1 98.44 263 VAL B C 1
ATOM 5894 O O . VAL B 1 263 ? 21.781 -25.797 -6.324 1 98.44 263 VAL B O 1
ATOM 5897 N N . THR B 1 264 ? 22.562 -23.797 -5.855 1 98.81 264 THR B N 1
ATOM 5898 C CA . THR B 1 264 ? 22.547 -23.984 -4.406 1 98.81 264 THR B CA 1
ATOM 5899 C C . THR B 1 264 ? 21.625 -22.969 -3.738 1 98.81 264 THR B C 1
ATOM 5901 O O . THR B 1 264 ? 21.75 -21.766 -3.971 1 98.81 264 THR B O 1
ATOM 5904 N N . ILE B 1 265 ? 20.703 -23.453 -2.941 1 98.88 265 ILE B N 1
ATOM 5905 C CA . ILE B 1 265 ? 19.781 -22.625 -2.168 1 98.88 265 ILE B CA 1
ATOM 5906 C C . ILE B 1 265 ? 20.219 -22.609 -0.702 1 98.88 265 ILE B C 1
ATOM 5908 O O . ILE B 1 265 ? 20.312 -23.656 -0.066 1 98.88 265 ILE B O 1
ATOM 5912 N N . HIS B 1 266 ? 20.5 -21.422 -0.191 1 98.62 266 HIS B N 1
ATOM 5913 C CA . HIS B 1 266 ? 20.875 -21.25 1.209 1 98.62 266 HIS B CA 1
ATOM 5914 C C . HIS B 1 266 ? 19.672 -20.812 2.045 1 98.62 266 HIS B C 1
ATOM 5916 O O . HIS B 1 266 ? 19.062 -19.781 1.762 1 98.62 266 HIS B O 1
ATOM 5922 N N . CYS B 1 267 ? 19.391 -21.609 3.086 1 98.56 267 CYS B N 1
ATOM 5923 C CA . CYS B 1 267 ? 18.188 -21.375 3.873 1 98.56 267 CYS B CA 1
ATOM 5924 C C . CYS B 1 267 ? 18.531 -21.094 5.328 1 98.56 267 CYS B C 1
ATOM 5926 O O . CYS B 1 267 ? 19.609 -21.438 5.789 1 98.56 267 CYS B O 1
ATOM 5928 N N . GLN B 1 268 ? 17.703 -20.375 5.957 1 97.44 268 GLN B N 1
ATOM 5929 C CA . GLN B 1 268 ? 17.688 -20.266 7.41 1 97.44 268 GLN B CA 1
ATOM 5930 C C . GLN B 1 268 ? 16.438 -20.891 8 1 97.44 268 GLN B C 1
ATOM 5932 O O . GLN B 1 268 ? 15.32 -20.531 7.637 1 97.44 268 GLN B O 1
ATOM 5937 N N . HIS B 1 269 ? 16.656 -21.859 8.867 1 97.56 269 HIS B N 1
ATOM 5938 C CA . HIS B 1 269 ? 15.531 -22.516 9.5 1 97.56 269 HIS B CA 1
ATOM 5939 C C . HIS B 1 269 ? 14.766 -21.547 10.398 1 97.56 269 HIS B C 1
ATOM 5941 O O . HIS B 1 269 ? 15.352 -20.938 11.289 1 97.56 269 HIS B O 1
ATOM 5947 N N . GLN B 1 270 ? 13.5 -21.406 10.305 1 95.62 270 GLN B N 1
ATOM 5948 C CA . GLN B 1 270 ? 12.703 -20.359 10.93 1 95.62 270 GLN B CA 1
ATOM 5949 C C . GLN B 1 270 ? 12.461 -20.656 12.406 1 95.62 270 GLN B C 1
ATOM 5951 O O . GLN B 1 270 ? 12.117 -19.766 13.18 1 95.62 270 GLN B O 1
ATOM 5956 N N . GLN B 1 271 ? 12.633 -21.812 12.883 1 95.38 271 GLN B N 1
ATOM 5957 C CA . GLN B 1 271 ? 12.438 -22.156 14.289 1 95.38 271 GLN B CA 1
ATOM 5958 C C . GLN B 1 271 ? 13.766 -22.234 15.031 1 95.38 271 GLN B C 1
ATOM 5960 O O . GLN B 1 271 ? 13.875 -21.781 16.172 1 95.38 271 GLN B O 1
ATOM 5965 N N . THR B 1 272 ? 14.82 -22.766 14.32 1 96.06 272 THR B N 1
ATOM 5966 C CA . THR B 1 272 ? 16.094 -23 15 1 96.06 272 THR B CA 1
ATOM 5967 C C . THR B 1 272 ? 17.125 -21.969 14.594 1 96.06 272 THR B C 1
ATOM 5969 O O . THR B 1 272 ? 18.172 -21.844 15.227 1 96.06 272 THR B O 1
ATOM 5972 N N . ALA B 1 273 ? 16.891 -21.25 13.516 1 93.38 273 ALA B N 1
ATOM 5973 C CA . ALA B 1 273 ? 17.781 -20.219 12.984 1 93.38 273 ALA B CA 1
ATOM 5974 C C . ALA B 1 273 ? 19.031 -20.844 12.383 1 93.38 273 ALA B C 1
ATOM 5976 O O . ALA B 1 273 ? 19.984 -20.141 12.023 1 93.38 273 ALA B O 1
ATOM 5977 N N . GLU B 1 274 ? 19.031 -22.125 12.227 1 96.88 274 GLU B N 1
ATOM 5978 C CA . GLU B 1 274 ? 20.172 -22.812 11.625 1 96.88 274 GLU B CA 1
ATOM 5979 C C . GLU B 1 274 ? 20.234 -22.547 10.125 1 96.88 274 GLU B C 1
ATOM 5981 O O . GLU B 1 274 ? 19.203 -22.484 9.453 1 96.88 274 GLU B O 1
ATOM 5986 N N . PHE B 1 275 ? 21.438 -22.469 9.664 1 97.06 275 PHE B N 1
ATOM 5987 C CA . PHE B 1 275 ? 21.656 -22.281 8.234 1 97.06 275 PHE B CA 1
ATOM 5988 C C . PHE B 1 275 ? 21.922 -23.609 7.543 1 97.06 275 PHE B C 1
ATOM 5990 O O . PHE B 1 275 ? 22.672 -24.438 8.055 1 97.06 275 PHE B O 1
ATOM 5997 N N . THR B 1 276 ? 21.25 -23.828 6.523 1 97.75 276 THR B N 1
ATOM 5998 C CA . THR B 1 276 ? 21.422 -25.031 5.723 1 97.75 276 THR B CA 1
ATOM 5999 C C . THR B 1 276 ? 21.469 -24.688 4.234 1 97.75 276 THR B C 1
ATOM 6001 O O . THR B 1 276 ? 20.953 -23.641 3.816 1 97.75 276 THR B O 1
ATOM 6004 N N . SER B 1 277 ? 22.141 -25.516 3.445 1 98.44 277 SER B N 1
ATOM 6005 C CA . SER B 1 277 ? 22.188 -25.344 1.998 1 98.44 277 SER B CA 1
ATOM 6006 C C . SER B 1 277 ? 21.75 -26.594 1.27 1 98.44 277 SER B C 1
ATOM 6008 O O . SER B 1 277 ? 22.016 -27.719 1.719 1 98.44 277 SER B O 1
ATOM 6010 N N . PHE B 1 278 ? 21.078 -26.422 0.22 1 98.75 278 PHE B N 1
ATOM 6011 C CA . PHE B 1 278 ? 20.609 -27.5 -0.659 1 98.75 278 PHE B CA 1
ATOM 6012 C C . PHE B 1 278 ? 21.094 -27.266 -2.088 1 98.75 278 PHE B C 1
ATOM 6014 O O . PHE B 1 278 ? 20.984 -26.156 -2.615 1 98.75 278 PHE B O 1
ATOM 6021 N N . THR B 1 279 ? 21.672 -28.328 -2.691 1 98.62 279 THR B N 1
ATOM 6022 C CA . THR B 1 279 ? 22.203 -28.203 -4.047 1 98.62 279 THR B CA 1
ATOM 6023 C C . THR B 1 279 ? 21.469 -29.156 -4.992 1 98.62 279 THR B C 1
ATOM 6025 O O . THR B 1 279 ? 21.156 -30.297 -4.617 1 98.62 279 THR B O 1
ATOM 6028 N N . ALA B 1 280 ? 21.172 -28.688 -6.199 1 98.69 280 ALA B N 1
ATOM 6029 C CA . ALA B 1 280 ? 20.484 -29.484 -7.215 1 98.69 280 ALA B CA 1
ATOM 6030 C C . ALA B 1 280 ? 20.859 -29.031 -8.617 1 98.69 280 ALA B C 1
ATOM 6032 O O . ALA B 1 280 ? 21.703 -28.141 -8.789 1 98.69 280 ALA B O 1
ATOM 6033 N N . ASP B 1 281 ? 20.344 -29.75 -9.633 1 98.38 281 ASP B N 1
ATOM 6034 C CA . ASP B 1 281 ? 20.594 -29.406 -11.031 1 98.38 281 ASP B CA 1
ATOM 6035 C C . ASP B 1 281 ? 19.859 -28.125 -11.422 1 98.38 281 ASP B C 1
ATOM 6037 O O . ASP B 1 281 ? 20.391 -27.297 -12.164 1 98.38 281 ASP B O 1
ATOM 6041 N N . LEU B 1 282 ? 18.609 -27.984 -10.992 1 98.5 282 LEU B N 1
ATOM 6042 C CA . LEU B 1 282 ? 17.75 -26.859 -11.305 1 98.5 282 LEU B CA 1
ATOM 6043 C C . LEU B 1 282 ? 16.969 -26.406 -10.07 1 98.5 282 LEU B C 1
ATOM 6045 O O . LEU B 1 282 ? 16.828 -27.172 -9.117 1 98.5 282 LEU B O 1
ATOM 6049 N N . ALA B 1 283 ? 16.531 -25.188 -10.141 1 98.88 283 ALA B N 1
ATOM 6050 C CA . ALA B 1 283 ? 15.602 -24.672 -9.141 1 98.88 283 ALA B CA 1
ATOM 6051 C C . ALA B 1 283 ? 14.359 -24.078 -9.797 1 98.88 283 ALA B C 1
ATOM 6053 O O . ALA B 1 283 ? 14.453 -23.469 -10.867 1 98.88 283 ALA B O 1
ATOM 6054 N N . ILE B 1 284 ? 13.242 -24.297 -9.219 1 98.94 284 ILE B N 1
ATOM 6055 C CA . ILE B 1 284 ? 12 -23.625 -9.57 1 98.94 284 ILE B CA 1
ATOM 6056 C C . ILE B 1 284 ? 11.57 -22.703 -8.43 1 98.94 284 ILE B C 1
ATOM 6058 O O . ILE B 1 284 ? 11.25 -23.172 -7.332 1 98.94 284 ILE B O 1
ATOM 6062 N N . VAL B 1 285 ? 11.555 -21.422 -8.68 1 98.94 285 VAL B N 1
ATOM 6063 C CA . VAL B 1 285 ? 11.195 -20.422 -7.68 1 98.94 285 VAL B CA 1
ATOM 6064 C C . VAL B 1 285 ? 9.719 -20.062 -7.816 1 98.94 285 VAL B C 1
ATOM 6066 O O . VAL B 1 285 ? 9.305 -19.516 -8.844 1 98.94 285 VAL B O 1
ATOM 6069 N N . THR B 1 286 ? 8.953 -20.344 -6.754 1 98.81 286 THR B N 1
ATOM 6070 C CA . THR B 1 286 ? 7.516 -20.078 -6.832 1 98.81 286 THR B CA 1
ATOM 6071 C C . THR B 1 286 ? 7.086 -19.078 -5.762 1 98.81 286 THR B C 1
ATOM 6073 O O . THR B 1 286 ? 5.891 -18.828 -5.59 1 98.81 286 THR B O 1
ATOM 6076 N N . ILE B 1 287 ? 8.008 -18.5 -4.984 1 98.56 287 ILE B N 1
ATOM 6077 C CA . ILE B 1 287 ? 7.656 -17.469 -4.008 1 98.56 287 ILE B CA 1
ATOM 6078 C C . ILE B 1 287 ? 7.391 -16.141 -4.723 1 98.56 287 ILE B C 1
ATOM 6080 O O . ILE B 1 287 ? 7.91 -15.914 -5.82 1 98.56 287 ILE B O 1
ATOM 6084 N N . PRO B 1 288 ? 6.586 -15.273 -4.145 1 98.31 288 PRO B N 1
ATOM 6085 C CA . PRO B 1 288 ? 6.309 -13.984 -4.773 1 98.31 288 PRO B CA 1
ATOM 6086 C C . PRO B 1 288 ? 7.566 -13.141 -4.98 1 98.31 288 PRO B C 1
ATOM 6088 O O . PRO B 1 288 ? 8.5 -13.219 -4.18 1 98.31 288 PRO B O 1
ATOM 6091 N N . PHE B 1 289 ? 7.559 -12.328 -6.047 1 98.5 289 PHE B N 1
ATOM 6092 C CA . PHE B 1 289 ? 8.688 -11.445 -6.312 1 98.5 289 PHE B CA 1
ATOM 6093 C C . PHE B 1 289 ? 8.875 -10.445 -5.18 1 98.5 289 PHE B C 1
ATOM 6095 O O . PHE B 1 289 ? 9.992 -9.992 -4.922 1 98.5 289 PHE B O 1
ATOM 6102 N N . SER B 1 290 ? 7.801 -10.086 -4.434 1 97.56 290 SER B N 1
ATOM 6103 C CA . SER B 1 290 ? 7.891 -9.188 -3.289 1 97.56 290 SER B CA 1
ATOM 6104 C C . SER B 1 290 ? 8.844 -9.734 -2.23 1 97.56 290 SER B C 1
ATOM 6106 O O . SER B 1 290 ? 9.625 -8.984 -1.645 1 97.56 290 SER B O 1
ATOM 6108 N N . THR B 1 291 ? 8.805 -11.055 -1.98 1 97.81 291 THR B N 1
ATOM 6109 C CA . THR B 1 291 ? 9.68 -11.672 -0.994 1 97.81 291 THR B CA 1
ATOM 6110 C C . THR B 1 291 ? 11.039 -11.992 -1.608 1 97.81 291 THR B C 1
ATOM 6112 O O . THR B 1 291 ? 12.062 -11.945 -0.922 1 97.81 291 THR B O 1
ATOM 6115 N N . LEU B 1 292 ? 11.016 -12.305 -2.908 1 98.38 292 LEU B N 1
ATOM 6116 C CA . LEU B 1 292 ? 12.258 -12.633 -3.592 1 98.38 292 LEU B CA 1
ATOM 6117 C C . LEU B 1 292 ? 13.219 -11.445 -3.578 1 98.38 292 LEU B C 1
ATOM 6119 O O . LEU B 1 292 ? 14.43 -11.625 -3.711 1 98.38 292 LEU B O 1
ATOM 6123 N N . ARG B 1 293 ? 12.727 -10.266 -3.338 1 96.5 293 ARG B N 1
ATOM 6124 C CA . ARG B 1 293 ? 13.531 -9.047 -3.295 1 96.5 293 ARG B CA 1
ATOM 6125 C C . ARG B 1 293 ? 14.57 -9.109 -2.18 1 96.5 293 ARG B C 1
ATOM 6127 O O . ARG B 1 293 ? 15.602 -8.43 -2.238 1 96.5 293 ARG B O 1
ATOM 6134 N N . PHE B 1 294 ? 14.32 -9.914 -1.183 1 97.19 294 PHE B N 1
ATOM 6135 C CA . PHE B 1 294 ? 15.195 -9.977 -0.021 1 97.19 294 PHE B CA 1
ATOM 6136 C C . PHE B 1 294 ? 16.25 -11.07 -0.19 1 97.19 294 PHE B C 1
ATOM 6138 O O . PHE B 1 294 ? 17.125 -11.227 0.65 1 97.19 294 PHE B O 1
ATOM 6145 N N . VAL B 1 295 ? 16.156 -11.812 -1.267 1 98 295 VAL B N 1
ATOM 6146 C CA . VAL B 1 295 ? 17.047 -12.945 -1.481 1 98 295 VAL B CA 1
ATOM 6147 C C . VAL B 1 295 ? 18.297 -12.492 -2.227 1 98 295 VAL B C 1
ATOM 6149 O O . VAL B 1 295 ? 18.203 -11.82 -3.258 1 98 295 VAL B O 1
ATOM 6152 N N . LYS B 1 296 ? 19.453 -12.844 -1.69 1 97.06 296 LYS B N 1
ATOM 6153 C CA . LYS B 1 296 ? 20.703 -12.578 -2.387 1 97.06 296 LYS B CA 1
ATOM 6154 C C . LYS B 1 296 ? 20.922 -13.562 -3.531 1 97.06 296 LYS B C 1
ATOM 6156 O O . LYS B 1 296 ? 20.812 -14.773 -3.342 1 97.06 296 LYS B O 1
ATOM 6161 N N . VAL B 1 297 ? 21.125 -13.023 -4.707 1 97.62 297 VAL B N 1
ATOM 6162 C CA . VAL B 1 297 ? 21.391 -13.852 -5.879 1 97.62 297 VAL B CA 1
ATOM 6163 C C . VAL B 1 297 ? 22.859 -13.734 -6.277 1 97.62 297 VAL B C 1
ATOM 6165 O O . VAL B 1 297 ? 23.344 -12.625 -6.531 1 97.62 297 VAL B O 1
ATOM 6168 N N . GLU B 1 298 ? 23.516 -14.789 -6.332 1 96.56 298 GLU B N 1
ATOM 6169 C CA . GLU B 1 298 ? 24.938 -14.812 -6.684 1 96.56 298 GLU B CA 1
ATOM 6170 C C . GLU B 1 298 ? 25.219 -15.82 -7.797 1 96.56 298 GLU B C 1
ATOM 6172 O O . GLU B 1 298 ? 24.688 -16.938 -7.777 1 96.56 298 GLU B O 1
ATOM 6177 N N . PRO B 1 299 ? 26.078 -15.586 -8.734 1 96.62 299 PRO B N 1
ATOM 6178 C CA . PRO B 1 299 ? 26.641 -14.258 -8.992 1 96.62 299 PRO B CA 1
ATOM 6179 C C . PRO B 1 299 ? 25.578 -13.227 -9.367 1 96.62 299 PRO B C 1
ATOM 6181 O O . PRO B 1 299 ? 24.531 -13.594 -9.891 1 96.62 299 PRO B O 1
ATOM 6184 N N . TYR B 1 300 ? 25.859 -11.977 -9.172 1 94.69 300 TYR B N 1
ATOM 6185 C CA . TYR B 1 300 ? 24.891 -10.906 -9.375 1 94.69 300 TYR B CA 1
ATOM 6186 C C . TYR B 1 300 ? 24.297 -10.961 -10.773 1 94.69 300 TYR B C 1
ATOM 6188 O O . TYR B 1 300 ? 23.078 -10.805 -10.953 1 94.69 300 TYR B O 1
ATOM 6196 N N . HIS B 1 301 ? 25.047 -11.305 -11.742 1 93.62 301 HIS B N 1
ATOM 6197 C CA . HIS B 1 301 ? 24.641 -11.219 -13.133 1 93.62 301 HIS B CA 1
ATOM 6198 C C . HIS B 1 301 ? 24 -12.523 -13.602 1 93.62 301 HIS B C 1
ATOM 6200 O O . HIS B 1 301 ? 23.703 -12.688 -14.781 1 93.62 301 HIS B O 1
ATOM 6206 N N . SER B 1 302 ? 23.828 -13.453 -12.625 1 95.69 302 SER B N 1
ATOM 6207 C CA . SER B 1 302 ? 23.094 -14.656 -12.984 1 95.69 302 SER B CA 1
ATOM 6208 C C . SER B 1 302 ? 21.641 -14.336 -13.32 1 95.69 302 SER B C 1
ATOM 6210 O O . SER B 1 302 ? 20.953 -15.117 -13.984 1 95.69 302 SER B O 1
ATOM 6212 N N . PHE B 1 303 ? 21.094 -13.297 -12.852 1 97.94 303 PHE B N 1
ATOM 6213 C CA . PHE B 1 303 ? 19.812 -12.734 -13.289 1 97.94 303 PHE B CA 1
ATOM 6214 C C . PHE B 1 303 ? 20.031 -11.531 -14.195 1 97.94 303 PHE B C 1
ATOM 6216 O O . PHE B 1 303 ? 20.906 -10.703 -13.938 1 97.94 303 PHE B O 1
ATOM 6223 N N . SER B 1 304 ? 19.328 -11.5 -15.297 1 98.19 304 SER B N 1
ATOM 6224 C CA . SER B 1 304 ? 19.406 -10.375 -16.219 1 98.19 304 SER B CA 1
ATOM 6225 C C . SER B 1 304 ? 18.906 -9.094 -15.57 1 98.19 304 SER B C 1
ATOM 6227 O O . SER B 1 304 ? 18.188 -9.141 -14.555 1 98.19 304 SER B O 1
ATOM 6229 N N . TYR B 1 305 ? 19.266 -7.91 -16.141 1 97.94 305 TYR B N 1
ATOM 6230 C CA . TYR B 1 305 ? 18.766 -6.613 -15.711 1 97.94 305 TYR B CA 1
ATOM 6231 C C . TYR B 1 305 ? 17.234 -6.605 -15.688 1 97.94 305 TYR B C 1
ATOM 6233 O O . TYR B 1 305 ? 16.625 -6.141 -14.727 1 97.94 305 TYR B O 1
ATOM 6241 N N . TYR B 1 306 ? 16.656 -7.152 -16.672 1 98.25 306 TYR B N 1
ATOM 6242 C CA . TYR B 1 306 ? 15.211 -7.102 -16.844 1 98.25 306 TYR B CA 1
ATOM 6243 C C . TYR B 1 306 ? 14.5 -7.953 -15.797 1 98.25 306 TYR B C 1
ATOM 6245 O O . TYR B 1 306 ? 13.461 -7.559 -15.266 1 98.25 306 TYR B O 1
ATOM 6253 N N . LYS B 1 307 ? 15.062 -9.109 -15.484 1 98.62 307 LYS B N 1
ATOM 6254 C CA . LYS B 1 307 ? 14.508 -9.945 -14.422 1 98.62 307 LYS B CA 1
ATOM 6255 C C . LYS B 1 307 ? 14.602 -9.25 -13.062 1 98.62 307 LYS B C 1
ATOM 6257 O O . LYS B 1 307 ? 13.633 -9.234 -12.305 1 98.62 307 LYS B O 1
ATOM 6262 N N . ARG B 1 308 ? 15.742 -8.656 -12.797 1 98.19 308 ARG B N 1
ATOM 6263 C CA . ARG B 1 308 ? 15.938 -7.965 -11.531 1 98.19 308 ARG B CA 1
ATOM 6264 C C . ARG B 1 308 ? 14.984 -6.781 -11.398 1 98.19 308 ARG B C 1
ATOM 6266 O O . ARG B 1 308 ? 14.438 -6.535 -10.32 1 98.19 308 ARG B O 1
ATOM 6273 N N . ARG B 1 309 ? 14.82 -6.102 -12.523 1 98 309 ARG B N 1
ATOM 6274 C CA . ARG B 1 309 ? 13.875 -4.992 -12.523 1 98 309 ARG B CA 1
ATOM 6275 C C . ARG B 1 309 ? 12.453 -5.488 -12.258 1 98 309 ARG B C 1
ATOM 6277 O O . ARG B 1 309 ? 11.719 -4.887 -11.477 1 98 309 ARG B O 1
ATOM 6284 N N . ALA B 1 310 ? 12.047 -6.578 -12.883 1 98.5 310 ALA B N 1
ATOM 6285 C CA . ALA B 1 310 ? 10.727 -7.152 -12.672 1 98.5 310 ALA B CA 1
ATOM 6286 C C . ALA B 1 310 ? 10.523 -7.547 -11.211 1 98.5 310 ALA B C 1
ATOM 6288 O O . ALA B 1 310 ? 9.477 -7.273 -10.617 1 98.5 310 ALA B O 1
ATOM 6289 N N . ILE B 1 311 ? 11.531 -8.18 -10.602 1 98.38 311 ILE B N 1
ATOM 6290 C CA . ILE B 1 311 ? 11.469 -8.609 -9.211 1 98.38 311 ILE B CA 1
ATOM 6291 C C . ILE B 1 311 ? 11.297 -7.395 -8.305 1 98.38 311 ILE B C 1
ATOM 6293 O O . ILE B 1 311 ? 10.508 -7.422 -7.359 1 98.38 311 ILE B O 1
ATOM 6297 N N . ARG B 1 312 ? 11.898 -6.367 -8.609 1 97.38 312 ARG B N 1
ATOM 6298 C CA . ARG B 1 312 ? 11.906 -5.176 -7.766 1 97.38 312 ARG B CA 1
ATOM 6299 C C . ARG B 1 312 ? 10.602 -4.387 -7.922 1 97.38 312 ARG B C 1
ATOM 6301 O O . ARG B 1 312 ? 10.062 -3.877 -6.941 1 97.38 312 ARG B O 1
ATOM 6308 N N . GLU B 1 313 ? 10.07 -4.324 -9.141 1 97.12 313 GLU B N 1
ATOM 6309 C CA . GLU B 1 313 ? 9.055 -3.312 -9.43 1 97.12 313 GLU B CA 1
ATOM 6310 C C . GLU B 1 313 ? 7.66 -3.92 -9.461 1 97.12 313 GLU B C 1
ATOM 6312 O O . GLU B 1 313 ? 6.66 -3.199 -9.406 1 97.12 313 GLU B O 1
ATOM 6317 N N . LEU B 1 314 ? 7.562 -5.219 -9.656 1 97.75 314 LEU B N 1
ATOM 6318 C CA . LEU B 1 314 ? 6.246 -5.82 -9.836 1 97.75 314 LEU B CA 1
ATOM 6319 C C . LEU B 1 314 ? 5.328 -5.465 -8.672 1 97.75 314 LEU B C 1
ATOM 6321 O O . LEU B 1 314 ? 5.695 -5.645 -7.504 1 97.75 314 LEU B O 1
ATOM 6325 N N . ASN B 1 315 ? 4.16 -5.012 -9.031 1 96.75 315 ASN B N 1
ATOM 6326 C CA . ASN B 1 315 ? 3.211 -4.574 -8.016 1 96.75 315 ASN B CA 1
ATOM 6327 C C . ASN B 1 315 ? 2.453 -5.758 -7.414 1 96.75 315 ASN B C 1
ATOM 6329 O O . ASN B 1 315 ? 1.977 -6.629 -8.141 1 96.75 315 ASN B O 1
ATOM 6333 N N . TYR B 1 316 ? 2.363 -5.777 -6.133 1 96.75 316 TYR B N 1
ATOM 6334 C CA . TYR B 1 316 ? 1.462 -6.648 -5.387 1 96.75 316 TYR B CA 1
ATOM 6335 C C . TYR B 1 316 ? 0.456 -5.832 -4.582 1 96.75 316 TYR B C 1
ATOM 6337 O O . TYR B 1 316 ? 0.84 -4.965 -3.795 1 96.75 316 TYR B O 1
ATOM 6345 N N . ILE B 1 317 ? -0.785 -6.184 -4.723 1 95.5 317 ILE B N 1
ATOM 6346 C CA . ILE B 1 317 ? -1.851 -5.508 -3.988 1 95.5 317 ILE B CA 1
ATOM 6347 C C . ILE B 1 317 ? -1.939 -6.07 -2.572 1 95.5 317 ILE B C 1
ATOM 6349 O O . ILE B 1 317 ? -1.78 -7.277 -2.365 1 95.5 317 ILE B O 1
ATOM 6353 N N . SER B 1 318 ? -2.156 -5.105 -1.606 1 96.62 318 SER B N 1
ATOM 6354 C CA . SER B 1 318 ? -2.453 -5.551 -0.248 1 96.62 318 SER B CA 1
ATOM 6355 C C . SER B 1 318 ? -3.857 -6.141 -0.153 1 96.62 318 SER B C 1
ATOM 6357 O O . SER B 1 318 ? -4.758 -5.734 -0.893 1 96.62 318 SER B O 1
ATOM 6359 N N . ALA B 1 319 ? -4.012 -7.121 0.714 1 97.62 319 ALA B N 1
ATOM 6360 C CA . ALA B 1 319 ? -5.312 -7.758 0.913 1 97.62 319 ALA B CA 1
ATOM 6361 C C . ALA B 1 319 ? -5.5 -8.18 2.367 1 97.62 319 ALA B C 1
ATOM 6363 O O . ALA B 1 319 ? -4.621 -8.812 2.955 1 97.62 319 ALA B O 1
ATOM 6364 N N . THR B 1 320 ? -6.59 -7.805 2.947 1 98.25 320 THR B N 1
ATOM 6365 C CA . THR B 1 320 ? -6.949 -8.18 4.309 1 98.25 320 THR B CA 1
ATOM 6366 C C . THR B 1 320 ? -8.391 -8.68 4.371 1 98.25 320 THR B C 1
ATOM 6368 O O . THR B 1 320 ? -9.289 -8.078 3.781 1 98.25 320 THR B O 1
ATOM 6371 N N . LYS B 1 321 ? -8.578 -9.828 4.988 1 98.75 321 LYS B N 1
ATOM 6372 C CA . LYS B 1 321 ? -9.898 -10.398 5.238 1 98.75 321 LYS B CA 1
ATOM 6373 C C . LYS B 1 321 ? -10.164 -10.531 6.734 1 98.75 321 LYS B C 1
ATOM 6375 O O . LYS B 1 321 ? -9.25 -10.805 7.516 1 98.75 321 LYS B O 1
ATOM 6380 N N . ILE B 1 322 ? -11.375 -10.305 7.145 1 98.88 322 ILE B N 1
ATOM 6381 C CA . ILE B 1 322 ? -11.797 -10.484 8.531 1 98.88 322 ILE B CA 1
ATOM 6382 C C . ILE B 1 322 ? -13.008 -11.422 8.586 1 98.88 322 ILE B C 1
ATOM 6384 O O . ILE B 1 322 ? -14.023 -11.164 7.938 1 98.88 322 ILE B O 1
ATOM 6388 N N . GLY B 1 323 ? -12.883 -12.523 9.305 1 98.81 323 GLY B N 1
ATOM 6389 C CA . GLY B 1 323 ? -13.969 -13.469 9.531 1 98.81 323 GLY B CA 1
ATOM 6390 C C . GLY B 1 323 ? -14.578 -13.344 10.922 1 98.81 323 GLY B C 1
ATOM 6391 O O . GLY B 1 323 ? -13.859 -13.172 11.906 1 98.81 323 GLY B O 1
ATOM 6392 N N . ILE B 1 324 ? -15.891 -13.406 10.992 1 98.88 324 ILE B N 1
ATOM 6393 C CA . ILE B 1 324 ? -16.594 -13.297 12.258 1 98.88 324 ILE B CA 1
ATOM 6394 C C . ILE B 1 324 ? -17.562 -14.461 12.414 1 98.88 324 ILE B C 1
ATOM 6396 O O . ILE B 1 324 ? -18.312 -14.789 11.484 1 98.88 324 ILE B O 1
ATOM 6400 N N . GLU B 1 325 ? -17.531 -15.094 13.508 1 98.81 325 GLU B N 1
ATOM 6401 C CA . GLU B 1 325 ? -18.5 -16.141 13.867 1 98.81 325 GLU B CA 1
ATOM 6402 C C . GLU B 1 325 ? -19.656 -15.562 14.672 1 98.81 325 GLU B C 1
ATOM 6404 O O . GLU B 1 325 ? -19.453 -14.828 15.641 1 98.81 325 GLU B O 1
ATOM 6409 N N . PHE B 1 326 ? -20.844 -15.93 14.312 1 98.56 326 PHE B N 1
ATOM 6410 C CA . PHE B 1 326 ? -22.047 -15.57 15.047 1 98.56 326 PHE B CA 1
ATOM 6411 C C . PHE B 1 326 ? -22.781 -16.812 15.531 1 98.56 326 PHE B C 1
ATOM 6413 O O . PHE B 1 326 ? -22.625 -17.906 14.961 1 98.56 326 PHE B O 1
ATOM 6420 N N . LYS B 1 327 ? -23.656 -16.609 16.516 1 97.25 327 LYS B N 1
ATOM 6421 C CA . LYS B 1 327 ? -24.406 -17.688 17.141 1 97.25 327 LYS B CA 1
ATOM 6422 C C . LYS B 1 327 ? -25.484 -18.219 16.188 1 97.25 327 LYS B C 1
ATOM 6424 O O . LYS B 1 327 ? -25.922 -19.375 16.312 1 97.25 327 LYS B O 1
ATOM 6429 N N . SER B 1 328 ? -25.891 -17.391 15.391 1 96.75 328 SER B N 1
ATOM 6430 C CA . SER B 1 328 ? -26.969 -17.734 14.469 1 96.75 328 SER B CA 1
ATOM 6431 C C . SER B 1 328 ? -26.844 -16.969 13.156 1 96.75 328 SER B C 1
ATOM 6433 O O . SER B 1 328 ? -26.047 -16.031 13.055 1 96.75 328 SER B O 1
ATOM 6435 N N . ARG B 1 329 ? -27.594 -17.422 12.219 1 97.19 329 ARG B N 1
ATOM 6436 C CA . ARG B 1 329 ? -27.609 -16.797 10.906 1 97.19 329 ARG B CA 1
ATOM 6437 C C . ARG B 1 329 ? -28.672 -15.703 10.828 1 97.19 329 ARG B C 1
ATOM 6439 O O . ARG B 1 329 ? -29.562 -15.758 9.969 1 97.19 329 ARG B O 1
ATOM 6446 N N . PHE B 1 330 ? -28.578 -14.688 11.656 1 97.12 330 PHE B N 1
ATOM 6447 C CA . PHE B 1 330 ? -29.609 -13.664 11.789 1 97.12 330 PHE B CA 1
ATOM 6448 C C . PHE B 1 330 ? -29.766 -12.883 10.484 1 97.12 330 PHE B C 1
ATOM 6450 O O . PHE B 1 330 ? -30.812 -12.289 10.234 1 97.12 330 PHE B O 1
ATOM 6457 N N . TRP B 1 331 ? -28.75 -12.883 9.57 1 97.56 331 TRP B N 1
ATOM 6458 C CA . TRP B 1 331 ? -28.828 -12.195 8.281 1 97.56 331 TRP B CA 1
ATOM 6459 C C . TRP B 1 331 ? -29.859 -12.844 7.379 1 97.56 331 TRP B C 1
ATOM 6461 O O . TRP B 1 331 ? -30.422 -12.195 6.496 1 97.56 331 TRP B O 1
ATOM 6471 N N . GLU B 1 332 ? -30.109 -14.102 7.578 1 97.31 332 GLU B N 1
ATOM 6472 C CA . GLU B 1 332 ? -31.094 -14.797 6.758 1 97.31 332 GLU B CA 1
ATOM 6473 C C . GLU B 1 332 ? -32.5 -14.328 7.078 1 97.31 332 GLU B C 1
ATOM 6475 O O . GLU B 1 332 ? -33.375 -14.336 6.211 1 97.31 332 GLU B O 1
ATOM 6480 N N . LYS B 1 333 ? -32.75 -13.914 8.289 1 94.56 333 LYS B N 1
ATOM 6481 C CA . LYS B 1 333 ? -34.031 -13.336 8.664 1 94.56 333 LYS B CA 1
ATOM 6482 C C . LYS B 1 333 ? -34.281 -12 7.965 1 94.56 333 LYS B C 1
ATOM 6484 O O . LYS B 1 333 ? -35.406 -11.594 7.75 1 94.56 333 LYS B O 1
ATOM 6489 N N . ALA B 1 334 ? -33.188 -11.422 7.633 1 92.69 334 ALA B N 1
ATOM 6490 C CA . ALA B 1 334 ? -33.281 -10.172 6.895 1 92.69 334 ALA B CA 1
ATOM 6491 C C . ALA B 1 334 ? -33.312 -10.422 5.391 1 92.69 334 ALA B C 1
ATOM 6493 O O . ALA B 1 334 ? -33.219 -9.484 4.594 1 92.69 334 ALA B O 1
ATOM 6494 N N . GLY B 1 335 ? -33.406 -11.695 5.012 1 95.12 335 GLY B N 1
ATOM 6495 C CA . GLY B 1 335 ? -33.562 -12.039 3.611 1 95.12 335 GLY B CA 1
ATOM 6496 C C . GLY B 1 335 ? -32.25 -12.297 2.891 1 95.12 335 GLY B C 1
ATOM 6497 O O . GLY B 1 335 ? -32.25 -12.477 1.671 1 95.12 335 GLY B O 1
ATOM 6498 N N . GLN B 1 336 ? -31.172 -12.234 3.562 1 96.69 336 GLN B N 1
ATOM 6499 C CA . GLN B 1 336 ? -29.859 -12.445 2.947 1 96.69 336 GLN B CA 1
ATOM 6500 C C . GLN B 1 336 ? -29.484 -13.922 2.963 1 96.69 336 GLN B C 1
ATOM 6502 O O . GLN B 1 336 ? -28.906 -14.406 3.938 1 96.69 336 GLN B O 1
ATOM 6507 N N . HIS B 1 337 ? -29.734 -14.633 1.89 1 97.25 337 HIS B N 1
ATOM 6508 C CA . HIS B 1 337 ? -29.391 -16.047 1.708 1 97.25 337 HIS B CA 1
ATOM 6509 C C . HIS B 1 337 ? -28.219 -16.203 0.752 1 97.25 337 HIS B C 1
ATOM 6511 O O . HIS B 1 337 ? -28.406 -16.516 -0.427 1 97.25 337 HIS B O 1
ATOM 6517 N N . GLY B 1 338 ? -27.016 -16.234 1.293 1 97.38 338 GLY B N 1
ATOM 6518 C CA . GLY B 1 338 ? -25.812 -16.109 0.466 1 97.38 338 GLY B CA 1
ATOM 6519 C C . GLY B 1 338 ? -25.578 -14.703 -0.05 1 97.38 338 GLY B C 1
ATOM 6520 O O . GLY B 1 338 ? -26.094 -13.734 0.52 1 97.38 338 GLY B O 1
ATOM 6521 N N . GLY B 1 339 ? -24.703 -14.562 -0.978 1 96.94 339 GLY B N 1
ATOM 6522 C CA . GLY B 1 339 ? -24.453 -13.258 -1.569 1 96.94 339 GLY B CA 1
ATOM 6523 C C . GLY B 1 339 ? -23.562 -12.367 -0.716 1 96.94 339 GLY B C 1
ATOM 6524 O O . GLY B 1 339 ? -22.656 -12.859 -0.051 1 96.94 339 GLY B O 1
ATOM 6525 N N . LYS B 1 340 ? -23.812 -11.047 -0.858 1 98 340 LYS B N 1
ATOM 6526 C CA . LYS B 1 340 ? -22.875 -10.125 -0.22 1 98 340 LYS B CA 1
ATOM 6527 C C . LYS B 1 340 ? -23.578 -8.852 0.232 1 98 340 LYS B C 1
ATOM 6529 O O . LYS B 1 340 ? -24.719 -8.586 -0.171 1 98 340 LYS B O 1
ATOM 6534 N N . SER B 1 341 ? -22.969 -8.164 1.132 1 98.25 341 SER B N 1
ATOM 6535 C CA . SER B 1 341 ? -23.266 -6.758 1.401 1 98.25 341 SER B CA 1
ATOM 6536 C C . SER B 1 341 ? -22.203 -5.848 0.795 1 98.25 341 SER B C 1
ATOM 6538 O O . SER B 1 341 ? -21.016 -6.18 0.809 1 98.25 341 SER B O 1
ATOM 6540 N N . ILE B 1 342 ? -22.656 -4.738 0.232 1 98.38 342 ILE B N 1
ATOM 6541 C CA . ILE B 1 342 ? -21.797 -3.74 -0.39 1 98.38 342 ILE B CA 1
ATOM 6542 C C . ILE B 1 342 ? -21.891 -2.43 0.389 1 98.38 342 ILE B C 1
ATOM 6544 O O . ILE B 1 342 ? -22.969 -1.871 0.558 1 98.38 342 ILE B O 1
ATOM 6548 N N . THR B 1 343 ? -20.75 -1.941 0.905 1 98.5 343 THR B N 1
ATOM 6549 C CA . THR B 1 343 ? -20.812 -0.714 1.689 1 98.5 343 THR B CA 1
ATOM 6550 C C . THR B 1 343 ? -19.672 0.228 1.306 1 98.5 343 THR B C 1
ATOM 6552 O O . THR B 1 343 ? -18.719 -0.184 0.651 1 98.5 343 THR B O 1
ATOM 6555 N N . ASP B 1 344 ? -19.828 1.488 1.613 1 98.06 344 ASP B N 1
ATOM 6556 C CA . ASP B 1 344 ? -18.719 2.434 1.567 1 98.06 344 ASP B CA 1
ATOM 6557 C C . ASP B 1 344 ? -18.094 2.625 2.951 1 98.06 344 ASP B C 1
ATOM 6559 O O . ASP B 1 344 ? -17.422 3.621 3.201 1 98.06 344 ASP B O 1
ATOM 6563 N N . LEU B 1 345 ? -18.422 1.682 3.947 1 98.06 345 LEU B N 1
ATOM 6564 C CA . LEU B 1 345 ? -17.766 1.593 5.246 1 98.06 345 LEU B CA 1
ATOM 6565 C C . LEU B 1 345 ? -16.422 0.89 5.129 1 98.06 345 LEU B C 1
ATOM 6567 O O . LEU B 1 345 ? -16.125 0.26 4.109 1 98.06 345 LEU B O 1
ATOM 6571 N N . PRO B 1 346 ? -15.625 0.94 6.16 1 98.06 346 PRO B N 1
ATOM 6572 C CA . PRO B 1 346 ? -14.289 0.338 6.086 1 98.06 346 PRO B CA 1
ATOM 6573 C C . PRO B 1 346 ? -14.336 -1.159 5.785 1 98.06 346 PRO B C 1
ATOM 6575 O O . PRO B 1 346 ? -13.422 -1.693 5.152 1 98.06 346 PRO B O 1
ATOM 6578 N N . ILE B 1 347 ? -15.375 -1.857 6.09 1 98.62 347 ILE B N 1
ATOM 6579 C CA . ILE B 1 347 ? -15.43 -3.301 5.883 1 98.62 347 ILE B CA 1
ATOM 6580 C C . ILE B 1 347 ? -15.594 -3.604 4.395 1 98.62 347 ILE B C 1
ATOM 6582 O O . ILE B 1 347 ? -15.281 -4.707 3.939 1 98.62 347 ILE B O 1
ATOM 6586 N N . ARG B 1 348 ? -16.234 -2.658 3.594 1 98.12 348 ARG B N 1
ATOM 6587 C CA . ARG B 1 348 ? -16.484 -2.73 2.156 1 98.12 348 ARG B CA 1
ATOM 6588 C C . ARG B 1 348 ? -17.438 -3.869 1.815 1 98.12 348 ARG B C 1
ATOM 6590 O O . ARG B 1 348 ? -18.641 -3.738 1.982 1 98.12 348 ARG B O 1
ATOM 6597 N N . PHE B 1 349 ? -16.906 -5.039 1.52 1 97.94 349 PHE B N 1
ATOM 6598 C CA . PHE B 1 349 ? -17.797 -6.141 1.173 1 97.94 349 PHE B CA 1
ATOM 6599 C C . PHE B 1 349 ? -17.812 -7.188 2.279 1 97.94 349 PHE B C 1
ATOM 6601 O O . PHE B 1 349 ? -16.781 -7.473 2.891 1 97.94 349 PHE B O 1
ATOM 6608 N N . SER B 1 350 ? -18.938 -7.703 2.562 1 98.5 350 SER B N 1
ATOM 6609 C CA . SER B 1 350 ? -19.141 -8.891 3.383 1 98.5 350 SER B CA 1
ATOM 6610 C C . SER B 1 350 ? -19.797 -10.008 2.584 1 98.5 350 SER B C 1
ATOM 6612 O O . SER B 1 350 ? -20.688 -9.758 1.774 1 98.5 350 SER B O 1
ATOM 6614 N N . TYR B 1 351 ? -19.359 -11.211 2.766 1 98.5 351 TYR B N 1
ATOM 6615 C CA . TYR B 1 351 ? -19.953 -12.359 2.082 1 98.5 351 TYR B CA 1
ATOM 6616 C C . TYR B 1 351 ? -20.562 -13.336 3.078 1 98.5 351 TYR B C 1
ATOM 6618 O O . TYR B 1 351 ? -19.969 -13.609 4.129 1 98.5 351 TYR B O 1
ATOM 6626 N N . TYR B 1 352 ? -21.688 -13.789 2.727 1 98.31 352 TYR B N 1
ATOM 6627 C CA . TYR B 1 352 ? -22.438 -14.703 3.586 1 98.31 352 TYR B CA 1
ATOM 6628 C C . TYR B 1 352 ? -22.344 -16.141 3.08 1 98.31 352 TYR B C 1
ATOM 6630 O O . TYR B 1 352 ? -22.141 -16.359 1.885 1 98.31 352 TYR B O 1
ATOM 6638 N N . PRO B 1 353 ? -22.453 -17.078 4.008 1 97.38 353 PRO B N 1
ATOM 6639 C CA . PRO B 1 353 ? -22.281 -18.484 3.615 1 97.38 353 PRO B CA 1
ATOM 6640 C C . PRO B 1 353 ? -23.25 -18.906 2.512 1 97.38 353 PRO B C 1
ATOM 6642 O O . PRO B 1 353 ? -24.438 -18.578 2.564 1 97.38 353 PRO B O 1
ATOM 6645 N N . SER B 1 354 ? -22.703 -19.656 1.562 1 96.94 354 SER B N 1
ATOM 6646 C CA . SER B 1 354 ? -23.5 -20.188 0.461 1 96.94 354 SER B CA 1
ATOM 6647 C C . SER B 1 354 ? -24.062 -21.562 0.793 1 96.94 354 SER B C 1
ATOM 6649 O O . SER B 1 354 ? -24.875 -22.109 0.044 1 96.94 354 SER B O 1
ATOM 6651 N N . ARG B 1 355 ? -23.625 -22.094 1.953 1 94.25 355 ARG B N 1
ATOM 6652 C CA . ARG B 1 355 ? -24.047 -23.422 2.355 1 94.25 355 ARG B CA 1
ATOM 6653 C C . ARG B 1 355 ? -24.875 -23.375 3.633 1 94.25 355 ARG B C 1
ATOM 6655 O O . ARG B 1 355 ? -24.844 -22.391 4.371 1 94.25 355 ARG B O 1
ATOM 6662 N N . ASN B 1 356 ? -25.625 -24.5 3.771 1 94.88 356 ASN B N 1
ATOM 6663 C CA . ASN B 1 356 ? -26.406 -24.703 4.984 1 94.88 356 ASN B CA 1
ATOM 6664 C C . ASN B 1 356 ? -27.375 -23.562 5.227 1 94.88 356 ASN B C 1
ATOM 6666 O O . ASN B 1 356 ? -27.609 -23.172 6.375 1 94.88 356 ASN B O 1
ATOM 6670 N N . ILE B 1 357 ? -27.828 -22.969 4.18 1 96.31 357 ILE B N 1
ATOM 6671 C CA . ILE B 1 357 ? -28.812 -21.891 4.297 1 96.31 357 ILE B CA 1
ATOM 6672 C C . ILE B 1 357 ? -30.078 -22.422 4.992 1 96.31 357 ILE B C 1
ATOM 6674 O O . ILE B 1 357 ? -30.578 -23.484 4.637 1 96.31 357 ILE B O 1
ATOM 6678 N N . GLY B 1 358 ? -30.484 -21.781 5.926 1 94.69 358 GLY B N 1
ATOM 6679 C CA . GLY B 1 358 ? -31.656 -22.188 6.688 1 94.69 358 GLY B CA 1
ATOM 6680 C C . GLY B 1 358 ? -31.312 -23 7.922 1 94.69 358 GLY B C 1
ATOM 6681 O O . GLY B 1 358 ? -32.188 -23.25 8.766 1 94.69 358 GLY B O 1
ATOM 6682 N N . ALA B 1 359 ? -30.094 -23.359 8.039 1 94.12 359 ALA B N 1
ATOM 6683 C CA . ALA B 1 359 ? -29.656 -24.156 9.188 1 94.12 359 ALA B CA 1
ATOM 6684 C C . ALA B 1 359 ? -29.609 -23.297 10.453 1 94.12 359 ALA B C 1
ATOM 6686 O O . ALA B 1 359 ? -29.469 -22.062 10.375 1 94.12 359 ALA B O 1
ATOM 6687 N N . ASN B 1 360 ? -29.703 -23.969 11.586 1 93.25 360 ASN B N 1
ATOM 6688 C CA . ASN B 1 360 ? -29.547 -23.312 12.875 1 93.25 360 ASN B CA 1
ATOM 6689 C C . ASN B 1 360 ? -28.109 -23.391 13.383 1 93.25 360 ASN B C 1
ATOM 6691 O O . ASN B 1 360 ? -27.359 -24.266 12.953 1 93.25 360 ASN B O 1
ATOM 6695 N N . GLY B 1 361 ? -27.812 -22.453 14.25 1 93.25 361 GLY B N 1
ATOM 6696 C CA . GLY B 1 361 ? -26.531 -22.547 14.93 1 93.25 361 GLY B CA 1
ATOM 6697 C C . GLY B 1 361 ? -25.5 -21.578 14.383 1 93.25 361 GLY B C 1
ATOM 6698 O O . GLY B 1 361 ? -25.844 -20.625 13.672 1 93.25 361 GLY B O 1
ATOM 6699 N N . HIS B 1 362 ? -24.266 -21.828 14.742 1 96.69 362 HIS B N 1
ATOM 6700 C CA . HIS B 1 362 ? -23.156 -20.922 14.484 1 96.69 362 HIS B CA 1
ATOM 6701 C C . HIS B 1 362 ? -22.812 -20.859 13 1 96.69 362 HIS B C 1
ATOM 6703 O O . HIS B 1 362 ? -22.969 -21.844 12.289 1 96.69 362 HIS B O 1
ATOM 6709 N N . ALA B 1 363 ? -22.359 -19.797 12.555 1 97.5 363 ALA B N 1
ATOM 6710 C CA . ALA B 1 363 ? -21.875 -19.594 11.188 1 97.5 363 ALA B CA 1
ATOM 6711 C C . ALA B 1 363 ? -20.812 -18.516 11.141 1 97.5 363 ALA B C 1
ATOM 6713 O O . ALA B 1 363 ? -20.781 -17.625 11.992 1 97.5 363 ALA B O 1
ATOM 6714 N N . VAL B 1 364 ? -19.953 -18.609 10.141 1 98.19 364 VAL B N 1
ATOM 6715 C CA . VAL B 1 364 ? -18.891 -17.625 9.938 1 98.19 364 VAL B CA 1
ATOM 6716 C C . VAL B 1 364 ? -19.156 -16.844 8.656 1 98.19 364 VAL B C 1
ATOM 6718 O O . VAL B 1 364 ? -19.469 -17.422 7.617 1 98.19 364 VAL B O 1
ATOM 6721 N N . ILE B 1 365 ? -19.078 -15.578 8.75 1 98.25 365 ILE B N 1
ATOM 6722 C CA . ILE B 1 365 ? -19.156 -14.773 7.539 1 98.25 365 ILE B CA 1
ATOM 6723 C C . ILE B 1 365 ? -17.812 -14.109 7.266 1 98.25 365 ILE B C 1
ATOM 6725 O O . ILE B 1 365 ? -17.031 -13.867 8.195 1 98.25 365 ILE B O 1
ATOM 6729 N N . LEU B 1 366 ? -17.469 -13.922 5.98 1 98.75 366 LEU B N 1
ATOM 6730 C CA . LEU B 1 366 ? -16.438 -12.961 5.617 1 98.75 366 LEU B CA 1
ATOM 6731 C C . LEU B 1 366 ? -16.922 -11.531 5.816 1 98.75 366 LEU B C 1
ATOM 6733 O O . LEU B 1 366 ? -17.578 -10.969 4.934 1 98.75 366 LEU B O 1
ATOM 6737 N N . ALA B 1 367 ? -16.547 -10.961 6.922 1 98.81 367 ALA B N 1
ATOM 6738 C CA . ALA B 1 367 ? -17.188 -9.727 7.375 1 98.81 367 ALA B CA 1
ATOM 6739 C C . ALA B 1 367 ? -16.547 -8.508 6.703 1 98.81 367 ALA B C 1
ATOM 6741 O O . ALA B 1 367 ? -17.188 -7.461 6.586 1 98.81 367 ALA B O 1
ATOM 6742 N N . SER B 1 368 ? -15.352 -8.633 6.367 1 98.75 368 SER B N 1
ATOM 6743 C CA . SER B 1 368 ? -14.641 -7.578 5.656 1 98.75 368 SER B CA 1
ATOM 6744 C C . SER B 1 368 ? -13.734 -8.148 4.57 1 98.75 368 SER B C 1
ATOM 6746 O O . SER B 1 368 ? -12.922 -9.039 4.836 1 98.75 368 SER B O 1
ATOM 6748 N N . TYR B 1 369 ? -13.977 -7.746 3.422 1 98.19 369 TYR B N 1
ATOM 6749 C CA . TYR B 1 369 ? -13.188 -8.094 2.242 1 98.19 369 TYR B CA 1
ATOM 6750 C C . TYR B 1 369 ? -12.602 -6.848 1.594 1 98.19 369 TYR B C 1
ATOM 6752 O O . TYR B 1 369 ? -13.305 -6.102 0.915 1 98.19 369 TYR B O 1
ATOM 6760 N N . THR B 1 370 ? -11.203 -6.598 1.81 1 97.62 370 THR B N 1
ATOM 6761 C CA . THR B 1 370 ? -10.586 -5.344 1.382 1 97.62 370 THR B CA 1
ATOM 6762 C C . THR B 1 370 ? -9.258 -5.609 0.689 1 97.62 370 THR B C 1
ATOM 6764 O O . THR B 1 370 ? -8.578 -6.598 0.984 1 97.62 370 THR B O 1
ATOM 6767 N N . TRP B 1 371 ? -8.898 -4.738 -0.224 1 95.12 371 TRP B N 1
ATOM 6768 C CA . TRP B 1 371 ? -7.633 -4.809 -0.947 1 95.12 371 TRP B CA 1
ATOM 6769 C C . TRP B 1 371 ? -7.043 -3.416 -1.145 1 95.12 371 TRP B C 1
ATOM 6771 O O . TRP B 1 371 ? -7.738 -2.412 -0.989 1 95.12 371 TRP B O 1
ATOM 6781 N N . ALA B 1 372 ? -5.785 -3.367 -1.557 1 94.44 372 ALA B N 1
ATOM 6782 C CA . ALA B 1 372 ? -5.051 -2.137 -1.841 1 94.44 372 ALA B CA 1
ATOM 6783 C C . ALA B 1 372 ? -5.125 -1.17 -0.663 1 94.44 372 ALA B C 1
ATOM 6785 O O . ALA B 1 372 ? -4.855 -1.549 0.479 1 94.44 372 ALA B O 1
ATOM 6786 N N . ASP B 1 373 ? -5.504 0.086 -0.875 1 92.81 373 ASP B N 1
ATOM 6787 C CA . ASP B 1 373 ? -5.492 1.109 0.166 1 92.81 373 ASP B CA 1
ATOM 6788 C C . ASP B 1 373 ? -6.504 0.788 1.264 1 92.81 373 ASP B C 1
ATOM 6790 O O . ASP B 1 373 ? -6.281 1.11 2.434 1 92.81 373 ASP B O 1
ATOM 6794 N N . GLU B 1 374 ? -7.578 0.133 0.898 1 95.38 374 GLU B N 1
ATOM 6795 C CA . GLU B 1 374 ? -8.602 -0.232 1.873 1 95.38 374 GLU B CA 1
ATOM 6796 C C . GLU B 1 374 ? -8.07 -1.246 2.881 1 95.38 374 GLU B C 1
ATOM 6798 O O . GLU B 1 374 ? -8.43 -1.207 4.059 1 95.38 374 GLU B O 1
ATOM 6803 N N . ALA B 1 375 ? -7.227 -2.098 2.379 1 97 375 ALA B N 1
ATOM 6804 C CA . ALA B 1 375 ? -6.637 -3.109 3.252 1 97 375 ALA B CA 1
ATOM 6805 C C . ALA B 1 375 ? -5.609 -2.49 4.195 1 97 375 ALA B C 1
ATOM 6807 O O . ALA B 1 375 ? -5.457 -2.936 5.336 1 97 375 ALA B O 1
ATOM 6808 N N . LEU B 1 376 ? -4.914 -1.443 3.764 1 95.81 376 LEU B N 1
ATOM 6809 C CA . LEU B 1 376 ? -3.801 -0.864 4.508 1 95.81 376 LEU B CA 1
ATOM 6810 C C . LEU B 1 376 ? -4.293 -0.216 5.801 1 95.81 376 LEU B C 1
ATOM 6812 O O . LEU B 1 376 ? -3.586 -0.225 6.812 1 95.81 376 LEU B O 1
ATOM 6816 N N . ILE B 1 377 ? -5.48 0.328 5.805 1 96.06 377 ILE B N 1
ATOM 6817 C CA . ILE B 1 377 ? -5.969 0.964 7.023 1 96.06 377 ILE B CA 1
ATOM 6818 C C . ILE B 1 377 ? -6.215 -0.095 8.094 1 96.06 377 ILE B C 1
ATOM 6820 O O . ILE B 1 377 ? -5.992 0.152 9.281 1 96.06 377 ILE B O 1
ATOM 6824 N N . TRP B 1 378 ? -6.605 -1.293 7.707 1 97.81 378 TRP B N 1
ATOM 6825 C CA . TRP B 1 378 ? -6.801 -2.387 8.656 1 97.81 378 TRP B CA 1
ATOM 6826 C C . TRP B 1 378 ? -5.469 -2.863 9.219 1 97.81 378 TRP B C 1
ATOM 6828 O O . TRP B 1 378 ? -5.395 -3.293 10.375 1 97.81 378 TRP B O 1
ATOM 6838 N N . ASP B 1 379 ? -4.473 -2.768 8.406 1 96.25 379 ASP B N 1
ATOM 6839 C CA . ASP B 1 379 ? -3.16 -3.287 8.781 1 96.25 379 ASP B CA 1
ATOM 6840 C C . ASP B 1 379 ? -2.523 -2.441 9.875 1 96.25 379 ASP B C 1
ATOM 6842 O O . ASP B 1 379 ? -1.548 -2.859 10.508 1 96.25 379 ASP B O 1
ATOM 6846 N N . SER B 1 380 ? -3.041 -1.277 10.141 1 97.12 380 SER B N 1
ATOM 6847 C CA . SER B 1 380 ? -2.529 -0.416 11.203 1 97.12 380 SER B CA 1
ATOM 6848 C C . SER B 1 380 ? -3.127 -0.793 12.555 1 97.12 380 SER B C 1
ATOM 6850 O O . SER B 1 380 ? -2.654 -0.335 13.594 1 97.12 380 SER B O 1
ATOM 6852 N N . LEU B 1 381 ? -4.094 -1.659 12.586 1 97.75 381 LEU B N 1
ATOM 6853 C CA . LEU B 1 381 ? -4.875 -1.948 13.789 1 97.75 381 LEU B CA 1
ATOM 6854 C C . LEU B 1 381 ? -4.457 -3.281 14.398 1 97.75 381 LEU B C 1
ATOM 6856 O O . LEU B 1 381 ? -3.998 -4.18 13.688 1 97.75 381 LEU B O 1
ATOM 6860 N N . SER B 1 382 ? -4.621 -3.414 15.695 1 96.5 382 SER B N 1
ATOM 6861 C CA . SER B 1 382 ? -4.492 -4.711 16.359 1 96.5 382 SER B CA 1
ATOM 6862 C C . SER B 1 382 ? -5.637 -5.645 15.969 1 96.5 382 SER B C 1
ATOM 6864 O O . SER B 1 382 ? -6.656 -5.195 15.438 1 96.5 382 SER B O 1
ATOM 6866 N N . GLU B 1 383 ? -5.445 -6.934 16.188 1 97.19 383 GLU B N 1
ATOM 6867 C CA . GLU B 1 383 ? -6.492 -7.91 15.891 1 97.19 383 GLU B CA 1
ATOM 6868 C C . GLU B 1 383 ? -7.793 -7.547 16.609 1 97.19 383 GLU B C 1
ATOM 6870 O O . GLU B 1 383 ? -8.867 -7.598 16.016 1 97.19 383 GLU B O 1
ATOM 6875 N N . GLY B 1 384 ? -7.688 -7.203 17.891 1 97.31 384 GLY B N 1
ATOM 6876 C CA . GLY B 1 384 ? -8.867 -6.812 18.656 1 97.31 384 GLY B CA 1
ATOM 6877 C C . GLY B 1 384 ? -9.586 -5.617 18.062 1 97.31 384 GLY B C 1
ATOM 6878 O O . GLY B 1 384 ? -10.82 -5.609 17.969 1 97.31 384 GLY B O 1
ATOM 6879 N N . GLU B 1 385 ? -8.859 -4.617 17.656 1 97 385 GLU B N 1
ATOM 6880 C CA . GLU B 1 385 ? -9.453 -3.422 17.078 1 97 385 GLU B CA 1
ATOM 6881 C C . GLU B 1 385 ? -10.102 -3.734 15.727 1 97 385 GLU B C 1
ATOM 6883 O O . GLU B 1 385 ? -11.148 -3.184 15.391 1 97 385 GLU B O 1
ATOM 6888 N N . ARG B 1 386 ? -9.445 -4.582 14.875 1 98.44 386 ARG B N 1
ATOM 6889 C CA . ARG B 1 386 ? -10.047 -4.996 13.617 1 98.44 386 ARG B CA 1
ATOM 6890 C C . ARG B 1 386 ? -11.43 -5.598 13.836 1 98.44 386 ARG B C 1
ATOM 6892 O O . ARG B 1 386 ? -12.383 -5.25 13.141 1 98.44 386 ARG B O 1
ATOM 6899 N N . ILE B 1 387 ? -11.492 -6.473 14.797 1 98.5 387 ILE B N 1
ATOM 6900 C CA . ILE B 1 387 ? -12.758 -7.141 15.102 1 98.5 387 ILE B CA 1
ATOM 6901 C C . ILE B 1 387 ? -13.773 -6.117 15.602 1 98.5 387 ILE B C 1
ATOM 6903 O O . ILE B 1 387 ? -14.914 -6.098 15.148 1 98.5 387 ILE B O 1
ATOM 6907 N N . GLN B 1 388 ? -13.352 -5.211 16.484 1 97.31 388 GLN B N 1
ATOM 6908 C CA . GLN B 1 388 ? -14.242 -4.211 17.062 1 97.31 388 GLN B CA 1
ATOM 6909 C C . GLN B 1 388 ? -14.82 -3.307 15.984 1 97.31 388 GLN B C 1
ATOM 6911 O O . GLN B 1 388 ? -16.031 -3.096 15.922 1 97.31 388 GLN B O 1
ATOM 6916 N N . TYR B 1 389 ? -13.992 -2.777 15.133 1 98 389 TYR B N 1
ATOM 6917 C CA . TYR B 1 389 ? -14.453 -1.877 14.086 1 98 389 TYR B CA 1
ATOM 6918 C C . TYR B 1 389 ? -15.328 -2.617 13.078 1 98 389 TYR B C 1
ATOM 6920 O O . TYR B 1 389 ? -16.266 -2.043 12.523 1 98 389 TYR B O 1
ATOM 6928 N N . THR B 1 390 ? -15.016 -3.9 12.805 1 98.75 390 THR B N 1
ATOM 6929 C CA . THR B 1 390 ? -15.852 -4.711 11.93 1 98.75 390 THR B CA 1
ATOM 6930 C C . THR B 1 390 ? -17.266 -4.836 12.492 1 98.75 390 THR B C 1
ATOM 6932 O O . THR B 1 390 ? -18.25 -4.645 11.766 1 98.75 390 THR B O 1
ATOM 6935 N N . LEU B 1 391 ? -17.328 -5.117 13.766 1 98.62 391 LEU B N 1
ATOM 6936 C CA . LEU B 1 391 ? -18.625 -5.242 14.414 1 98.62 391 LEU B CA 1
ATOM 6937 C C . LEU B 1 391 ? -19.375 -3.908 14.406 1 98.62 391 LEU B C 1
ATOM 6939 O O . LEU B 1 391 ? -20.578 -3.867 14.18 1 98.62 391 LEU B O 1
ATOM 6943 N N . LEU B 1 392 ? -18.641 -2.867 14.617 1 97.94 392 LEU B N 1
ATOM 6944 C CA . LEU B 1 392 ? -19.234 -1.54 14.562 1 97.94 392 LEU B CA 1
ATOM 6945 C C . LEU B 1 392 ? -19.828 -1.272 13.18 1 97.94 392 LEU B C 1
ATOM 6947 O O . LEU B 1 392 ? -20.953 -0.761 13.07 1 97.94 392 LEU B O 1
ATOM 6951 N N . ASN B 1 393 ? -19.125 -1.627 12.141 1 98.31 393 ASN B N 1
ATOM 6952 C CA . ASN B 1 393 ? -19.609 -1.42 10.781 1 98.31 393 ASN B CA 1
ATOM 6953 C C . ASN B 1 393 ? -20.797 -2.316 10.461 1 98.31 393 ASN B C 1
ATOM 6955 O O . ASN B 1 393 ? -21.766 -1.87 9.852 1 98.31 393 ASN B O 1
ATOM 6959 N N . LEU B 1 394 ? -20.703 -3.561 10.867 1 98.5 394 LEU B N 1
ATOM 6960 C CA . LEU B 1 394 ? -21.828 -4.473 10.648 1 98.5 394 LEU B CA 1
ATOM 6961 C C . LEU B 1 394 ? -23.078 -3.986 11.375 1 98.5 394 LEU B C 1
ATOM 6963 O O . LEU B 1 394 ? -24.188 -4.176 10.898 1 98.5 394 LEU B O 1
ATOM 6967 N N . SER B 1 395 ? -22.906 -3.365 12.539 1 97.81 395 SER B N 1
ATOM 6968 C CA . SER B 1 395 ? -24.047 -2.887 13.32 1 97.81 395 SER B CA 1
ATOM 6969 C C . SER B 1 395 ? -24.766 -1.744 12.617 1 97.81 395 SER B C 1
ATOM 6971 O O . SER B 1 395 ? -25.938 -1.489 12.875 1 97.81 395 SER B O 1
ATOM 6973 N N . GLU B 1 396 ? -24.062 -1.016 11.758 1 96.19 396 GLU B N 1
ATOM 6974 C CA . GLU B 1 396 ? -24.719 -0.003 10.93 1 96.19 396 GLU B CA 1
ATOM 6975 C C . GLU B 1 396 ? -25.734 -0.635 9.992 1 96.19 396 GLU B C 1
ATOM 6977 O O . GLU B 1 396 ? -26.719 0.004 9.617 1 96.19 396 GLU B O 1
ATOM 6982 N N . ILE B 1 397 ? -25.516 -1.873 9.68 1 96.75 397 ILE B N 1
ATOM 6983 C CA . ILE B 1 397 ? -26.344 -2.584 8.719 1 96.75 397 ILE B CA 1
ATOM 6984 C C . ILE B 1 397 ? -27.438 -3.354 9.461 1 96.75 397 ILE B C 1
ATOM 6986 O O . ILE B 1 397 ? -28.609 -3.295 9.078 1 96.75 397 ILE B O 1
ATOM 6990 N N . TYR B 1 398 ? -27.078 -4.027 10.57 1 97.5 398 TYR B N 1
ATOM 6991 C CA . TYR B 1 398 ? -27.984 -5.012 11.164 1 97.5 398 TYR B CA 1
ATOM 6992 C C . TYR B 1 398 ? -28.469 -4.562 12.539 1 97.5 398 TYR B C 1
ATOM 6994 O O . TYR B 1 398 ? -29.359 -5.172 13.125 1 97.5 398 TYR B O 1
ATOM 7002 N N . GLY B 1 399 ? -27.891 -3.479 13.086 1 96.5 399 GLY B N 1
ATOM 7003 C CA . GLY B 1 399 ? -28.234 -3.029 14.422 1 96.5 399 GLY B CA 1
ATOM 7004 C C . GLY B 1 399 ? -27.5 -3.789 15.516 1 96.5 399 GLY B C 1
ATOM 7005 O O . GLY B 1 399 ? -26.484 -4.426 15.266 1 96.5 399 GLY B O 1
ATOM 7006 N N . ASP B 1 400 ? -27.953 -3.787 16.672 1 96.62 400 ASP B N 1
ATOM 7007 C CA . ASP B 1 400 ? -27.266 -4.23 17.875 1 96.62 400 ASP B CA 1
ATOM 7008 C C . ASP B 1 400 ? -27.203 -5.754 17.953 1 96.62 400 ASP B C 1
ATOM 7010 O O . ASP B 1 400 ? -26.453 -6.312 18.75 1 96.62 400 ASP B O 1
ATOM 7014 N N . ILE B 1 401 ? -27.938 -6.383 17.109 1 97.56 401 ILE B N 1
ATOM 7015 C CA . ILE B 1 401 ? -27.953 -7.844 17.109 1 97.56 401 ILE B CA 1
ATOM 7016 C C . ILE B 1 401 ? -26.547 -8.383 16.844 1 97.56 401 ILE B C 1
ATOM 7018 O O . ILE B 1 401 ? -26.203 -9.461 17.328 1 97.56 401 ILE B O 1
ATOM 7022 N N . VAL B 1 402 ? -25.75 -7.645 16.156 1 97.88 402 VAL B N 1
ATOM 7023 C CA . VAL B 1 402 ? -24.391 -8.062 15.812 1 97.88 402 VAL B CA 1
ATOM 7024 C C . VAL B 1 402 ? -23.578 -8.305 17.078 1 97.88 402 VAL B C 1
ATOM 7026 O O . VAL B 1 402 ? -22.797 -9.25 17.141 1 97.88 402 VAL B O 1
ATOM 7029 N N . TRP B 1 403 ? -23.781 -7.492 18.125 1 97.56 403 TRP B N 1
ATOM 7030 C CA . TRP B 1 403 ? -23.031 -7.582 19.375 1 97.56 403 TRP B CA 1
ATOM 7031 C C . TRP B 1 403 ? -23.484 -8.773 20.203 1 97.56 403 TRP B C 1
ATOM 7033 O O . TRP B 1 403 ? -22.672 -9.492 20.781 1 97.56 403 TRP B O 1
ATOM 7043 N N . SER B 1 404 ? -24.766 -8.984 20.234 1 98 404 SER B N 1
ATOM 7044 C CA . SER B 1 404 ? -25.312 -10.062 21.062 1 98 404 SER B CA 1
ATOM 7045 C C . SER B 1 404 ? -25.016 -11.43 20.438 1 98 404 SER B C 1
ATOM 7047 O O . SER B 1 404 ? -24.891 -12.422 21.156 1 98 404 SER B O 1
ATOM 7049 N N . GLU B 1 405 ? -24.875 -11.461 19.141 1 98.25 405 GLU B N 1
ATOM 7050 C CA . GLU B 1 405 ? -24.703 -12.719 18.422 1 98.25 405 GLU B CA 1
ATOM 7051 C C . GLU B 1 405 ? -23.234 -13.062 18.25 1 98.25 405 GLU B C 1
ATOM 7053 O O . GLU B 1 405 ? -22.891 -14.195 17.906 1 98.25 405 GLU B O 1
ATOM 7058 N N . PHE B 1 406 ? -22.344 -12.109 18.484 1 98.62 406 PHE B N 1
ATOM 7059 C CA . PHE B 1 406 ? -20.922 -12.281 18.234 1 98.62 406 PHE B CA 1
ATOM 7060 C C . PHE B 1 406 ? -20.344 -13.406 19.094 1 98.62 406 PHE B C 1
ATOM 7062 O O . PHE B 1 406 ? -20.641 -13.5 20.281 1 98.62 406 PHE B O 1
ATOM 7069 N N . VAL B 1 407 ? -19.516 -14.25 18.5 1 98.56 407 VAL B N 1
ATOM 7070 C CA . VAL B 1 407 ? -18.859 -15.344 19.203 1 98.56 407 VAL B CA 1
ATOM 7071 C C . VAL B 1 407 ? -17.344 -15.148 19.172 1 98.56 407 VAL B C 1
ATOM 7073 O O . VAL B 1 407 ? -16.703 -15.023 20.219 1 98.56 407 VAL B O 1
ATOM 7076 N N . SER B 1 408 ? -16.797 -15.086 17.984 1 98.19 408 SER B N 1
ATOM 7077 C CA . SER B 1 408 ? -15.359 -14.945 17.797 1 98.19 408 SER B CA 1
ATOM 7078 C C . SER B 1 408 ? -15.031 -14.344 16.422 1 98.19 408 SER B C 1
ATOM 7080 O O . SER B 1 408 ? -15.922 -14.156 15.602 1 98.19 408 SER B O 1
ATOM 7082 N N . GLY B 1 409 ? -13.805 -13.938 16.25 1 98.44 409 GLY B N 1
ATOM 7083 C CA . GLY B 1 409 ? -13.344 -13.398 14.969 1 98.44 409 GLY B CA 1
ATOM 7084 C C . GLY B 1 409 ? -11.836 -13.492 14.797 1 98.44 409 GLY B C 1
ATOM 7085 O O . GLY B 1 409 ? -11.109 -13.695 15.773 1 98.44 409 GLY B O 1
ATOM 7086 N N . THR B 1 410 ? -11.43 -13.445 13.602 1 98.62 410 THR B N 1
ATOM 7087 C CA . THR B 1 410 ? -10.008 -13.383 13.258 1 98.62 410 THR B CA 1
ATOM 7088 C C . THR B 1 410 ? -9.805 -12.656 11.93 1 98.62 410 THR B C 1
ATOM 7090 O O . THR B 1 410 ? -10.766 -12.398 11.203 1 98.62 410 THR B O 1
ATOM 7093 N N . SER B 1 411 ? -8.68 -12.18 11.75 1 98.56 411 SER B N 1
ATOM 7094 C CA . SER B 1 411 ? -8.32 -11.5 10.508 1 98.56 411 SER B CA 1
ATOM 7095 C C . SER B 1 411 ? -6.996 -12.023 9.961 1 98.56 411 SER B C 1
ATOM 7097 O O . SER B 1 411 ? -6.23 -12.664 10.672 1 98.56 411 SER B O 1
ATOM 7099 N N . PHE B 1 412 ? -6.824 -11.867 8.711 1 98.56 412 PHE B N 1
ATOM 7100 C CA . PHE B 1 412 ? -5.57 -12.234 8.062 1 98.56 412 PHE B CA 1
ATOM 7101 C C . PHE B 1 412 ? -5.172 -11.188 7.023 1 98.56 412 PHE B C 1
ATOM 7103 O O . PHE B 1 412 ? -5.965 -10.844 6.148 1 98.56 412 PHE B O 1
ATOM 7110 N N . SER B 1 413 ? -3.984 -10.648 7.148 1 98.12 413 SER B N 1
ATOM 7111 C CA . SER B 1 413 ? -3.416 -9.727 6.176 1 98.12 413 SER B CA 1
ATOM 7112 C C . SER B 1 413 ? -2.27 -10.367 5.402 1 98.12 413 SER B C 1
ATOM 7114 O O . SER B 1 413 ? -1.244 -10.727 5.988 1 98.12 413 SER B O 1
ATOM 7116 N N . TRP B 1 414 ? -2.406 -10.453 4.113 1 98.06 414 TRP B N 1
ATOM 7117 C CA . TRP B 1 414 ? -1.369 -11.055 3.279 1 98.06 414 TRP B CA 1
ATOM 7118 C C . TRP B 1 414 ? -0.194 -10.094 3.104 1 98.06 414 TRP B C 1
ATOM 7120 O O . TRP B 1 414 ? 0.926 -10.523 2.816 1 98.06 414 TRP B O 1
ATOM 7130 N N . SER B 1 415 ? -0.423 -8.812 3.219 1 95.88 415 SER B N 1
ATOM 7131 C CA . SER B 1 415 ? 0.652 -7.828 3.15 1 95.88 415 SER B CA 1
ATOM 7132 C C . SER B 1 415 ? 1.547 -7.902 4.383 1 95.88 415 SER B C 1
ATOM 7134 O O . SER B 1 415 ? 2.732 -7.574 4.316 1 95.88 415 SER B O 1
ATOM 7136 N N . GLN B 1 416 ? 1.01 -8.367 5.465 1 96.5 416 GLN B N 1
ATOM 7137 C CA . GLN B 1 416 ? 1.771 -8.453 6.707 1 96.5 416 GLN B CA 1
ATOM 7138 C C . GLN B 1 416 ? 2.326 -9.859 6.922 1 96.5 416 GLN B C 1
ATOM 7140 O O . GLN B 1 416 ? 3.029 -10.109 7.902 1 96.5 416 GLN B O 1
ATOM 7145 N N . TYR B 1 417 ? 2.021 -10.781 6.051 1 97.25 417 TYR B N 1
ATOM 7146 C CA . TYR B 1 417 ? 2.535 -12.148 6.109 1 97.25 417 TYR B CA 1
ATOM 7147 C C . TYR B 1 417 ? 3.924 -12.234 5.488 1 97.25 417 TYR B C 1
ATOM 7149 O O . TYR B 1 417 ? 4.094 -11.977 4.293 1 97.25 417 TYR B O 1
ATOM 7157 N N . PRO B 1 418 ? 4.91 -12.625 6.23 1 96.5 418 PRO B N 1
ATOM 7158 C CA . PRO B 1 418 ? 6.293 -12.453 5.781 1 96.5 418 PRO B CA 1
ATOM 7159 C C . PRO B 1 418 ? 6.637 -13.344 4.59 1 96.5 418 PRO B C 1
ATOM 7161 O O . PRO B 1 418 ? 7.641 -13.109 3.908 1 96.5 418 PRO B O 1
ATOM 7164 N N . TYR B 1 419 ? 5.848 -14.328 4.273 1 97.44 419 TYR B N 1
ATOM 7165 C CA . TYR B 1 419 ? 6.199 -15.266 3.211 1 97.44 419 TYR B CA 1
ATOM 7166 C C . TYR B 1 419 ? 5.469 -14.922 1.919 1 97.44 419 TYR B C 1
ATOM 7168 O O . TYR B 1 419 ? 5.66 -15.586 0.896 1 97.44 419 TYR B O 1
ATOM 7176 N N . SER B 1 420 ? 4.641 -13.898 1.937 1 96.25 420 SER B N 1
ATOM 7177 C CA . SER B 1 420 ? 4.012 -13.438 0.702 1 96.25 420 SER B CA 1
ATOM 7178 C C . SER B 1 420 ? 4.281 -11.953 0.466 1 96.25 420 SER B C 1
ATOM 7180 O O . SER B 1 420 ? 4.52 -11.539 -0.668 1 96.25 420 SER B O 1
ATOM 7182 N N . ALA B 1 421 ? 4.207 -11.117 1.589 1 96.75 421 ALA B N 1
ATOM 7183 C CA . ALA B 1 421 ? 4.418 -9.672 1.519 1 96.75 421 ALA B CA 1
ATOM 7184 C C . ALA B 1 421 ? 3.551 -9.047 0.432 1 96.75 421 ALA B C 1
ATOM 7186 O O . ALA B 1 421 ? 4.043 -8.273 -0.392 1 96.75 421 ALA B O 1
ATOM 7187 N N . GLY B 1 422 ? 2.297 -9.398 0.376 1 96.69 422 GLY B N 1
ATOM 7188 C CA . GLY B 1 422 ? 1.339 -8.93 -0.612 1 96.69 422 GLY B CA 1
ATOM 7189 C C . GLY B 1 422 ? 0.216 -9.914 -0.872 1 96.69 422 GLY B C 1
ATOM 7190 O O . GLY B 1 422 ? 0.388 -11.125 -0.686 1 96.69 422 GLY B O 1
ATOM 7191 N N . GLY B 1 423 ? -0.893 -9.422 -1.361 1 96.81 423 GLY B N 1
ATOM 7192 C CA . GLY B 1 423 ? -2.047 -10.266 -1.638 1 96.81 423 GLY B CA 1
ATOM 7193 C C . GLY B 1 423 ? -1.956 -10.984 -2.973 1 96.81 423 GLY B C 1
ATOM 7194 O O . GLY B 1 423 ? -1.975 -12.211 -3.025 1 96.81 423 GLY B O 1
ATOM 7195 N N . PHE B 1 424 ? -1.818 -10.25 -4.047 1 96.69 424 PHE B N 1
ATOM 7196 C CA . PHE B 1 424 ? -1.696 -10.789 -5.395 1 96.69 424 PHE B CA 1
ATOM 7197 C C . PHE B 1 424 ? -1.181 -9.727 -6.359 1 96.69 424 PHE B C 1
ATOM 7199 O O . PHE B 1 424 ? -1.172 -8.539 -6.035 1 96.69 424 PHE B O 1
ATOM 7206 N N . THR B 1 425 ? -0.734 -10.188 -7.438 1 97.5 425 THR B N 1
ATOM 7207 C CA . THR B 1 425 ? -0.196 -9.297 -8.469 1 97.5 425 THR B CA 1
ATOM 7208 C C . THR B 1 425 ? -1.322 -8.578 -9.203 1 97.5 425 THR B C 1
ATOM 7210 O O . THR B 1 425 ? -2.355 -9.172 -9.508 1 97.5 425 THR B O 1
ATOM 7213 N N . ALA B 1 426 ? -1.194 -7.363 -9.383 1 96.88 426 ALA B N 1
ATOM 7214 C CA . ALA B 1 426 ? -1.994 -6.535 -10.281 1 96.88 426 ALA B CA 1
ATOM 7215 C C . ALA B 1 426 ? -1.133 -5.477 -10.961 1 96.88 426 ALA B C 1
ATOM 7217 O O . ALA B 1 426 ? -0.525 -4.637 -10.297 1 96.88 426 ALA B O 1
ATOM 7218 N N . PHE B 1 427 ? -1.142 -5.516 -12.266 1 97.75 427 PHE B N 1
ATOM 7219 C CA . PHE B 1 427 ? -0.244 -4.641 -13.016 1 97.75 427 PHE B CA 1
ATOM 7220 C C . PHE B 1 427 ? -0.681 -3.186 -12.891 1 97.75 427 PHE B C 1
ATOM 7222 O O . PHE B 1 427 ? -1.869 -2.877 -13 1 97.75 427 PHE B O 1
ATOM 7229 N N . GLU B 1 428 ? 0.242 -2.34 -12.594 1 96.56 428 GLU B N 1
ATOM 7230 C CA . GLU B 1 428 ? 0.086 -0.906 -12.82 1 96.56 428 GLU B CA 1
ATOM 7231 C C . GLU B 1 428 ? 0.283 -0.552 -14.289 1 96.56 428 GLU B C 1
ATOM 7233 O O . GLU B 1 428 ? 0.747 -1.38 -15.078 1 96.56 428 GLU B O 1
ATOM 7238 N N . PRO B 1 429 ? -0.121 0.667 -14.695 1 96.62 429 PRO B N 1
ATOM 7239 C CA . PRO B 1 429 ? 0.069 1.047 -16.094 1 96.62 429 PRO B CA 1
ATOM 7240 C C . PRO B 1 429 ? 1.508 0.851 -16.578 1 96.62 429 PRO B C 1
ATOM 7242 O O . PRO B 1 429 ? 2.451 1.199 -15.859 1 96.62 429 PRO B O 1
ATOM 7245 N N . GLY B 1 430 ? 1.658 0.165 -17.719 1 95.38 430 GLY B N 1
ATOM 7246 C CA . GLY B 1 430 ? 2.959 -0.054 -18.328 1 95.38 430 GLY B CA 1
ATOM 7247 C C . GLY B 1 430 ? 3.582 -1.384 -17.953 1 95.38 430 GLY B C 1
ATOM 7248 O O . GLY B 1 430 ? 4.363 -1.953 -18.719 1 95.38 430 GLY B O 1
ATOM 7249 N N . GLN B 1 431 ? 3.279 -2.023 -16.875 1 96.31 431 GLN B N 1
ATOM 7250 C CA . GLN B 1 431 ? 4.023 -3.137 -16.297 1 96.31 431 GLN B CA 1
ATOM 7251 C C . GLN B 1 431 ? 3.852 -4.406 -17.125 1 96.31 431 GLN B C 1
ATOM 7253 O O . GLN B 1 431 ? 4.762 -5.234 -17.203 1 96.31 431 GLN B O 1
ATOM 7258 N N . GLU B 1 432 ? 2.664 -4.574 -17.719 1 96.56 432 GLU B N 1
ATOM 7259 C CA . GLU B 1 432 ? 2.477 -5.793 -18.5 1 96.56 432 GLU B CA 1
ATOM 7260 C C . GLU B 1 432 ? 3.504 -5.887 -19.625 1 96.56 432 GLU B C 1
ATOM 7262 O O . GLU B 1 432 ? 4.129 -6.934 -19.812 1 96.56 432 GLU B O 1
ATOM 7267 N N . LEU B 1 433 ? 3.686 -4.789 -20.328 1 95.38 433 LEU B N 1
ATOM 7268 C CA . LEU B 1 433 ? 4.609 -4.789 -21.453 1 95.38 433 LEU B CA 1
ATOM 7269 C C . LEU B 1 433 ? 6.047 -4.629 -20.984 1 95.38 433 LEU B C 1
ATOM 7271 O O . LEU B 1 433 ? 6.973 -5.164 -21.594 1 95.38 433 LEU B O 1
ATOM 7275 N N . GLU B 1 434 ? 6.203 -3.973 -19.875 1 95.12 434 GLU B N 1
ATOM 7276 C CA . GLU B 1 434 ? 7.543 -3.613 -19.422 1 95.12 434 GLU B CA 1
ATOM 7277 C C . GLU B 1 434 ? 8.172 -4.738 -18.609 1 95.12 434 GLU B C 1
ATOM 7279 O O . GLU B 1 434 ? 9.391 -4.91 -18.609 1 95.12 434 GLU B O 1
ATOM 7284 N N . LEU B 1 435 ? 7.359 -5.465 -17.875 1 97.69 435 LEU B N 1
ATOM 7285 C CA . LEU B 1 435 ? 7.914 -6.383 -16.891 1 97.69 435 LEU B CA 1
ATOM 7286 C C . LEU B 1 435 ? 7.547 -7.828 -17.219 1 97.69 435 LEU B C 1
ATOM 7288 O O . LEU B 1 435 ? 8.391 -8.719 -17.125 1 97.69 435 LEU B O 1
ATOM 7292 N N . TYR B 1 436 ? 6.352 -8.125 -17.703 1 97.81 436 TYR B N 1
ATOM 7293 C CA . TYR B 1 436 ? 5.809 -9.477 -17.766 1 97.81 436 TYR B CA 1
ATOM 7294 C C . TYR B 1 436 ? 6.656 -10.367 -18.656 1 97.81 436 TYR B C 1
ATOM 7296 O O . TYR B 1 436 ? 6.895 -11.531 -18.344 1 97.81 436 TYR B O 1
ATOM 7304 N N . PRO B 1 437 ? 7.176 -9.859 -19.812 1 97.56 437 PRO B N 1
ATOM 7305 C CA . PRO B 1 437 ? 7.961 -10.727 -20.688 1 97.56 437 PRO B CA 1
ATOM 7306 C C . PRO B 1 437 ? 9.156 -11.359 -19.984 1 97.56 437 PRO B C 1
ATOM 7308 O O . PRO B 1 437 ? 9.688 -12.367 -20.438 1 97.56 437 PRO B O 1
ATOM 7311 N N . TYR B 1 438 ? 9.539 -10.828 -18.875 1 98.25 438 TYR B N 1
ATOM 7312 C CA . TYR B 1 438 ? 10.75 -11.273 -18.203 1 98.25 438 TYR B CA 1
ATOM 7313 C C . TYR B 1 438 ? 10.414 -12.047 -16.938 1 98.25 438 TYR B C 1
ATOM 7315 O O . TYR B 1 438 ? 11.289 -12.672 -16.328 1 98.25 438 TYR B O 1
ATOM 7323 N N . ILE B 1 439 ? 9.172 -12.07 -16.516 1 98.69 439 ILE B N 1
ATOM 7324 C CA . ILE B 1 439 ? 8.766 -12.703 -15.258 1 98.69 439 ILE B CA 1
ATOM 7325 C C . ILE B 1 439 ? 8.773 -14.219 -15.414 1 98.69 439 ILE B C 1
ATOM 7327 O O . ILE B 1 439 ? 9.422 -14.922 -14.633 1 98.69 439 ILE B O 1
ATOM 7331 N N . PRO B 1 440 ? 8.156 -14.805 -16.484 1 98.19 440 PRO B N 1
ATOM 7332 C CA . PRO B 1 440 ? 8.094 -16.266 -16.547 1 98.19 440 PRO B CA 1
ATOM 7333 C C . PRO B 1 440 ? 9.352 -16.891 -17.141 1 98.19 440 PRO B C 1
ATOM 7335 O O . PRO B 1 440 ? 9.531 -18.109 -17.109 1 98.19 440 PRO B O 1
ATOM 7338 N N . VAL B 1 441 ? 10.289 -16.078 -17.656 1 97.75 441 VAL B N 1
ATOM 7339 C CA . VAL B 1 441 ? 11.445 -16.562 -18.391 1 97.75 441 VAL B CA 1
ATOM 7340 C C . VAL B 1 441 ? 12.516 -17.047 -17.406 1 97.75 441 VAL B C 1
ATOM 7342 O O . VAL B 1 441 ? 12.797 -16.375 -16.406 1 97.75 441 VAL B O 1
ATOM 7345 N N . PRO B 1 442 ? 13.047 -18.203 -17.656 1 98 442 PRO B N 1
ATOM 7346 C CA . PRO B 1 442 ? 14.109 -18.703 -16.766 1 98 442 PRO B CA 1
ATOM 7347 C C . PRO B 1 442 ? 15.367 -17.844 -16.812 1 98 442 PRO B C 1
ATOM 7349 O O . PRO B 1 442 ? 15.586 -17.109 -17.797 1 98 442 PRO B O 1
ATOM 7352 N N . GLU B 1 443 ? 16.156 -17.844 -15.812 1 98.19 443 GLU B N 1
ATOM 7353 C CA . GLU B 1 443 ? 17.484 -17.266 -15.688 1 98.19 443 GLU B CA 1
ATOM 7354 C C . GLU B 1 443 ? 18.516 -18.328 -15.328 1 98.19 443 GLU B C 1
ATOM 7356 O O . GLU B 1 443 ? 18.672 -18.688 -14.156 1 98.19 443 GLU B O 1
ATOM 7361 N N . GLY B 1 444 ? 19.281 -18.781 -16.328 1 96.5 444 GLY B N 1
ATOM 7362 C CA . GLY B 1 444 ? 20.188 -19.891 -16.094 1 96.5 444 GLY B CA 1
ATOM 7363 C C . GLY B 1 444 ? 19.469 -21.172 -15.688 1 96.5 444 GLY B C 1
ATOM 7364 O O . GLY B 1 444 ? 18.609 -21.656 -16.406 1 96.5 444 GLY B O 1
ATOM 7365 N N . ARG B 1 445 ? 19.781 -21.656 -14.547 1 97.5 445 ARG B N 1
ATOM 7366 C CA . ARG B 1 445 ? 19.25 -22.922 -14.047 1 97.5 445 ARG B CA 1
ATOM 7367 C C . ARG B 1 445 ? 18.047 -22.688 -13.133 1 97.5 445 ARG B C 1
ATOM 7369 O O . ARG B 1 445 ? 17.562 -23.609 -12.477 1 97.5 445 ARG B O 1
ATOM 7376 N N . VAL B 1 446 ? 17.562 -21.5 -13.156 1 98.56 446 VAL B N 1
ATOM 7377 C CA . VAL B 1 446 ? 16.469 -21.125 -12.273 1 98.56 446 VAL B CA 1
ATOM 7378 C C . VAL B 1 446 ? 15.219 -20.812 -13.094 1 98.56 446 VAL B C 1
ATOM 7380 O O . VAL B 1 446 ? 15.242 -19.969 -13.992 1 98.56 446 VAL B O 1
ATOM 7383 N N . HIS B 1 447 ? 14.148 -21.516 -12.82 1 98.75 447 HIS B N 1
ATOM 7384 C CA . HIS B 1 447 ? 12.852 -21.312 -13.445 1 98.75 447 HIS B CA 1
ATOM 7385 C C . HIS B 1 447 ? 11.883 -20.641 -12.477 1 98.75 447 HIS B C 1
ATOM 7387 O O . HIS B 1 447 ? 12.094 -20.656 -11.266 1 98.75 447 HIS B O 1
ATOM 7393 N N . PHE B 1 448 ? 10.805 -20.016 -13.047 1 98.88 448 PHE B N 1
ATOM 7394 C CA . PHE B 1 448 ? 9.914 -19.219 -12.219 1 98.88 448 PHE B CA 1
ATOM 7395 C C . PHE B 1 448 ? 8.461 -19.594 -12.461 1 98.88 448 PHE B C 1
ATOM 7397 O O . PHE B 1 448 ? 8.039 -19.766 -13.609 1 98.88 448 PHE B O 1
ATOM 7404 N N . ALA B 1 449 ? 7.723 -19.734 -11.383 1 98.75 449 ALA B N 1
ATOM 7405 C CA . ALA B 1 449 ? 6.289 -20 -11.422 1 98.75 449 ALA B CA 1
ATOM 7406 C C . ALA B 1 449 ? 5.566 -19.312 -10.273 1 98.75 449 ALA B C 1
ATOM 7408 O O . ALA B 1 449 ? 6.184 -18.938 -9.273 1 98.75 449 ALA B O 1
ATOM 7409 N N . GLY B 1 450 ? 4.332 -19.109 -10.297 1 98.38 450 GLY B N 1
ATOM 7410 C CA . GLY B 1 450 ? 3.412 -18.406 -9.414 1 98.38 450 GLY B CA 1
ATOM 7411 C C . GLY B 1 450 ? 2.299 -17.688 -10.156 1 98.38 450 GLY B C 1
ATOM 7412 O O . GLY B 1 450 ? 2.355 -17.547 -11.383 1 98.38 450 GLY B O 1
ATOM 7413 N N . GLU B 1 451 ? 1.333 -17.312 -9.453 1 97.62 451 GLU B N 1
ATOM 7414 C CA . GLU B 1 451 ? 0.281 -16.562 -10.133 1 97.62 451 GLU B CA 1
ATOM 7415 C C . GLU B 1 451 ? 0.846 -15.328 -10.836 1 97.62 451 GLU B C 1
ATOM 7417 O O . GLU B 1 451 ? 0.367 -14.938 -11.898 1 97.62 451 GLU B O 1
ATOM 7422 N N . HIS B 1 452 ? 1.947 -14.727 -10.297 1 98.06 452 HIS B N 1
ATOM 7423 C CA . HIS B 1 452 ? 2.576 -13.547 -10.883 1 98.06 452 HIS B CA 1
ATOM 7424 C C . HIS B 1 452 ? 3.271 -13.898 -12.195 1 98.06 452 HIS B C 1
ATOM 7426 O O . HIS B 1 452 ? 3.623 -13.008 -12.977 1 98.06 452 HIS B O 1
ATOM 7432 N N . ALA B 1 453 ? 3.521 -15.195 -12.422 1 98.25 453 ALA B N 1
ATOM 7433 C CA . ALA B 1 453 ? 4.172 -15.656 -13.648 1 98.25 453 ALA B CA 1
ATOM 7434 C C . ALA B 1 453 ? 3.141 -16.141 -14.672 1 98.25 453 ALA B C 1
ATOM 7436 O O . ALA B 1 453 ? 3.469 -16.906 -15.57 1 98.25 453 ALA B O 1
ATOM 7437 N N . SER B 1 454 ? 1.872 -15.781 -14.508 1 96.69 454 SER B N 1
ATOM 7438 C CA . SER B 1 454 ? 0.769 -15.938 -15.445 1 96.69 454 SER B CA 1
ATOM 7439 C C . SER B 1 454 ? -0.016 -14.641 -15.602 1 96.69 454 SER B C 1
ATOM 7441 O O . SER B 1 454 ? 0.221 -13.672 -14.867 1 96.69 454 SER B O 1
ATOM 7443 N N . LEU B 1 455 ? -0.891 -14.594 -16.594 1 95.25 455 LEU B N 1
ATOM 7444 C CA . LEU B 1 455 ? -1.713 -13.406 -16.781 1 95.25 455 LEU B CA 1
ATOM 7445 C C . LEU B 1 455 ? -3.068 -13.57 -16.094 1 95.25 455 LEU B C 1
ATOM 7447 O O . LEU B 1 455 ? -3.916 -12.68 -16.172 1 95.25 455 LEU B O 1
ATOM 7451 N N . THR B 1 456 ? -3.275 -14.742 -15.453 1 94.88 456 THR B N 1
ATOM 7452 C CA . THR B 1 456 ? -4.461 -14.969 -14.633 1 94.88 456 THR B CA 1
ATOM 7453 C C . THR B 1 456 ? -4.172 -14.656 -13.164 1 94.88 456 THR B C 1
ATOM 7455 O O . THR B 1 456 ? -4.207 -15.555 -12.312 1 94.88 456 THR B O 1
ATOM 7458 N N . HIS B 1 457 ? -4.012 -13.414 -12.938 1 95.62 457 HIS B N 1
ATOM 7459 C CA . HIS B 1 457 ? -3.582 -12.938 -11.633 1 95.62 457 HIS B CA 1
ATOM 7460 C C . HIS B 1 457 ? -4.656 -13.18 -10.578 1 95.62 457 HIS B C 1
ATOM 7462 O O . HIS B 1 457 ? -5.848 -13.211 -10.898 1 95.62 457 HIS B O 1
ATOM 7468 N N . ALA B 1 458 ? -4.25 -13.438 -9.344 1 94.38 458 ALA B N 1
ATOM 7469 C CA . ALA B 1 458 ? -5.086 -13.414 -8.148 1 94.38 458 ALA B CA 1
ATOM 7470 C C . ALA B 1 458 ? -5.895 -14.703 -8.016 1 94.38 458 ALA B C 1
ATOM 7472 O O . ALA B 1 458 ? -6.625 -14.891 -7.039 1 94.38 458 ALA B O 1
ATOM 7473 N N . TRP B 1 459 ? -5.766 -15.656 -8.977 1 96.25 459 TRP B N 1
ATOM 7474 C CA . TRP B 1 459 ? -6.574 -16.875 -8.961 1 96.25 459 TRP B CA 1
ATOM 7475 C C . TRP B 1 459 ? -5.695 -18.109 -8.805 1 96.25 459 TRP B C 1
ATOM 7477 O O . TRP B 1 459 ? -4.543 -18.125 -9.242 1 96.25 459 TRP B O 1
ATOM 7487 N N . MET B 1 460 ? -6.316 -19.141 -8.234 1 98.25 460 MET B N 1
ATOM 7488 C CA . MET B 1 460 ? -5.641 -20.438 -8.188 1 98.25 460 MET B CA 1
ATOM 7489 C C . MET B 1 460 ? -5.27 -20.906 -9.586 1 98.25 460 MET B C 1
ATOM 7491 O O . MET B 1 460 ? -4.203 -21.5 -9.789 1 98.25 460 MET B O 1
ATOM 7495 N N . GLN B 1 461 ? -6.098 -20.578 -10.516 1 96.94 461 GLN B N 1
ATOM 7496 C CA . GLN B 1 461 ? -5.91 -20.953 -11.906 1 96.94 461 GLN B CA 1
ATOM 7497 C C . GLN B 1 461 ? -4.551 -20.484 -12.43 1 96.94 461 GLN B C 1
ATOM 7499 O O . GLN B 1 461 ? -3.854 -21.234 -13.117 1 96.94 461 GLN B O 1
ATOM 7504 N N . GLY B 1 462 ? -4.195 -19.219 -12.094 1 97.56 462 GLY B N 1
ATOM 7505 C CA . GLY B 1 462 ? -2.918 -18.688 -12.539 1 97.56 462 GLY B CA 1
ATOM 7506 C C . GLY B 1 462 ? -1.728 -19.422 -11.938 1 97.56 462 GLY B C 1
ATOM 7507 O O . GLY B 1 462 ? -0.72 -19.641 -12.617 1 97.56 462 GLY B O 1
ATOM 7508 N N . ALA B 1 463 ? -1.789 -19.781 -10.711 1 98.62 463 ALA B N 1
ATOM 7509 C CA . ALA B 1 463 ? -0.734 -20.531 -10.039 1 98.62 463 ALA B CA 1
ATOM 7510 C C . ALA B 1 463 ? -0.565 -21.906 -10.664 1 98.62 463 ALA B C 1
ATOM 7512 O O . ALA B 1 463 ? 0.558 -22.344 -10.93 1 98.62 463 ALA B O 1
ATOM 7513 N N . ILE B 1 464 ? -1.694 -22.562 -10.898 1 98.75 464 ILE B N 1
ATOM 7514 C CA . ILE B 1 464 ? -1.68 -23.906 -11.484 1 98.75 464 ILE B CA 1
ATOM 7515 C C . ILE B 1 464 ? -1.106 -23.828 -12.898 1 98.75 464 ILE B C 1
ATOM 7517 O O . ILE B 1 464 ? -0.238 -24.625 -13.266 1 98.75 464 ILE B O 1
ATOM 7521 N N . GLU B 1 465 ? -1.57 -22.828 -13.625 1 98.44 465 GLU B N 1
ATOM 7522 C CA . GLU B 1 465 ? -1.112 -22.625 -14.992 1 98.44 465 GLU B CA 1
ATOM 7523 C C . GLU B 1 465 ? 0.406 -22.469 -15.047 1 98.44 465 GLU B C 1
ATOM 7525 O O . GLU B 1 465 ? 1.067 -23.141 -15.852 1 98.44 465 GLU B O 1
ATOM 7530 N N . SER B 1 466 ? 0.936 -21.625 -14.266 1 98.5 466 SER B N 1
ATOM 7531 C CA . SER B 1 466 ? 2.373 -21.391 -14.25 1 98.5 466 SER B CA 1
ATOM 7532 C C . SER B 1 466 ? 3.137 -22.609 -13.75 1 98.5 466 SER B C 1
ATOM 7534 O O . SER B 1 466 ? 4.242 -22.891 -14.211 1 98.5 466 SER B O 1
ATOM 7536 N N . GLY B 1 467 ? 2.551 -23.375 -12.797 1 98.81 467 GLY B N 1
ATOM 7537 C CA . GLY B 1 467 ? 3.156 -24.594 -12.312 1 98.81 467 GLY B CA 1
ATOM 7538 C C . GLY B 1 467 ? 3.275 -25.672 -13.391 1 98.81 467 GLY B C 1
ATOM 7539 O O . GLY B 1 467 ? 4.316 -26.312 -13.516 1 98.81 467 GLY B O 1
ATOM 7540 N N . ILE B 1 468 ? 2.227 -25.828 -14.164 1 98.81 468 ILE B N 1
ATOM 7541 C CA . ILE B 1 468 ? 2.23 -26.781 -15.258 1 98.81 468 ILE B CA 1
ATOM 7542 C C . ILE B 1 468 ? 3.252 -26.359 -16.312 1 98.81 468 ILE B C 1
ATOM 7544 O O . ILE B 1 468 ? 4.031 -27.188 -16.797 1 98.81 468 ILE B O 1
ATOM 7548 N N . ARG B 1 469 ? 3.25 -25.062 -16.625 1 98.38 469 ARG B N 1
ATOM 7549 C CA . ARG B 1 469 ? 4.164 -24.562 -17.641 1 98.38 469 ARG B CA 1
ATOM 7550 C C . ARG B 1 469 ? 5.613 -24.844 -17.281 1 98.38 469 ARG B C 1
ATOM 7552 O O . ARG B 1 469 ? 6.383 -25.344 -18.094 1 98.38 469 ARG B O 1
ATOM 7559 N N . VAL B 1 470 ? 5.984 -24.547 -16.094 1 98.5 470 VAL B N 1
ATOM 7560 C CA . VAL B 1 470 ? 7.379 -24.688 -15.688 1 98.5 470 VAL B CA 1
ATOM 7561 C C . VAL B 1 470 ? 7.75 -26.172 -15.641 1 98.5 470 VAL B C 1
ATOM 7563 O O . VAL B 1 470 ? 8.867 -26.547 -16 1 98.5 470 VAL B O 1
ATOM 7566 N N . ALA B 1 471 ? 6.848 -27.047 -15.148 1 98.56 471 ALA B N 1
ATOM 7567 C CA . ALA B 1 471 ? 7.105 -28.484 -15.141 1 98.56 471 ALA B CA 1
ATOM 7568 C C . ALA B 1 471 ? 7.348 -29 -16.562 1 98.56 471 ALA B C 1
ATOM 7570 O O . ALA B 1 471 ? 8.266 -29.797 -16.781 1 98.56 471 ALA B O 1
ATOM 7571 N N . TYR B 1 472 ? 6.5 -28.547 -17.422 1 97.75 472 TYR B N 1
ATOM 7572 C CA . TYR B 1 472 ? 6.613 -28.922 -18.828 1 97.75 472 TYR B CA 1
ATOM 7573 C C . TYR B 1 472 ? 7.953 -28.484 -19.406 1 97.75 472 TYR B C 1
ATOM 7575 O O . TYR B 1 472 ? 8.625 -29.25 -20.094 1 97.75 472 TYR B O 1
ATOM 7583 N N . GLU B 1 473 ? 8.328 -27.219 -19.109 1 96.44 473 GLU B N 1
ATOM 7584 C CA . GLU B 1 473 ? 9.586 -26.641 -19.578 1 96.44 473 GLU B CA 1
ATOM 7585 C C . GLU B 1 473 ? 10.781 -27.438 -19.047 1 96.44 473 GLU B C 1
ATOM 7587 O O . GLU B 1 473 ? 11.664 -27.828 -19.812 1 96.44 473 GLU B O 1
ATOM 7592 N N . VAL B 1 474 ? 10.805 -27.719 -17.812 1 97.31 474 VAL B N 1
ATOM 7593 C CA . VAL B 1 474 ? 11.922 -28.375 -17.125 1 97.31 474 VAL B CA 1
ATOM 7594 C C . VAL B 1 474 ? 12.039 -29.812 -17.594 1 97.31 474 VAL B C 1
ATOM 7596 O O . VAL B 1 474 ? 13.148 -30.328 -17.797 1 97.31 474 VAL B O 1
ATOM 7599 N N . ASN B 1 475 ? 10.93 -30.516 -17.75 1 97.31 475 ASN B N 1
ATOM 7600 C CA . ASN B 1 475 ? 10.906 -31.922 -18.125 1 97.31 475 ASN B CA 1
ATOM 7601 C C . ASN B 1 475 ? 11.508 -32.125 -19.516 1 97.31 475 ASN B C 1
ATOM 7603 O O . ASN B 1 475 ? 11.93 -33.25 -19.859 1 97.31 475 ASN B O 1
ATOM 7607 N N . ARG B 1 476 ? 11.562 -31.078 -20.281 1 93.88 476 ARG B N 1
ATOM 7608 C CA . ARG B 1 476 ? 12 -31.188 -21.672 1 93.88 476 ARG B CA 1
ATOM 7609 C C . ARG B 1 476 ? 13.469 -30.797 -21.812 1 93.88 476 ARG B C 1
ATOM 7611 O O . ARG B 1 476 ? 14.047 -30.922 -22.891 1 93.88 476 ARG B O 1
ATOM 7618 N N . LEU B 1 477 ? 14.031 -30.359 -20.766 1 93.5 477 LEU B N 1
ATOM 7619 C CA . LEU B 1 477 ? 15.438 -29.984 -20.812 1 93.5 477 LEU B CA 1
ATOM 7620 C C . LEU B 1 477 ? 16.328 -31.219 -20.859 1 93.5 477 LEU B C 1
ATOM 7622 O O . LEU B 1 477 ? 16.031 -32.219 -20.219 1 93.5 477 LEU B O 1
ATOM 7626 N N . PRO B 1 478 ? 17.422 -31.172 -21.672 1 89.06 478 PRO B N 1
ATOM 7627 C CA . PRO B 1 478 ? 18.375 -32.281 -21.688 1 89.06 478 PRO B CA 1
ATOM 7628 C C . PRO B 1 478 ? 19.25 -32.312 -20.438 1 89.06 478 PRO B C 1
ATOM 7630 O O . PRO B 1 478 ? 19.453 -31.297 -19.781 1 89.06 478 PRO B O 1
#

Radius of gyration: 28.09 Å; Cα contacts (8 Å, |Δi|>4): 2083; chains: 2; bounding box: 71×79×63 Å

Organism: Bacillus subtilis (strain 168) (NCBI:txid224308)

Foldseek 3Di:
DPQDDPVNLLVCLVPADAAFPDAWEEEEEAQALLSLLLQLRSVVSPHHYAYEAQAPDHHVQQDKAPPPPDPLAIDGQADFKAWPPLSNLVSLCVVLVFAKDWADAADQQAWEAECNDIDGNVVCLQAVCRRPQPWDPVCGNHALVRLVCVPLVVLLVQCVVPVVPSLVVVCVVQLFPFQQNVSVVPIDPSSVVRNCQFVVCVQRRQFGPSLVSLVCVRVPPPIIIMAGRSGNSVSSVSSCVVCVVRYDYSWAFAEWEDDDQKIKTWTQRNPPRDIDIDMIRFYEYEFQLQLVLRYHYPPPPLAPPLQNCLSPPFDFKKWKWKKFKFFFDVVVVVVCAWHWYAYPALLGIKTADNPPGPHGTMHMIRLRTDMHPSNVVLVVDDQVVNVVSSLVVVCSVVNPVSVVGTDDMGMDIQCPDNRHVHRKTTHGRNCCVRRLVRQQDARNRYGYAYLSNASNMSDSSSRSSSSSVVSNVVSPDD/DPQDDPVNLLVCLVPADAAFPDAWEEEEEAQALLSLLLQLRSVVSPHHYFYEAQAPDHHVQQDKAPPPPDPLAIDGQADFKAWPPLSNLVSLCVVLVFAKDWADAADQQAWEAECNDIDGNVVCLQAVCRRPQPWDPVCGNHALVRLVCVPLVVLLVQCVVPVVPSLVVVCVVQLFPFQQNVSVVPIDPSSVVRNCQFVVCVQRRQFGPSLVSLVCVRVPPPIIIMAGRSGNSVSSVSSCVVCVVRYDYSWAFAEWEDDPQKIKTWTQRNPPRDIDIDMIRFYEYEFQLQLVLRYHYPPPPLAPPLQNCLSPPFDFKKWKWKKFKFFFDVVVVVVCAWHWYAYPALLGIKTADNPPGPHTTMHMIRLRTDMHPSNVVLVVDDQVVNVVSSLVVVCSVVNPVSVVGTDDMGMDIQCPPNRHVHRKTTHGRNCCVRRLVRQQDARNRYGYAYLSNASNMSDSSSRSSSSSVVSNVVSPDD

Nearest PDB structures (foldseek):
  5z2g-assembly1_A  TM=9.307E-01  e=1.080E-52  Naja atra
  4e0v-assembly1_B  TM=9.394E-01  e=7.886E-49  Bothrops jararacussu
  2jb1-assembly1_A  TM=7.472E-01  e=1.005E-36  Rhodococcus opacus
  2jae-assembly1_B  TM=7.458E-01  e=1.005E-36  Rhodococcus opacus
  2jb2-assembly1_A  TM=7.377E-01  e=5.233E-37  Rhodococcus opacus

Secondary structure (DSSP, 8-state):
-----HHHHHHHHHH-PPPPSS--EEEEE--BHHHHHHHHHHHHTT-EEEEE-SSSSSBTT--EE-TTSPTT--EESS---EETT-HHHHHHHHHTT--EEEE----TT-EEEETTEEEEHHHHHH-GGGG-----GGGTT--HHHHHHHHHHHHHHHHHHSHHHHHHHHHHHTTT-BHHHHHTTTS-HHHHHHHHHHTT-GGGTTSBHHHHHHHHTTTSS---EEEETT-TTHHHHTTHHHHGGGEETTEEEEEEEE-SS-EEEEEEETTT--EEEEEESEEEE-S-HHHHTTSEEESGGGS-HHHHHHHHH--EE-EEEEEEEESS-HHHHTT--SSEEEESSTTBEEE--SSSTT--S-EEEEEEEEETHHHHHHHTS-HHHHHHHHHHHHHHHHTTHHHHHEEEEEEEESSS-TTTSSSEE-PPTTHHHHTGGGSSS-BTTEEE-SGGGSSSTTSHHHHHHHHHHHHHHHHT--/-----HHHHHHHHHH-PPPPSS--EEEEE--BHHHHHHHHHHHHTT-EEEEE-SSSSSBTT--EE-TTSPTT--EESS---EETT-HHHHHHHHHTT--EEEE----TT-EEEETTEEEEHHHHHH-GGGG-----GGGTT--HHHHHHHHHHHHHHHHHHSHHHHHHHHHHHTTT-BHHHHHTTTS-HHHHHHHHHHTT-GGGTTSBHHHHHHHHTTTSS---EEEETT-TTHHHHTTHHHHGGGEETTEEEEEEEE-SS-EEEEEEETTT--EEEEEESEEEE-S-HHHHTTSEEESGGGS-HHHHHHHHH--EE-EEEEEEEESS-HHHHTT--SSEEEESSTTBEEE--SSSTT--S-EEEEEEEEETHHHHHHHTS-HHHHHHHHHHHHHHHHTTHHHHHEEEEEEEESSS-TTTSSSEE-PPTTHHHHTGGGSSS-BTTEEE-SGGGSSSTTSHHHHHHHHHHHHHHHHT--

Sequence (956 aa):
MNSLMNDDMVKIIRNGLSASQHPKHILVIGAGLSGLVSASLLKNAGHRVTILEASGRAGGRVCTLRSPFSDDLYFNAGPMRIPNNHSLTLEYIKKFKLPTNVFINRTPMDIIYANGIKTRLQVFERAPGILRYPVAPNEQGKTSEELMLSLLQPILNFINQNPARNWRIVEEQYKNHSLSSFLNTYFSYGAIDMIGVLLDMEAYMGMSLVEVLRESIFFSSPAHFYEITGGMDLLPHAFLPQLKTNILYHQKMMKMSQGENRVTIHCQHQQTAEFTSFTADLAIVTIPFSTLRFVKVEPYHSFSYYKRRAIRELNYISATKIGIEFKSRFWEKAGQHGGKSITDLPIRFSYYPSRNIGANGHAVILASYTWADEALIWDSLSEGERIQYTLLNLSEIYGDIVWSEFVSGTSFSWSQYPYSAGGFTAFEPGQELELYPYIPVPEGRVHFAGEHASLTHAWMQGAIESGIRVAYEVNRLPMNSLMNDDMVKIIRNGLSASQHPKHILVIGAGLSGLVSASLLKNAGHRVTILEASGRAGGRVCTLRSPFSDDLYFNAGPMRIPNNHSLTLEYIKKFKLPTNVFINRTPMDIIYANGIKTRLQVFERAPGILRYPVAPNEQGKTSEELMLSLLQPILNFINQNPARNWRIVEEQYKNHSLSSFLNTYFSYGAIDMIGVLLDMEAYMGMSLVEVLRESIFFSSPAHFYEITGGMDLLPHAFLPQLKTNILYHQKMMKMSQGENRVTIHCQHQQTAEFTSFTADLAIVTIPFSTLRFVKVEPYHSFSYYKRRAIRELNYISATKIGIEFKSRFWEKAGQHGGKSITDLPIRFSYYPSRNIGANGHAVILASYTWADEALIWDSLSEGERIQYTLLNLSEIYGDIVWSEFVSGTSFSWSQYPYSAGGFTAFEPGQELELYPYIPVPEGRVHFAGEHASLTHAWMQGAIESGIRVAYEVNRLP